Protein 1KHV (pdb70)

CATH classification: 4.10.8.20 (+3 more: 3.30.70.270, 6.10.140.320, 1.20.960.20)

Foldseek 3Di:
DFDDFDADPHFTWGFADPAAWDAADAFALKAWAPPDDPVLDDAWDWLRQFVVDVDPCSGFVVLLRVQQVLLADAALDPADDVQLVQLLVLLLVVLCVLCVNAFFAFAPQVVLLVVDDQPAAQWRHDGDTNCVQCPPVRGHDVVCVQQVVLVVCLQVLAADAQEGAKYFPGDIDHPDNHGDIAGRGHNNLSSLCSRFQVRSVVSCLVVLLLDQENPNPDQLACSVQSVLCNQPVQAFKKFWKFWPCLQSRAALNLLLSLLCSSRVRHDPGSSSSRSSVHQSDFYWYRHTSMIGTGNHGHRPNNHPQFSSLQSSVSSQLSSLQQVLCVVVPHHDHPQCNNKNKYGTRRTIMIRADPVRQVSVVSSCVSSVSSVIGIAGPPNPDGTHMDGQQADDTPQWGWDQDPLGIHTARPSSVLSVLLTMDSHPDGDSHHHHDLQQQDPVNQVVLQVSLLNQLSVPDVSSVVSLVSVVVCCVRYVYDRDHSVVSVVVSSVNYD/DDADWDDDPQFIWHFQPDDQFPAAQAFFLKAWAPPDDPVLDDQKDKAHNACLEPQAPDHQLNLLRVLQNLQADAFLDPADDPLLVQLLVLLLVVLCVLVVVAQAAFAPLVVLVVVDDQAAAQFDQDHHTNVVADPPPDGHPSSCVVLVVLQVCLQVLAADALEGAKYWDTDMDGSVCRHVSNTDIAGRTNVNLSSLVSRFQVGSVVSCLVCLLLDQQVPNPDQLALSVVSNLCLQVVQAQKKFWWFWPCQQSRAALNLLLSLLCSSLVRHDPGSSSSRSSVNQSDFYWYRHRSIIGTGNHGQHPNRHVSFSSLQSSVSSLLSSLVQVLQVVVPHGDHDLCVNKNKYGGRRTIMIRAHPVRQVSPVSSVVSSVSSVIDIDAPLPDHDGGIDGLQQDDTPQWHWDQDPLGIHTAHDLSVLSVLLTMDRHPDGHSYHHHDLQQADVVNAVVLVVSLLNQLSVPDVSSVVSVVSSVVCCVRYPYDDDHSVVSVVVSSVSHD

InterPro domains:
  IPR000317 Peptidase C24, Calicivirus polyprotein Orf1 [PF03510] (1120-1218)
  IPR000317 Peptidase C24, Calicivirus polyprotein Orf1 [PR00916] (1120-1137)
  IPR000317 Peptidase C24, Calicivirus polyprotein Orf1 [PR00916] (1165-1181)
  IPR000317 Peptidase C24, Calicivirus polyprotein Orf1 [PR00916] (1207-1218)
  IPR000317 Peptidase C24, Calicivirus polyprotein Orf1 [PR00916] (1219-1229)
  IPR000317 Peptidase C24, Calicivirus polyprotein Orf1 [PS51894] (1109-1244)
  IPR000605 Helicase, superfamily 3, single-stranded DNA/RNA virus [PF00910] (518-614)
  IPR001205 RNA-directed RNA polymerase, C-terminal domain [PF00680] (1289-1730)
  IPR004004 Helicase/polymerase/peptidase polyprotein, Calicivirus-type [PR00918] (512-532)
  IPR004004 Helicase/polymerase/peptidase polyprotein, Calicivirus-type [PR00918] (585-604)
  IPR004004 Helicase/polymerase/peptidase polyprotein, Calicivirus-type [PR00918] (1207-1221)
  IPR004004 Helicase/polymerase/peptidase polyprotein, Calicivirus-type [PR00918] (1498-1513)
  IPR004004 Helicase/polymerase/peptidase polyprotein, Calicivirus-type [PR00918] (1602-1613)
  IPR004004 Helicase/polymerase/peptidase polyprotein, Calicivirus-type [PR00918] (1667-1681)
  IPR004005 Calicivirus coat protein [PF00915] (1769-2064)
  IPR007094 RNA-directed RNA polymerase, catalytic domain [PS50507] (1495-1619)
  IPR009003 Peptidase S1, PA clan [SSF50494] (1111-1231)
  IPR014759 Helicase, superfamily 3, single-stranded RNA virus [PS51218] (492-653)
  IPR027417 P-loop containing nucleoside triphosphate hydrolase [G3DSA:3.40.50.300] (479-655)
  IPR027417 P-loop containing nucleoside triphosphate hydrolase [SSF52540] (507-641)

Structure (mmCIF, N/CA/C/O backbone):
data_1KHV
#
_entry.id   1KHV
#
_cell.length_a   70.300
_cell.length_b   119.100
_cell.length_c   158.700
_cell.angle_alpha   90.00
_cell.angle_beta   90.00
_cell.angle_gamma   90.00
#
_symmetry.space_group_name_H-M   'P 21 21 21'
#
loop_
_entity.id
_entity.type
_entity.pdbx_description
1 polymer 'RNA-DIRECTED RNA POLYMERASE'
2 non-polymer 'LUTETIUM (III) ION'
3 water water
#
loop_
_atom_site.group_PDB
_atom_site.id
_atom_site.type_symbol
_atom_site.label_atom_id
_atom_site.label_alt_id
_atom_site.label_comp_id
_atom_site.label_asym_id
_atom_site.label_entity_id
_atom_site.label_seq_id
_atom_site.pdbx_PDB_ins_code
_atom_site.Cartn_x
_atom_site.Cartn_y
_atom_site.Cartn_z
_atom_site.occupancy
_atom_site.B_iso_or_equiv
_atom_site.auth_seq_id
_atom_site.auth_comp_id
_atom_site.auth_asym_id
_atom_site.auth_atom_id
_atom_site.pdbx_PDB_model_num
ATOM 1 N N . PHE A 1 5 ? -4.824 79.126 21.725 1.00 40.37 5 PHE A N 1
ATOM 2 C CA . PHE A 1 5 ? -4.806 80.367 20.998 1.00 38.90 5 PHE A CA 1
ATOM 3 C C . PHE A 1 5 ? -5.183 80.181 19.566 1.00 39.19 5 PHE A C 1
ATOM 4 O O . PHE A 1 5 ? -4.586 80.620 18.562 1.00 39.08 5 PHE A O 1
ATOM 12 N N . CYS A 1 6 ? -6.207 79.320 19.345 1.00 40.08 6 CYS A N 1
ATOM 13 C CA . CYS A 1 6 ? -6.735 79.304 17.956 1.00 40.55 6 CYS A CA 1
ATOM 14 C C . CYS A 1 6 ? -8.119 79.896 17.964 1.00 41.52 6 CYS A C 1
ATOM 15 O O . CYS A 1 6 ? -9.095 79.329 18.506 1.00 42.79 6 CYS A O 1
ATOM 18 N N . GLY A 1 7 ? -8.304 81.032 17.288 1.00 39.74 7 GLY A N 1
ATOM 19 C CA . GLY A 1 7 ? -9.661 81.559 17.148 1.00 39.31 7 GLY A CA 1
ATOM 20 C C . GLY A 1 7 ? -10.491 80.853 16.075 1.00 38.46 7 GLY A C 1
ATOM 21 O O . GLY A 1 7 ? -10.819 79.679 16.207 1.00 38.25 7 GLY A O 1
ATOM 22 N N . GLU A 1 8 ? -10.892 81.658 15.088 1.00 37.74 8 GLU A N 1
ATOM 23 C CA . GLU A 1 8 ? -11.822 81.252 14.006 1.00 37.91 8 GLU A CA 1
ATOM 24 C C . GLU A 1 8 ? -11.020 80.511 12.963 1.00 36.49 8 GLU A C 1
ATOM 25 O O . GLU A 1 8 ? -9.837 80.833 12.751 1.00 36.80 8 GLU A O 1
ATOM 31 N N . PRO A 1 9 ? -11.575 79.489 12.347 1.00 34.97 9 PRO A N 1
ATOM 32 C CA . PRO A 1 9 ? -10.830 78.673 11.389 1.00 35.07 9 PRO A CA 1
ATOM 33 C C . PRO A 1 9 ? -10.566 79.411 10.101 1.00 35.59 9 PRO A C 1
ATOM 34 O O . PRO A 1 9 ? -11.478 79.997 9.530 1.00 38.94 9 PRO A O 1
ATOM 38 N N . ILE A 1 10 ? -9.328 79.408 9.647 1.00 35.26 10 ILE A N 1
ATOM 39 C CA . ILE A 1 10 ? -9.057 79.981 8.350 1.00 36.29 10 ILE A CA 1
ATOM 40 C C . ILE A 1 10 ? -9.299 78.852 7.359 1.00 35.95 10 ILE A C 1
ATOM 41 O O . ILE A 1 10 ? -9.128 77.686 7.698 1.00 38.02 10 ILE A O 1
ATOM 46 N N . ASP A 1 11 ? -9.732 79.179 6.153 1.00 35.13 11 ASP A N 1
ATOM 47 C CA . ASP A 1 11 ? -9.828 78.156 5.127 1.00 35.89 11 ASP A CA 1
ATOM 48 C C . ASP A 1 11 ? -9.106 78.677 3.896 1.00 35.45 11 ASP A C 1
ATOM 49 O O . ASP A 1 11 ? -9.680 79.410 3.088 1.00 36.14 11 ASP A O 1
ATOM 54 N N . TYR A 1 12 ? -7.834 78.308 3.775 1.00 33.01 12 TYR A N 1
ATOM 55 C CA . TYR A 1 12 ? -7.012 78.760 2.665 1.00 29.88 12 TYR A CA 1
ATOM 56 C C . TYR A 1 12 ? -6.252 77.607 2.018 1.00 28.20 12 TYR A C 1
ATOM 57 O O . TYR A 1 12 ? -5.412 76.985 2.652 1.00 26.36 12 TYR A O 1
ATOM 66 N N . ARG A 1 13 ? -6.554 77.336 0.750 1.00 25.83 13 ARG A N 1
ATOM 67 C CA . ARG A 1 13 ? -5.877 76.299 -0.050 1.00 24.47 13 ARG A CA 1
ATOM 68 C C . ARG A 1 13 ? -5.881 74.889 0.561 1.00 23.74 13 ARG A C 1
ATOM 69 O O . ARG A 1 13 ? -5.083 74.024 0.187 1.00 22.44 13 ARG A O 1
ATOM 77 N N . GLY A 1 14 ? -6.801 74.660 1.488 1.00 23.17 14 GLY A N 1
ATOM 78 C CA . GLY A 1 14 ? -6.924 73.364 2.112 1.00 25.80 14 GLY A CA 1
ATOM 79 C C . GLY A 1 14 ? -6.029 73.169 3.322 1.00 26.83 14 GLY A C 1
ATOM 80 O O . GLY A 1 14 ? -5.582 72.061 3.592 1.00 27.87 14 GLY A O 1
ATOM 81 N N . ILE A 1 15 ? -5.739 74.234 4.050 1.00 26.46 15 ILE A N 1
ATOM 82 C CA . ILE A 1 15 ? -4.994 74.042 5.273 1.00 27.73 15 ILE A CA 1
ATOM 83 C C . ILE A 1 15 ? -5.885 74.169 6.480 1.00 27.13 15 ILE A C 1
ATOM 84 O O . ILE A 1 15 ? -6.876 74.907 6.474 1.00 27.08 15 ILE A O 1
ATOM 89 N N . THR A 1 16 ? -5.529 73.417 7.511 1.00 26.66 16 THR A N 1
ATOM 90 C CA . THR A 1 16 ? -6.199 73.521 8.782 1.00 26.91 16 THR A CA 1
ATOM 91 C C . THR A 1 16 ? -5.399 74.542 9.564 1.00 25.93 16 THR A C 1
ATOM 92 O O . THR A 1 16 ? -4.265 74.281 9.971 1.00 27.13 16 THR A O 1
ATOM 96 N N . ALA A 1 17 ? -5.978 75.723 9.724 1.00 26.02 17 ALA A N 1
ATOM 97 C CA . ALA A 1 17 ? -5.351 76.797 10.479 1.00 26.26 17 ALA A CA 1
ATOM 98 C C . ALA A 1 17 ? -6.423 77.653 11.075 1.00 26.63 17 ALA A C 1
ATOM 99 O O . ALA A 1 17 ? -7.603 77.514 10.748 1.00 27.05 17 ALA A O 1
ATOM 101 N N . HIS A 1 18 ? -6.008 78.541 11.965 1.00 26.76 18 HIS A N 1
ATOM 102 C CA . HIS A 1 18 ? -6.948 79.398 12.670 1.00 25.28 18 HIS A CA 1
ATOM 103 C C . HIS A 1 18 ? -6.283 80.751 12.845 1.00 23.80 18 HIS A C 1
ATOM 104 O O . HIS A 1 18 ? -5.067 80.845 12.761 1.00 24.28 18 HIS A O 1
ATOM 111 N N . ARG A 1 19 ? -7.078 81.797 13.056 1.00 22.58 19 ARG A N 1
ATOM 112 C CA . ARG A 1 19 ? -6.535 83.123 13.296 1.00 18.48 19 ARG A CA 1
ATOM 113 C C . ARG A 1 19 ? -5.884 83.119 14.668 1.00 18.60 19 ARG A C 1
ATOM 114 O O . ARG A 1 19 ? -6.487 82.660 15.634 1.00 17.24 19 ARG A O 1
ATOM 122 N N . LEU A 1 20 ? -4.656 83.609 14.763 1.00 16.19 20 LEU A N 1
ATOM 123 C CA . LEU A 1 20 ? -3.995 83.660 16.054 1.00 18.35 20 LEU A CA 1
ATOM 124 C C . LEU A 1 20 ? -4.757 84.547 17.035 1.00 19.28 20 LEU A C 1
ATOM 125 O O . LEU A 1 20 ? -5.136 85.673 16.701 1.00 20.42 20 LEU A O 1
ATOM 130 N N . VAL A 1 21 ? -5.010 84.021 18.233 1.00 19.70 21 VAL A N 1
ATOM 131 C CA . VAL A 1 21 ? -5.693 84.773 19.287 1.00 20.69 21 VAL A CA 1
ATOM 132 C C . VAL A 1 21 ? -4.848 84.661 20.558 1.00 19.54 21 VAL A C 1
ATOM 133 O O . VAL A 1 21 ? -4.143 83.686 20.727 1.00 18.23 21 VAL A O 1
ATOM 137 N N . GLY A 1 22 ? -4.860 85.676 21.419 1.00 18.71 22 GLY A N 1
ATOM 138 C CA . GLY A 1 22 ? -4.116 85.608 22.668 1.00 17.54 22 GLY A CA 1
ATOM 139 C C . GLY A 1 22 ? -2.605 85.738 22.540 1.00 18.38 22 GLY A C 1
ATOM 140 O O . GLY A 1 22 ? -1.878 85.643 23.531 1.00 18.17 22 GLY A O 1
ATOM 141 N N . ALA A 1 23 ? -2.123 85.947 21.320 1.00 17.40 23 ALA A N 1
ATOM 142 C CA . ALA A 1 23 ? -0.693 86.105 21.086 1.00 16.74 23 ALA A CA 1
ATOM 143 C C . ALA A 1 23 ? -0.428 87.112 19.974 1.00 17.41 23 ALA A C 1
ATOM 144 O O . ALA A 1 23 ? -1.252 87.306 19.087 1.00 16.96 23 ALA A O 1
ATOM 146 N N . GLU A 1 24 ? 0.723 87.766 20.039 1.00 19.87 24 GLU A N 1
ATOM 147 C CA . GLU A 1 24 ? 1.139 88.682 18.985 1.00 23.03 24 GLU A CA 1
ATOM 148 C C . GLU A 1 24 ? 1.573 87.864 17.766 1.00 22.32 24 GLU A C 1
ATOM 149 O O . GLU A 1 24 ? 2.101 86.769 17.923 1.00 22.35 24 GLU A O 1
ATOM 155 N N . PRO A 1 25 ? 1.365 88.388 16.561 1.00 23.76 25 PRO A N 1
ATOM 156 C CA . PRO A 1 25 ? 1.635 87.620 15.343 1.00 24.18 25 PRO A CA 1
ATOM 157 C C . PRO A 1 25 ? 3.121 87.507 15.094 1.00 24.31 25 PRO A C 1
ATOM 158 O O . PRO A 1 25 ? 3.906 88.366 15.510 1.00 24.20 25 PRO A O 1
ATOM 162 N N . ARG A 1 26 ? 3.516 86.446 14.409 1.00 22.99 26 ARG A N 1
ATOM 163 C CA . ARG A 1 26 ? 4.925 86.263 14.133 1.00 22.23 26 ARG A CA 1
ATOM 164 C C . ARG A 1 26 ? 5.231 86.165 12.634 1.00 20.47 26 ARG A C 1
ATOM 165 O O . ARG A 1 26 ? 5.459 85.080 12.116 1.00 19.47 26 ARG A O 1
ATOM 173 N N . PRO A 1 27 ? 5.240 87.303 11.944 1.00 19.74 27 PRO A N 1
ATOM 174 C CA . PRO A 1 27 ? 5.531 87.324 10.506 1.00 19.00 27 PRO A CA 1
ATOM 175 C C . PRO A 1 27 ? 6.899 86.685 10.225 1.00 19.07 27 PRO A C 1
ATOM 176 O O . PRO A 1 27 ? 7.875 87.020 10.907 1.00 17.93 27 PRO A O 1
ATOM 180 N N . PRO A 1 28 ? 6.963 85.743 9.286 1.00 18.13 28 PRO A N 1
ATOM 181 C CA . PRO A 1 28 ? 8.231 85.093 8.953 1.00 17.98 28 PRO A CA 1
ATOM 182 C C . PRO A 1 28 ? 9.129 86.060 8.188 1.00 19.58 28 PRO A C 1
ATOM 183 O O . PRO A 1 28 ? 8.656 86.996 7.524 1.00 15.97 28 PRO A O 1
ATOM 187 N N . VAL A 1 29 ? 10.427 85.813 8.289 1.00 20.91 29 VAL A N 1
ATOM 188 C CA . VAL A 1 29 ? 11.438 86.640 7.665 1.00 23.75 29 VAL A CA 1
ATOM 189 C C . VAL A 1 29 ? 11.533 86.356 6.171 1.00 23.32 29 VAL A C 1
ATOM 190 O O . VAL A 1 29 ? 11.846 85.241 5.763 1.00 24.74 29 VAL A O 1
ATOM 194 N N . SER A 1 30 ? 11.254 87.376 5.367 1.00 21.85 30 SER A N 1
ATOM 195 C CA . SER A 1 30 ? 11.320 87.268 3.920 1.00 21.91 30 SER A CA 1
ATOM 196 C C . SER A 1 30 ? 12.763 87.269 3.403 1.00 22.75 30 SER A C 1
ATOM 197 O O . SER A 1 30 ? 13.689 87.703 4.090 1.00 21.74 30 SER A O 1
ATOM 200 N N . GLY A 1 31 ? 12.937 86.787 2.178 1.00 23.47 31 GLY A N 1
ATOM 201 C CA . GLY A 1 31 ? 14.223 86.827 1.508 1.00 25.28 31 GLY A CA 1
ATOM 202 C C . GLY A 1 31 ? 15.286 85.839 1.938 1.00 25.85 31 GLY A C 1
ATOM 203 O O . GLY A 1 31 ? 15.016 84.897 2.679 1.00 26.46 31 GLY A O 1
ATOM 204 N N . THR A 1 32 ? 16.510 86.067 1.473 1.00 24.62 32 THR A N 1
ATOM 205 C CA . THR A 1 32 ? 17.615 85.180 1.803 1.00 25.16 32 THR A CA 1
ATOM 206 C C . THR A 1 32 ? 18.905 85.907 2.188 1.00 25.58 32 THR A C 1
ATOM 207 O O . THR A 1 32 ? 19.186 87.000 1.704 1.00 25.70 32 THR A O 1
ATOM 211 N N . ARG A 1 33 ? 19.693 85.292 3.063 1.00 26.48 33 ARG A N 1
ATOM 212 C CA . ARG A 1 33 ? 20.957 85.895 3.465 1.00 27.94 33 ARG A CA 1
ATOM 213 C C . ARG A 1 33 ? 22.015 85.647 2.405 1.00 27.06 33 ARG A C 1
ATOM 214 O O . ARG A 1 33 ? 23.025 86.323 2.360 1.00 25.86 33 ARG A O 1
ATOM 222 N N . TYR A 1 34 ? 21.774 84.677 1.539 1.00 26.06 34 TYR A N 1
ATOM 223 C CA . TYR A 1 34 ? 22.763 84.344 0.542 1.00 25.92 34 TYR A CA 1
ATOM 224 C C . TYR A 1 34 ? 22.762 85.376 -0.556 1.00 25.71 34 TYR A C 1
ATOM 225 O O . TYR A 1 34 ? 21.718 85.828 -0.994 1.00 27.59 34 TYR A O 1
ATOM 234 N N . ALA A 1 35 ? 23.957 85.756 -0.973 1.00 23.34 35 ALA A N 1
ATOM 235 C CA . ALA A 1 35 ? 24.137 86.676 -2.062 1.00 22.25 35 ALA A CA 1
ATOM 236 C C . ALA A 1 35 ? 25.361 86.187 -2.787 1.00 24.50 35 ALA A C 1
ATOM 237 O O . ALA A 1 35 ? 26.239 85.558 -2.182 1.00 25.49 35 ALA A O 1
ATOM 239 N N . LYS A 1 36 ? 25.433 86.475 -4.078 1.00 24.07 36 LYS A N 1
ATOM 240 C CA . LYS A 1 36 ? 26.513 85.954 -4.900 1.00 23.22 36 LYS A CA 1
ATOM 241 C C . LYS A 1 36 ? 27.828 86.715 -4.788 1.00 23.14 36 LYS A C 1
ATOM 242 O O . LYS A 1 36 ? 27.857 87.944 -4.817 1.00 24.01 36 LYS A O 1
ATOM 248 N N . VAL A 1 37 ? 28.921 85.972 -4.665 1.00 21.84 37 VAL A N 1
ATOM 249 C CA . VAL A 1 37 ? 30.234 86.585 -4.633 1.00 21.88 37 VAL A CA 1
ATOM 250 C C . VAL A 1 37 ? 30.542 87.023 -6.060 1.00 22.45 37 VAL A C 1
ATOM 251 O O . VAL A 1 37 ? 30.429 86.226 -6.985 1.00 23.69 37 VAL A O 1
ATOM 255 N N . PRO A 1 38 ? 30.892 88.291 -6.250 1.00 23.19 38 PRO A N 1
ATOM 256 C CA . PRO A 1 38 ? 31.141 88.831 -7.594 1.00 23.12 38 PRO A CA 1
ATOM 257 C C . PRO A 1 38 ? 32.430 88.327 -8.202 1.00 23.47 38 PRO A C 1
ATOM 258 O O . PRO A 1 38 ? 33.410 88.050 -7.490 1.00 25.27 38 PRO A O 1
ATOM 262 N N . GLY A 1 39 ? 32.408 88.184 -9.520 1.00 22.86 39 GLY A N 1
ATOM 263 C CA . GLY A 1 39 ? 33.581 87.777 -10.269 1.00 23.81 39 GLY A CA 1
ATOM 264 C C . GLY A 1 39 ? 33.961 86.313 -10.196 1.00 23.24 39 GLY A C 1
ATOM 265 O O . GLY A 1 39 ? 35.068 85.955 -10.602 1.00 24.32 39 GLY A O 1
ATOM 266 N N . VAL A 1 40 ? 33.083 85.471 -9.660 1.00 22.25 40 VAL A N 1
ATOM 267 C CA . VAL A 1 40 ? 33.363 84.042 -9.622 1.00 21.79 40 VAL A CA 1
ATOM 268 C C . VAL A 1 40 ? 33.243 83.487 -11.028 1.00 22.46 40 VAL A C 1
ATOM 269 O O . VAL A 1 40 ? 32.201 83.643 -11.654 1.00 25.13 40 VAL A O 1
ATOM 273 N N . PRO A 1 41 ? 34.306 82.856 -11.527 1.00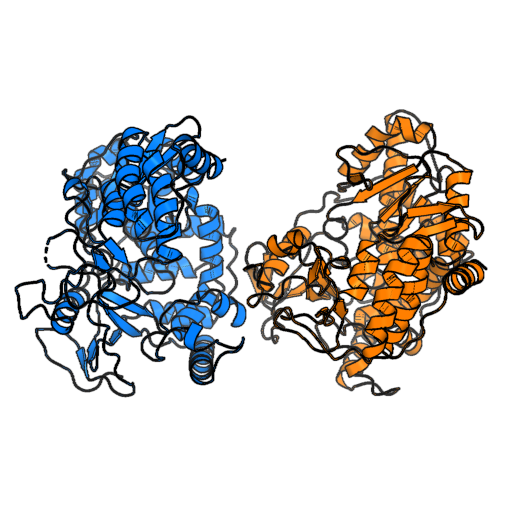 21.74 41 PRO A N 1
ATOM 274 C CA . PRO A 1 41 ? 34.292 82.235 -12.852 1.00 21.66 41 PRO A CA 1
ATOM 275 C C . PRO A 1 41 ? 33.256 81.117 -12.916 1.00 22.77 41 PRO A C 1
ATOM 276 O O . PRO A 1 41 ? 33.003 80.448 -11.920 1.00 22.43 41 PRO A O 1
ATOM 280 N N . ASP A 1 42 ? 32.672 80.916 -14.089 1.00 24.51 42 ASP A N 1
ATOM 281 C CA . ASP A 1 42 ? 31.606 79.936 -14.248 1.00 26.95 42 ASP A CA 1
ATOM 282 C C . ASP A 1 42 ? 31.966 78.481 -13.920 1.00 27.25 42 ASP A C 1
ATOM 283 O O . ASP A 1 42 ? 31.096 77.690 -13.544 1.00 27.09 42 ASP A O 1
ATOM 288 N N . GLU A 1 43 ? 33.247 78.146 -14.019 1.00 27.52 43 GLU A N 1
ATOM 289 C CA . GLU A 1 43 ? 33.703 76.780 -13.786 1.00 28.75 43 GLU A CA 1
ATOM 290 C C . GLU A 1 43 ? 33.557 76.323 -12.329 1.00 28.27 43 GLU A C 1
ATOM 291 O O . GLU A 1 43 ? 33.642 75.132 -12.024 1.00 29.07 43 GLU A O 1
ATOM 297 N N . TYR A 1 44 ? 33.306 77.274 -11.437 1.00 26.58 44 TYR A N 1
ATOM 298 C CA . TYR A 1 44 ? 33.173 76.975 -10.025 1.00 23.02 44 TYR A CA 1
ATOM 299 C C . TYR A 1 44 ? 31.723 76.905 -9.596 1.00 24.30 44 TYR A C 1
ATOM 300 O O . TYR A 1 44 ? 31.439 76.621 -8.433 1.00 26.74 44 TYR A O 1
ATOM 309 N N . LYS A 1 45 ? 30.803 77.156 -10.522 1.00 24.12 45 LYS A N 1
ATOM 310 C CA . LYS A 1 45 ? 29.372 77.131 -10.203 1.00 23.99 45 LYS A CA 1
ATOM 311 C C . LYS A 1 45 ? 28.789 75.710 -10.233 1.00 25.47 45 LYS A C 1
ATOM 312 O O . LYS A 1 45 ? 29.249 74.859 -10.991 1.00 24.00 45 LYS A O 1
ATOM 318 N N . THR A 1 46 ? 27.780 75.455 -9.402 1.00 26.66 46 THR A N 1
ATOM 319 C CA . THR A 1 46 ? 27.281 74.092 -9.227 1.00 29.23 46 THR A CA 1
ATOM 320 C C . THR A 1 46 ? 25.779 73.897 -9.355 1.00 30.15 46 THR A C 1
ATOM 321 O O . THR A 1 46 ? 25.298 72.758 -9.357 1.00 28.57 46 THR A O 1
ATOM 325 N N . GLY A 1 47 ? 25.031 74.988 -9.417 1.00 30.74 47 GLY A N 1
ATOM 326 C CA . GLY A 1 47 ? 23.603 74.860 -9.607 1.00 32.80 47 GLY A CA 1
ATOM 327 C C . GLY A 1 47 ? 22.725 75.346 -8.480 1.00 33.13 47 GLY A C 1
ATOM 328 O O . GLY A 1 47 ? 21.758 76.056 -8.742 1.00 34.54 47 GLY A O 1
ATOM 329 N N . TYR A 1 48 ? 23.055 74.972 -7.243 1.00 33.11 48 TYR A N 1
ATOM 330 C CA . TYR A 1 48 ? 22.267 75.356 -6.071 1.00 31.93 48 TYR A CA 1
ATOM 331 C C . TYR A 1 48 ? 21.717 76.775 -6.121 1.00 31.20 48 TYR A C 1
ATOM 332 O O . TYR A 1 48 ? 22.304 77.681 -6.702 1.00 31.81 48 TYR A O 1
ATOM 341 N N . ARG A 1 49 ? 20.570 76.954 -5.493 1.00 32.59 49 ARG A N 1
ATOM 342 C CA . ARG A 1 49 ? 19.914 78.242 -5.426 1.00 32.88 49 ARG A CA 1
ATOM 343 C C . ARG A 1 49 ? 19.383 78.349 -4.010 1.00 31.48 49 ARG A C 1
ATOM 344 O O . ARG A 1 49 ? 19.115 77.326 -3.381 1.00 30.34 49 ARG A O 1
ATOM 352 N N . PRO A 1 50 ? 19.235 79.563 -3.486 1.00 30.69 50 PRO A N 1
ATOM 353 C CA . PRO A 1 50 ? 18.671 79.716 -2.148 1.00 31.68 50 PRO A CA 1
ATOM 354 C C . PRO A 1 50 ? 17.238 79.187 -2.189 1.00 32.18 50 PRO A C 1
ATOM 355 O O . PRO A 1 50 ? 16.616 79.224 -3.250 1.00 33.83 50 PRO A O 1
ATOM 359 N N . ALA A 1 51 ? 16.732 78.687 -1.071 1.00 32.88 51 ALA A N 1
ATOM 360 C CA . ALA A 1 51 ? 15.391 78.115 -1.038 1.00 33.03 51 ALA A CA 1
ATOM 361 C C . ALA A 1 51 ? 14.351 79.156 -1.398 1.00 34.00 51 ALA A C 1
ATOM 362 O O . ALA A 1 51 ? 13.431 78.876 -2.146 1.00 33.81 51 ALA A O 1
ATOM 364 N N . ASN A 1 52 ? 14.506 80.363 -0.876 1.00 37.18 52 ASN A N 1
ATOM 365 C CA . ASN A 1 52 ? 13.582 81.431 -1.205 1.00 42.41 52 ASN A CA 1
ATOM 366 C C . ASN A 1 52 ? 14.103 82.298 -2.365 1.00 46.95 52 ASN A C 1
ATOM 367 O O . ASN A 1 52 ? 14.515 83.446 -2.166 1.00 49.83 52 ASN A O 1
ATOM 372 N N . LEU A 1 53 ? 14.048 81.744 -3.574 1.00 50.03 53 LEU A N 1
ATOM 373 C CA . LEU A 1 53 ? 14.461 82.439 -4.792 1.00 51.68 53 LEU A CA 1
ATOM 374 C C . LEU A 1 53 ? 13.962 83.870 -4.855 1.00 52.01 53 LEU A C 1
ATOM 375 O O . LEU A 1 53 ? 14.638 84.747 -5.397 1.00 52.69 53 LEU A O 1
ATOM 380 N N . GLY A 1 54 ? 12.780 84.095 -4.289 1.00 52.66 54 GLY A N 1
ATOM 381 C CA . GLY A 1 54 ? 12.174 85.415 -4.242 1.00 52.14 54 GLY A CA 1
ATOM 382 C C . GLY A 1 54 ? 11.754 85.847 -5.620 1.00 51.14 54 GLY A C 1
ATOM 383 O O . GLY A 1 54 ? 11.249 85.031 -6.390 1.00 50.43 54 GLY A O 1
ATOM 384 N N . ARG A 1 55 ? 11.992 87.113 -5.953 1.00 51.90 55 ARG A N 1
ATOM 385 C CA . ARG A 1 55 ? 11.623 87.608 -7.281 1.00 53.78 55 ARG A CA 1
ATOM 386 C C . ARG A 1 55 ? 12.593 87.141 -8.378 1.00 52.84 55 ARG A C 1
ATOM 387 O O . ARG A 1 55 ? 12.705 87.772 -9.429 1.00 51.85 55 ARG A O 1
ATOM 395 N N . SER A 1 56 ? 13.293 86.039 -8.117 1.00 52.29 56 SER A N 1
ATOM 396 C CA . SER A 1 56 ? 14.161 85.424 -9.112 1.00 51.46 56 SER A CA 1
ATOM 397 C C . SER A 1 56 ? 13.408 84.230 -9.693 1.00 51.35 56 SER A C 1
ATOM 398 O O . SER A 1 56 ? 13.809 83.654 -10.705 1.00 51.84 56 SER A O 1
ATOM 401 N N . ASP A 1 57 ? 12.306 83.879 -9.036 1.00 50.22 57 ASP A N 1
ATOM 402 C CA . ASP A 1 57 ? 11.426 82.807 -9.478 1.00 50.02 57 ASP A CA 1
ATOM 403 C C . ASP A 1 57 ? 10.285 83.463 -10.261 1.00 48.79 57 ASP A C 1
ATOM 404 O O . ASP A 1 57 ? 9.543 84.281 -9.717 1.00 48.08 57 ASP A O 1
ATOM 409 N N . PRO A 1 58 ? 10.165 83.120 -11.543 1.00 47.36 58 PRO A N 1
ATOM 410 C CA . PRO A 1 58 ? 9.159 83.710 -12.441 1.00 46.33 58 PRO A CA 1
ATOM 411 C C . PRO A 1 58 ? 7.690 83.539 -12.026 1.00 44.62 58 PRO A C 1
ATOM 412 O O . PRO A 1 58 ? 6.829 84.221 -12.581 1.00 42.51 58 PRO A O 1
ATOM 416 N N . ASP A 1 59 ? 7.407 82.649 -11.080 1.00 43.72 59 ASP A N 1
ATOM 417 C CA . ASP A 1 59 ? 6.037 82.458 -10.612 1.00 42.82 59 ASP A CA 1
ATOM 418 C C . ASP A 1 59 ? 5.705 83.484 -9.536 1.00 40.93 59 ASP A C 1
ATOM 419 O O . ASP A 1 59 ? 6.200 83.399 -8.416 1.00 41.29 59 ASP A O 1
ATOM 424 N N . SER A 1 60 ? 4.859 84.445 -9.891 1.00 39.23 60 SER A N 1
ATOM 425 C CA . SER A 1 60 ? 4.448 85.525 -8.994 1.00 37.61 60 SER A CA 1
ATOM 426 C C . SER A 1 60 ? 3.711 85.042 -7.747 1.00 35.00 60 SER A C 1
ATOM 427 O O . SER A 1 60 ? 3.687 85.733 -6.729 1.00 33.00 60 SER A O 1
ATOM 430 N N . ASP A 1 61 ? 3.105 83.862 -7.840 1.00 33.28 61 ASP A N 1
ATOM 431 C CA . ASP A 1 61 ? 2.349 83.288 -6.732 1.00 32.62 61 ASP A CA 1
ATOM 432 C C . ASP A 1 61 ? 3.267 82.649 -5.690 1.00 31.29 61 ASP A C 1
ATOM 433 O O . ASP A 1 61 ? 2.917 82.540 -4.516 1.00 30.23 61 ASP A O 1
ATOM 438 N N . LYS A 1 62 ? 4.460 82.263 -6.120 1.00 30.97 62 LYS A N 1
ATOM 439 C CA . LYS A 1 62 ? 5.429 81.632 -5.242 1.00 30.70 62 LYS A CA 1
ATOM 440 C C . LYS A 1 62 ? 5.891 82.554 -4.099 1.00 30.41 62 LYS A C 1
ATOM 441 O O . LYS A 1 62 ? 7.086 82.664 -3.814 1.00 29.45 62 LYS A O 1
ATOM 447 N N . SER A 1 63 ? 4.936 83.206 -3.436 1.00 28.52 63 SER A N 1
ATOM 448 C CA . SER A 1 63 ? 5.239 84.072 -2.298 1.00 27.91 63 SER A CA 1
ATOM 449 C C . SER A 1 63 ? 5.592 83.212 -1.078 1.00 26.88 63 SER A C 1
ATOM 450 O O . SER A 1 63 ? 5.342 82.011 -1.080 1.00 27.43 63 SER A O 1
ATOM 453 N N . LEU A 1 64 ? 6.149 83.828 -0.038 1.00 25.28 64 LEU A N 1
ATOM 454 C CA . LEU A 1 64 ? 6.555 83.098 1.161 1.00 22.88 64 LEU A CA 1
ATOM 455 C C . LEU A 1 64 ? 5.346 82.485 1.884 1.00 21.24 64 LEU A C 1
ATOM 456 O O . LEU A 1 64 ? 5.381 81.314 2.272 1.00 19.25 64 LEU A O 1
ATOM 461 N N . MET A 1 65 ? 4.282 83.261 2.061 1.00 18.60 65 MET A N 1
ATOM 462 C CA . MET A 1 65 ? 3.114 82.734 2.758 1.00 19.25 65 MET A CA 1
ATOM 463 C C . MET A 1 65 ? 2.517 81.538 2.034 1.00 19.23 65 MET A C 1
ATOM 464 O O . MET A 1 65 ? 2.189 80.542 2.667 1.00 19.80 65 MET A O 1
ATOM 469 N N . ASN A 1 66 ? 2.408 81.621 0.714 1.00 17.96 66 ASN A N 1
ATOM 470 C CA . ASN A 1 66 ? 1.892 80.501 -0.055 1.00 19.40 66 ASN A CA 1
ATOM 471 C C . ASN A 1 66 ? 2.819 79.280 -0.016 1.00 20.45 66 ASN A C 1
ATOM 472 O O . ASN A 1 66 ? 2.341 78.145 0.043 1.00 21.50 66 ASN A O 1
ATOM 477 N N . ILE A 1 67 ? 4.133 79.511 -0.049 1.00 20.05 67 ILE A N 1
ATOM 478 C CA . ILE A 1 67 ? 5.109 78.419 -0.030 1.00 20.13 67 ILE A CA 1
ATOM 479 C C . ILE A 1 67 ? 5.034 77.684 1.296 1.00 20.62 67 ILE A C 1
ATOM 480 O O . ILE A 1 67 ? 5.029 76.444 1.339 1.00 21.77 67 ILE A O 1
ATOM 485 N N . ALA A 1 68 ? 4.970 78.453 2.380 1.00 19.01 68 ALA A N 1
ATOM 486 C CA . ALA A 1 68 ? 4.876 77.871 3.712 1.00 17.28 68 ALA A CA 1
ATOM 487 C C . ALA A 1 68 ? 3.559 77.118 3.827 1.00 17.66 68 ALA A C 1
ATOM 488 O O . ALA A 1 68 ? 3.525 76.023 4.346 1.00 19.05 68 ALA A O 1
ATOM 490 N N . VAL A 1 69 ? 2.481 77.704 3.322 1.00 18.00 69 VAL A N 1
ATOM 491 C CA . VAL A 1 69 ? 1.193 77.052 3.390 1.00 19.88 69 VAL A CA 1
ATOM 492 C C . VAL A 1 69 ? 1.240 75.704 2.674 1.00 22.37 69 VAL A C 1
ATOM 493 O O . VAL A 1 69 ? 0.892 74.681 3.275 1.00 21.47 69 VAL A O 1
ATOM 497 N N . LYS A 1 70 ? 1.728 75.695 1.433 1.00 22.17 70 LYS A N 1
ATOM 498 C CA . LYS A 1 70 ? 1.846 74.454 0.668 1.00 25.35 70 LYS A CA 1
ATOM 499 C C . LYS A 1 70 ? 2.663 73.385 1.401 1.00 26.55 70 LYS A C 1
ATOM 500 O O . LYS A 1 70 ? 2.267 72.208 1.445 1.00 29.19 70 LYS A O 1
ATOM 506 N N . ASN A 1 71 ? 3.782 73.790 1.993 1.00 23.77 71 ASN A N 1
ATOM 507 C CA . ASN A 1 71 ? 4.622 72.836 2.714 1.00 23.90 71 ASN A CA 1
ATOM 508 C C . ASN A 1 71 ? 4.041 72.343 4.033 1.00 24.23 71 ASN A C 1
ATOM 509 O O . ASN A 1 71 ? 4.270 71.200 4.426 1.00 23.68 71 ASN A O 1
ATOM 514 N N . LEU A 1 72 ? 3.254 73.191 4.690 1.00 25.48 72 LEU A N 1
ATOM 515 C CA . LEU A 1 72 ? 2.605 72.817 5.941 1.00 26.18 72 LEU A CA 1
ATOM 516 C C . LEU A 1 72 ? 1.515 71.775 5.740 1.00 26.61 72 LEU A C 1
ATOM 517 O O . LEU A 1 72 ? 1.234 71.004 6.661 1.00 28.18 72 LEU A O 1
ATOM 522 N N . GLN A 1 73 ? 0.918 71.738 4.546 1.00 26.32 73 GLN A N 1
ATOM 523 C CA . GLN A 1 73 ? -0.154 70.776 4.255 1.00 27.25 73 GLN A CA 1
ATOM 524 C C . GLN A 1 73 ? 0.309 69.333 4.400 1.00 26.28 73 GLN A C 1
ATOM 525 O O . GLN A 1 73 ? -0.464 68.480 4.807 1.00 25.75 73 GLN A O 1
ATOM 531 N N . VAL A 1 74 ? 1.572 69.079 4.068 1.00 25.90 74 VAL A N 1
ATOM 532 C CA . VAL A 1 74 ? 2.159 67.760 4.183 1.00 26.19 74 VAL A CA 1
ATOM 533 C C . VAL A 1 74 ? 2.025 67.220 5.599 1.00 26.90 74 VAL A C 1
ATOM 534 O O . VAL A 1 74 ? 1.752 66.044 5.782 1.00 28.85 74 VAL A O 1
ATOM 538 N N . TYR A 1 75 ? 2.193 68.085 6.596 1.00 25.26 75 TYR A N 1
ATOM 539 C CA . TYR A 1 75 ? 2.071 67.688 8.001 1.00 24.60 75 TYR A CA 1
ATOM 540 C C . TYR A 1 75 ? 0.595 67.500 8.398 1.00 26.32 75 TYR A C 1
ATOM 541 O O . TYR A 1 75 ? 0.272 66.985 9.485 1.00 25.18 75 TYR A O 1
ATOM 550 N N . GLN A 1 76 ? -0.305 67.934 7.526 1.00 23.47 76 GLN A N 1
ATOM 551 C CA . GLN A 1 76 ? -1.715 67.840 7.836 1.00 24.68 76 GLN A CA 1
ATOM 552 C C . GLN A 1 76 ? -2.321 66.610 7.195 1.00 23.26 76 GLN A C 1
ATOM 553 O O . GLN A 1 76 ? -3.530 66.425 7.225 1.00 22.51 76 GLN A O 1
ATOM 559 N N . GLN A 1 77 ? -1.489 65.783 6.582 1.00 21.81 77 GLN A N 1
ATOM 560 C CA . GLN A 1 77 ? -2.009 64.559 6.009 1.00 22.57 77 GLN A CA 1
ATOM 561 C C . GLN A 1 77 ? -1.997 63.477 7.072 1.00 24.48 77 GLN A C 1
ATOM 562 O O . GLN A 1 77 ? -1.238 63.555 8.047 1.00 24.69 77 GLN A O 1
ATOM 568 N N . GLU A 1 78 ? -2.865 62.486 6.916 1.00 24.51 78 GLU A N 1
ATOM 569 C CA . GLU A 1 78 ? -2.913 61.405 7.886 1.00 27.31 78 GLU A CA 1
ATOM 570 C C . GLU A 1 78 ? -1.592 60.632 7.881 1.00 25.10 78 GLU A C 1
ATOM 571 O O . GLU A 1 78 ? -0.977 60.451 6.835 1.00 26.16 78 GLU A O 1
ATOM 577 N N . PRO A 1 79 ? -1.124 60.217 9.048 1.00 23.61 79 PRO A N 1
ATOM 578 C CA . PRO A 1 79 ? 0.105 59.432 9.094 1.00 22.73 79 PRO A CA 1
ATOM 579 C C . PRO A 1 79 ? -0.136 58.074 8.461 1.00 21.52 79 PRO A C 1
ATOM 580 O O . PRO A 1 79 ? -1.225 57.524 8.549 1.00 22.59 79 PRO A O 1
ATOM 584 N N . LYS A 1 80 ? 0.885 57.552 7.809 1.00 21.75 80 LYS A N 1
ATOM 585 C CA . LYS A 1 80 ? 0.854 56.225 7.233 1.00 20.85 80 LYS A CA 1
ATOM 586 C C . LYS A 1 80 ? 0.540 55.175 8.307 1.00 20.02 80 LYS A C 1
ATOM 587 O O . LYS A 1 80 ? -0.207 54.233 8.063 1.00 17.63 80 LYS A O 1
ATOM 593 N N . LEU A 1 81 ? 1.101 55.334 9.498 1.00 20.45 81 LEU A N 1
ATOM 594 C CA . LEU A 1 81 ? 0.808 54.388 10.573 1.00 23.35 81 LEU A CA 1
ATOM 595 C C . LEU A 1 81 ? -0.012 55.049 11.655 1.00 23.70 81 LEU A C 1
ATOM 596 O O . LEU A 1 81 ? 0.291 56.164 12.081 1.00 25.57 81 LEU A O 1
ATOM 601 N N . ASP A 1 82 ? -1.040 54.361 12.118 1.00 25.38 82 ASP A N 1
ATOM 602 C CA . ASP A 1 82 ? -1.796 54.855 13.259 1.00 30.52 82 ASP A CA 1
ATOM 603 C C . ASP A 1 82 ? -1.252 54.214 14.538 1.00 29.07 82 ASP A C 1
ATOM 604 O O . ASP A 1 82 ? -1.357 54.771 15.628 1.00 28.19 82 ASP A O 1
ATOM 609 N N . LYS A 1 83 ? -0.687 53.025 14.388 1.00 27.93 83 LYS A N 1
ATOM 610 C CA . LYS A 1 83 ? -0.065 52.336 15.496 1.00 29.92 83 LYS A CA 1
ATOM 611 C C . LYS A 1 83 ? 1.131 51.558 14.995 1.00 28.53 83 LYS A C 1
ATOM 612 O O . LYS A 1 83 ? 1.271 51.252 13.823 1.00 28.82 83 LYS A O 1
ATOM 618 N N . VAL A 1 84 ? 2.002 51.266 15.928 1.00 28.40 84 VAL A N 1
ATOM 619 C CA . VAL A 1 84 ? 3.235 50.557 15.699 1.00 28.42 84 VAL A CA 1
ATOM 620 C C . VAL A 1 84 ? 2.916 49.063 15.580 1.00 25.29 84 VAL A C 1
ATOM 621 O O . VAL A 1 84 ? 1.888 48.634 16.059 1.00 26.50 84 VAL A O 1
ATOM 625 N N . ASP A 1 85 ? 3.762 48.275 14.920 1.00 22.56 85 ASP A N 1
ATOM 626 C CA . ASP A 1 85 ? 3.498 46.841 14.781 1.00 18.08 85 ASP A CA 1
ATOM 627 C C . ASP A 1 85 ? 4.480 45.995 15.612 1.00 19.49 85 ASP A C 1
ATOM 628 O O . ASP A 1 85 ? 5.276 46.531 16.395 1.00 19.00 85 ASP A O 1
ATOM 633 N N . GLU A 1 86 ? 4.463 44.680 15.431 1.00 18.34 86 GLU A N 1
ATOM 634 C CA . GLU A 1 86 ? 5.330 43.844 16.258 1.00 20.29 86 GLU A CA 1
ATOM 635 C C . GLU A 1 86 ? 6.818 44.029 15.951 1.00 20.34 86 GLU A C 1
ATOM 636 O O . GLU A 1 86 ? 7.655 43.983 16.846 1.00 24.93 86 GLU A O 1
ATOM 642 N N . PHE A 1 87 ? 7.147 44.280 14.696 1.00 20.08 87 PHE A N 1
ATOM 643 C CA . PHE A 1 87 ? 8.543 44.417 14.323 1.00 17.61 87 PHE A CA 1
ATOM 644 C C . PHE A 1 87 ? 9.137 45.707 14.878 1.00 17.09 87 PHE A C 1
ATOM 645 O O . PHE A 1 87 ? 10.282 45.723 15.346 1.00 13.64 87 PHE A O 1
ATOM 653 N N . ILE A 1 88 ? 8.351 46.782 14.853 1.00 19.02 88 ILE A N 1
ATOM 654 C CA . ILE A 1 88 ? 8.790 48.028 15.472 1.00 18.85 88 ILE A CA 1
ATOM 655 C C . ILE A 1 88 ? 8.909 47.784 16.970 1.00 20.86 88 ILE A C 1
ATOM 656 O O . ILE A 1 88 ? 9.866 48.230 17.603 1.00 20.92 88 ILE A O 1
ATOM 661 N N . GLU A 1 89 ? 7.949 47.049 17.528 1.00 19.27 89 GLU A N 1
ATOM 662 C CA . GLU A 1 89 ? 8.017 46.708 18.935 1.00 23.24 89 GLU A CA 1
ATOM 663 C C . GLU A 1 89 ? 9.280 45.900 19.294 1.00 21.64 89 GLU A C 1
ATOM 664 O O . GLU A 1 89 ? 9.859 46.095 20.373 1.00 19.84 89 GLU A O 1
ATOM 670 N N . ARG A 1 90 ? 9.699 45.011 18.391 1.00 18.86 90 ARG A N 1
ATOM 671 C CA . ARG A 1 90 ? 10.913 44.238 18.594 1.00 18.81 90 ARG A CA 1
ATOM 672 C C . ARG A 1 90 ? 12.124 45.166 18.551 1.00 20.31 90 ARG A C 1
ATOM 673 O O . ARG A 1 90 ? 13.070 45.006 19.330 1.00 21.24 90 ARG A O 1
ATOM 681 N N . ALA A 1 91 ? 12.071 46.166 17.674 1.00 17.78 91 ALA A N 1
ATOM 682 C CA . ALA A 1 91 ? 13.147 47.150 17.580 1.00 17.15 91 ALA A CA 1
ATOM 683 C C . ALA A 1 91 ? 13.249 48.012 18.836 1.00 17.59 91 ALA A C 1
ATOM 684 O O . ALA A 1 91 ? 14.354 48.365 19.251 1.00 19.41 91 ALA A O 1
ATOM 686 N N . ALA A 1 92 ? 12.105 48.333 19.448 1.00 19.32 92 ALA A N 1
ATOM 687 C CA . ALA A 1 92 ? 12.054 49.147 20.686 1.00 19.54 92 ALA A CA 1
ATOM 688 C C . ALA A 1 92 ? 12.761 48.432 21.813 1.00 19.99 92 ALA A C 1
ATOM 689 O O . ALA A 1 92 ? 13.529 49.032 22.569 1.00 22.62 92 ALA A O 1
ATOM 691 N N . ALA A 1 93 ? 12.522 47.132 21.908 1.00 16.97 93 ALA A N 1
ATOM 692 C CA . ALA A 1 93 ? 13.223 46.348 22.891 1.00 15.68 93 ALA A CA 1
ATOM 693 C C . ALA A 1 93 ? 14.733 46.433 22.625 1.00 16.02 93 ALA A C 1
ATOM 694 O O . ALA A 1 93 ? 15.503 46.559 23.579 1.00 16.92 93 ALA A O 1
ATOM 696 N N . ASP A 1 94 ? 15.178 46.416 21.361 1.00 15.40 94 ASP A N 1
ATOM 697 C CA . ASP A 1 94 ? 16.624 46.584 21.134 1.00 18.55 94 ASP A CA 1
ATOM 698 C C . ASP A 1 94 ? 17.159 47.908 21.675 1.00 19.50 94 ASP A C 1
ATOM 699 O O . ASP A 1 94 ? 18.156 47.917 22.388 1.00 20.16 94 ASP A O 1
ATOM 704 N N . VAL A 1 95 ? 16.502 49.018 21.336 1.00 21.30 95 VAL A N 1
ATOM 705 C CA . VAL A 1 95 ? 16.967 50.345 21.782 1.00 20.22 95 VAL A CA 1
ATOM 706 C C . VAL A 1 95 ? 16.969 50.428 23.297 1.00 21.88 95 VAL A C 1
ATOM 707 O O . VAL A 1 95 ? 17.962 50.858 23.918 1.00 20.01 95 VAL A O 1
ATOM 711 N N . LEU A 1 96 ? 15.864 49.984 23.899 1.00 23.03 96 LEU A N 1
ATOM 712 C CA . LEU A 1 96 ? 15.771 49.944 25.355 1.00 22.25 96 LEU A CA 1
ATOM 713 C C . LEU A 1 96 ? 16.928 49.169 25.968 1.00 21.25 96 LEU A C 1
ATOM 714 O O . LEU A 1 96 ? 17.476 49.580 26.984 1.00 24.25 96 LEU A O 1
ATOM 719 N N . GLY A 1 97 ? 17.327 48.072 25.338 1.00 19.19 97 GLY A N 1
ATOM 720 C CA . GLY A 1 97 ? 18.401 47.272 25.886 1.00 20.02 97 GLY A CA 1
ATOM 721 C C . GLY A 1 97 ? 19.704 48.036 25.766 1.00 20.07 97 GLY A C 1
ATOM 722 O O . GLY A 1 97 ? 20.533 48.052 26.678 1.00 19.49 97 GLY A O 1
ATOM 723 N N . TYR A 1 98 ? 19.875 48.686 24.628 1.00 19.31 98 TYR A N 1
ATOM 724 C CA . TYR A 1 98 ? 21.058 49.473 24.396 1.00 20.40 98 TYR A CA 1
ATOM 725 C C . TYR A 1 98 ? 21.158 50.599 25.452 1.00 20.77 98 TYR A C 1
ATOM 726 O O . TYR A 1 98 ? 22.199 50.797 26.047 1.00 22.74 98 TYR A O 1
ATOM 735 N N . LEU A 1 99 ? 20.069 51.313 25.687 1.00 21.58 99 LEU A N 1
ATOM 736 C CA . LEU A 1 99 ? 20.072 52.408 26.646 1.00 22.01 99 LEU A CA 1
ATOM 737 C C . LEU A 1 99 ? 20.284 51.916 28.076 1.00 22.80 99 LEU A C 1
ATOM 738 O O . LEU A 1 99 ? 21.056 52.521 28.851 1.00 19.95 99 LEU A O 1
ATOM 743 N N . ARG A 1 100 ? 19.617 50.816 28.423 1.00 21.48 100 ARG A N 1
ATOM 744 C CA . ARG A 1 100 ? 19.744 50.299 29.776 1.00 23.36 100 ARG A CA 1
ATOM 745 C C . ARG A 1 100 ? 21.162 49.845 30.027 1.00 25.07 100 ARG A C 1
ATOM 746 O O . ARG A 1 100 ? 21.706 50.087 31.118 1.00 27.21 100 ARG A O 1
ATOM 754 N N . PHE A 1 101 ? 21.783 49.246 29.013 1.00 21.79 101 PHE A N 1
ATOM 755 C CA . PHE A 1 101 ? 23.157 48.833 29.191 1.00 21.42 101 PHE A CA 1
ATOM 756 C C . PHE A 1 101 ? 24.110 50.031 29.274 1.00 20.21 101 PHE A C 1
ATOM 757 O O . PHE A 1 101 ? 25.033 50.027 30.084 1.00 17.76 101 PHE A O 1
ATOM 765 N N . LEU A 1 102 ? 23.869 51.044 28.438 1.00 20.20 102 LEU A N 1
ATOM 766 C CA . LEU A 1 102 ? 24.683 52.252 28.397 1.00 18.58 102 LEU A CA 1
ATOM 767 C C . LEU A 1 102 ? 24.601 52.949 29.738 1.00 21.35 102 LEU A C 1
ATOM 768 O O . LEU A 1 102 ? 25.617 53.355 30.290 1.00 21.44 102 LEU A O 1
ATOM 773 N N . THR A 1 103 ? 23.388 53.076 30.274 1.00 20.68 103 THR A N 1
ATOM 774 C CA . THR A 1 103 ? 23.205 53.781 31.534 1.00 22.17 103 THR A CA 1
ATOM 775 C C . THR A 1 103 ? 23.446 52.904 32.747 1.00 24.83 103 THR A C 1
ATOM 776 O O . THR A 1 103 ? 23.213 53.351 33.886 1.00 25.79 103 THR A O 1
ATOM 780 N N . LYS A 1 104 ? 23.872 51.661 32.516 1.00 24.42 104 LYS A N 1
ATOM 781 C CA . LYS A 1 104 ? 24.118 50.703 33.601 1.00 25.77 104 LYS A CA 1
ATOM 782 C C . LYS A 1 104 ? 22.901 50.600 34.499 1.00 24.04 104 LYS A C 1
ATOM 783 O O . LYS A 1 104 ? 23.027 50.413 35.704 1.00 23.84 104 LYS A O 1
ATOM 789 N N . GLY A 1 105 ? 21.728 50.755 33.901 1.00 23.90 105 GLY A N 1
ATOM 790 C CA . GLY A 1 105 ? 20.472 50.704 34.621 1.00 24.72 105 GLY A CA 1
ATOM 791 C C . GLY A 1 105 ? 20.160 51.910 35.481 1.00 26.94 105 GLY A C 1
ATOM 792 O O . GLY A 1 105 ? 19.238 51.856 36.279 1.00 28.69 105 GLY A O 1
ATOM 793 N N . GLU A 1 106 ? 20.897 53.006 35.321 1.00 28.04 106 GLU A N 1
ATOM 794 C CA . GLU A 1 106 ? 20.661 54.191 36.152 1.00 29.40 106 GLU A CA 1
ATOM 795 C C . GLU A 1 106 ? 19.902 55.283 35.406 1.00 28.32 106 GLU A C 1
ATOM 796 O O . GLU A 1 106 ? 20.244 55.604 34.272 1.00 26.16 106 GLU A O 1
ATOM 802 N N . ARG A 1 107 ? 18.866 55.849 36.021 1.00 28.03 107 ARG A N 1
ATOM 803 C CA . ARG A 1 107 ? 18.200 57.005 35.406 1.00 28.76 107 ARG A CA 1
ATOM 804 C C . ARG A 1 107 ? 19.112 58.219 35.423 1.00 26.11 107 ARG A C 1
ATOM 805 O O . ARG A 1 107 ? 19.889 58.411 36.360 1.00 25.14 107 ARG A O 1
ATOM 813 N N . GLN A 1 108 ? 19.007 59.034 34.387 1.00 23.43 108 GLN A N 1
ATOM 814 C CA . GLN A 1 108 ? 19.824 60.221 34.261 1.00 23.58 108 GLN A CA 1
ATOM 815 C C . GLN A 1 108 ? 19.088 61.370 34.903 1.00 22.15 108 GLN A C 1
ATOM 816 O O . GLN A 1 108 ? 17.887 61.519 34.722 1.00 20.70 108 GLN A O 1
ATOM 822 N N . ALA A 1 109 ? 19.830 62.184 35.641 1.00 19.61 109 ALA A N 1
ATOM 823 C CA . ALA A 1 109 ? 19.260 63.260 36.409 1.00 18.78 109 ALA A CA 1
ATOM 824 C C . ALA A 1 109 ? 18.715 64.398 35.578 1.00 17.90 109 ALA A C 1
ATOM 825 O O . ALA A 1 109 ? 19.256 64.739 34.540 1.00 17.13 109 ALA A O 1
ATOM 827 N N . ASN A 1 110 ? 17.630 64.987 36.060 1.00 19.07 110 ASN A N 1
ATOM 828 C CA . ASN A 1 110 ? 17.138 66.208 35.485 1.00 20.34 110 ASN A CA 1
ATOM 829 C C . ASN A 1 110 ? 18.185 67.264 35.785 1.00 23.36 110 ASN A C 1
ATOM 830 O O . ASN A 1 110 ? 18.974 67.134 36.728 1.00 24.13 110 ASN A O 1
ATOM 835 N N . LEU A 1 111 ? 18.206 68.303 34.969 1.00 23.04 111 LEU A N 1
ATOM 836 C CA . LEU A 1 111 ? 19.050 69.430 35.223 1.00 20.79 111 LEU A CA 1
ATOM 837 C C . LEU A 1 111 ? 18.165 70.388 35.989 1.00 22.32 111 LEU A C 1
ATOM 838 O O . LEU A 1 111 ? 16.946 70.373 35.843 1.00 22.28 111 LEU A O 1
ATOM 843 N N . ASN A 1 112 ? 18.756 71.217 36.828 1.00 22.17 112 ASN A N 1
ATOM 844 C CA . ASN A 1 112 ? 17.966 72.253 37.429 1.00 22.99 112 ASN A CA 1
ATOM 845 C C . ASN A 1 112 ? 17.954 73.405 36.397 1.00 24.70 112 ASN A C 1
ATOM 846 O O . ASN A 1 112 ? 18.553 73.266 35.303 1.00 20.74 112 ASN A O 1
ATOM 851 N N . PHE A 1 113 ? 17.249 74.499 36.701 1.00 22.58 113 PHE A N 1
ATOM 852 C CA . PHE A 1 113 ? 17.062 75.578 35.727 1.00 23.35 113 PHE A CA 1
ATOM 853 C C . PHE A 1 113 ? 18.319 76.165 35.088 1.00 23.82 113 PHE A C 1
ATOM 854 O O . PHE A 1 113 ? 18.378 76.336 33.867 1.00 24.46 113 PHE A O 1
ATOM 862 N N . LYS A 1 114 ? 19.297 76.517 35.914 1.00 24.36 114 LYS A N 1
ATOM 863 C CA . LYS A 1 114 ? 20.491 77.191 35.422 1.00 24.59 114 LYS A CA 1
ATOM 864 C C . LYS A 1 114 ? 21.241 76.314 34.437 1.00 23.19 114 LYS A C 1
ATOM 865 O O . LYS A 1 114 ? 21.628 76.753 33.363 1.00 21.26 114 LYS A O 1
ATOM 871 N N . ALA A 1 115 ? 21.417 75.054 34.800 1.00 25.69 115 ALA A N 1
ATOM 872 C CA . ALA A 1 115 ? 22.086 74.108 33.922 1.00 26.06 115 ALA A CA 1
ATOM 873 C C . ALA A 1 115 ? 21.346 73.950 32.600 1.00 27.95 115 ALA A C 1
ATOM 874 O O . ALA A 1 115 ? 21.969 73.895 31.542 1.00 29.82 115 ALA A O 1
ATOM 876 N N . ALA A 1 116 ? 20.019 73.895 32.657 1.00 27.52 116 ALA A N 1
ATOM 877 C CA . ALA A 1 116 ? 19.235 73.699 31.442 1.00 27.06 116 ALA A CA 1
ATOM 878 C C . ALA A 1 116 ? 19.333 74.897 30.515 1.00 26.14 116 ALA A C 1
ATOM 879 O O . ALA A 1 116 ? 19.607 74.737 29.328 1.00 26.20 116 ALA A O 1
ATOM 881 N N . PHE A 1 117 ? 19.143 76.095 31.063 1.00 23.68 117 PHE A N 1
ATOM 882 C CA . PHE A 1 117 ? 19.241 77.309 30.265 1.00 21.80 117 PHE A CA 1
ATOM 883 C C . PHE A 1 117 ? 20.634 77.471 29.645 1.00 21.30 117 PHE A C 1
ATOM 884 O O . PHE A 1 117 ? 20.767 77.933 28.511 1.00 21.21 117 PHE A O 1
ATOM 892 N N . ASN A 1 118 ? 21.670 77.105 30.390 1.00 20.78 118 ASN A N 1
ATOM 893 C CA . ASN A 1 118 ? 23.025 77.221 29.886 1.00 23.03 118 ASN A CA 1
ATOM 894 C C . ASN A 1 118 ? 23.282 76.355 28.636 1.00 23.89 118 ASN A C 1
ATOM 895 O O . ASN A 1 118 ? 24.212 76.646 27.875 1.00 24.66 118 ASN A O 1
ATOM 900 N N . THR A 1 119 ? 22.467 75.316 28.415 1.00 22.09 119 THR A N 1
ATOM 901 C CA . THR A 1 119 ? 22.667 74.448 27.257 1.00 23.36 119 THR A CA 1
ATOM 902 C C . THR A 1 119 ? 22.197 75.142 26.017 1.00 26.40 119 THR A C 1
ATOM 903 O O . THR A 1 119 ? 22.643 74.810 24.924 1.00 30.43 119 THR A O 1
ATOM 907 N N . LEU A 1 120 ? 21.265 76.075 26.176 1.00 28.05 120 LEU A N 1
ATOM 908 C CA . LEU A 1 120 ? 20.733 76.798 25.031 1.00 31.22 120 LEU A CA 1
ATOM 909 C C . LEU A 1 120 ? 21.810 77.727 24.495 1.00 35.59 120 LEU A C 1
ATOM 910 O O . LEU A 1 120 ? 22.395 78.502 25.255 1.00 36.25 120 LEU A O 1
ATOM 915 N N . ASP A 1 121 ? 22.115 77.623 23.204 1.00 40.91 121 ASP A N 1
ATOM 916 C CA . ASP A 1 121 ? 23.168 78.471 22.656 1.00 47.08 121 ASP A CA 1
ATOM 917 C C . ASP A 1 121 ? 22.625 79.875 22.455 1.00 48.92 121 ASP A C 1
ATOM 918 O O . ASP A 1 121 ? 21.434 80.050 22.245 1.00 51.03 121 ASP A O 1
ATOM 923 N N . LEU A 1 122 ? 23.498 80.868 22.583 1.00 51.61 122 LEU A N 1
ATOM 924 C CA . LEU A 1 122 ? 23.111 82.270 22.455 1.00 53.52 122 LEU A CA 1
ATOM 925 C C . LEU A 1 122 ? 22.268 82.556 21.217 1.00 53.95 122 LEU A C 1
ATOM 926 O O . LEU A 1 122 ? 21.266 83.261 21.293 1.00 53.83 122 LEU A O 1
ATOM 931 N N . SER A 1 123 ? 22.680 81.992 20.087 1.00 55.55 123 SER A N 1
ATOM 932 C CA . SER A 1 123 ? 22.014 82.238 18.815 1.00 56.56 123 SER A CA 1
ATOM 933 C C . SER A 1 123 ? 20.895 81.245 18.524 1.00 57.24 123 SER A C 1
ATOM 934 O O . SER A 1 123 ? 21.091 80.223 17.849 1.00 57.30 123 SER A O 1
ATOM 937 N N . THR A 1 124 ? 19.730 81.537 19.084 1.00 56.46 124 THR A N 1
ATOM 938 C CA . THR A 1 124 ? 18.514 80.790 18.811 1.00 55.40 124 THR A CA 1
ATOM 939 C C . THR A 1 124 ? 17.369 81.765 18.991 1.00 53.73 124 THR A C 1
ATOM 940 O O . THR A 1 124 ? 17.358 82.548 19.947 1.00 51.49 124 THR A O 1
ATOM 944 N N . SER A 1 125 ? 16.402 81.715 18.081 1.00 51.29 125 SER A N 1
ATOM 945 C CA . SER A 1 125 ? 15.199 82.511 18.230 1.00 48.31 125 SER A CA 1
ATOM 946 C C . SER A 1 125 ? 14.569 82.010 19.524 1.00 44.83 125 SER A C 1
ATOM 947 O O . SER A 1 125 ? 14.873 80.910 19.989 1.00 44.92 125 SER A O 1
ATOM 950 N N . CYS A 1 126 ? 13.726 82.815 20.144 1.00 41.09 126 CYS A N 1
ATOM 951 C CA . CYS A 1 126 ? 13.122 82.388 21.397 1.00 35.97 126 CYS A CA 1
ATOM 952 C C . CYS A 1 126 ? 11.815 81.685 21.181 1.00 31.89 126 CYS A C 1
ATOM 953 O O . CYS A 1 126 ? 11.167 81.278 22.137 1.00 31.06 126 CYS A O 1
ATOM 956 N N . GLY A 1 127 ? 11.432 81.533 19.922 1.00 28.48 127 GLY A N 1
ATOM 957 C CA . GLY A 1 127 ? 10.168 80.909 19.600 1.00 28.23 127 GLY A CA 1
ATOM 958 C C . GLY A 1 127 ? 9.043 81.901 19.389 1.00 27.51 127 GLY A C 1
ATOM 959 O O . GLY A 1 127 ? 9.248 83.099 19.351 1.00 26.95 127 GLY A O 1
ATOM 960 N N . PRO A 1 128 ? 7.837 81.377 19.259 1.00 28.70 128 PRO A N 1
ATOM 961 C CA . PRO A 1 128 ? 6.656 82.175 18.906 1.00 27.70 128 PRO A CA 1
ATOM 962 C C . PRO A 1 128 ? 6.118 83.169 19.942 1.00 28.10 128 PRO A C 1
ATOM 963 O O . PRO A 1 128 ? 5.345 84.039 19.550 1.00 29.31 128 PRO A O 1
ATOM 967 N N . PHE A 1 129 ? 6.488 83.062 21.213 1.00 27.19 129 PHE A N 1
ATOM 968 C CA . PHE A 1 129 ? 5.901 83.950 22.219 1.00 26.29 129 PHE A CA 1
ATOM 969 C C . PHE A 1 129 ? 6.822 85.034 22.754 1.00 25.34 129 PHE A C 1
ATOM 970 O O . PHE A 1 129 ? 6.359 85.964 23.402 1.00 25.31 129 PHE A O 1
ATOM 978 N N . VAL A 1 130 ? 8.119 84.896 22.518 1.00 24.26 130 VAL A N 1
ATOM 979 C CA . VAL A 1 130 ? 9.075 85.912 22.905 1.00 24.78 130 VAL A CA 1
ATOM 980 C C . VAL A 1 130 ? 9.864 86.242 21.647 1.00 28.31 130 VAL A C 1
ATOM 981 O O . VAL A 1 130 ? 10.394 85.347 20.990 1.00 28.02 130 VAL A O 1
ATOM 985 N N . PRO A 1 131 ? 9.899 87.519 21.279 1.00 30.33 131 PRO A N 1
ATOM 986 C CA . PRO A 1 131 ? 10.606 87.968 20.077 1.00 32.35 131 PRO A CA 1
ATOM 987 C C . PRO A 1 131 ? 12.117 87.873 20.193 1.00 33.89 131 PRO A C 1
ATOM 988 O O . PRO A 1 131 ? 12.655 87.796 21.292 1.00 33.69 131 PRO A O 1
ATOM 992 N N . GLY A 1 132 ? 12.786 87.878 19.047 1.00 36.23 132 GLY A N 1
ATOM 993 C CA . GLY A 1 132 ? 14.232 87.875 18.995 1.00 39.00 132 GLY A CA 1
ATOM 994 C C . GLY A 1 132 ? 14.924 86.612 19.459 1.00 40.85 132 GLY A C 1
ATOM 995 O O . GLY A 1 132 ? 14.336 85.540 19.517 1.00 40.71 132 GLY A O 1
ATOM 996 N N . LYS A 1 133 ? 16.199 86.765 19.793 1.00 44.21 133 LYS A N 1
ATOM 997 C CA . LYS A 1 133 ? 17.033 85.661 20.216 1.00 47.81 133 LYS A CA 1
ATOM 998 C C . LYS A 1 133 ? 17.313 85.727 21.712 1.00 47.61 133 LYS A C 1
ATOM 999 O O . LYS A 1 133 ? 17.042 86.738 22.357 1.00 47.21 133 LYS A O 1
ATOM 1005 N N . LYS A 1 134 ? 17.843 84.633 22.251 1.00 48.55 134 LYS A N 1
ATOM 1006 C CA . LYS A 1 134 ? 18.218 84.546 23.660 1.00 49.03 134 LYS A CA 1
ATOM 1007 C C . LYS A 1 134 ? 19.188 85.670 24.000 1.00 48.50 1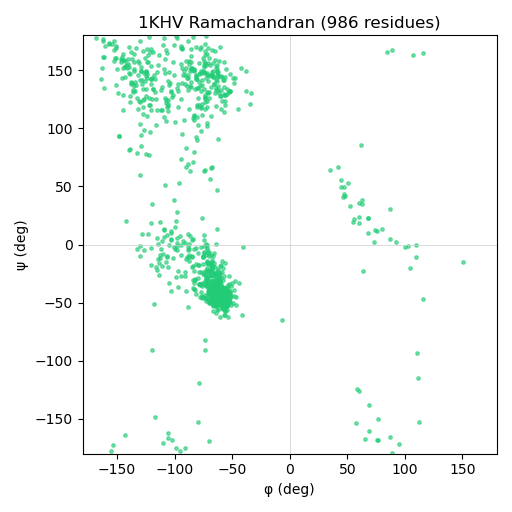34 LYS A C 1
ATOM 1008 O O . LYS A 1 134 ? 19.047 86.345 25.021 1.00 48.13 134 LYS A O 1
ATOM 1014 N N . ILE A 1 135 ? 20.155 85.876 23.111 1.00 48.25 135 ILE A N 1
ATOM 1015 C CA . ILE A 1 135 ? 21.165 86.918 23.270 1.00 48.73 135 ILE A CA 1
ATOM 1016 C C . ILE A 1 135 ? 20.552 88.314 23.419 1.00 47.94 135 ILE A C 1
ATOM 1017 O O . ILE A 1 135 ? 21.138 89.184 24.057 1.00 48.05 135 ILE A O 1
ATOM 1022 N N . ASP A 1 136 ? 19.356 88.512 22.867 1.00 47.26 136 ASP A N 1
ATOM 1023 C CA . ASP A 1 136 ? 18.681 89.801 22.960 1.00 47.12 136 ASP A CA 1
ATOM 1024 C C . ASP A 1 136 ? 17.963 89.963 24.294 1.00 46.90 136 ASP A C 1
ATOM 1025 O O . ASP A 1 136 ? 17.383 91.009 24.562 1.00 46.04 136 ASP A O 1
ATOM 1030 N N . HIS A 1 137 ? 17.996 88.931 25.130 1.00 47.05 137 HIS A N 1
ATOM 1031 C CA . HIS A 1 137 ? 17.303 88.989 26.410 1.00 46.76 137 HIS A CA 1
ATOM 1032 C C . HIS A 1 137 ? 18.185 88.660 27.615 1.00 47.59 137 HIS A C 1
ATOM 1033 O O . HIS A 1 137 ? 17.737 88.731 28.758 1.00 46.88 137 HIS A O 1
ATOM 1040 N N . VAL A 1 138 ? 19.431 88.279 27.356 1.00 48.64 138 VAL A N 1
ATOM 1041 C CA . VAL A 1 138 ? 20.385 87.988 28.423 1.00 50.54 138 VAL A CA 1
ATOM 1042 C C . VAL A 1 138 ? 21.645 88.774 28.100 1.00 51.43 138 VAL A C 1
ATOM 1043 O O . VAL A 1 138 ? 22.722 88.220 27.895 1.00 51.78 138 VAL A O 1
ATOM 1047 N N . LYS A 1 139 ? 21.481 90.085 28.034 1.00 53.99 139 LYS A N 1
ATOM 1048 C CA . LYS A 1 139 ? 22.558 90.986 27.673 1.00 56.23 139 LYS A CA 1
ATOM 1049 C C . LYS A 1 139 ? 23.582 91.136 28.802 1.00 57.49 139 LYS A C 1
ATOM 1050 O O . LYS A 1 139 ? 24.542 90.363 28.889 1.00 57.62 139 LYS A O 1
ATOM 1056 N N . ASP A 1 140 ? 23.368 92.120 29.669 1.00 58.22 140 ASP A N 1
ATOM 1057 C CA . ASP A 1 140 ? 24.277 92.371 30.783 1.00 59.60 140 ASP A CA 1
ATOM 1058 C C . ASP A 1 140 ? 24.276 91.254 31.837 1.00 59.61 140 ASP A C 1
ATOM 1059 O O . ASP A 1 140 ? 23.830 91.444 32.972 1.00 60.59 140 ASP A O 1
ATOM 1064 N N . GLY A 1 141 ? 24.767 90.081 31.448 1.00 58.55 141 GLY A N 1
ATOM 1065 C CA . GLY A 1 141 ? 24.889 88.948 32.351 1.00 58.51 141 GLY A CA 1
ATOM 1066 C C . GLY A 1 141 ? 23.611 88.360 32.930 1.00 57.87 141 GLY A C 1
ATOM 1067 O O . GLY A 1 141 ? 23.593 87.196 33.341 1.00 57.97 141 GLY A O 1
ATOM 1068 N N . VAL A 1 142 ? 22.546 89.155 32.962 1.00 56.08 142 VAL A N 1
ATOM 1069 C CA . VAL A 1 142 ? 21.282 88.719 33.542 1.00 54.05 142 VAL A CA 1
ATOM 1070 C C . VAL A 1 142 ? 20.127 88.747 32.529 1.00 51.55 142 VAL A C 1
ATOM 1071 O O . VAL A 1 142 ? 20.155 89.489 31.543 1.00 50.12 142 VAL A O 1
ATOM 1075 N N . MET A 1 143 ? 19.132 87.900 32.769 1.00 49.44 143 MET A N 1
ATOM 1076 C CA . MET A 1 143 ? 17.950 87.822 31.927 1.00 47.76 143 MET A CA 1
ATOM 1077 C C . MET A 1 143 ? 17.100 89.058 32.111 1.00 46.04 143 MET A C 1
ATOM 1078 O O . MET A 1 143 ? 16.942 89.531 33.230 1.00 45.33 143 MET A O 1
ATOM 1083 N N . ASP A 1 144 ? 16.531 89.557 31.016 1.00 44.90 144 ASP A N 1
ATOM 1084 C CA . ASP A 1 144 ? 15.637 90.708 31.070 1.00 43.16 144 ASP A CA 1
ATOM 1085 C C . ASP A 1 144 ? 14.332 90.302 31.751 1.00 41.87 144 ASP A C 1
ATOM 1086 O O . ASP A 1 144 ? 14.229 89.213 32.314 1.00 40.44 144 ASP A O 1
ATOM 1091 N N . GLN A 1 145 ? 13.324 91.156 31.686 1.00 41.07 145 GLN A N 1
ATOM 1092 C CA . GLN A 1 145 ? 12.077 90.829 32.351 1.00 40.74 145 GLN A CA 1
ATOM 1093 C C . GLN A 1 145 ? 11.182 89.913 31.531 1.00 39.26 145 GLN A C 1
ATOM 1094 O O . GLN A 1 145 ? 10.558 89.011 32.079 1.00 38.66 145 GLN A O 1
ATOM 1100 N N . VAL A 1 146 ? 11.137 90.131 30.221 1.00 37.49 146 VAL A N 1
ATOM 1101 C CA . VAL A 1 146 ? 10.258 89.353 29.351 1.00 36.70 146 VAL A CA 1
ATOM 1102 C C . VAL A 1 146 ? 10.615 87.868 29.279 1.00 35.55 146 VAL A C 1
ATOM 1103 O O . VAL A 1 146 ? 9.730 87.018 29.368 1.00 36.35 146 VAL A O 1
ATOM 1107 N N . LEU A 1 147 ? 11.902 87.565 29.125 1.00 33.68 147 LEU A N 1
ATOM 1108 C CA . LEU A 1 147 ? 12.366 86.182 29.046 1.00 31.77 147 LEU A CA 1
ATOM 1109 C C . LEU A 1 147 ? 12.132 85.456 30.368 1.00 31.49 147 LEU A C 1
ATOM 1110 O O . LEU A 1 147 ? 11.537 84.378 30.386 1.00 30.73 147 LEU A O 1
ATOM 1115 N N . ALA A 1 148 ? 12.602 86.059 31.461 1.00 29.96 148 ALA A N 1
ATOM 1116 C CA . ALA A 1 148 ? 12.474 85.479 32.799 1.00 28.96 148 ALA A CA 1
ATOM 1117 C C . ALA A 1 148 ? 11.023 85.217 33.179 1.00 28.95 148 ALA A C 1
ATOM 1118 O O . ALA A 1 148 ? 10.705 84.155 33.701 1.00 27.11 148 ALA A O 1
ATOM 1120 N N . LYS A 1 149 ? 10.151 86.187 32.910 1.00 29.33 149 LYS A N 1
ATOM 1121 C CA . LYS A 1 149 ? 8.732 86.033 33.192 1.00 29.11 149 LYS A CA 1
ATOM 1122 C C . LYS A 1 149 ? 8.195 84.829 32.449 1.00 29.02 149 LYS A C 1
ATOM 1123 O O . LYS A 1 149 ? 7.503 83.991 33.022 1.00 29.74 149 LYS A O 1
ATOM 1129 N N . HIS A 1 150 ? 8.544 84.734 31.171 1.00 28.20 150 HIS A N 1
ATOM 1130 C CA . HIS A 1 150 ? 8.083 83.646 30.332 1.00 26.96 150 HIS A CA 1
ATOM 1131 C C . HIS A 1 150 ? 8.638 82.304 30.787 1.00 27.51 150 HIS A C 1
ATOM 1132 O O . HIS A 1 150 ? 7.926 81.300 30.817 1.00 27.46 150 HIS A O 1
ATOM 1139 N N . LEU A 1 151 ? 9.917 82.303 31.140 1.00 27.18 151 LEU A N 1
ATOM 1140 C CA . LEU A 1 151 ? 10.598 81.099 31.578 1.00 26.59 151 LEU A CA 1
ATOM 1141 C C . LEU A 1 151 ? 10.171 80.637 32.967 1.00 27.57 151 LEU A C 1
ATOM 1142 O O . LEU A 1 151 ? 10.165 79.438 33.240 1.00 26.71 151 LEU A O 1
ATOM 1147 N N . TYR A 1 152 ? 9.821 81.584 33.837 1.00 28.00 152 TYR A N 1
ATOM 1148 C CA . TYR A 1 152 ? 9.373 81.247 35.184 1.00 30.01 152 TYR A CA 1
ATOM 1149 C C . TYR A 1 152 ? 8.074 80.473 35.090 1.00 29.14 152 TYR A C 1
ATOM 1150 O O . TYR A 1 152 ? 7.918 79.430 35.724 1.00 28.07 152 TYR A O 1
ATOM 1159 N N . LYS A 1 153 ? 7.150 80.995 34.290 1.00 28.82 153 LYS A N 1
ATOM 1160 C CA . LYS A 1 153 ? 5.859 80.358 34.100 1.00 30.35 153 LYS A CA 1
ATOM 1161 C C . LYS A 1 153 ? 5.995 78.940 33.548 1.00 30.50 153 LYS A C 1
ATOM 1162 O O . LYS A 1 153 ? 5.487 77.996 34.166 1.00 31.17 153 LYS A O 1
ATOM 1168 N N . CYS A 1 154 ? 6.696 78.795 32.416 1.00 27.93 154 CYS A N 1
ATOM 1169 C CA . CYS A 1 154 ? 6.917 77.486 31.797 1.00 26.33 154 CYS A CA 1
ATOM 1170 C C . CYS A 1 154 ? 7.521 76.479 32.779 1.00 24.94 154 CYS A C 1
ATOM 1171 O O . CYS A 1 154 ? 6.993 75.383 32.960 1.00 23.36 154 CYS A O 1
ATOM 1174 N N . TRP A 1 155 ? 8.611 76.871 33.428 1.00 25.03 155 TRP A N 1
ATOM 1175 C CA . TRP A 1 155 ? 9.287 76.023 34.411 1.00 25.23 155 TRP A CA 1
ATOM 1176 C C . TRP A 1 155 ? 8.321 75.623 35.534 1.00 25.24 155 TRP A C 1
ATOM 1177 O O . TRP A 1 155 ? 8.281 74.462 35.946 1.00 24.85 155 TRP A O 1
ATOM 1188 N N . SER A 1 156 ? 7.521 76.577 36.006 1.00 24.74 156 SER A N 1
ATOM 1189 C CA . SER A 1 156 ? 6.555 76.284 37.057 1.00 25.82 156 SER A CA 1
ATOM 1190 C C . SER A 1 156 ? 5.527 75.266 36.590 1.00 25.33 156 SER A C 1
ATOM 1191 O O . SER A 1 156 ? 5.359 74.224 37.219 1.00 25.63 156 SER A O 1
ATOM 1194 N N . VAL A 1 157 ? 4.850 75.568 35.484 1.00 24.88 157 VAL A N 1
ATOM 1195 C CA . VAL A 1 157 ? 3.839 74.674 34.943 1.00 25.60 157 VAL A CA 1
ATOM 1196 C C . VAL A 1 157 ? 4.409 73.280 34.731 1.00 27.79 157 VAL A C 1
ATOM 1197 O O . VAL A 1 157 ? 3.840 72.288 35.202 1.00 30.27 157 VAL A O 1
ATOM 1201 N N . ALA A 1 158 ? 5.553 73.212 34.055 1.00 28.88 158 ALA A N 1
ATOM 1202 C CA . ALA A 1 158 ? 6.199 71.933 33.758 1.00 29.50 158 ALA A CA 1
ATOM 1203 C C . ALA A 1 158 ? 6.529 71.128 35.000 1.00 29.31 158 ALA A C 1
ATOM 1204 O O . ALA A 1 158 ? 6.418 69.906 34.993 1.00 31.90 158 ALA A O 1
ATOM 1206 N N . ASN A 1 159 ? 6.933 71.802 36.070 1.00 28.56 159 ASN A N 1
ATOM 1207 C CA . ASN A 1 159 ? 7.263 71.088 37.296 1.00 28.68 159 ASN A CA 1
ATOM 1208 C C . ASN A 1 159 ? 6.036 70.609 38.058 1.00 27.66 159 ASN A C 1
ATOM 1209 O O . ASN A 1 159 ? 6.156 69.819 38.988 1.00 28.11 159 ASN A O 1
ATOM 1214 N N . SER A 1 160 ? 4.856 71.073 37.657 1.00 26.50 160 SER A N 1
ATOM 1215 C CA . SER A 1 160 ? 3.627 70.610 38.287 1.00 26.47 160 SER A CA 1
ATOM 1216 C C . SER A 1 160 ? 3.157 69.366 37.552 1.00 25.93 160 SER A C 1
ATOM 1217 O O . SER A 1 160 ? 2.142 68.762 37.897 1.00 24.00 160 SER A O 1
ATOM 1220 N N . GLY A 1 161 ? 3.904 68.998 36.518 1.00 25.98 161 GLY A N 1
ATOM 1221 C CA . GLY A 1 161 ? 3.591 67.824 35.732 1.00 25.75 161 GLY A CA 1
ATOM 1222 C C . GLY A 1 161 ? 2.616 68.100 34.609 1.00 25.30 161 GLY A C 1
ATOM 1223 O O . GLY A 1 161 ? 2.199 67.173 33.925 1.00 25.75 161 GLY A O 1
ATOM 1224 N N . LYS A 1 162 ? 2.254 69.365 34.418 1.00 24.91 162 LYS A N 1
ATOM 1225 C CA . LYS A 1 162 ? 1.334 69.732 33.340 1.00 27.75 162 LYS A CA 1
ATOM 1226 C C . LYS A 1 162 ? 2.056 70.040 32.023 1.00 26.53 162 LYS A C 1
ATOM 1227 O O . LYS A 1 162 ? 3.070 70.743 31.999 1.00 26.25 162 LYS A O 1
ATOM 1233 N N . ALA A 1 163 ? 1.507 69.526 30.931 1.00 26.90 163 ALA A N 1
ATOM 1234 C CA . ALA A 1 163 ? 2.066 69.743 29.600 1.00 26.55 163 ALA A CA 1
ATOM 1235 C C . ALA A 1 163 ? 2.163 71.216 29.220 1.00 27.03 163 ALA A C 1
ATOM 1236 O O . ALA A 1 163 ? 1.283 72.007 29.540 1.00 26.65 163 ALA A O 1
ATOM 1238 N N . LEU A 1 164 ? 3.245 71.583 28.538 1.00 27.65 164 LEU A N 1
ATOM 1239 C CA . LEU A 1 164 ? 3.408 72.950 28.071 1.00 27.08 164 LEU A CA 1
ATOM 1240 C C . LEU A 1 164 ? 2.757 73.025 26.690 1.00 26.25 164 LEU A C 1
ATOM 1241 O O . LEU A 1 164 ? 2.307 72.010 26.161 1.00 25.32 164 LEU A O 1
ATOM 1246 N N . HIS A 1 165 ? 2.692 74.219 26.109 1.00 25.52 165 HIS A N 1
ATOM 1247 C CA . HIS A 1 165 ? 2.119 74.376 24.773 1.00 25.28 165 HIS A CA 1
ATOM 1248 C C . HIS A 1 165 ? 3.150 73.997 23.742 1.00 23.49 165 HIS A C 1
ATOM 1249 O O . HIS A 1 165 ? 4.217 74.596 23.679 1.00 24.48 165 HIS A O 1
ATOM 1256 N N . HIS A 1 166 ? 2.831 72.999 22.930 1.00 21.99 166 HIS A N 1
ATOM 1257 C CA . HIS A 1 166 ? 3.775 72.509 21.937 1.00 19.95 166 HIS A CA 1
ATOM 1258 C C . HIS A 1 166 ? 3.607 73.312 20.645 1.00 20.72 166 HIS A C 1
ATOM 1259 O O . HIS A 1 166 ? 3.118 72.806 19.621 1.00 18.71 166 HIS A O 1
ATOM 1266 N N . ILE A 1 167 ? 4.006 74.581 20.723 1.00 20.01 167 ILE A N 1
ATOM 1267 C CA . ILE A 1 167 ? 3.819 75.541 19.647 1.00 22.28 167 ILE A CA 1
ATOM 1268 C C . ILE A 1 167 ? 5.150 76.102 19.150 1.00 22.99 167 ILE A C 1
ATOM 1269 O O . ILE A 1 167 ? 6.071 76.311 19.935 1.00 22.44 167 ILE A O 1
ATOM 1274 N N . TYR A 1 168 ? 5.248 76.331 17.842 1.00 23.26 168 TYR A N 1
ATOM 1275 C CA . TYR A 1 168 ? 6.478 76.850 17.235 1.00 23.41 168 TYR A CA 1
ATOM 1276 C C . TYR A 1 168 ? 6.211 78.089 16.393 1.00 24.97 168 TYR A C 1
ATOM 1277 O O . TYR A 1 168 ? 5.059 78.407 16.073 1.00 26.20 168 TYR A O 1
ATOM 1286 N N . ALA A 1 169 ? 7.283 78.785 16.030 1.00 25.94 169 ALA A N 1
ATOM 1287 C CA . ALA A 1 169 ? 7.186 79.908 15.094 1.00 25.48 169 ALA A CA 1
ATOM 1288 C C . ALA A 1 169 ? 7.553 79.350 13.723 1.00 24.79 169 ALA A C 1
ATOM 1289 O O . ALA A 1 169 ? 8.555 78.643 13.569 1.00 25.73 169 ALA A O 1
ATOM 1291 N N . CYS A 1 170 ? 6.735 79.659 12.729 1.00 24.64 170 CYS A N 1
ATOM 1292 C CA . CYS A 1 170 ? 6.931 79.111 11.395 1.00 24.26 170 CYS A CA 1
ATOM 1293 C C . CYS A 1 170 ? 7.781 80.014 10.514 1.00 25.33 170 CYS A C 1
ATOM 1294 O O . CYS A 1 170 ? 7.780 81.234 10.664 1.00 24.45 170 CYS A O 1
ATOM 1297 N N . GLY A 1 171 ? 8.519 79.392 9.604 1.00 25.70 171 GLY A N 1
ATOM 1298 C CA . GLY A 1 171 ? 9.364 80.107 8.678 1.00 26.44 171 GLY A CA 1
ATOM 1299 C C . GLY A 1 171 ? 9.868 79.184 7.585 1.00 28.26 171 GLY A C 1
ATOM 1300 O O . GLY A 1 171 ? 9.562 77.986 7.583 1.00 26.23 171 GLY A O 1
ATOM 1301 N N . LEU A 1 172 ? 10.627 79.755 6.645 1.00 29.16 172 LEU A N 1
ATOM 1302 C CA . LEU A 1 172 ? 11.233 79.002 5.551 1.00 28.24 172 LEU A CA 1
ATOM 1303 C C . LEU A 1 172 ? 12.709 78.871 5.820 1.00 26.05 172 LEU A C 1
ATOM 1304 O O . LEU A 1 172 ? 13.394 79.869 6.010 1.00 28.17 172 LEU A O 1
ATOM 1309 N N . LYS A 1 173 ? 13.195 77.642 5.845 1.00 26.25 173 LYS A N 1
ATOM 1310 C CA . LYS A 1 173 ? 14.610 77.379 6.064 1.00 27.23 173 LYS A CA 1
ATOM 1311 C C . LYS A 1 173 ? 15.416 78.064 4.952 1.00 25.03 173 LYS A C 1
ATOM 1312 O O . LYS A 1 173 ? 15.234 77.766 3.778 1.00 25.13 173 LYS A O 1
ATOM 1318 N N . ASP A 1 174 ? 16.254 79.024 5.332 1.00 21.25 174 ASP A N 1
ATOM 1319 C CA . ASP A 1 174 ? 17.095 79.738 4.389 1.00 21.51 174 ASP A CA 1
ATOM 1320 C C . ASP A 1 174 ? 18.334 78.918 4.056 1.00 24.21 174 ASP A C 1
ATOM 1321 O O . ASP A 1 174 ? 19.366 79.046 4.707 1.00 24.14 174 ASP A O 1
ATOM 1326 N N . GLU A 1 175 ? 18.231 78.086 3.031 1.00 26.56 175 GLU A N 1
ATOM 1327 C CA . GLU A 1 175 ? 19.324 77.210 2.667 1.00 29.79 175 GLU A CA 1
ATOM 1328 C C . GLU A 1 175 ? 19.496 77.162 1.154 1.00 31.60 175 GLU A C 1
ATOM 1329 O O . GLU A 1 175 ? 18.627 77.614 0.408 1.00 30.76 175 GLU A O 1
ATOM 1335 N N . LEU A 1 176 ? 20.637 76.643 0.707 1.00 32.89 176 LEU A N 1
ATOM 1336 C CA . LEU A 1 176 ? 20.892 76.481 -0.717 1.00 33.66 176 LEU A CA 1
ATOM 1337 C C . LEU A 1 176 ? 20.321 75.138 -1.141 1.00 35.31 176 LEU A C 1
ATOM 1338 O O . LEU A 1 176 ? 20.480 74.132 -0.442 1.00 32.77 176 LEU A O 1
ATOM 1343 N N . ARG A 1 177 ? 19.651 75.117 -2.285 1.00 36.73 177 ARG A N 1
ATOM 1344 C CA . ARG A 1 177 ? 18.987 73.907 -2.738 1.00 39.98 177 ARG A CA 1
ATOM 1345 C C . ARG A 1 177 ? 19.254 73.660 -4.214 1.00 42.17 177 ARG A C 1
ATOM 1346 O O . ARG A 1 177 ? 19.449 74.608 -4.975 1.00 41.53 177 ARG A O 1
ATOM 1354 N N . PRO A 1 178 ? 19.250 72.393 -4.627 1.00 44.58 178 PRO A N 1
ATOM 1355 C CA . PRO A 1 178 ? 19.401 72.054 -6.045 1.00 47.37 178 PRO A CA 1
ATOM 1356 C C . PRO A 1 178 ? 18.316 72.782 -6.830 1.00 50.07 178 PRO A C 1
ATOM 1357 O O . PRO A 1 178 ? 17.203 72.927 -6.321 1.00 49.54 178 PRO A O 1
ATOM 1361 N N . LEU A 1 179 ? 18.622 73.242 -8.039 1.00 53.35 179 LEU A N 1
ATOM 1362 C CA . LEU A 1 179 ? 17.658 74.037 -8.806 1.00 56.42 179 LEU A CA 1
ATOM 1363 C C . LEU A 1 179 ? 16.418 73.267 -9.310 1.00 57.60 179 LEU A C 1
ATOM 1364 O O . LEU A 1 179 ? 16.110 73.249 -10.499 1.00 57.33 179 LEU A O 1
ATOM 1369 N N . ASP A 1 180 ? 15.703 72.645 -8.382 1.00 59.74 180 ASP A N 1
ATOM 1370 C CA . ASP A 1 180 ? 14.467 71.953 -8.698 1.00 62.11 180 ASP A CA 1
ATOM 1371 C C . ASP A 1 180 ? 13.342 72.652 -7.954 1.00 62.88 180 ASP A C 1
ATOM 1372 O O . ASP A 1 180 ? 13.316 72.643 -6.723 1.00 63.21 180 ASP A O 1
ATOM 1377 N N . GLY A 1 185 ? 8.111 70.953 -5.496 1.00 52.76 185 GLY A N 1
ATOM 1378 C CA . GLY A 1 185 ? 8.431 72.262 -4.848 1.00 53.40 185 GLY A CA 1
ATOM 1379 C C . GLY A 1 185 ? 8.591 72.168 -3.339 1.00 52.00 185 GLY A C 1
ATOM 1380 O O . GLY A 1 185 ? 8.240 73.094 -2.601 1.00 50.41 185 GLY A O 1
ATOM 1381 N N . LYS A 1 186 ? 9.129 71.048 -2.874 1.00 51.77 186 LYS A N 1
ATOM 1382 C CA . LYS A 1 186 ? 9.309 70.864 -1.442 1.00 52.51 186 LYS A CA 1
ATOM 1383 C C . LYS A 1 186 ? 10.462 71.704 -0.901 1.00 49.75 186 LYS A C 1
ATOM 1384 O O . LYS A 1 186 ? 11.569 71.691 -1.431 1.00 49.48 186 LYS A O 1
ATOM 1390 N N . LYS A 1 187 ? 10.164 72.451 0.152 1.00 46.22 187 LYS A N 1
ATOM 1391 C CA . LYS A 1 187 ? 11.137 73.282 0.833 1.00 41.46 187 LYS A CA 1
ATOM 1392 C C . LYS A 1 187 ? 10.943 73.025 2.303 1.00 38.75 187 LYS A C 1
ATOM 1393 O O . LYS A 1 187 ? 9.807 72.928 2.770 1.00 40.80 187 LYS A O 1
ATOM 1399 N N . ARG A 1 188 ? 12.042 72.887 3.030 1.00 33.50 188 ARG A N 1
ATOM 1400 C CA . ARG A 1 188 ? 11.962 72.653 4.452 1.00 30.86 188 ARG A CA 1
ATOM 1401 C C . ARG A 1 188 ? 11.422 73.887 5.168 1.00 28.63 188 ARG A C 1
ATOM 1402 O O . ARG A 1 188 ? 11.639 75.012 4.748 1.00 28.50 188 ARG A O 1
ATOM 1410 N N . LEU A 1 189 ? 10.672 73.669 6.234 1.00 27.89 189 LEU A N 1
ATOM 1411 C CA . LEU A 1 189 ? 10.148 74.775 7.002 1.00 27.53 189 LEU A CA 1
ATOM 1412 C C . LEU A 1 189 ? 10.979 74.960 8.256 1.00 28.10 189 LEU A C 1
ATOM 1413 O O . LEU A 1 189 ? 11.656 74.032 8.717 1.00 29.48 189 LEU A O 1
ATOM 1418 N N . LEU A 1 190 ? 10.940 76.161 8.815 1.00 26.31 190 LEU A N 1
ATOM 1419 C CA . LEU A 1 190 ? 11.600 76.372 10.090 1.00 25.04 190 LEU A CA 1
ATOM 1420 C C . LEU A 1 190 ? 10.575 76.139 11.186 1.00 24.60 190 LEU A C 1
ATOM 1421 O O . LEU A 1 190 ? 9.396 76.422 11.004 1.00 26.84 190 LEU A O 1
ATOM 1426 N N . TRP A 1 191 ? 11.026 75.604 12.312 1.00 23.98 191 TRP A N 1
ATOM 1427 C CA . TRP A 1 191 ? 10.165 75.355 13.458 1.00 23.79 191 TRP A CA 1
ATOM 1428 C C . TRP A 1 191 ? 10.845 75.973 14.656 1.00 22.99 191 TRP A C 1
ATOM 1429 O O . TRP A 1 191 ? 11.568 75.289 15.369 1.00 22.75 191 TRP A O 1
ATOM 1440 N N . GLY A 1 192 ? 10.633 77.272 14.857 1.00 24.03 192 GLY A N 1
ATOM 1441 C CA . GLY A 1 192 ? 11.251 77.994 15.957 1.00 20.13 192 GLY A CA 1
ATOM 1442 C C . GLY A 1 192 ? 10.620 77.593 17.256 1.00 21.83 192 GLY A C 1
ATOM 1443 O O . GLY A 1 192 ? 9.508 78.019 17.562 1.00 24.82 192 GLY A O 1
ATOM 1444 N N . CYS A 1 193 ? 11.338 76.775 18.020 1.00 23.47 193 CYS A N 1
ATOM 1445 C CA . CYS A 1 193 ? 10.862 76.239 19.293 1.00 23.55 193 CYS A CA 1
ATOM 1446 C C . CYS A 1 193 ? 10.659 77.267 20.371 1.00 21.81 193 CYS A C 1
ATOM 1447 O O . CYS A 1 193 ? 11.490 78.133 20.535 1.00 23.74 193 CYS A O 1
ATOM 1450 N N . ASP A 1 194 ? 9.568 77.149 21.120 1.00 22.67 194 ASP A N 1
ATOM 1451 C CA . ASP A 1 194 ? 9.335 78.023 22.264 1.00 23.32 194 ASP A CA 1
ATOM 1452 C C . ASP A 1 194 ? 10.478 77.836 23.243 1.00 21.52 194 ASP A C 1
ATOM 1453 O O . ASP A 1 194 ? 10.854 76.706 23.543 1.00 20.25 194 ASP A O 1
ATOM 1458 N N . VAL A 1 195 ? 11.037 78.938 23.734 1.00 21.05 195 VAL A N 1
ATOM 1459 C CA . VAL A 1 195 ? 12.182 78.850 24.630 1.00 20.52 195 VAL A CA 1
ATOM 1460 C C . VAL A 1 195 ? 11.830 78.155 25.954 1.00 22.17 195 VAL A C 1
ATOM 1461 O O . VAL A 1 195 ? 12.689 77.564 26.595 1.00 23.86 195 VAL A O 1
ATOM 1465 N N . GLY A 1 196 ? 10.560 78.171 26.336 1.00 21.88 196 GLY A N 1
ATOM 1466 C CA . GLY A 1 196 ? 10.149 77.489 27.547 1.00 22.54 196 GLY A CA 1
ATOM 1467 C C . GLY A 1 196 ? 10.136 75.981 27.398 1.00 23.57 196 GLY A C 1
ATOM 1468 O O . GLY A 1 196 ? 10.597 75.266 28.302 1.00 23.38 196 GLY A O 1
ATOM 1469 N N . VAL A 1 197 ? 9.612 75.491 26.273 1.00 23.31 197 VAL A N 1
ATOM 1470 C CA . VAL A 1 197 ? 9.593 74.051 26.002 1.00 25.16 197 VAL A CA 1
ATOM 1471 C C . VAL A 1 197 ? 11.021 73.554 25.906 1.00 26.60 197 VAL A C 1
ATOM 1472 O O . VAL A 1 197 ? 11.364 72.493 26.433 1.00 28.43 197 VAL A O 1
ATOM 1476 N N . ALA A 1 198 ? 11.854 74.366 25.266 1.00 26.78 198 ALA A N 1
ATOM 1477 C CA . ALA A 1 198 ? 13.260 74.050 25.040 1.00 26.61 198 ALA A CA 1
ATOM 1478 C C . ALA A 1 198 ? 14.077 73.919 26.315 1.00 24.55 198 ALA A C 1
ATOM 1479 O O . ALA A 1 198 ? 15.000 73.107 26.364 1.00 23.90 198 ALA A O 1
ATOM 1481 N N . VAL A 1 199 ? 13.768 74.726 27.324 1.00 22.90 199 VAL A N 1
ATOM 1482 C CA . VAL A 1 199 ? 14.533 74.664 28.572 1.00 23.61 199 VAL A CA 1
ATOM 1483 C C . VAL A 1 199 ? 14.112 73.450 29.381 1.00 21.58 199 VAL A C 1
ATOM 1484 O O . VAL A 1 199 ? 14.941 72.718 29.876 1.00 22.23 199 VAL A O 1
ATOM 1488 N N . CYS A 1 200 ? 12.814 73.231 29.509 1.00 22.49 200 CYS A N 1
ATOM 1489 C CA . CYS A 1 200 ? 12.334 72.082 30.269 1.00 22.32 200 CYS A CA 1
ATOM 1490 C C . CYS A 1 200 ? 12.826 70.790 29.627 1.00 22.13 200 CYS A C 1
ATOM 1491 O O . CYS A 1 200 ? 13.221 69.865 30.337 1.00 22.82 200 CYS A O 1
ATOM 1494 N N . ALA A 1 201 ? 12.825 70.736 28.291 1.00 21.27 201 ALA A N 1
ATOM 1495 C CA . ALA A 1 201 ? 13.297 69.551 27.567 1.00 21.44 201 ALA A CA 1
ATOM 1496 C C . ALA A 1 201 ? 14.788 69.359 27.792 1.00 22.86 201 ALA A C 1
ATOM 1497 O O . ALA A 1 201 ? 15.252 68.235 27.979 1.00 24.82 201 ALA A O 1
ATOM 1499 N N . ALA A 1 202 ? 15.528 70.469 27.810 1.00 20.55 202 ALA A N 1
ATOM 1500 C CA . ALA A 1 202 ? 16.943 70.433 28.094 1.00 18.41 202 ALA A CA 1
ATOM 1501 C C . ALA A 1 202 ? 17.188 69.777 29.458 1.00 19.70 202 ALA A C 1
ATOM 1502 O O . ALA A 1 202 ? 18.074 68.929 29.602 1.00 19.61 202 ALA A O 1
ATOM 1504 N N . ALA A 1 203 ? 16.371 70.134 30.441 1.00 18.70 203 ALA A N 1
ATOM 1505 C CA . ALA A 1 203 ? 16.519 69.613 31.796 1.00 18.72 203 ALA A CA 1
ATOM 1506 C C . ALA A 1 203 ? 16.274 68.122 31.879 1.00 20.13 203 ALA A C 1
ATOM 1507 O O . ALA A 1 203 ? 16.943 67.418 32.623 1.00 17.36 203 ALA A O 1
ATOM 1509 N N . VAL A 1 204 ? 15.319 67.644 31.089 1.00 22.54 204 VAL A N 1
ATOM 1510 C CA . VAL A 1 204 ? 14.940 66.238 31.101 1.00 23.02 204 VAL A CA 1
ATOM 1511 C C . VAL A 1 204 ? 15.854 65.377 30.247 1.00 23.16 204 VAL A C 1
ATOM 1512 O O . VAL A 1 204 ? 16.212 64.264 30.618 1.00 23.87 204 VAL A O 1
ATOM 1516 N N . PHE A 1 205 ? 16.270 65.910 29.112 1.00 22.60 205 PHE A N 1
ATOM 1517 C CA . PHE A 1 205 ? 16.974 65.078 28.154 1.00 21.34 205 PHE A CA 1
ATOM 1518 C C . PHE A 1 205 ? 18.481 65.286 28.046 1.00 19.23 205 PHE A C 1
ATOM 1519 O O . PHE A 1 205 ? 19.181 64.404 27.566 1.00 21.12 205 PHE A O 1
ATOM 1527 N N . HIS A 1 206 ? 18.995 66.415 28.503 1.00 17.14 206 HIS A N 1
ATOM 1528 C CA . HIS A 1 206 ? 20.407 66.703 28.255 1.00 18.21 206 HIS A CA 1
ATOM 1529 C C . HIS A 1 206 ? 21.405 65.654 28.725 1.00 19.30 206 HIS A C 1
ATOM 1530 O O . HIS A 1 206 ? 22.361 65.337 27.997 1.00 16.91 206 HIS A O 1
ATOM 1537 N N . ASN A 1 207 ? 21.207 65.126 29.935 1.00 20.06 207 ASN A N 1
ATOM 1538 C CA . ASN A 1 207 ? 22.137 64.127 30.460 1.00 20.26 207 ASN A CA 1
ATOM 1539 C C . ASN A 1 207 ? 22.180 62.819 29.659 1.00 20.07 207 ASN A C 1
ATOM 1540 O O . ASN A 1 207 ? 23.264 62.335 29.335 1.00 19.63 207 ASN A O 1
ATOM 1545 N N . ILE A 1 208 ? 21.023 62.266 29.306 1.00 18.65 208 ILE A N 1
ATOM 1546 C CA . ILE A 1 208 ? 21.030 61.054 28.497 1.00 20.43 208 ILE A CA 1
ATOM 1547 C C . ILE A 1 208 ? 21.683 61.299 27.119 1.00 21.37 208 ILE A C 1
ATOM 1548 O O . ILE A 1 208 ? 22.555 60.523 26.678 1.00 19.86 208 ILE A O 1
ATOM 1553 N N . CYS A 1 209 ? 21.320 62.402 26.471 1.00 19.76 209 CYS A N 1
ATOM 1554 C CA . CYS A 1 209 ? 21.910 62.727 25.180 1.00 22.05 209 CYS A CA 1
ATOM 1555 C C . CYS A 1 209 ? 23.410 62.982 25.304 1.00 22.72 209 CYS A C 1
ATOM 1556 O O . CYS A 1 209 ? 24.177 62.626 24.422 1.00 23.53 209 CYS A O 1
ATOM 1559 N N . TYR A 1 210 ? 23.833 63.549 26.426 1.00 22.54 210 TYR A N 1
ATOM 1560 C CA . TYR A 1 210 ? 25.253 63.739 26.649 1.00 23.31 210 TYR A CA 1
ATOM 1561 C C . TYR A 1 210 ? 25.934 62.385 26.669 1.00 22.90 210 TYR A C 1
ATOM 1562 O O . TYR A 1 210 ? 26.960 62.189 26.038 1.00 22.49 210 TYR A O 1
ATOM 1571 N N . LYS A 1 211 ? 25.339 61.447 27.392 1.00 23.62 211 LYS A N 1
ATOM 1572 C CA . LYS A 1 211 ? 25.891 60.113 27.487 1.00 26.66 211 LYS A CA 1
ATOM 1573 C C . LYS A 1 211 ? 25.919 59.474 26.089 1.00 27.60 211 LYS A C 1
ATOM 1574 O O . LYS A 1 211 ? 26.909 58.831 25.713 1.00 29.32 211 LYS A O 1
ATOM 1580 N N . LEU A 1 212 ? 24.855 59.713 25.311 1.00 25.57 212 LEU A N 1
ATOM 1581 C CA . LEU A 1 212 ? 24.762 59.260 23.921 1.00 22.93 212 LEU A CA 1
ATOM 1582 C C . LEU A 1 212 ? 25.820 59.883 23.001 1.00 19.66 212 LEU A C 1
ATOM 1583 O O . LEU A 1 212 ? 26.444 59.195 22.192 1.00 21.27 212 LEU A O 1
ATOM 1588 N N . LYS A 1 213 ? 26.033 61.180 23.116 1.00 17.64 213 LYS A N 1
ATOM 1589 C CA . LYS A 1 213 ? 27.034 61.845 22.273 1.00 20.56 213 LYS A CA 1
ATOM 1590 C C . LYS A 1 213 ? 28.459 61.304 22.566 1.00 21.16 213 LYS A C 1
ATOM 1591 O O . LYS A 1 213 ? 29.250 61.075 21.662 1.00 19.14 213 LYS A O 1
ATOM 1597 N N . MET A 1 214 ? 28.758 61.037 23.832 1.00 23.00 214 MET A N 1
ATOM 1598 C CA . MET A 1 214 ? 30.052 60.490 24.210 1.00 25.32 214 MET A CA 1
ATOM 1599 C C . MET A 1 214 ? 30.344 59.180 23.522 1.00 25.59 214 MET A C 1
ATOM 1600 O O . MET A 1 214 ? 31.485 58.846 23.245 1.00 28.47 214 MET A O 1
ATOM 1605 N N . VAL A 1 215 ? 29.296 58.438 23.229 1.00 26.87 215 VAL A N 1
ATOM 1606 C CA . VAL A 1 215 ? 29.458 57.107 22.700 1.00 24.60 215 VAL A CA 1
ATOM 1607 C C . VAL A 1 215 ? 28.964 57.028 21.240 1.00 21.94 215 VAL A C 1
ATOM 1608 O O . VAL A 1 215 ? 28.748 55.962 20.695 1.00 23.27 215 VAL A O 1
ATOM 1612 N N . ALA A 1 216 ? 28.857 58.175 20.587 1.00 22.39 216 ALA A N 1
ATOM 1613 C CA . ALA A 1 216 ? 28.317 58.229 19.224 1.00 25.52 216 ALA A CA 1
ATOM 1614 C C . ALA A 1 216 ? 29.065 57.468 18.118 1.00 24.04 216 ALA A C 1
ATOM 1615 O O . ALA A 1 216 ? 28.455 56.980 17.169 1.00 25.27 216 ALA A O 1
ATOM 1617 N N . ARG A 1 217 ? 30.374 57.368 18.231 1.00 24.69 217 ARG A N 1
ATOM 1618 C CA . ARG A 1 217 ? 31.159 56.694 17.203 1.00 25.76 217 ARG A CA 1
ATOM 1619 C C . ARG A 1 217 ? 30.862 55.182 17.117 1.00 25.16 217 ARG A C 1
ATOM 1620 O O . ARG A 1 217 ? 31.168 54.553 16.110 1.00 23.60 217 ARG A O 1
ATOM 1628 N N . PHE A 1 218 ? 30.265 54.611 18.167 1.00 21.62 218 PHE A N 1
ATOM 1629 C CA . PHE A 1 218 ? 29.917 53.197 18.173 1.00 19.82 218 PHE A CA 1
ATOM 1630 C C . PHE A 1 218 ? 28.509 53.015 17.632 1.00 21.64 218 PHE A C 1
ATOM 1631 O O . PHE A 1 218 ? 28.156 51.938 17.156 1.00 21.71 218 PHE A O 1
ATOM 1639 N N . GLY A 1 219 ? 27.706 54.075 17.719 1.00 21.05 219 GLY A N 1
ATOM 1640 C CA . GLY A 1 219 ? 26.344 54.073 17.219 1.00 20.49 219 GLY A CA 1
ATOM 1641 C C . GLY A 1 219 ? 25.396 53.136 17.930 1.00 20.01 219 GLY A C 1
ATOM 1642 O O . GLY A 1 219 ? 25.735 52.571 18.981 1.00 19.72 219 GLY A O 1
ATOM 1643 N N . PRO A 1 220 ? 24.220 52.905 17.349 1.00 20.24 220 PRO A N 1
ATOM 1644 C CA . PRO A 1 220 ? 23.779 53.476 16.056 1.00 19.97 220 PRO A CA 1
ATOM 1645 C C . PRO A 1 220 ? 23.537 54.999 15.926 1.00 20.99 220 PRO A C 1
ATOM 1646 O O . PRO A 1 220 ? 23.591 55.570 14.813 1.00 22.07 220 PRO A O 1
ATOM 1650 N N . ILE A 1 221 ? 23.237 55.666 17.025 1.00 20.61 221 ILE A N 1
ATOM 1651 C CA . ILE A 1 221 ? 22.972 57.096 16.943 1.00 17.14 221 ILE A CA 1
ATOM 1652 C C . ILE A 1 221 ? 24.274 57.867 16.781 1.00 20.03 221 ILE A C 1
ATOM 1653 O O . ILE A 1 221 ? 25.121 57.901 17.665 1.00 19.78 221 ILE A O 1
ATOM 1658 N N . ALA A 1 222 ? 24.440 58.447 15.597 1.00 25.35 222 ALA A N 1
ATOM 1659 C CA . ALA A 1 222 ? 25.664 59.156 15.235 1.00 23.91 222 ALA A CA 1
ATOM 1660 C C . ALA A 1 222 ? 25.694 60.592 15.732 1.00 22.26 222 ALA A C 1
ATOM 1661 O O . ALA A 1 222 ? 26.690 61.272 15.564 1.00 19.54 222 ALA A O 1
ATOM 1663 N N . VAL A 1 223 ? 24.618 61.060 16.347 1.00 22.09 223 VAL A N 1
ATOM 1664 C CA . VAL A 1 223 ? 24.604 62.456 16.818 1.00 22.08 223 VAL A CA 1
ATOM 1665 C C . VAL A 1 223 ? 25.773 62.738 17.761 1.00 22.54 223 VAL A C 1
ATOM 1666 O O . VAL A 1 223 ? 25.927 62.081 18.778 1.00 23.43 223 VAL A O 1
ATOM 1670 N N . GLY A 1 224 ? 26.615 63.687 17.381 1.00 24.42 224 GLY A N 1
ATOM 1671 C CA . GLY A 1 224 ? 27.756 64.091 18.180 1.00 25.32 224 GLY A CA 1
ATOM 1672 C C . GLY A 1 224 ? 29.079 63.665 17.571 1.00 27.02 224 GLY A C 1
ATOM 1673 O O . GLY A 1 224 ? 30.158 64.087 18.010 1.00 27.00 224 GLY A O 1
ATOM 1674 N N . VAL A 1 225 ? 28.993 62.827 16.550 1.00 22.67 225 VAL A N 1
ATOM 1675 C CA . VAL A 1 225 ? 30.178 62.289 15.916 1.00 26.20 225 VAL A CA 1
ATOM 1676 C C . VAL A 1 225 ? 31.029 63.401 15.291 1.00 24.78 225 VAL A C 1
ATOM 1677 O O . VAL A 1 225 ? 30.513 64.411 14.826 1.00 24.96 225 VAL A O 1
ATOM 1681 N N . ASP A 1 226 ? 32.341 63.243 15.347 1.00 24.19 226 ASP A N 1
ATOM 1682 C CA . ASP A 1 226 ? 33.243 64.228 14.763 1.00 23.91 226 ASP A CA 1
ATOM 1683 C C . ASP A 1 226 ? 33.821 63.587 13.519 1.00 23.51 226 ASP A C 1
ATOM 1684 O O . ASP A 1 226 ? 34.685 62.709 13.599 1.00 24.22 226 ASP A O 1
ATOM 1689 N N . MET A 1 227 ? 33.352 64.041 12.365 1.00 23.17 227 MET A N 1
ATOM 1690 C CA . MET A 1 227 ? 33.746 63.455 11.095 1.00 24.53 227 MET A CA 1
ATOM 1691 C C . MET A 1 227 ? 35.143 63.821 10.656 1.00 24.90 227 MET A C 1
ATOM 1692 O O . MET A 1 227 ? 35.567 63.495 9.556 1.00 27.71 227 MET A O 1
ATOM 1697 N N . THR A 1 228 ? 35.871 64.464 11.546 1.00 25.46 228 THR A N 1
ATOM 1698 C CA . THR A 1 228 ? 37.192 64.945 11.240 1.00 25.39 228 THR A CA 1
ATOM 1699 C C . THR A 1 228 ? 38.201 64.151 12.074 1.00 26.45 228 THR A C 1
ATOM 1700 O O . THR A 1 228 ? 39.411 64.181 11.822 1.00 26.66 228 THR A O 1
ATOM 1704 N N . SER A 1 229 ? 37.681 63.395 13.037 1.00 24.35 229 SER A N 1
ATOM 1705 C CA . SER A 1 229 ? 38.515 62.666 13.986 1.00 25.72 229 SER A CA 1
ATOM 1706 C C . SER A 1 229 ? 38.590 61.151 13.742 1.00 27.68 229 SER A C 1
ATOM 1707 O O . SER A 1 229 ? 38.163 60.640 12.704 1.00 26.36 229 SER A O 1
ATOM 1710 N N . ARG A 1 230 ? 39.108 60.439 14.740 1.00 29.71 230 ARG A N 1
ATOM 1711 C CA . ARG A 1 230 ? 39.192 58.978 14.710 1.00 31.02 230 ARG A CA 1
ATOM 1712 C C . ARG A 1 230 ? 37.815 58.312 14.784 1.00 29.82 230 ARG A C 1
ATOM 1713 O O . ARG A 1 230 ? 37.713 57.094 14.620 1.00 30.13 230 ARG A O 1
ATOM 1721 N N . ASP A 1 231 ? 36.771 59.101 15.043 1.00 26.85 231 ASP A N 1
ATOM 1722 C CA . ASP A 1 231 ? 35.401 58.582 15.071 1.00 26.50 231 ASP A CA 1
ATOM 1723 C C . ASP A 1 231 ? 35.126 57.841 13.774 1.00 26.27 231 ASP A C 1
ATOM 1724 O O . ASP A 1 231 ? 34.512 56.764 13.774 1.00 27.09 231 ASP A O 1
ATOM 1729 N N . VAL A 1 232 ? 35.604 58.430 12.678 1.00 23.97 232 VAL A N 1
ATOM 1730 C CA . VAL A 1 232 ? 35.428 57.873 11.347 1.00 24.49 232 VAL A CA 1
ATOM 1731 C C . VAL A 1 232 ? 36.013 56.463 11.246 1.00 23.66 232 VAL A C 1
ATOM 1732 O O . VAL A 1 232 ? 35.376 55.569 10.705 1.00 22.69 232 VAL A O 1
ATOM 1736 N N . ASP A 1 233 ? 37.211 56.271 11.785 1.00 23.70 233 ASP A N 1
ATOM 1737 C CA . ASP A 1 233 ? 37.817 54.947 11.796 1.00 25.88 233 ASP A CA 1
ATOM 1738 C C . ASP A 1 233 ? 36.958 53.932 12.556 1.00 26.51 233 ASP A C 1
ATOM 1739 O O . ASP A 1 233 ? 36.722 52.826 12.052 1.00 25.82 233 ASP A O 1
ATOM 1744 N N . VAL A 1 234 ? 36.456 54.295 13.739 1.00 24.19 234 VAL A N 1
ATOM 1745 C CA . VAL A 1 234 ? 35.661 53.308 14.453 1.00 23.76 234 VAL A CA 1
ATOM 1746 C C . VAL A 1 234 ? 34.315 53.016 13.782 1.00 25.27 234 VAL A C 1
ATOM 1747 O O . VAL A 1 234 ? 33.881 51.866 13.771 1.00 26.48 234 VAL A O 1
ATOM 1751 N N . ILE A 1 235 ? 33.699 54.031 13.172 1.00 27.33 235 ILE A N 1
ATOM 1752 C CA . ILE A 1 235 ? 32.454 53.854 12.415 1.00 25.34 235 ILE A CA 1
ATOM 1753 C C . ILE A 1 235 ? 32.674 52.820 11.305 1.00 26.62 235 ILE A C 1
ATOM 1754 O O . ILE A 1 235 ? 31.919 51.860 11.164 1.00 24.85 235 ILE A O 1
ATOM 1759 N N . ILE A 1 236 ? 33.738 53.006 10.538 1.00 25.96 236 ILE A N 1
ATOM 1760 C CA . ILE A 1 236 ? 34.033 52.120 9.426 1.00 26.65 236 ILE A CA 1
ATOM 1761 C C . ILE A 1 236 ? 34.463 50.706 9.869 1.00 27.70 236 ILE A C 1
ATOM 1762 O O . ILE A 1 236 ? 33.981 49.693 9.328 1.00 24.00 236 ILE A O 1
ATOM 1767 N N . ASN A 1 237 ? 35.348 50.635 10.861 1.00 28.08 237 ASN A N 1
ATOM 1768 C CA . ASN A 1 237 ? 35.715 49.342 11.418 1.00 27.74 237 ASN A CA 1
ATOM 1769 C C . ASN A 1 237 ? 34.460 48.636 11.932 1.00 26.35 237 ASN A C 1
ATOM 1770 O O . ASN A 1 237 ? 34.269 47.453 11.676 1.00 25.56 237 ASN A O 1
ATOM 1775 N N . ASN A 1 238 ? 33.588 49.376 12.618 1.00 25.37 238 ASN A N 1
ATOM 1776 C CA . ASN A 1 238 ? 32.327 48.802 13.096 1.00 26.19 238 ASN A CA 1
ATOM 1777 C C . ASN A 1 238 ? 31.417 48.276 11.979 1.00 25.37 238 ASN A C 1
ATOM 1778 O O . ASN A 1 238 ? 30.810 47.235 12.128 1.00 26.72 238 ASN A O 1
ATOM 1783 N N . LEU A 1 239 ? 31.340 48.997 10.865 1.00 25.30 239 LEU A N 1
ATOM 1784 C CA . LEU A 1 239 ? 30.529 48.587 9.731 1.00 25.51 239 LEU A CA 1
ATOM 1785 C C . LEU A 1 239 ? 31.099 47.352 9.037 1.00 27.75 239 LEU A C 1
ATOM 1786 O O . LEU A 1 239 ? 30.344 46.465 8.635 1.00 30.52 239 LEU A O 1
ATOM 1791 N N . THR A 1 240 ? 32.423 47.268 8.929 1.00 26.30 240 THR A N 1
ATOM 1792 C CA . THR A 1 240 ? 33.047 46.144 8.239 1.00 26.56 240 THR A CA 1
ATOM 1793 C C . THR A 1 240 ? 33.335 44.944 9.136 1.00 27.30 240 THR A C 1
ATOM 1794 O O . THR A 1 240 ? 33.814 43.919 8.656 1.00 24.17 240 THR A O 1
ATOM 1798 N N . SER A 1 241 ? 33.086 45.076 10.434 1.00 28.25 241 SER A N 1
ATOM 1799 C CA . SER A 1 241 ? 33.388 43.987 11.363 1.00 29.27 241 SER A CA 1
ATOM 1800 C C . SER A 1 241 ? 32.471 42.794 11.127 1.00 30.60 241 SER A C 1
ATOM 1801 O O . SER A 1 241 ? 32.909 41.641 11.187 1.00 30.65 241 SER A O 1
ATOM 1804 N N . LYS A 1 242 ? 31.209 43.081 10.824 1.00 31.03 242 LYS A N 1
ATOM 1805 C CA . LYS A 1 242 ? 30.207 42.035 10.641 1.00 32.14 242 LYS A CA 1
ATOM 1806 C C . LYS A 1 242 ? 29.783 41.800 9.196 1.00 30.42 242 LYS A C 1
ATOM 1807 O O . LYS A 1 242 ? 29.104 40.824 8.916 1.00 30.54 242 LYS A O 1
ATOM 1813 N N . ALA A 1 243 ? 30.170 42.686 8.283 1.00 29.77 243 ALA A N 1
ATOM 1814 C CA . ALA A 1 243 ? 29.743 42.551 6.894 1.00 29.11 243 ALA A CA 1
ATOM 1815 C C . ALA A 1 243 ? 30.715 43.167 5.903 1.00 29.61 243 ALA A C 1
ATOM 1816 O O . ALA A 1 243 ? 31.615 43.913 6.279 1.00 29.60 243 ALA A O 1
ATOM 1818 N N . SER A 1 244 ? 30.512 42.851 4.628 1.00 29.78 244 SER A N 1
ATOM 1819 C CA . SER A 1 244 ? 31.327 43.400 3.551 1.00 29.69 244 SER A CA 1
ATOM 1820 C C . SER A 1 244 ? 30.443 44.008 2.456 1.00 29.25 244 SER A C 1
ATOM 1821 O O . SER A 1 244 ? 30.926 44.360 1.382 1.00 30.49 244 SER A O 1
ATOM 1824 N N . ASP A 1 245 ? 29.148 44.115 2.743 1.00 27.12 245 ASP A N 1
ATOM 1825 C CA . ASP A 1 245 ? 28.190 44.774 1.864 1.00 26.32 245 ASP A CA 1
ATOM 1826 C C . ASP A 1 245 ? 27.469 45.864 2.666 1.00 25.63 245 ASP A C 1
ATOM 1827 O O . ASP A 1 245 ? 27.254 45.711 3.861 1.00 26.67 245 ASP A O 1
ATOM 1832 N N . PHE A 1 246 ? 27.126 46.981 2.033 1.00 24.02 246 PHE A N 1
ATOM 1833 C CA . PHE A 1 246 ? 26.549 48.106 2.771 1.00 23.38 246 PHE A CA 1
ATOM 1834 C C . PHE A 1 246 ? 25.451 48.823 2.022 1.00 24.38 246 PHE A C 1
ATOM 1835 O O . PHE A 1 246 ? 25.420 48.833 0.795 1.00 24.60 246 PHE A O 1
ATOM 1843 N N . LEU A 1 247 ? 24.569 49.452 2.785 1.00 25.37 247 LEU A N 1
ATOM 1844 C CA . LEU A 1 247 ? 23.452 50.175 2.229 1.00 26.75 247 LEU A CA 1
ATOM 1845 C C . LEU A 1 247 ? 23.530 51.611 2.702 1.00 27.07 247 LEU A C 1
ATOM 1846 O O . LEU A 1 247 ? 23.614 51.882 3.899 1.00 31.33 247 LEU A O 1
ATOM 1851 N N . CYS A 1 248 ? 23.505 52.530 1.758 1.00 25.80 248 CYS A N 1
ATOM 1852 C CA . CYS A 1 248 ? 23.475 53.936 2.070 1.00 27.54 248 CYS A CA 1
ATOM 1853 C C . CYS A 1 248 ? 22.192 54.493 1.462 1.00 30.70 248 CYS A C 1
ATOM 1854 O O . CYS A 1 248 ? 21.918 54.326 0.259 1.00 29.13 248 CYS A O 1
ATOM 1857 N N . LEU A 1 249 ? 21.388 55.132 2.301 1.00 32.67 249 LEU A N 1
ATOM 1858 C CA . LEU A 1 249 ? 20.136 55.694 1.839 1.00 35.84 249 LEU A CA 1
ATOM 1859 C C . LEU A 1 249 ? 19.970 57.117 2.296 1.00 38.45 249 LEU A C 1
ATOM 1860 O O . LEU A 1 249 ? 20.542 57.546 3.311 1.00 37.74 249 LEU A O 1
ATOM 1865 N N . ASP A 1 250 ? 19.158 57.840 1.540 1.00 39.27 250 ASP A N 1
ATOM 1866 C CA . ASP A 1 250 ? 18.664 59.114 2.003 1.00 41.04 250 ASP A CA 1
ATOM 1867 C C . ASP A 1 250 ? 17.150 58.977 1.955 1.00 39.22 250 ASP A C 1
ATOM 1868 O O . ASP A 1 250 ? 16.615 58.077 1.299 1.00 40.01 250 ASP A O 1
ATOM 1873 N N . TYR A 1 251 ? 16.449 59.856 2.646 1.00 35.77 251 TYR A N 1
ATOM 1874 C CA . TYR A 1 251 ? 15.004 59.796 2.628 1.00 32.41 251 TYR A CA 1
ATOM 1875 C C . TYR A 1 251 ? 14.398 61.138 2.254 1.00 33.35 251 TYR A C 1
ATOM 1876 O O . TYR A 1 251 ? 14.812 62.189 2.749 1.00 32.62 251 TYR A O 1
ATOM 1885 N N . SER A 1 252 ? 13.430 61.103 1.349 1.00 34.39 252 SER A N 1
ATOM 1886 C CA . SER A 1 252 ? 12.717 62.312 0.978 1.00 36.06 252 SER A CA 1
ATOM 1887 C C . SER A 1 252 ? 11.588 62.530 1.960 1.00 37.27 252 SER A C 1
ATOM 1888 O O . SER A 1 252 ? 10.928 61.572 2.360 1.00 37.79 252 SER A O 1
ATOM 1891 N N . LYS A 1 253 ? 11.383 63.795 2.331 1.00 39.01 253 LYS A N 1
ATOM 1892 C CA . LYS A 1 253 ? 10.317 64.250 3.237 1.00 39.38 253 LYS A CA 1
ATOM 1893 C C . LYS A 1 253 ? 10.139 63.451 4.516 1.00 38.27 253 LYS A C 1
ATOM 1894 O O . LYS A 1 253 ? 9.022 63.172 4.931 1.00 37.94 253 LYS A O 1
ATOM 1900 N N . TRP A 1 254 ? 11.260 63.112 5.145 1.00 36.00 254 TRP A N 1
ATOM 1901 C CA . TRP A 1 254 ? 11.275 62.336 6.374 1.00 33.14 254 TRP A CA 1
ATOM 1902 C C . TRP A 1 254 ? 10.666 63.058 7.567 1.00 33.46 254 TRP A C 1
ATOM 1903 O O . TRP A 1 254 ? 9.868 62.479 8.300 1.00 34.78 254 TRP A O 1
ATOM 1914 N N . ASP A 1 255 ? 11.059 64.306 7.779 1.00 33.84 255 ASP A N 1
ATOM 1915 C CA . ASP A 1 255 ? 10.568 65.039 8.933 1.00 35.90 255 ASP A CA 1
ATOM 1916 C C . ASP A 1 255 ? 9.083 65.260 8.806 1.00 34.62 255 ASP A C 1
ATOM 1917 O O . ASP A 1 255 ? 8.342 65.044 9.752 1.00 35.31 255 ASP A O 1
ATOM 1922 N N . SER A 1 256 ? 8.648 65.671 7.621 1.00 32.42 256 SER A N 1
ATOM 1923 C CA . SER A 1 256 ? 7.254 66.034 7.411 1.00 29.98 256 SER A CA 1
ATOM 1924 C C . SER A 1 256 ? 6.255 64.891 7.316 1.00 28.21 256 SER A C 1
ATOM 1925 O O . SER A 1 256 ? 5.067 65.146 7.315 1.00 27.92 256 SER A O 1
ATOM 1928 N N . THR A 1 257 ? 6.710 63.643 7.232 1.00 28.00 257 THR A N 1
ATOM 1929 C CA . THR A 1 257 ? 5.764 62.530 7.090 1.00 28.23 257 THR A CA 1
ATOM 1930 C C . THR A 1 257 ? 5.767 61.576 8.273 1.00 28.78 257 THR A C 1
ATOM 1931 O O . THR A 1 257 ? 4.783 60.891 8.513 1.00 30.74 257 THR A O 1
ATOM 1935 N N . MET A 1 258 ? 6.857 61.562 9.029 1.00 28.44 258 MET A N 1
ATOM 1936 C CA . MET A 1 258 ? 6.980 60.696 10.195 1.00 26.43 258 MET A CA 1
ATOM 1937 C C . MET A 1 258 ? 5.664 60.469 10.951 1.00 27.23 258 MET A C 1
ATOM 1938 O O . MET A 1 258 ? 4.926 61.411 11.248 1.00 28.67 258 MET A O 1
ATOM 1943 N N . SER A 1 259 ? 5.349 59.213 11.238 1.00 25.25 259 SER A N 1
ATOM 1944 C CA . SER A 1 259 ? 4.123 58.921 11.960 1.00 25.09 259 SER A CA 1
ATOM 1945 C C . SER A 1 259 ? 4.283 59.216 13.444 1.00 25.74 259 SER A C 1
ATOM 1946 O O . SER A 1 259 ? 5.267 58.815 14.063 1.00 28.90 259 SER A O 1
ATOM 1949 N N . PRO A 1 260 ? 3.315 59.924 14.012 1.00 25.07 260 PRO A N 1
ATOM 1950 C CA . PRO A 1 260 ? 3.279 60.180 15.455 1.00 23.65 260 PRO A CA 1
ATOM 1951 C C . PRO A 1 260 ? 3.536 58.947 16.332 1.00 21.93 260 PRO A C 1
ATOM 1952 O O . PRO A 1 260 ? 4.301 59.064 17.267 1.00 23.80 260 PRO A O 1
ATOM 1956 N N . CYS A 1 261 ? 2.927 57.801 16.045 1.00 21.66 261 CYS A N 1
ATOM 1957 C CA . CYS A 1 261 ? 3.080 56.633 16.921 1.00 21.46 261 CYS A CA 1
ATOM 1958 C C . CYS A 1 261 ? 4.544 56.259 17.053 1.00 22.82 261 CYS A C 1
ATOM 1959 O O . CYS A 1 261 ? 4.994 55.891 18.130 1.00 21.75 261 CYS A O 1
ATOM 1962 N N . VAL A 1 262 ? 5.283 56.378 15.957 1.00 23.44 262 VAL A N 1
ATOM 1963 C CA . VAL A 1 262 ? 6.727 56.180 15.998 1.00 26.19 262 VAL A CA 1
ATOM 1964 C C . VAL A 1 262 ? 7.436 57.257 16.837 1.00 26.79 262 VAL A C 1
ATOM 1965 O O . VAL A 1 262 ? 8.308 56.925 17.652 1.00 23.37 262 VAL A O 1
ATOM 1969 N N . VAL A 1 263 ? 7.063 58.530 16.648 1.00 26.36 263 VAL A N 1
ATOM 1970 C CA . VAL A 1 263 ? 7.699 59.614 17.403 1.00 29.43 263 VAL A CA 1
ATOM 1971 C C . VAL A 1 263 ? 7.424 59.484 18.893 1.00 30.67 263 VAL A C 1
ATOM 1972 O O . VAL A 1 263 ? 8.333 59.641 19.720 1.00 28.76 263 VAL A O 1
ATOM 1976 N N . ARG A 1 264 ? 6.173 59.181 19.229 1.00 29.69 264 ARG A N 1
ATOM 1977 C CA . ARG A 1 264 ? 5.791 58.993 20.616 1.00 29.65 264 ARG A CA 1
ATOM 1978 C C . ARG A 1 264 ? 6.607 57.856 21.246 1.00 29.40 264 ARG A C 1
ATOM 1979 O O . ARG A 1 264 ? 7.142 58.004 22.362 1.00 25.74 264 ARG A O 1
ATOM 1987 N N . LEU A 1 265 ? 6.730 56.744 20.510 1.00 26.40 265 LEU A N 1
ATOM 1988 C CA . LEU A 1 265 ? 7.497 55.591 20.972 1.00 24.26 265 LEU A CA 1
ATOM 1989 C C . LEU A 1 265 ? 8.968 55.959 21.182 1.00 23.54 265 LEU A C 1
ATOM 1990 O O . LEU A 1 265 ? 9.552 55.627 22.213 1.00 22.44 265 LEU A O 1
ATOM 1995 N N . ALA A 1 266 ? 9.546 56.690 20.238 1.00 21.10 266 ALA A N 1
ATOM 1996 C CA . ALA A 1 266 ? 10.927 57.126 20.393 1.00 22.04 266 ALA A CA 1
ATOM 1997 C C . ALA A 1 266 ? 11.101 57.942 21.675 1.00 22.12 266 ALA A C 1
ATOM 1998 O O . ALA A 1 266 ? 12.032 57.719 22.433 1.00 22.23 266 ALA A O 1
ATOM 2000 N N . ILE A 1 267 ? 10.185 58.877 21.913 1.00 22.54 267 ILE A N 1
ATOM 2001 C CA . ILE A 1 267 ? 10.260 59.746 23.076 1.00 22.24 267 ILE A CA 1
ATOM 2002 C C . ILE A 1 267 ? 10.132 58.943 24.347 1.00 24.21 267 ILE A C 1
ATOM 2003 O O . ILE A 1 267 ? 10.890 59.174 25.280 1.00 23.82 267 ILE A O 1
ATOM 2008 N N . ASP A 1 268 ? 9.205 57.977 24.363 1.00 24.80 268 ASP A N 1
ATOM 2009 C CA . ASP A 1 268 ? 9.004 57.127 25.531 1.00 25.11 268 ASP A CA 1
ATOM 2010 C C . ASP A 1 268 ? 10.257 56.314 25.851 1.00 25.96 268 ASP A C 1
ATOM 2011 O O . ASP A 1 268 ? 10.570 56.095 27.014 1.00 25.38 268 ASP A O 1
ATOM 2016 N N . ILE A 1 269 ? 10.954 55.861 24.810 1.00 25.60 269 ILE A N 1
ATOM 2017 C CA . ILE A 1 269 ? 12.191 55.108 24.965 1.00 25.23 269 ILE A CA 1
ATOM 2018 C C . ILE A 1 269 ? 13.293 56.015 25.516 1.00 26.36 269 ILE A C 1
ATOM 2019 O O . ILE A 1 269 ? 13.993 55.644 26.461 1.00 29.69 269 ILE A O 1
ATOM 2024 N N . LEU A 1 270 ? 13.436 57.216 24.958 1.00 25.42 270 LEU A N 1
ATOM 2025 C CA . LEU A 1 270 ? 14.443 58.141 25.471 1.00 26.61 270 LEU A CA 1
ATOM 2026 C C . LEU A 1 270 ? 14.146 58.556 26.923 1.00 28.92 270 LEU A C 1
ATOM 2027 O O . LEU A 1 270 ? 15.060 58.806 27.701 1.00 29.84 270 LEU A O 1
ATOM 2032 N N . ALA A 1 271 ? 12.871 58.600 27.292 1.00 30.16 271 ALA A N 1
ATOM 2033 C CA . ALA A 1 271 ? 12.493 59.058 28.625 1.00 32.51 271 ALA A CA 1
ATOM 2034 C C . ALA A 1 271 ? 12.575 57.983 29.710 1.00 33.59 271 ALA A C 1
ATOM 2035 O O . ALA A 1 271 ? 12.709 58.305 30.886 1.00 32.13 271 ALA A O 1
ATOM 2037 N N . ASP A 1 272 ? 12.500 56.715 29.303 1.00 35.35 272 ASP A N 1
ATOM 2038 C CA . ASP A 1 272 ? 12.516 55.569 30.219 1.00 38.24 272 ASP A CA 1
ATOM 2039 C C . ASP A 1 272 ? 13.761 55.465 31.118 1.00 39.99 272 ASP A C 1
ATOM 2040 O O . ASP A 1 272 ? 13.725 54.853 32.182 1.00 40.68 272 ASP A O 1
ATOM 2045 N N . CYS A 1 273 ? 14.858 56.064 30.694 1.00 41.58 273 CYS A N 1
ATOM 2046 C CA . CYS A 1 273 ? 16.060 56.040 31.501 1.00 46.17 273 CYS A CA 1
ATOM 2047 C C . CYS A 1 273 ? 16.352 57.433 32.095 1.00 43.94 273 CYS A C 1
ATOM 2048 O O . CYS A 1 273 ? 17.442 57.675 32.607 1.00 46.17 273 CYS A O 1
ATOM 2051 N N . CYS A 1 274 ? 15.381 58.345 32.007 1.00 39.00 274 CYS A N 1
ATOM 2052 C CA . CYS A 1 274 ? 15.494 59.672 32.627 1.00 33.91 274 CYS A CA 1
ATOM 2053 C C . CYS A 1 274 ? 14.837 59.648 33.992 1.00 32.34 274 CYS A C 1
ATOM 2054 O O . CYS A 1 274 ? 13.926 58.856 34.225 1.00 32.16 274 CYS A O 1
ATOM 2057 N N . GLU A 1 275 ? 15.273 60.548 34.868 1.00 27.48 275 GLU A N 1
ATOM 2058 C CA . GLU A 1 275 ? 14.701 60.668 36.190 1.00 25.05 275 GLU A CA 1
ATOM 2059 C C . GLU A 1 275 ? 13.190 60.825 36.089 1.00 25.61 275 GLU A C 1
ATOM 2060 O O . GLU A 1 275 ? 12.691 61.615 35.292 1.00 27.79 275 GLU A O 1
ATOM 2066 N N . GLN A 1 276 ? 12.469 60.052 36.889 1.00 25.32 276 GLN A N 1
ATOM 2067 C CA . GLN A 1 276 ? 11.014 60.043 36.871 1.00 27.55 276 GLN A CA 1
ATOM 2068 C C . GLN A 1 276 ? 10.384 61.149 37.718 1.00 26.00 276 GLN A C 1
ATOM 2069 O O . GLN A 1 276 ? 9.792 60.886 38.750 1.00 27.20 276 GLN A O 1
ATOM 2075 N N . THR A 1 277 ? 10.495 62.388 37.264 1.00 26.10 277 THR A N 1
ATOM 2076 C CA . THR A 1 277 ? 9.933 63.530 37.981 1.00 24.03 277 THR A CA 1
ATOM 2077 C C . THR A 1 277 ? 8.731 64.091 37.225 1.00 25.26 277 THR A C 1
ATOM 2078 O O . THR A 1 277 ? 8.402 63.630 36.125 1.00 25.52 277 THR A O 1
ATOM 2082 N N . GLU A 1 278 ? 8.098 65.109 37.794 1.00 24.00 278 GLU A N 1
ATOM 2083 C CA . GLU A 1 278 ? 6.962 65.735 37.140 1.00 27.84 278 GLU A CA 1
ATOM 2084 C C . GLU A 1 278 ? 7.418 66.465 35.870 1.00 26.42 278 GLU A C 1
ATOM 2085 O O . GLU A 1 278 ? 6.735 66.462 34.861 1.00 26.40 278 GLU A O 1
ATOM 2091 N N . LEU A 1 279 ? 8.591 67.077 35.938 1.00 26.89 279 LEU A N 1
ATOM 2092 C CA . LEU A 1 279 ? 9.172 67.812 34.831 1.00 25.47 279 LEU A CA 1
ATOM 2093 C C . LEU A 1 279 ? 9.342 66.882 33.641 1.00 25.90 279 LEU A C 1
ATOM 2094 O O . LEU A 1 279 ? 9.025 67.242 32.508 1.00 24.12 279 LEU A O 1
ATOM 2099 N N . THR A 1 280 ? 9.836 65.679 33.905 1.00 25.20 280 THR A N 1
ATOM 2100 C CA . THR A 1 280 ? 9.968 64.690 32.854 1.00 25.45 280 THR A CA 1
ATOM 2101 C C . THR A 1 280 ? 8.607 64.390 32.238 1.00 28.22 280 THR A C 1
ATOM 2102 O O . THR A 1 280 ? 8.433 64.502 31.010 1.00 29.63 280 THR A O 1
ATOM 2106 N N . LYS A 1 281 ? 7.649 64.062 33.106 1.00 28.09 281 LYS A N 1
ATOM 2107 C CA . LYS A 1 281 ? 6.270 63.789 32.727 1.00 28.15 281 LYS A CA 1
ATOM 2108 C C . LYS A 1 281 ? 5.741 64.928 31.885 1.00 27.38 281 LYS A C 1
ATOM 2109 O O . LYS A 1 281 ? 5.107 64.694 30.859 1.00 29.52 281 LYS A O 1
ATOM 2115 N N . SER A 1 282 ? 6.042 66.159 32.288 1.00 25.77 282 SER A N 1
ATOM 2116 C CA . SER A 1 282 ? 5.573 67.319 31.546 1.00 25.69 282 SER A CA 1
ATOM 2117 C C . SER A 1 282 ? 6.193 67.401 30.169 1.00 26.42 282 SER A C 1
ATOM 2118 O O . SER A 1 282 ? 5.515 67.708 29.194 1.00 27.23 282 SER A O 1
ATOM 2121 N N . VAL A 1 283 ? 7.486 67.127 30.092 1.00 26.94 283 VAL A N 1
ATOM 2122 C CA . VAL A 1 283 ? 8.177 67.200 28.822 1.00 25.85 283 VAL A CA 1
ATOM 2123 C C . VAL A 1 283 ? 7.684 66.108 27.881 1.00 26.08 283 VAL A C 1
ATOM 2124 O O . VAL A 1 283 ? 7.354 66.389 26.739 1.00 28.56 283 VAL A O 1
ATOM 2128 N N . VAL A 1 284 ? 7.599 64.876 28.372 1.00 27.15 284 VAL A N 1
ATOM 2129 C CA . VAL A 1 284 ? 7.109 63.755 27.563 1.00 27.39 284 VAL A CA 1
ATOM 2130 C C . VAL A 1 284 ? 5.720 64.046 26.978 1.00 28.03 284 VAL A C 1
ATOM 2131 O O . VAL A 1 284 ? 5.495 63.856 25.796 1.00 30.40 284 VAL A O 1
ATOM 2135 N N . LEU A 1 285 ? 4.823 64.558 27.812 1.00 27.83 285 LEU A N 1
ATOM 2136 C CA . LEU A 1 285 ? 3.484 64.938 27.409 1.00 27.27 285 LEU A CA 1
ATOM 2137 C C . LEU A 1 285 ? 3.501 66.023 26.314 1.00 28.94 285 LEU A C 1
ATOM 2138 O O . LEU A 1 285 ? 2.765 65.938 25.319 1.00 29.90 285 LEU A O 1
ATOM 2143 N N . THR A 1 286 ? 4.349 67.030 26.498 1.00 26.40 286 THR A N 1
ATOM 2144 C CA . THR A 1 286 ? 4.430 68.158 25.589 1.00 24.41 286 THR A CA 1
ATOM 2145 C C . THR A 1 286 ? 4.882 67.739 24.202 1.00 26.85 286 THR A C 1
ATOM 2146 O O . THR A 1 286 ? 4.211 68.006 23.199 1.00 28.31 286 THR A O 1
ATOM 2150 N N . LEU A 1 287 ? 6.005 67.042 24.150 1.00 26.96 287 LEU A N 1
ATOM 2151 C CA . LEU A 1 287 ? 6.596 66.653 22.875 1.00 27.35 287 LEU A CA 1
ATOM 2152 C C . LEU A 1 287 ? 5.833 65.572 22.107 1.00 26.82 287 LEU A C 1
ATOM 2153 O O . LEU A 1 287 ? 6.079 65.382 20.934 1.00 28.99 287 LEU A O 1
ATOM 2158 N N . LYS A 1 288 ? 4.935 64.852 22.775 1.00 26.44 288 LYS A N 1
ATOM 2159 C CA . LYS A 1 288 ? 4.202 63.759 22.150 1.00 25.56 288 LYS A CA 1
ATOM 2160 C C . LYS A 1 288 ? 2.923 64.277 21.545 1.00 26.76 288 LYS A C 1
ATOM 2161 O O . LYS A 1 288 ? 2.245 63.575 20.786 1.00 26.60 288 LYS A O 1
ATOM 2167 N N . SER A 1 289 ? 2.584 65.507 21.906 1.00 25.60 289 SER A N 1
ATOM 2168 C CA . SER A 1 289 ? 1.364 66.109 21.432 1.00 26.83 289 SER A CA 1
ATOM 2169 C C . SER A 1 289 ? 1.613 66.752 20.083 1.00 26.07 289 SER A C 1
ATOM 2170 O O . SER A 1 289 ? 2.729 67.164 19.791 1.00 29.06 289 SER A O 1
ATOM 2173 N N . HIS A 1 290 ? 0.564 66.818 19.272 1.00 25.02 290 HIS A N 1
ATOM 2174 C CA . HIS A 1 290 ? 0.603 67.379 17.926 1.00 22.98 290 HIS A CA 1
ATOM 2175 C C . HIS A 1 290 ? 1.091 68.801 17.948 1.00 22.54 290 HIS A C 1
ATOM 2176 O O . HIS A 1 290 ? 0.439 69.657 18.507 1.00 23.53 290 HIS A O 1
ATOM 2183 N N . PRO A 1 291 ? 2.255 69.045 17.365 1.00 22.47 291 PRO A N 1
ATOM 2184 C CA . PRO A 1 291 ? 2.821 70.390 17.377 1.00 22.39 291 PRO A CA 1
ATOM 2185 C C . PRO A 1 291 ? 1.961 71.319 16.567 1.00 20.36 291 PRO A C 1
ATOM 2186 O O . PRO A 1 291 ? 1.410 70.905 15.557 1.00 16.29 291 PRO A O 1
ATOM 2190 N N . MET A 1 292 ? 1.854 72.559 17.015 1.00 21.47 292 MET A N 1
ATOM 2191 C CA . MET A 1 292 ? 1.193 73.593 16.243 1.00 23.18 292 MET A CA 1
ATOM 2192 C C . MET A 1 292 ? 2.247 74.622 15.838 1.00 24.92 292 MET A C 1
ATOM 2193 O O . MET A 1 292 ? 3.333 74.668 16.425 1.00 24.22 292 MET A O 1
ATOM 2198 N N . THR A 1 293 ? 1.938 75.455 14.847 1.00 25.19 293 THR A N 1
ATOM 2199 C CA . THR A 1 293 ? 2.884 76.489 14.456 1.00 24.78 293 THR A CA 1
ATOM 2200 C C . THR A 1 293 ? 2.231 77.794 13.987 1.00 26.74 293 THR A C 1
ATOM 2201 O O . THR A 1 293 ? 1.186 77.809 13.327 1.00 24.51 293 THR A O 1
ATOM 2205 N N . ILE A 1 294 ? 2.878 78.895 14.339 1.00 27.00 294 ILE A N 1
ATOM 2206 C CA . ILE A 1 294 ? 2.367 80.217 14.037 1.00 26.42 294 ILE A CA 1
ATOM 2207 C C . ILE A 1 294 ? 3.055 80.799 12.802 1.00 27.59 294 ILE A C 1
ATOM 2208 O O . ILE A 1 294 ? 4.225 81.182 12.851 1.00 25.82 294 ILE A O 1
ATOM 2213 N N . LEU A 1 295 ? 2.337 80.830 11.682 1.00 27.96 295 LEU A N 1
ATOM 2214 C CA . LEU A 1 295 ? 2.900 81.397 10.462 1.00 28.47 295 LEU A CA 1
ATOM 2215 C C . LEU A 1 295 ? 2.937 82.918 10.609 1.00 30.32 295 LEU A C 1
ATOM 2216 O O . LEU A 1 295 ? 3.978 83.460 10.962 1.00 35.36 295 LEU A O 1
ATOM 2221 N N . ASP A 1 296 ? 1.850 83.630 10.362 1.00 24.08 296 ASP A N 1
ATOM 2222 C CA . ASP A 1 296 ? 1.918 85.059 10.672 1.00 26.73 296 ASP A CA 1
ATOM 2223 C C . ASP A 1 296 ? 0.831 85.358 11.710 1.00 26.88 296 ASP A C 1
ATOM 2224 O O . ASP A 1 296 ? 1.070 85.283 12.913 1.00 26.97 296 ASP A O 1
ATOM 2229 N N . ALA A 1 297 ? -0.359 85.708 11.244 1.00 25.84 297 ALA A N 1
ATOM 2230 C CA . ALA A 1 297 ? -1.477 85.886 12.146 1.00 25.49 297 ALA A CA 1
ATOM 2231 C C . ALA A 1 297 ? -2.309 84.609 12.095 1.00 24.66 297 ALA A C 1
ATOM 2232 O O . ALA A 1 297 ? -3.480 84.613 12.436 1.00 25.06 297 ALA A O 1
ATOM 2234 N N . MET A 1 298 ? -1.706 83.513 11.653 1.00 24.79 298 MET A N 1
ATOM 2235 C CA . MET A 1 298 ? -2.438 82.255 11.594 1.00 26.06 298 MET A CA 1
ATOM 2236 C C . MET A 1 298 ? -1.737 81.152 12.381 1.00 25.65 298 MET A C 1
ATOM 2237 O O . MET A 1 298 ? -0.504 81.103 12.433 1.00 28.44 298 MET A O 1
ATOM 2242 N N . ILE A 1 299 ? -2.519 80.293 13.025 1.00 23.90 299 ILE A N 1
ATOM 2243 C CA . ILE A 1 299 ? -1.950 79.180 13.783 1.00 25.02 299 ILE A CA 1
ATOM 2244 C C . ILE A 1 299 ? -2.398 77.878 13.135 1.00 27.02 299 ILE A C 1
ATOM 2245 O O . ILE A 1 299 ? -3.595 77.642 12.940 1.00 28.43 299 ILE A O 1
ATOM 2250 N N . VAL A 1 300 ? -1.410 77.056 12.795 1.00 25.68 300 VAL A N 1
ATOM 2251 C CA . VAL A 1 300 ? -1.581 75.880 11.966 1.00 26.49 300 VAL A CA 1
ATOM 2252 C C . VAL A 1 300 ? -1.366 74.597 12.736 1.00 27.53 300 VAL A C 1
ATOM 2253 O O . VAL A 1 300 ? -0.374 74.448 13.446 1.00 31.61 300 VAL A O 1
ATOM 2257 N N . GLN A 1 301 ? -2.274 73.648 12.573 1.00 26.51 301 GLN A N 1
ATOM 2258 C CA . GLN A 1 301 ? -2.146 72.369 13.252 1.00 25.77 301 GLN A CA 1
ATOM 2259 C C . GLN A 1 301 ? -1.451 71.318 12.379 1.00 27.28 301 GLN A C 1
ATOM 2260 O O . GLN A 1 301 ? -1.184 71.551 11.197 1.00 29.76 301 GLN A O 1
ATOM 2266 N N . THR A 1 302 ? -1.115 70.179 12.981 1.00 27.84 302 THR A N 1
ATOM 2267 C CA . THR A 1 302 ? -0.460 69.085 12.268 1.00 26.41 302 THR A CA 1
ATOM 2268 C C . THR A 1 302 ? -1.034 67.758 12.731 1.00 25.97 302 THR A C 1
ATOM 2269 O O . THR A 1 302 ? -1.603 67.670 13.815 1.00 23.69 302 THR A O 1
ATOM 2273 N N . LYS A 1 303 ? -0.866 66.726 11.910 1.00 26.95 303 LYS A N 1
ATOM 2274 C CA . LYS A 1 303 ? -1.352 65.390 12.232 1.00 27.76 303 LYS A CA 1
ATOM 2275 C C . LYS A 1 303 ? -0.241 64.388 12.032 1.00 27.18 303 LYS A C 1
ATOM 2276 O O . LYS A 1 303 ? -0.427 63.206 12.270 1.00 31.37 303 LYS A O 1
ATOM 2282 N N . ARG A 1 304 ? 0.915 64.856 11.588 1.00 27.83 304 ARG A N 1
ATOM 2283 C CA . ARG A 1 304 ? 2.044 63.966 11.325 1.00 27.95 304 ARG A CA 1
ATOM 2284 C C . ARG A 1 304 ? 3.352 64.772 11.263 1.00 27.56 304 ARG A C 1
ATOM 2285 O O . ARG A 1 304 ? 3.343 66.000 11.353 1.00 25.44 304 ARG A O 1
ATOM 2293 N N . GLY A 1 305 ? 4.476 64.078 11.130 1.00 29.69 305 GLY A N 1
ATOM 2294 C CA . GLY A 1 305 ? 5.769 64.732 11.045 1.00 29.45 305 GLY A CA 1
ATOM 2295 C C . GLY A 1 305 ? 6.419 65.092 12.372 1.00 30.14 305 GLY A C 1
ATOM 2296 O O . GLY A 1 305 ? 5.787 65.102 13.418 1.00 32.25 305 GLY A O 1
ATOM 2297 N N . LEU A 1 306 ? 7.698 65.415 12.306 1.00 31.91 306 LEU A N 1
ATOM 2298 C CA . LEU A 1 306 ? 8.507 65.742 13.467 1.00 32.30 306 LEU A CA 1
ATOM 2299 C C . LEU A 1 306 ? 9.185 67.082 13.193 1.00 30.69 306 LEU A C 1
ATOM 2300 O O . LEU A 1 306 ? 10.033 67.160 12.308 1.00 32.15 306 LEU A O 1
ATOM 2305 N N . PRO A 1 307 ? 8.813 68.120 13.931 1.00 28.78 307 PRO A N 1
ATOM 2306 C CA . PRO A 1 307 ? 9.434 69.445 13.786 1.00 27.97 307 PRO A CA 1
ATOM 2307 C C . PRO A 1 307 ? 10.951 69.368 13.870 1.00 27.36 307 PRO A C 1
ATOM 2308 O O . PRO A 1 307 ? 11.483 68.744 14.783 1.00 25.38 307 PRO A O 1
ATOM 2312 N N . SER A 1 308 ? 11.648 70.004 12.932 1.00 28.22 308 SER A N 1
ATOM 2313 C CA . SER A 1 308 ? 13.108 69.958 12.925 1.00 26.60 308 SER A CA 1
ATOM 2314 C C . SER A 1 308 ? 13.663 70.832 14.021 1.00 26.20 308 SER A C 1
ATOM 2315 O O . SER A 1 308 ? 14.847 70.857 14.247 1.00 28.39 308 SER A O 1
ATOM 2318 N N . GLY A 1 309 ? 12.797 71.587 14.674 1.00 27.50 309 GLY A N 1
ATOM 2319 C CA . GLY A 1 309 ? 13.197 72.430 15.777 1.00 27.57 309 GLY A CA 1
ATOM 2320 C C . GLY A 1 309 ? 12.737 71.876 17.116 1.00 27.79 309 GLY A C 1
ATOM 2321 O O . GLY A 1 309 ? 12.838 72.568 18.135 1.00 27.12 309 GLY A O 1
ATOM 2322 N N . MET A 1 310 ? 12.198 70.656 17.114 1.00 24.16 310 MET A N 1
ATOM 2323 C CA . MET A 1 310 ? 11.852 69.987 18.363 1.00 25.46 310 MET A CA 1
ATOM 2324 C C . MET A 1 310 ? 13.141 69.791 19.153 1.00 24.38 310 MET A C 1
ATOM 2325 O O . MET A 1 310 ? 14.144 69.362 18.598 1.00 21.60 310 MET A O 1
ATOM 2330 N N . PRO A 1 311 ? 13.139 70.130 20.436 1.00 24.43 311 PRO A N 1
ATOM 2331 C CA . PRO A 1 311 ? 14.329 69.888 21.248 1.00 22.76 311 PRO A CA 1
ATOM 2332 C C . PRO A 1 311 ? 14.736 68.420 21.107 1.00 23.87 311 PRO A C 1
ATOM 2333 O O . PRO A 1 311 ? 13.873 67.529 21.201 1.00 22.77 311 PRO A O 1
ATOM 2337 N N . PHE A 1 312 ? 16.025 68.198 20.837 1.00 20.35 312 PHE A N 1
ATOM 2338 C CA . PHE A 1 312 ? 16.609 66.874 20.653 1.00 21.12 312 PHE A CA 1
ATOM 2339 C C . PHE A 1 312 ? 16.059 66.092 19.464 1.00 23.24 312 PHE A C 1
ATOM 2340 O O . PHE A 1 312 ? 15.952 64.858 19.525 1.00 27.91 312 PHE A O 1
ATOM 2348 N N . THR A 1 313 ? 15.736 66.800 18.389 1.00 23.60 313 THR A N 1
ATOM 2349 C CA . THR A 1 313 ? 15.155 66.188 17.204 1.00 28.52 313 THR A CA 1
ATOM 2350 C C . THR A 1 313 ? 16.053 65.112 16.641 1.00 25.68 313 THR A C 1
ATOM 2351 O O . THR A 1 313 ? 15.583 64.080 16.189 1.00 28.78 313 THR A O 1
ATOM 2355 N N . SER A 1 314 ? 17.344 65.378 16.667 1.00 19.51 314 SER A N 1
ATOM 2356 C CA . SER A 1 314 ? 18.326 64.533 16.033 1.00 21.82 314 SER A CA 1
ATOM 2357 C C . SER A 1 314 ? 18.374 63.180 16.692 1.00 22.16 314 SER A C 1
ATOM 2358 O O . SER A 1 314 ? 18.410 62.154 16.009 1.00 23.65 314 SER A O 1
ATOM 2361 N N . VAL A 1 315 ? 18.354 63.178 18.019 1.00 19.06 315 VAL A N 1
ATOM 2362 C CA . VAL A 1 315 ? 18.424 61.938 18.760 1.00 20.13 315 VAL A CA 1
ATOM 2363 C C . VAL A 1 315 ? 17.114 61.175 18.605 1.00 21.08 315 VAL A C 1
ATOM 2364 O O . VAL A 1 315 ? 17.127 59.998 18.272 1.00 21.95 315 VAL A O 1
ATOM 2368 N N . ILE A 1 316 ? 15.995 61.873 18.781 1.00 20.16 316 ILE A N 1
ATOM 2369 C CA . ILE A 1 316 ? 14.679 61.256 18.670 1.00 21.94 316 ILE A CA 1
ATOM 2370 C C . ILE A 1 316 ? 14.401 60.769 17.240 1.00 23.37 316 ILE A C 1
ATOM 2371 O O . ILE A 1 316 ? 13.817 59.712 17.038 1.00 24.52 316 ILE A O 1
ATOM 2376 N N . ASN A 1 317 ? 14.833 61.544 16.250 1.00 24.70 317 ASN A N 1
ATOM 2377 C CA . ASN A 1 317 ? 14.645 61.175 14.856 1.00 23.85 317 ASN A CA 1
ATOM 2378 C C . ASN A 1 317 ? 15.532 59.980 14.562 1.00 22.43 317 ASN A C 1
ATOM 2379 O O . ASN A 1 317 ? 15.148 59.076 13.824 1.00 21.47 317 ASN A O 1
ATOM 2384 N N . SER A 1 318 ? 16.713 59.974 15.175 1.00 19.94 318 SER A N 1
ATOM 2385 C CA . SER A 1 318 ? 17.647 58.878 15.011 1.00 20.86 318 SER A CA 1
ATOM 2386 C C . SER A 1 318 ? 17.106 57.618 15.641 1.00 22.84 318 SER A C 1
ATOM 2387 O O . SER A 1 318 ? 17.389 56.510 15.176 1.00 21.00 318 SER A O 1
ATOM 2390 N N . ILE A 1 319 ? 16.359 57.770 16.732 1.00 23.04 319 ILE A N 1
ATOM 2391 C CA . ILE A 1 319 ? 15.760 56.599 17.339 1.00 23.29 319 ILE A CA 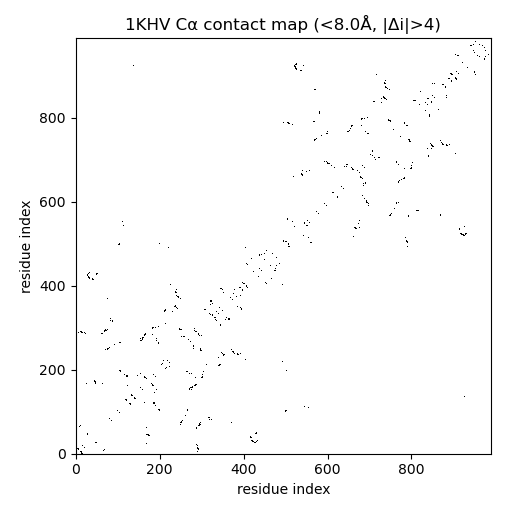1
ATOM 2392 C C . ILE A 1 319 ? 14.653 56.102 16.395 1.00 23.94 319 ILE A C 1
ATOM 2393 O O . ILE A 1 319 ? 14.566 54.903 16.138 1.00 24.50 319 ILE A O 1
ATOM 2398 N N . CYS A 1 320 ? 13.853 57.022 15.841 1.00 22.18 320 CYS A N 1
ATOM 2399 C CA . CYS A 1 320 ? 12.797 56.645 14.891 1.00 26.03 320 CYS A CA 1
ATOM 2400 C C . CYS A 1 320 ? 13.403 55.818 13.756 1.00 25.62 320 CYS A C 1
ATOM 2401 O O . CYS A 1 320 ? 12.900 54.742 13.418 1.00 27.59 320 CYS A O 1
ATOM 2404 N N . HIS A 1 321 ? 14.492 56.323 13.192 1.00 23.16 321 HIS A N 1
ATOM 2405 C CA . HIS A 1 321 ? 15.214 55.623 12.142 1.00 24.17 321 HIS A CA 1
ATOM 2406 C C . HIS A 1 321 ? 15.659 54.216 12.598 1.00 25.78 321 HIS A C 1
ATOM 2407 O O . HIS A 1 321 ? 15.455 53.245 11.877 1.00 27.17 321 HIS A O 1
ATOM 2414 N N . TRP A 1 322 ? 16.270 54.121 13.781 1.00 23.59 322 TRP A N 1
ATOM 2415 C CA . TRP A 1 322 ? 16.701 52.849 14.339 1.00 24.86 322 TRP A CA 1
ATOM 2416 C C . TRP A 1 322 ? 15.507 51.908 14.337 1.00 25.46 322 TRP A C 1
ATOM 2417 O O . TRP A 1 322 ? 15.609 50.777 13.879 1.00 24.93 322 TRP A O 1
ATOM 2428 N N . LEU A 1 323 ? 14.381 52.390 14.848 1.00 25.39 323 LEU A N 1
ATOM 2429 C CA . LEU A 1 323 ? 13.152 51.615 14.893 1.00 24.23 323 LEU A CA 1
ATOM 2430 C C . LEU A 1 323 ? 12.681 51.160 13.505 1.00 25.02 323 LEU A C 1
ATOM 2431 O O . LEU A 1 323 ? 12.392 49.977 13.300 1.00 25.78 323 LEU A O 1
ATOM 2436 N N . LEU A 1 324 ? 12.615 52.071 12.538 1.00 22.16 324 LEU A N 1
ATOM 2437 C CA . LEU A 1 324 ? 12.021 51.677 11.268 1.00 22.73 324 LEU A CA 1
ATOM 2438 C C . LEU A 1 324 ? 12.947 50.817 10.424 1.00 24.17 324 LEU A C 1
ATOM 2439 O O . LEU A 1 324 ? 12.481 49.903 9.731 1.00 23.03 324 LEU A O 1
ATOM 2444 N N . TRP A 1 325 ? 14.247 51.102 10.477 1.00 22.57 325 TRP A N 1
ATOM 2445 C CA . TRP A 1 325 ? 15.186 50.314 9.697 1.00 22.35 325 TRP A CA 1
ATOM 2446 C C . TRP A 1 325 ? 15.149 48.872 10.189 1.00 22.69 325 TRP A C 1
ATOM 2447 O O . TRP A 1 325 ? 14.961 47.936 9.387 1.00 23.15 325 TRP A O 1
ATOM 2458 N N . SER A 1 326 ? 15.279 48.718 11.505 1.00 22.24 326 SER A N 1
ATOM 2459 C CA . SER A 1 326 ? 15.266 47.412 12.165 1.00 23.95 326 SER A CA 1
ATOM 2460 C C . SER A 1 326 ? 13.965 46.675 11.913 1.00 25.38 326 SER A C 1
ATOM 2461 O O . SER A 1 326 ? 13.981 45.481 11.585 1.00 26.88 326 SER A O 1
ATOM 2464 N N . ALA A 1 327 ? 12.842 47.381 12.058 1.00 24.77 327 ALA A N 1
ATOM 2465 C CA . ALA A 1 327 ? 11.534 46.772 11.809 1.00 24.36 327 ALA A CA 1
ATOM 2466 C C . ALA A 1 327 ? 11.419 46.305 10.357 1.00 23.94 327 ALA A C 1
ATOM 2467 O O . ALA A 1 327 ? 10.995 45.172 10.088 1.00 23.89 327 ALA A O 1
ATOM 2469 N N . ALA A 1 328 ? 11.809 47.167 9.424 1.00 23.39 328 ALA A N 1
ATOM 2470 C CA . ALA A 1 328 ? 11.783 46.796 8.012 1.00 25.96 328 ALA A CA 1
ATOM 2471 C C . ALA A 1 328 ? 12.519 45.484 7.771 1.00 26.19 328 ALA A C 1
ATOM 2472 O O . ALA A 1 328 ? 12.026 44.602 7.056 1.00 28.30 328 ALA A O 1
ATOM 2474 N N . VAL A 1 329 ? 13.703 45.360 8.359 1.00 25.00 329 VAL A N 1
ATOM 2475 C CA . VAL A 1 329 ? 14.457 44.128 8.224 1.00 24.26 329 VAL A CA 1
ATOM 2476 C C . VAL A 1 329 ? 13.726 42.994 8.925 1.00 24.25 329 VAL A C 1
ATOM 2477 O O . VAL A 1 329 ? 13.561 41.923 8.331 1.00 28.01 329 VAL A O 1
ATOM 2481 N N . TYR A 1 330 ? 13.244 43.231 10.150 1.00 21.90 330 TYR A N 1
ATOM 2482 C CA . TYR A 1 330 ? 12.547 42.177 10.906 1.00 22.50 330 TYR A CA 1
ATOM 2483 C C . TYR A 1 330 ? 11.345 41.637 10.146 1.00 22.85 330 TYR A C 1
ATOM 2484 O O . TYR A 1 330 ? 11.172 40.429 10.034 1.00 23.36 330 TYR A O 1
ATOM 2493 N N . LYS A 1 331 ? 10.537 42.543 9.605 1.00 23.75 331 LYS A N 1
ATOM 2494 C CA . LYS A 1 331 ? 9.356 42.170 8.846 1.00 26.07 331 LYS A CA 1
ATOM 2495 C C . LYS A 1 331 ? 9.713 41.357 7.594 1.00 27.55 331 LYS A C 1
ATOM 2496 O O . LYS A 1 331 ? 9.033 40.380 7.256 1.00 29.84 331 LYS A O 1
ATOM 2502 N N . SER A 1 332 ? 10.780 41.753 6.911 1.00 26.07 332 SER A N 1
ATOM 2503 C CA . SER A 1 332 ? 11.215 41.040 5.710 1.00 26.11 332 SER A CA 1
ATOM 2504 C C . SER A 1 332 ? 11.693 39.624 6.018 1.00 24.36 332 SER A C 1
ATOM 2505 O O . SER A 1 332 ? 11.489 38.707 5.227 1.00 22.95 332 SER A O 1
ATOM 2508 N N . CYS A 1 333 ? 12.346 39.448 7.157 1.00 23.79 333 CYS A N 1
ATOM 2509 C CA . CYS A 1 333 ? 12.809 38.122 7.537 1.00 24.03 333 CYS A CA 1
ATOM 2510 C C . CYS A 1 333 ? 11.611 37.241 7.855 1.00 22.09 333 CYS A C 1
ATOM 2511 O O . CYS A 1 333 ? 11.549 36.087 7.448 1.00 24.21 333 CYS A O 1
ATOM 2514 N N . ALA A 1 334 ? 10.645 37.807 8.563 1.00 19.88 334 ALA A N 1
ATOM 2515 C CA . ALA A 1 334 ? 9.450 37.085 8.954 1.00 19.80 334 ALA A CA 1
ATOM 2516 C C . ALA A 1 334 ? 8.644 36.625 7.744 1.00 21.47 334 ALA A C 1
ATOM 2517 O O . ALA A 1 334 ? 8.080 35.539 7.753 1.00 23.81 334 ALA A O 1
ATOM 2519 N N . GLU A 1 335 ? 8.613 37.438 6.693 1.00 24.29 335 GLU A N 1
ATOM 2520 C CA . GLU A 1 335 ? 7.859 37.091 5.489 1.00 26.69 335 GLU A CA 1
ATOM 2521 C C . GLU A 1 335 ? 8.466 35.923 4.701 1.00 26.78 335 GLU A C 1
ATOM 2522 O O . GLU A 1 335 ? 7.801 35.318 3.867 1.00 29.20 335 GLU A O 1
ATOM 2528 N N . ILE A 1 336 ? 9.716 35.595 4.994 1.00 27.33 336 ILE A N 1
ATOM 2529 C CA . ILE A 1 336 ? 10.400 34.489 4.336 1.00 29.06 336 ILE A CA 1
ATOM 2530 C C . ILE A 1 336 ? 10.539 33.378 5.397 1.00 28.36 336 ILE A C 1
ATOM 2531 O O . ILE A 1 336 ? 11.272 32.397 5.237 1.00 24.97 336 ILE A O 1
ATOM 2536 N N . GLY A 1 337 ? 9.803 33.557 6.494 1.00 27.12 337 GLY A N 1
ATOM 2537 C CA . GLY A 1 337 ? 9.761 32.584 7.568 1.00 26.83 337 GLY A CA 1
ATOM 2538 C C . GLY A 1 337 ? 10.928 32.606 8.535 1.00 28.20 337 GLY A C 1
ATOM 2539 O O . GLY A 1 337 ? 11.096 31.670 9.319 1.00 27.66 337 GLY A O 1
ATOM 2540 N N . LEU A 1 338 ? 11.731 33.666 8.496 1.00 27.64 338 LEU A N 1
ATOM 2541 C CA . LEU A 1 338 ? 12.893 33.760 9.370 1.00 30.62 338 LEU A CA 1
ATOM 2542 C C . LEU A 1 338 ? 12.706 34.746 10.520 1.00 30.92 338 LEU A C 1
ATOM 2543 O O . LEU A 1 338 ? 12.483 35.930 10.305 1.00 29.55 338 LEU A O 1
ATOM 2548 N N . HIS A 1 339 ? 12.813 34.265 11.749 1.00 32.00 339 HIS A N 1
ATOM 2549 C CA . HIS A 1 339 ? 12.763 35.174 12.888 1.00 32.74 339 HIS A CA 1
ATOM 2550 C C . HIS A 1 339 ? 14.133 35.822 13.063 1.00 31.25 339 HIS A C 1
ATOM 2551 O O . HIS A 1 339 ? 15.123 35.142 13.308 1.00 33.12 339 HIS A O 1
ATOM 2558 N N . CYS A 1 340 ? 14.183 37.137 12.941 1.00 30.96 340 CYS A N 1
ATOM 2559 C CA . CYS A 1 340 ? 15.440 37.869 13.032 1.00 33.30 340 CYS A CA 1
ATOM 2560 C C . CYS A 1 340 ? 15.448 38.786 14.255 1.00 31.29 340 CYS A C 1
ATOM 2561 O O . CYS A 1 340 ? 14.410 39.315 14.668 1.00 30.87 340 CYS A O 1
ATOM 2564 N N . SER A 1 341 ? 16.629 38.987 14.822 1.00 29.10 341 SER A N 1
ATOM 2565 C CA . SER A 1 341 ? 16.742 39.775 16.037 1.00 26.21 341 SER A CA 1
ATOM 2566 C C . SER A 1 341 ? 18.113 40.425 16.212 1.00 25.38 341 SER A C 1
ATOM 2567 O O . SER A 1 341 ? 19.035 40.171 15.436 1.00 23.91 341 SER A O 1
ATOM 2570 N N . ASN A 1 342 ? 18.223 41.280 17.230 1.00 25.65 342 ASN A N 1
ATOM 2571 C CA . ASN A 1 342 ? 19.468 41.970 17.566 1.00 25.00 342 ASN A CA 1
ATOM 2572 C C . ASN A 1 342 ? 20.180 42.570 16.380 1.00 26.69 342 ASN A C 1
ATOM 2573 O O . ASN A 1 342 ? 21.417 42.488 16.297 1.00 26.70 342 ASN A O 1
ATOM 2578 N N . LEU A 1 343 ? 19.407 43.169 15.473 1.00 25.49 343 LEU A N 1
ATOM 2579 C CA . LEU A 1 343 ? 19.947 43.693 14.231 1.00 25.76 343 LEU A CA 1
ATOM 2580 C C . LEU A 1 343 ? 21.102 44.657 14.447 1.00 26.73 343 LEU A C 1
ATOM 2581 O O . LEU A 1 343 ? 22.155 44.503 13.822 1.00 26.02 343 LEU A O 1
ATOM 2586 N N . TYR A 1 344 ? 20.936 45.632 15.343 1.00 26.75 344 TYR A N 1
ATOM 2587 C CA . TYR A 1 344 ? 22.025 46.608 15.556 1.00 26.92 344 TYR A CA 1
ATOM 2588 C C . TYR A 1 344 ? 23.323 45.975 16.015 1.00 27.17 344 TYR A C 1
ATOM 2589 O O . TYR A 1 344 ? 24.365 46.593 15.909 1.00 29.20 344 TYR A O 1
ATOM 2598 N N . GLU A 1 345 ? 23.256 44.740 16.508 1.00 29.03 345 GLU A N 1
ATOM 2599 C CA . GLU A 1 345 ? 24.462 44.008 16.894 1.00 28.97 345 GLU A CA 1
ATOM 2600 C C . GLU A 1 345 ? 24.947 43.055 15.796 1.00 29.37 345 GLU A C 1
ATOM 2601 O O . GLU A 1 345 ? 26.154 42.883 15.628 1.00 30.50 345 GLU A O 1
ATOM 2607 N N . ASP A 1 346 ? 24.017 42.429 15.070 1.00 27.51 346 ASP A N 1
ATOM 2608 C CA . ASP A 1 346 ? 24.371 41.488 14.006 1.00 26.05 346 ASP A CA 1
ATOM 2609 C C . ASP A 1 346 ? 24.837 42.237 12.756 1.00 25.98 346 ASP A C 1
ATOM 2610 O O . ASP A 1 346 ? 25.712 41.788 12.028 1.00 25.75 346 ASP A O 1
ATOM 2615 N N . ALA A 1 347 ? 24.244 43.397 12.526 1.00 23.94 347 ALA A N 1
ATOM 2616 C CA . ALA A 1 347 ? 24.547 44.192 11.361 1.00 22.61 347 ALA A CA 1
ATOM 2617 C C . ALA A 1 347 ? 24.598 45.652 11.787 1.00 21.36 347 ALA A C 1
ATOM 2618 O O . ALA A 1 347 ? 23.625 46.386 11.598 1.00 19.03 347 ALA A O 1
ATOM 2620 N N . PRO A 1 348 ? 25.724 46.081 12.351 1.00 20.85 348 PRO A N 1
ATOM 2621 C CA . PRO A 1 348 ? 25.857 47.466 12.816 1.00 21.82 348 PRO A CA 1
ATOM 2622 C C . PRO A 1 348 ? 25.389 48.471 11.760 1.00 22.78 348 PRO A C 1
ATOM 2623 O O . PRO A 1 348 ? 25.558 48.231 10.557 1.00 21.91 348 PRO A O 1
ATOM 2627 N N . PHE A 1 349 ? 24.757 49.543 12.220 1.00 19.71 349 PHE A N 1
ATOM 2628 C CA . PHE A 1 349 ? 24.322 50.616 11.347 1.00 21.71 349 PHE A CA 1
ATOM 2629 C C . PHE A 1 349 ? 24.432 51.937 12.083 1.00 21.11 349 PHE A C 1
ATOM 2630 O O . PHE A 1 349 ? 24.526 51.960 13.303 1.00 22.62 349 PHE A O 1
ATOM 2638 N N . TYR A 1 350 ? 24.448 53.033 11.344 1.00 19.50 350 TYR A N 1
ATOM 2639 C CA . TYR A 1 350 ? 24.463 54.342 11.984 1.00 23.77 350 TYR A CA 1
ATOM 2640 C C . TYR A 1 350 ? 23.322 55.190 11.486 1.00 25.59 350 TYR A C 1
ATOM 2641 O O . TYR A 1 350 ? 22.916 55.150 10.325 1.00 28.23 350 TYR A O 1
ATOM 2650 N N . THR A 1 351 ? 22.854 56.027 12.372 1.00 27.42 351 THR A N 1
ATOM 2651 C CA . THR A 1 351 ? 21.707 56.822 12.080 1.00 27.44 351 THR A CA 1
ATOM 2652 C C . THR A 1 351 ? 21.963 58.244 12.589 1.00 26.97 351 THR A C 1
ATOM 2653 O O . THR A 1 351 ? 22.535 58.453 13.684 1.00 25.78 351 THR A O 1
ATOM 2657 N N . TYR A 1 352 ? 21.549 59.217 11.797 1.00 23.06 352 TYR A N 1
ATOM 2658 C CA . TYR A 1 352 ? 21.647 60.603 12.201 1.00 26.84 352 TYR A CA 1
ATOM 2659 C C . TYR A 1 352 ? 20.474 61.308 11.551 1.00 27.58 352 TYR A C 1
ATOM 2660 O O . TYR A 1 352 ? 20.567 61.766 10.404 1.00 27.91 352 TYR A O 1
ATOM 2669 N N . GLY A 1 353 ? 19.375 61.415 12.294 1.00 27.61 353 GLY A N 1
ATOM 2670 C CA . GLY A 1 353 ? 18.158 61.944 11.715 1.00 28.29 353 GLY A CA 1
ATOM 2671 C C . GLY A 1 353 ? 17.767 61.036 10.551 1.00 30.83 353 GLY A C 1
ATOM 2672 O O . GLY A 1 353 ? 17.682 59.810 10.735 1.00 30.62 353 GLY A O 1
ATOM 2673 N N . ASP A 1 354 ? 17.569 61.609 9.361 1.00 26.49 354 ASP A N 1
ATOM 2674 C CA . ASP A 1 354 ? 17.139 60.826 8.207 1.00 30.67 354 ASP A CA 1
ATOM 2675 C C . ASP A 1 354 ? 18.292 60.185 7.431 1.00 32.07 354 ASP A C 1
ATOM 2676 O O . ASP A 1 354 ? 18.098 59.617 6.362 1.00 33.99 354 ASP A O 1
ATOM 2681 N N . ASP A 1 355 ? 19.493 60.285 7.963 1.00 31.79 355 ASP A N 1
ATOM 2682 C CA . ASP A 1 355 ? 20.652 59.803 7.252 1.00 31.28 355 ASP A CA 1
ATOM 2683 C C . ASP A 1 355 ? 21.059 58.484 7.846 1.00 31.05 355 ASP A C 1
ATOM 2684 O O . ASP A 1 355 ? 21.228 58.386 9.045 1.00 33.03 355 ASP A O 1
ATOM 2689 N N . GLY A 1 356 ? 21.205 57.460 7.017 1.00 30.26 356 GLY A N 1
ATOM 2690 C CA . GLY A 1 356 ? 21.550 56.154 7.534 1.00 26.16 356 GLY A CA 1
ATOM 2691 C C . GLY A 1 356 ? 22.552 55.416 6.682 1.00 23.94 356 GLY A C 1
ATOM 2692 O O . GLY A 1 356 ? 22.587 55.591 5.481 1.00 24.58 356 GLY A O 1
ATOM 2693 N N . VAL A 1 357 ? 23.394 54.611 7.312 1.00 24.65 357 VAL A N 1
ATOM 2694 C CA . VAL A 1 357 ? 24.294 53.732 6.579 1.00 23.00 357 VAL A CA 1
ATOM 2695 C C . VAL A 1 357 ? 24.260 52.432 7.349 1.00 25.01 357 VAL A C 1
ATOM 2696 O O . VAL A 1 357 ? 24.452 52.411 8.572 1.00 25.87 357 VAL A O 1
ATOM 2700 N N . TYR A 1 358 ? 23.990 51.343 6.641 1.00 26.01 358 TYR A N 1
ATOM 2701 C CA . TYR A 1 358 ? 23.788 50.054 7.293 1.00 24.24 358 TYR A CA 1
ATOM 2702 C C . TYR A 1 358 ? 24.637 48.899 6.739 1.00 25.85 358 TYR A C 1
ATOM 2703 O O . TYR A 1 358 ? 24.785 48.751 5.518 1.00 26.28 358 TYR A O 1
ATOM 2712 N N . ALA A 1 359 ? 25.171 48.067 7.634 1.00 23.43 359 ALA A N 1
ATOM 2713 C CA . ALA A 1 359 ? 25.891 46.876 7.205 1.00 21.78 359 ALA A CA 1
ATOM 2714 C C . ALA A 1 359 ? 24.860 45.907 6.672 1.00 21.07 359 ALA A C 1
ATOM 2715 O O . ALA A 1 359 ? 23.732 45.845 7.159 1.00 21.09 359 ALA A O 1
ATOM 2717 N N . MET A 1 360 ? 25.242 45.153 5.659 1.00 23.03 360 MET A N 1
ATOM 2718 C CA . MET A 1 360 ? 24.310 44.229 5.037 1.00 25.88 360 MET A CA 1
ATOM 2719 C C . MET A 1 360 ? 24.836 42.807 5.027 1.00 25.79 360 MET A C 1
ATOM 2720 O O . MET A 1 360 ? 25.795 42.492 4.339 1.00 29.11 360 MET A O 1
ATOM 2725 N N . THR A 1 361 ? 24.199 41.970 5.831 1.00 26.16 361 THR A N 1
ATOM 2726 C CA . THR A 1 361 ? 24.433 40.526 5.899 1.00 26.29 361 THR A CA 1
ATOM 2727 C C . THR A 1 361 ? 24.047 39.916 4.532 1.00 25.58 361 THR A C 1
ATOM 2728 O O . THR A 1 361 ? 23.246 40.503 3.816 1.00 24.34 361 THR A O 1
ATOM 2732 N N . PRO A 1 362 ? 24.637 38.796 4.114 1.00 26.74 362 PRO A N 1
ATOM 2733 C CA . PRO A 1 362 ? 24.222 38.171 2.844 1.00 28.21 362 PRO A CA 1
ATOM 2734 C C . PRO A 1 362 ? 22.707 37.913 2.761 1.00 27.32 362 PRO A C 1
ATOM 2735 O O . PRO A 1 362 ? 22.118 38.096 1.692 1.00 27.16 362 PRO A O 1
ATOM 2739 N N . MET A 1 363 ? 22.086 37.522 3.869 1.00 25.88 363 MET A N 1
ATOM 2740 C CA . MET A 1 363 ? 20.637 37.335 3.883 1.00 25.97 363 MET A CA 1
ATOM 2741 C C . MET A 1 363 ? 19.935 38.680 3.672 1.00 23.64 363 MET A C 1
ATOM 2742 O O . MET A 1 363 ? 18.945 38.781 2.948 1.00 22.41 363 MET A O 1
ATOM 2747 N N . MET A 1 364 ? 20.460 39.715 4.311 1.00 23.24 364 MET A N 1
ATOM 2748 C CA . MET A 1 364 ? 19.911 41.061 4.159 1.00 24.75 364 MET A CA 1
ATOM 2749 C C . MET A 1 364 ? 20.012 41.577 2.723 1.00 24.33 364 MET A C 1
ATOM 2750 O O . MET A 1 364 ? 19.066 42.169 2.218 1.00 23.96 364 MET A O 1
ATOM 2755 N N . VAL A 1 365 ? 21.152 41.345 2.077 1.00 24.41 365 VAL A N 1
ATOM 2756 C CA . VAL A 1 365 ? 21.347 41.737 0.686 1.00 24.99 365 VAL A CA 1
ATOM 2757 C C . VAL A 1 365 ? 20.246 41.124 -0.167 1.00 26.32 365 VAL A C 1
ATOM 2758 O O . VAL A 1 365 ? 19.588 41.819 -0.927 1.00 26.41 365 VAL A O 1
ATOM 2762 N N . SER A 1 366 ? 20.024 39.827 0.012 1.00 28.42 366 SER A N 1
ATOM 2763 C CA . SER A 1 366 ? 18.990 39.091 -0.712 1.00 31.29 366 SER A CA 1
ATOM 2764 C C . SER A 1 366 ? 17.585 39.605 -0.444 1.00 30.96 366 SER A C 1
ATOM 2765 O O . SER A 1 366 ? 16.691 39.447 -1.279 1.00 31.18 366 SER A O 1
ATOM 2768 N N . LEU A 1 367 ? 17.391 40.205 0.727 1.00 30.09 367 LEU A N 1
ATOM 2769 C CA . LEU A 1 367 ? 16.075 40.677 1.122 1.00 29.22 367 LEU A CA 1
ATOM 2770 C C . LEU A 1 367 ? 15.872 42.138 0.795 1.00 28.38 367 LEU A C 1
ATOM 2771 O O . LEU A 1 367 ? 14.859 42.716 1.168 1.00 28.69 367 LEU A O 1
ATOM 2776 N N . LEU A 1 368 ? 16.821 42.721 0.074 1.00 27.74 368 LEU A N 1
ATOM 2777 C CA . LEU A 1 368 ? 16.797 44.163 -0.196 1.00 29.52 368 LEU A CA 1
ATOM 2778 C C . LEU A 1 368 ? 15.487 44.752 -0.771 1.00 27.82 368 LEU A C 1
ATOM 2779 O O . LEU A 1 368 ? 14.964 45.708 -0.193 1.00 26.55 368 LEU A O 1
ATOM 2784 N N . PRO A 1 369 ? 14.944 44.193 -1.861 1.00 26.07 369 PRO A N 1
ATOM 2785 C CA . PRO A 1 369 ? 13.699 44.715 -2.431 1.00 24.99 369 PRO A CA 1
ATOM 2786 C C . PRO A 1 369 ? 12.558 44.702 -1.418 1.00 24.14 369 PRO A C 1
ATOM 2787 O O . PRO A 1 369 ? 11.763 45.638 -1.387 1.00 23.55 369 PRO A O 1
ATOM 2791 N N . ALA A 1 370 ? 12.485 43.658 -0.602 1.00 23.43 370 ALA A N 1
ATOM 2792 C CA . ALA A 1 370 ? 11.448 43.558 0.415 1.00 24.70 370 ALA A CA 1
ATOM 2793 C C . ALA A 1 370 ? 11.698 44.520 1.573 1.00 24.70 370 ALA A C 1
ATOM 2794 O O . ALA A 1 370 ? 10.757 45.039 2.170 1.00 24.51 370 ALA A O 1
ATOM 2796 N N . ILE A 1 371 ? 12.965 44.734 1.904 1.00 24.32 371 ILE A N 1
ATOM 2797 C CA . ILE A 1 371 ? 13.314 45.676 2.949 1.00 25.86 371 ILE A CA 1
ATOM 2798 C C . ILE A 1 371 ? 12.894 47.074 2.481 1.00 26.86 371 ILE A C 1
ATOM 2799 O O . ILE A 1 371 ? 12.219 47.808 3.215 1.00 27.24 371 ILE A O 1
ATOM 2804 N N . ILE A 1 372 ? 13.262 47.419 1.245 1.00 25.06 372 ILE A N 1
ATOM 2805 C CA . ILE A 1 372 ? 12.887 48.708 0.687 1.00 22.69 372 ILE A CA 1
ATOM 2806 C C . ILE A 1 372 ? 11.372 48.864 0.705 1.00 23.68 372 ILE A C 1
ATOM 2807 O O . ILE A 1 372 ? 10.863 49.891 1.163 1.00 23.59 372 ILE A O 1
ATOM 2812 N N . GLU A 1 373 ? 10.650 47.841 0.243 1.00 22.94 373 GLU A N 1
ATOM 2813 C CA . GLU A 1 373 ? 9.183 47.896 0.240 1.00 24.39 373 GLU A CA 1
ATOM 2814 C C . GLU A 1 373 ? 8.589 48.045 1.645 1.00 24.79 373 GLU A C 1
ATOM 2815 O O . GLU A 1 373 ? 7.640 48.812 1.836 1.00 26.50 373 GLU A O 1
ATOM 2821 N N . ASN A 1 374 ? 9.140 47.319 2.618 1.00 21.70 374 ASN A N 1
ATOM 2822 C CA . ASN A 1 374 ? 8.661 47.430 3.989 1.00 21.95 374 ASN A CA 1
ATOM 2823 C C . ASN A 1 374 ? 8.974 48.801 4.581 1.00 21.79 374 ASN A C 1
ATOM 2824 O O . ASN A 1 374 ? 8.217 49.308 5.398 1.00 20.90 374 ASN A O 1
ATOM 2829 N N . LEU A 1 375 ? 10.081 49.400 4.152 1.00 21.27 375 LEU A N 1
ATOM 2830 C CA . LEU A 1 375 ? 10.380 50.773 4.538 1.00 23.33 375 LEU A CA 1
ATOM 2831 C C . LEU A 1 375 ? 9.295 51.689 3.947 1.00 22.59 375 LEU A C 1
ATOM 2832 O O . LEU A 1 375 ? 8.775 52.556 4.647 1.00 21.21 375 LEU A O 1
ATOM 2837 N N . ARG A 1 376 ? 8.940 51.477 2.675 1.00 22.45 376 ARG A N 1
ATOM 2838 C CA . ARG A 1 376 ? 7.851 52.243 2.053 1.00 24.84 376 ARG A CA 1
ATOM 2839 C C . ARG A 1 376 ? 6.530 52.064 2.812 1.00 26.34 376 ARG A C 1
ATOM 2840 O O . ARG A 1 376 ? 5.829 53.044 3.062 1.00 25.51 376 ARG A O 1
ATOM 2848 N N . ASP A 1 377 ? 6.206 50.824 3.196 1.00 25.38 377 ASP A N 1
ATOM 2849 C CA . ASP A 1 377 ? 4.960 50.555 3.906 1.00 28.08 377 ASP A CA 1
ATOM 2850 C C . ASP A 1 377 ? 4.918 51.163 5.318 1.00 28.90 377 ASP A C 1
ATOM 2851 O O . ASP A 1 377 ? 3.841 51.260 5.922 1.00 28.01 377 ASP A O 1
ATOM 2856 N N . TYR A 1 378 ? 6.084 51.561 5.832 1.00 25.01 378 TYR A N 1
ATOM 2857 C CA . TYR A 1 378 ? 6.158 52.278 7.099 1.00 23.67 378 TYR A CA 1
ATOM 2858 C C . TYR A 1 378 ? 6.003 53.791 6.870 1.00 24.67 378 TYR A C 1
ATOM 2859 O O . TYR A 1 378 ? 6.039 54.590 7.818 1.00 24.73 378 TYR A O 1
ATOM 2868 N N . GLY A 1 379 ? 5.820 54.182 5.613 1.00 21.75 379 GLY A N 1
ATOM 2869 C CA . GLY A 1 379 ? 5.607 55.578 5.303 1.00 23.10 379 GLY A CA 1
ATOM 2870 C C . GLY A 1 379 ? 6.793 56.353 4.785 1.00 23.14 379 GLY A C 1
ATOM 2871 O O . GLY A 1 379 ? 6.653 57.526 4.433 1.00 23.65 379 GLY A O 1
ATOM 2872 N N . LEU A 1 380 ? 7.942 55.692 4.710 1.00 22.65 380 LEU A N 1
ATOM 2873 C CA . LEU A 1 380 ? 9.181 56.324 4.296 1.00 23.97 380 LEU A CA 1
ATOM 2874 C C . LEU A 1 380 ? 9.387 56.366 2.778 1.00 25.49 380 LEU A C 1
ATOM 2875 O O . LEU A 1 380 ? 8.819 55.567 2.048 1.00 24.47 380 LEU A O 1
ATOM 2880 N N . SER A 1 381 ? 10.215 57.294 2.308 1.00 26.76 381 SER A N 1
ATOM 2881 C CA . SER A 1 381 ? 10.550 57.349 0.889 1.00 30.85 381 SER A CA 1
ATOM 2882 C C . SER A 1 381 ? 12.061 57.295 0.675 1.00 32.46 381 SER A C 1
ATOM 2883 O O . SER A 1 381 ? 12.675 58.318 0.365 1.00 33.04 381 SER A O 1
ATOM 2886 N N . PRO A 1 382 ? 12.649 56.102 0.784 1.00 33.55 382 PRO A N 1
ATOM 2887 C CA . PRO A 1 382 ? 14.100 55.945 0.636 1.00 34.10 382 PRO A CA 1
ATOM 2888 C C . PRO A 1 382 ? 14.561 56.250 -0.786 1.00 36.90 382 PRO A C 1
ATOM 2889 O O . PRO A 1 382 ? 13.853 55.975 -1.764 1.00 31.51 382 PRO A O 1
ATOM 2893 N N . THR A 1 383 ? 15.752 56.826 -0.877 1.00 40.10 383 THR A N 1
ATOM 2894 C CA . THR A 1 383 ? 16.388 57.103 -2.149 1.00 45.52 383 THR A CA 1
ATOM 2895 C C . THR A 1 383 ? 17.855 56.747 -1.992 1.00 47.44 383 THR A C 1
ATOM 2896 O O . THR A 1 383 ? 18.425 56.893 -0.900 1.00 48.84 383 THR A O 1
ATOM 2900 N N . ALA A 1 384 ? 18.451 56.263 -3.079 1.00 49.79 384 ALA A N 1
ATOM 2901 C CA . ALA A 1 384 ? 19.865 55.914 -3.122 1.00 51.39 384 ALA A CA 1
ATOM 2902 C C . ALA A 1 384 ? 20.714 57.038 -2.559 1.00 52.39 384 ALA A C 1
ATOM 2903 O O . ALA A 1 384 ? 20.440 58.212 -2.803 1.00 52.54 384 ALA A O 1
ATOM 2905 N N . ALA A 1 385 ? 21.728 56.682 -1.779 1.00 55.44 385 ALA A N 1
ATOM 2906 C CA . ALA A 1 385 ? 22.616 57.693 -1.233 1.00 58.10 385 ALA A CA 1
ATOM 2907 C C . ALA A 1 385 ? 23.307 58.321 -2.415 1.00 60.39 385 ALA A C 1
ATOM 2908 O O . ALA A 1 385 ? 23.194 59.512 -2.623 1.00 60.54 385 ALA A O 1
ATOM 2910 N N . ASP A 1 386 ? 24.010 57.512 -3.200 1.00 62.28 386 ASP A N 1
ATOM 2911 C CA . ASP A 1 386 ? 24.627 58.028 -4.402 1.00 64.10 386 ASP A CA 1
ATOM 2912 C C . ASP A 1 386 ? 23.487 58.530 -5.294 1.00 65.01 386 ASP A C 1
ATOM 2913 O O . ASP A 1 386 ? 22.917 57.792 -6.103 1.00 65.58 386 ASP A O 1
ATOM 2918 N N . LYS A 1 387 ? 23.174 59.813 -5.102 1.00 65.33 387 LYS A N 1
ATOM 2919 C CA . LYS A 1 387 ? 22.052 60.532 -5.714 1.00 64.85 387 LYS A CA 1
ATOM 2920 C C . LYS A 1 387 ? 21.743 60.265 -7.195 1.00 65.31 387 LYS A C 1
ATOM 2921 O O . LYS A 1 387 ? 20.776 60.807 -7.732 1.00 66.30 387 LYS A O 1
ATOM 2927 N N . THR A 1 388 ? 22.538 59.422 -7.845 1.00 65.55 388 THR A N 1
ATOM 2928 C CA . THR A 1 388 ? 22.358 59.153 -9.270 1.00 65.96 388 THR A CA 1
ATOM 2929 C C . THR A 1 388 ? 21.721 57.799 -9.611 1.00 65.14 388 THR A C 1
ATOM 2930 O O . THR A 1 388 ? 20.962 57.694 -10.580 1.00 65.53 388 THR A O 1
ATOM 2934 N N . GLU A 1 389 ? 21.995 56.770 -8.814 1.00 63.30 389 GLU A N 1
ATOM 2935 C CA . GLU A 1 389 ? 21.513 55.437 -9.170 1.00 61.01 389 GLU A CA 1
ATOM 2936 C C . GLU A 1 389 ? 20.249 54.993 -8.461 1.00 58.09 389 GLU A C 1
ATOM 2937 O O . GLU A 1 389 ? 19.616 55.757 -7.738 1.00 58.94 389 GLU A O 1
ATOM 2943 N N . PHE A 1 390 ? 19.876 53.746 -8.716 1.00 53.74 390 PHE A N 1
ATOM 2944 C CA . PHE A 1 390 ? 18.756 53.119 -8.053 1.00 48.83 390 PHE A CA 1
ATOM 2945 C C . PHE A 1 390 ? 19.333 52.545 -6.762 1.00 47.51 390 PHE A C 1
ATOM 2946 O O . PHE A 1 390 ? 20.553 52.406 -6.635 1.00 47.20 390 PHE A O 1
ATOM 2954 N N . ILE A 1 391 ? 18.476 52.231 -5.798 1.00 42.55 391 ILE A N 1
ATOM 2955 C CA . ILE A 1 391 ? 18.947 51.706 -4.530 1.00 39.14 391 ILE A CA 1
ATOM 2956 C C . ILE A 1 391 ? 19.603 50.342 -4.701 1.00 36.07 391 ILE A C 1
ATOM 2957 O O . ILE A 1 391 ? 19.053 49.465 -5.349 1.00 35.40 391 ILE A O 1
ATOM 2962 N N . ASP A 1 392 ? 20.799 50.181 -4.143 1.00 32.91 392 ASP A N 1
ATOM 2963 C CA . ASP A 1 392 ? 21.494 48.895 -4.168 1.00 30.02 392 ASP A CA 1
ATOM 2964 C C . ASP A 1 392 ? 22.582 48.894 -3.112 1.00 26.99 392 ASP A C 1
ATOM 2965 O O . ASP A 1 392 ? 22.987 49.939 -2.630 1.00 26.12 392 ASP A O 1
ATOM 2970 N N . VAL A 1 393 ? 23.049 47.710 -2.746 1.00 26.58 393 VAL A N 1
ATOM 2971 C CA . VAL A 1 393 ? 24.145 47.615 -1.804 1.00 24.80 393 VAL A CA 1
ATOM 2972 C C . VAL A 1 393 ? 25.447 48.008 -2.500 1.00 24.13 393 VAL A C 1
ATOM 2973 O O . VAL A 1 393 ? 25.543 47.986 -3.721 1.00 24.83 393 VAL A O 1
ATOM 2977 N N . CYS A 1 394 ? 26.435 48.405 -1.717 1.00 22.78 394 CYS A N 1
ATOM 2978 C CA . CYS A 1 394 ? 27.701 48.838 -2.269 1.00 22.64 394 CYS A CA 1
ATOM 2979 C C . CYS A 1 394 ? 28.822 48.303 -1.391 1.00 23.42 394 CYS A C 1
ATOM 2980 O O . CYS A 1 394 ? 28.599 47.985 -0.206 1.00 21.34 394 CYS A O 1
ATOM 2983 N N . PRO A 1 395 ? 30.009 48.155 -1.976 1.00 22.56 395 PRO A N 1
ATOM 2984 C CA . PRO A 1 395 ? 31.207 47.780 -1.223 1.00 23.83 395 PRO A CA 1
ATOM 2985 C C . PRO A 1 395 ? 31.630 48.900 -0.278 1.00 25.28 395 PRO A C 1
ATOM 2986 O O . PRO A 1 395 ? 31.108 50.007 -0.382 1.00 24.19 395 PRO A O 1
ATOM 2990 N N . LEU A 1 396 ? 32.545 48.601 0.642 1.00 28.79 396 LEU A N 1
ATOM 2991 C CA . LEU A 1 396 ? 33.049 49.579 1.606 1.00 30.18 396 LEU A CA 1
ATOM 2992 C C . LEU A 1 396 ? 33.591 50.835 0.923 1.00 31.91 396 LEU A C 1
ATOM 2993 O O . LEU A 1 396 ? 33.207 51.953 1.273 1.00 31.70 396 LEU A O 1
ATOM 2998 N N . ASN A 1 397 ? 34.454 50.650 -0.070 1.00 32.58 397 ASN A N 1
ATOM 2999 C CA . ASN A 1 397 ? 35.065 51.774 -0.770 1.00 36.63 397 ASN A CA 1
ATOM 3000 C C . ASN A 1 397 ? 34.064 52.640 -1.514 1.00 36.37 397 ASN A C 1
ATOM 3001 O O . ASN A 1 397 ? 34.443 53.480 -2.327 1.00 37.45 397 ASN A O 1
ATOM 3006 N N . LYS A 1 398 ? 32.788 52.453 -1.216 1.00 35.89 398 LYS A N 1
ATOM 3007 C CA . LYS A 1 398 ? 31.742 53.150 -1.937 1.00 36.61 398 LYS A CA 1
ATOM 3008 C C . LYS A 1 398 ? 30.715 53.777 -0.998 1.00 35.77 398 LYS A C 1
ATOM 3009 O O . LYS A 1 398 ? 29.820 54.475 -1.470 1.00 34.42 398 LYS A O 1
ATOM 3015 N N . ILE A 1 399 ? 30.841 53.550 0.316 1.00 33.74 399 ILE A N 1
ATOM 3016 C CA . ILE A 1 399 ? 29.845 54.082 1.255 1.00 34.19 399 ILE A CA 1
ATOM 3017 C C . ILE A 1 399 ? 29.755 55.601 1.374 1.00 32.17 399 ILE A C 1
ATOM 3018 O O . ILE A 1 399 ? 30.683 56.334 1.059 1.00 31.32 399 ILE A O 1
ATOM 3023 N N . SER A 1 400 ? 28.602 56.043 1.854 1.00 31.48 400 SER A N 1
ATOM 3024 C CA . SER A 1 400 ? 28.275 57.445 1.980 1.00 28.60 400 SER A CA 1
ATOM 3025 C C . SER A 1 400 ? 27.579 57.645 3.316 1.00 27.84 400 SER A C 1
ATOM 3026 O O . SER A 1 400 ? 26.738 56.829 3.701 1.00 27.57 400 SER A O 1
ATOM 3029 N N . PHE A 1 401 ? 27.929 58.725 4.014 1.00 23.97 401 PHE A N 1
ATOM 3030 C CA . PHE A 1 401 ? 27.306 59.077 5.286 1.00 19.70 401 PHE A CA 1
ATOM 3031 C C . PHE A 1 401 ? 27.565 60.536 5.611 1.00 19.61 401 PHE A C 1
ATOM 3032 O O . PHE A 1 401 ? 28.698 61.020 5.483 1.00 18.90 401 PHE A O 1
ATOM 3040 N N . LEU A 1 402 ? 26.515 61.226 6.040 1.00 19.51 402 LEU A N 1
ATOM 3041 C CA . LEU A 1 402 ? 26.609 62.632 6.413 1.00 21.13 402 LEU A CA 1
ATOM 3042 C C . LEU A 1 402 ? 27.294 63.463 5.337 1.00 21.58 402 LEU A C 1
ATOM 3043 O O . LEU A 1 402 ? 28.267 64.160 5.613 1.00 20.55 402 LEU A O 1
ATOM 3048 N N . LYS A 1 403 ? 26.785 63.355 4.108 1.00 22.97 403 LYS A N 1
ATOM 3049 C CA . LYS A 1 403 ? 27.288 64.099 2.950 1.00 24.31 403 LYS A CA 1
ATOM 3050 C C . LYS A 1 403 ? 28.759 63.866 2.720 1.00 25.65 403 LYS A C 1
ATOM 3051 O O . LYS A 1 403 ? 29.429 64.688 2.102 1.00 27.79 403 LYS A O 1
ATOM 3057 N N . ARG A 1 404 ? 29.280 62.761 3.236 1.00 25.24 404 ARG A N 1
ATOM 3058 C CA . ARG A 1 404 ? 30.685 62.481 3.047 1.00 23.99 404 ARG A CA 1
ATOM 3059 C C . ARG A 1 404 ? 30.891 61.079 2.508 1.00 21.58 404 ARG A C 1
ATOM 3060 O O . ARG A 1 404 ? 30.060 60.203 2.722 1.00 21.46 404 ARG A O 1
ATOM 3068 N N . THR A 1 405 ? 31.999 60.903 1.791 1.00 18.75 405 THR A N 1
ATOM 3069 C CA . THR A 1 405 ? 32.473 59.611 1.328 1.00 18.39 405 THR A CA 1
ATOM 3070 C C . THR A 1 405 ? 33.842 59.501 1.961 1.00 20.82 405 THR A C 1
ATOM 3071 O O . THR A 1 405 ? 34.365 60.494 2.482 1.00 22.19 405 THR A O 1
ATOM 3075 N N . PHE A 1 406 ? 34.444 58.320 1.912 1.00 21.40 406 PHE A N 1
ATOM 3076 C CA . PHE A 1 406 ? 35.643 58.078 2.707 1.00 23.04 406 PHE A CA 1
ATOM 3077 C C . PHE A 1 406 ? 36.786 57.443 1.940 1.00 24.12 406 PHE A C 1
ATOM 3078 O O . PHE A 1 406 ? 36.581 56.812 0.903 1.00 25.38 406 PHE A O 1
ATOM 3086 N N . GLU A 1 407 ? 37.998 57.615 2.456 1.00 25.49 407 GLU A N 1
ATOM 3087 C CA . GLU A 1 407 ? 39.188 57.083 1.801 1.00 27.03 407 GLU A CA 1
ATOM 3088 C C . GLU A 1 407 ? 40.217 56.624 2.835 1.00 28.15 407 GLU A C 1
ATOM 3089 O O . GLU A 1 407 ? 40.546 57.371 3.756 1.00 28.28 407 GLU A O 1
ATOM 3095 N N . LEU A 1 408 ? 40.699 55.388 2.702 1.00 29.12 408 LEU A N 1
ATOM 3096 C CA . LEU A 1 408 ? 41.704 54.866 3.627 1.00 29.62 408 LEU A CA 1
ATOM 3097 C C . LEU A 1 408 ? 43.047 55.517 3.324 1.00 29.87 408 LEU A C 1
ATOM 3098 O O . LEU A 1 408 ? 43.558 55.432 2.214 1.00 29.87 408 LEU A O 1
ATOM 3103 N N . THR A 1 409 ? 43.596 56.165 4.343 1.00 30.10 409 THR A N 1
ATOM 3104 C CA . THR A 1 409 ? 44.800 56.969 4.249 1.00 28.99 409 THR A CA 1
ATOM 3105 C C . THR A 1 409 ? 45.855 56.433 5.228 1.00 31.20 409 THR A C 1
ATOM 3106 O O . THR A 1 409 ? 45.612 55.438 5.932 1.00 30.45 409 THR A O 1
ATOM 3110 N N . ASP A 1 410 ? 47.035 57.054 5.246 1.00 31.27 410 ASP A N 1
ATOM 3111 C CA . ASP A 1 410 ? 48.094 56.684 6.177 1.00 32.18 410 ASP A CA 1
ATOM 3112 C C . ASP A 1 410 ? 47.813 57.279 7.553 1.00 31.91 410 ASP A C 1
ATOM 3113 O O . ASP A 1 410 ? 48.374 56.842 8.557 1.00 30.20 410 ASP A O 1
ATOM 3118 N N . ILE A 1 411 ? 46.924 58.273 7.583 1.00 32.40 411 ILE A N 1
ATOM 3119 C CA . ILE A 1 411 ? 46.439 58.866 8.827 1.00 32.53 411 ILE A CA 1
ATOM 3120 C C . ILE A 1 411 ? 45.044 58.282 9.170 1.00 31.92 411 ILE A C 1
ATOM 3121 O O . ILE A 1 411 ? 44.160 58.981 9.663 1.00 31.96 411 ILE A O 1
ATOM 3126 N N . GLY A 1 412 ? 44.874 56.982 8.917 1.00 29.37 412 GLY A N 1
ATOM 3127 C CA . GLY A 1 412 ? 43.614 56.299 9.149 1.00 29.67 412 GLY A CA 1
ATOM 3128 C C . GLY A 1 412 ? 42.579 56.601 8.072 1.00 29.47 412 GLY A C 1
ATOM 3129 O O . GLY A 1 412 ? 42.934 56.841 6.934 1.00 30.82 412 GLY A O 1
ATOM 3130 N N . TRP A 1 413 ? 41.296 56.581 8.414 1.00 27.95 413 TRP A N 1
ATOM 3131 C CA . TRP A 1 413 ? 40.268 56.917 7.438 1.00 26.76 413 TRP A CA 1
ATOM 3132 C C . TRP A 1 413 ? 40.023 58.422 7.451 1.00 27.36 413 TRP A C 1
ATOM 3133 O O . TRP A 1 413 ? 40.112 59.068 8.488 1.00 28.49 413 TRP A O 1
ATOM 3144 N N . VAL A 1 414 ? 39.709 58.979 6.291 1.00 27.05 414 VAL A N 1
ATOM 3145 C CA . VAL A 1 414 ? 39.537 60.417 6.140 1.00 26.05 414 VAL A CA 1
ATOM 3146 C C . VAL A 1 414 ? 38.281 60.671 5.343 1.00 26.56 414 VAL A C 1
ATOM 3147 O O . VAL A 1 414 ? 38.079 60.049 4.301 1.00 27.95 414 VAL A O 1
ATOM 3151 N N . SER A 1 415 ? 37.434 61.575 5.827 1.00 26.89 415 SER A N 1
ATOM 3152 C CA . SER A 1 415 ? 36.156 61.817 5.177 1.00 28.55 415 SER A CA 1
ATOM 3153 C C . SER A 1 415 ? 36.192 63.009 4.251 1.00 30.31 415 SER A C 1
ATOM 3154 O O . SER A 1 415 ? 36.760 64.046 4.575 1.00 32.91 415 SER A O 1
ATOM 3157 N N . LYS A 1 416 ? 35.564 62.852 3.094 1.00 31.53 416 LYS A N 1
ATOM 3158 C CA . LYS A 1 416 ? 35.549 63.885 2.080 1.00 32.23 416 LYS A CA 1
ATOM 3159 C C . LYS A 1 416 ? 34.162 64.453 1.814 1.00 32.22 416 LYS A C 1
ATOM 3160 O O . LYS A 1 416 ? 33.273 63.744 1.352 1.00 34.88 416 LYS A O 1
ATOM 3166 N N . LEU A 1 417 ? 33.982 65.734 2.117 1.00 32.54 417 LEU A N 1
ATOM 3167 C CA . LEU A 1 417 ? 32.754 66.452 1.789 1.00 32.96 417 LEU A CA 1
ATOM 3168 C C . LEU A 1 417 ? 32.607 66.468 0.289 1.00 33.22 417 LEU A C 1
ATOM 3169 O O . LEU A 1 417 ? 33.582 66.711 -0.415 1.00 31.53 417 LEU A O 1
ATOM 3174 N N . ASP A 1 418 ? 31.404 66.224 -0.219 1.00 35.03 418 ASP A N 1
ATOM 3175 C CA . ASP A 1 418 ? 31.267 66.201 -1.666 1.00 36.93 418 ASP A CA 1
ATOM 3176 C C . ASP A 1 418 ? 31.726 67.528 -2.257 1.00 35.82 418 ASP A C 1
ATOM 3177 O O . ASP A 1 418 ? 31.436 68.610 -1.735 1.00 33.89 418 ASP A O 1
ATOM 3182 N N . LYS A 1 419 ? 32.490 67.425 -3.333 1.00 36.13 419 LYS A N 1
ATOM 3183 C CA . LYS A 1 419 ? 33.076 68.581 -3.983 1.00 35.16 419 LYS A CA 1
ATOM 3184 C C . LYS A 1 419 ? 32.084 69.717 -4.235 1.00 34.98 419 LYS A C 1
ATOM 3185 O O . LYS A 1 419 ? 32.430 70.882 -4.077 1.00 34.47 419 LYS A O 1
ATOM 3191 N N . SER A 1 420 ? 30.857 69.380 -4.625 1.00 34.27 420 SER A N 1
ATOM 3192 C CA . SER A 1 420 ? 29.831 70.390 -4.880 1.00 34.99 420 SER A CA 1
ATOM 3193 C C . SER A 1 420 ? 29.609 71.310 -3.674 1.00 32.20 420 SER A C 1
ATOM 3194 O O . SER A 1 420 ? 29.467 72.529 -3.827 1.00 30.20 420 SER A O 1
ATOM 3197 N N . SER A 1 421 ? 29.598 70.717 -2.487 1.00 30.35 421 SER A N 1
ATOM 3198 C CA . SER A 1 421 ? 29.428 71.461 -1.242 1.00 31.76 421 SER A CA 1
ATOM 3199 C C . SER A 1 421 ? 30.636 72.356 -0.983 1.00 29.58 421 SER A C 1
ATOM 3200 O O . SER A 1 421 ? 30.511 73.430 -0.390 1.00 29.46 421 SER A O 1
ATOM 3203 N N . ILE A 1 422 ? 31.807 71.885 -1.385 1.00 26.45 422 ILE A N 1
ATOM 3204 C CA . ILE A 1 422 ? 33.002 72.684 -1.258 1.00 25.99 422 ILE A CA 1
ATOM 3205 C C . ILE A 1 422 ? 32.832 73.857 -2.210 1.00 24.43 422 ILE A C 1
ATOM 3206 O O . ILE A 1 422 ? 32.848 75.011 -1.794 1.00 24.49 422 ILE A O 1
ATOM 3211 N N . LEU A 1 423 ? 32.614 73.556 -3.484 1.00 23.43 423 LEU A N 1
ATOM 3212 C CA . LEU A 1 423 ? 32.512 74.598 -4.500 1.00 24.25 423 LEU A CA 1
ATOM 3213 C C . LEU A 1 423 ? 31.454 75.650 -4.228 1.00 24.68 423 LEU A C 1
ATOM 3214 O O . LEU A 1 423 ? 31.693 76.831 -4.486 1.00 23.19 423 LEU A O 1
ATOM 3219 N N . ARG A 1 424 ? 30.301 75.243 -3.689 1.00 25.78 424 ARG A N 1
ATOM 3220 C CA . ARG A 1 424 ? 29.232 76.216 -3.492 1.00 26.50 424 ARG A CA 1
ATOM 3221 C C . ARG A 1 424 ? 29.599 77.300 -2.488 1.00 24.64 424 ARG A C 1
ATOM 3222 O O . ARG A 1 424 ? 29.102 78.430 -2.566 1.00 24.13 424 ARG A O 1
ATOM 3230 N N . GLN A 1 425 ? 30.522 76.977 -1.592 1.00 23.09 425 GLN A N 1
ATOM 3231 C CA . GLN A 1 425 ? 31.010 77.976 -0.657 1.00 23.73 425 GLN A CA 1
ATOM 3232 C C . GLN A 1 425 ? 31.859 79.049 -1.349 1.00 24.54 425 GLN A C 1
ATOM 3233 O O . GLN A 1 425 ? 32.100 80.098 -0.770 1.00 24.83 425 GLN A O 1
ATOM 3239 N N . LEU A 1 426 ? 32.305 78.788 -2.580 1.00 24.22 426 LEU A N 1
ATOM 3240 C CA . LEU A 1 426 ? 33.032 79.790 -3.349 1.00 24.68 426 LEU A CA 1
ATOM 3241 C C . LEU A 1 426 ? 32.047 80.716 -4.067 1.00 26.16 426 LEU A C 1
ATOM 3242 O O . LEU A 1 426 ? 32.278 81.929 -4.195 1.00 25.18 426 LEU A O 1
ATOM 3247 N N . GLU A 1 427 ? 30.950 80.133 -4.537 1.00 24.26 427 GLU A N 1
ATOM 3248 C CA . GLU A 1 427 ? 29.952 80.888 -5.273 1.00 24.21 427 GLU A CA 1
ATOM 3249 C C . GLU A 1 427 ? 29.093 81.753 -4.354 1.00 25.19 427 GLU A C 1
ATOM 3250 O O . GLU A 1 427 ? 28.850 82.921 -4.624 1.00 26.17 427 GLU A O 1
ATOM 3256 N N . TRP A 1 428 ? 28.646 81.173 -3.254 1.00 26.85 428 TRP A N 1
ATOM 3257 C CA . TRP A 1 428 ? 27.732 81.861 -2.364 1.00 27.31 428 TRP A CA 1
ATOM 3258 C C . TRP A 1 428 ? 28.402 82.318 -1.079 1.00 27.64 428 TRP A C 1
ATOM 3259 O O . TRP A 1 428 ? 29.496 81.881 -0.741 1.00 28.14 428 TRP A O 1
ATOM 3270 N N . SER A 1 429 ? 27.735 83.216 -0.371 1.00 27.22 429 SER A N 1
ATOM 3271 C CA . SER A 1 429 ? 28.208 83.663 0.930 1.00 26.84 429 SER A CA 1
ATOM 3272 C C . SER A 1 429 ? 27.003 84.013 1.772 1.00 27.31 429 SER A C 1
ATOM 3273 O O . SER A 1 429 ? 26.115 84.728 1.325 1.00 28.69 429 SER A O 1
ATOM 3276 N N . LYS A 1 430 ? 26.962 83.489 2.986 1.00 30.75 430 LYS A N 1
ATOM 3277 C CA . LYS A 1 430 ? 25.879 83.803 3.882 1.00 32.89 430 LYS A CA 1
ATOM 3278 C C . LYS A 1 430 ? 26.134 85.183 4.439 1.00 33.51 430 LYS A C 1
ATOM 3279 O O . LYS A 1 430 ? 26.895 85.379 5.378 1.00 34.26 430 LYS A O 1
ATOM 3285 N N . THR A 1 431 ? 25.473 86.138 3.813 1.00 34.07 431 THR A N 1
ATOM 3286 C CA . THR A 1 431 ? 25.548 87.536 4.156 1.00 32.85 431 THR A CA 1
ATOM 3287 C C . THR A 1 431 ? 24.783 87.832 5.452 1.00 33.94 431 THR A C 1
ATOM 3288 O O . THR A 1 431 ? 24.096 86.966 6.005 1.00 33.30 431 THR A O 1
ATOM 3292 N N . THR A 1 432 ? 24.919 89.053 5.947 1.00 34.44 432 THR A N 1
ATOM 3293 C CA . THR A 1 432 ? 24.301 89.441 7.201 1.00 35.75 432 THR A CA 1
ATOM 3294 C C . THR A 1 432 ? 23.041 90.294 6.954 1.00 35.49 432 THR A C 1
ATOM 3295 O O . THR A 1 432 ? 22.379 90.762 7.882 1.00 35.47 432 THR A O 1
ATOM 3299 N N . SER A 1 433 ? 22.689 90.433 5.681 1.00 34.16 433 SER A N 1
ATOM 3300 C CA . SER A 1 433 ? 21.521 91.192 5.258 1.00 33.85 433 SER A CA 1
ATOM 3301 C C . SER A 1 433 ? 20.595 90.340 4.388 1.00 33.54 433 SER A C 1
ATOM 3302 O O . SER A 1 433 ? 21.045 89.456 3.673 1.00 36.14 433 SER A O 1
ATOM 3305 N N . ARG A 1 434 ? 19.298 90.603 4.428 1.00 31.96 434 ARG A N 1
ATOM 3306 C CA . ARG A 1 434 ? 18.390 89.817 3.602 1.00 29.94 434 ARG A CA 1
ATOM 3307 C C . ARG A 1 434 ? 18.353 90.331 2.168 1.00 27.32 434 ARG A C 1
ATOM 3308 O O . ARG A 1 434 ? 18.451 91.528 1.923 1.00 25.22 434 ARG A O 1
ATOM 3316 N N . HIS A 1 435 ? 18.254 89.407 1.222 1.00 25.41 435 HIS A N 1
ATOM 3317 C CA . HIS A 1 435 ? 18.162 89.760 -0.182 1.00 24.52 435 HIS A CA 1
ATOM 3318 C C . HIS A 1 435 ? 16.833 89.275 -0.718 1.00 23.36 435 HIS A C 1
ATOM 3319 O O . HIS A 1 435 ? 16.324 88.240 -0.302 1.00 23.76 435 HIS A O 1
ATOM 3326 N N . MET A 1 436 ? 16.268 90.030 -1.646 1.00 22.98 436 MET A N 1
ATOM 3327 C CA . MET A 1 436 ? 14.943 89.715 -2.154 1.00 21.63 436 MET A CA 1
ATOM 3328 C C . MET A 1 436 ? 15.013 89.061 -3.526 1.00 22.49 436 MET A C 1
ATOM 3329 O O . MET A 1 436 ? 13.987 88.782 -4.142 1.00 21.22 436 MET A O 1
ATOM 3334 N N . VAL A 1 437 ? 16.243 88.814 -3.982 1.00 22.59 437 VAL A N 1
ATOM 3335 C CA . VAL A 1 437 ? 16.508 88.116 -5.239 1.00 23.63 437 VAL A CA 1
ATOM 3336 C C . VAL A 1 437 ? 17.889 87.519 -5.189 1.00 22.10 437 VAL A C 1
ATOM 3337 O O . VAL A 1 437 ? 18.650 87.799 -4.282 1.00 21.27 437 VAL A O 1
ATOM 3341 N N . ILE A 1 438 ? 18.211 86.720 -6.200 1.00 21.85 438 ILE A N 1
ATOM 3342 C CA . ILE A 1 438 ? 19.556 86.230 -6.372 1.00 22.10 438 ILE A CA 1
ATOM 3343 C C . ILE A 1 438 ? 20.364 87.407 -6.869 1.00 23.56 438 ILE A C 1
ATOM 3344 O O . ILE A 1 438 ? 20.096 87.927 -7.948 1.00 24.39 438 ILE A O 1
ATOM 3349 N N . GLU A 1 439 ? 21.343 87.833 -6.077 1.00 24.71 439 GLU A N 1
ATOM 3350 C CA . GLU A 1 439 ? 22.188 88.962 -6.445 1.00 25.54 439 GLU A CA 1
ATOM 3351 C C . GLU A 1 439 ? 23.579 88.834 -5.833 1.00 27.02 439 GLU A C 1
ATOM 3352 O O . GLU A 1 439 ? 23.836 87.970 -4.988 1.00 25.34 439 GLU A O 1
ATOM 3358 N N . GLU A 1 440 ? 24.466 89.719 -6.262 1.00 26.56 440 GLU A N 1
ATOM 3359 C CA . GLU A 1 440 ? 25.837 89.727 -5.797 1.00 28.60 440 GLU A CA 1
ATOM 3360 C C . GLU A 1 440 ? 26.018 90.604 -4.556 1.00 28.45 440 GLU A C 1
ATOM 3361 O O . GLU A 1 440 ? 25.249 91.527 -4.338 1.00 29.21 440 GLU A O 1
ATOM 3367 N N . THR A 1 441 ? 27.000 90.284 -3.718 1.00 29.66 441 THR A N 1
ATOM 3368 C CA . THR A 1 441 ? 27.301 91.119 -2.552 1.00 30.14 441 THR A CA 1
ATOM 3369 C C . THR A 1 441 ? 28.775 91.472 -2.464 1.00 32.24 441 THR A C 1
ATOM 3370 O O . THR A 1 441 ? 29.631 90.696 -2.871 1.00 30.76 441 THR A O 1
ATOM 3374 N N . TYR A 1 442 ? 29.056 92.641 -1.897 1.00 34.39 442 TYR A N 1
ATOM 3375 C CA . TYR A 1 442 ? 30.427 93.099 -1.709 1.00 34.70 442 TYR A CA 1
ATOM 3376 C C . TYR A 1 442 ? 30.827 93.125 -0.235 1.00 34.11 442 TYR A C 1
ATOM 3377 O O . TYR A 1 442 ? 32.004 93.154 0.091 1.00 34.93 442 TYR A O 1
ATOM 3386 N N . ASP A 1 443 ? 29.841 93.109 0.648 1.00 35.20 443 ASP A N 1
ATOM 3387 C CA . ASP A 1 443 ? 30.077 93.097 2.090 1.00 37.79 443 ASP A CA 1
ATOM 3388 C C . ASP A 1 443 ? 30.704 91.758 2.494 1.00 36.62 443 ASP A C 1
ATOM 3389 O O . ASP A 1 443 ? 30.091 90.973 3.214 1.00 36.90 443 ASP A O 1
ATOM 3394 N N . LEU A 1 444 ? 31.922 91.509 2.021 1.00 34.81 444 LEU A N 1
ATOM 3395 C CA . LEU A 1 444 ? 32.596 90.233 2.227 1.00 32.27 444 LEU A CA 1
ATOM 3396 C C . LEU A 1 444 ? 33.809 90.343 3.126 1.00 31.53 444 LEU A C 1
ATOM 3397 O O . LEU A 1 444 ? 34.376 89.337 3.511 1.00 34.14 444 LEU A O 1
ATOM 3402 N N . ALA A 1 445 ? 34.221 91.553 3.468 1.00 30.95 445 ALA A N 1
ATOM 3403 C CA . ALA A 1 445 ? 35.351 91.695 4.373 1.00 30.79 445 ALA A CA 1
ATOM 3404 C C . ALA A 1 445 ? 34.907 91.334 5.785 1.00 30.38 445 ALA A C 1
ATOM 3405 O O . ALA A 1 445 ? 34.906 92.172 6.685 1.00 29.56 445 ALA A O 1
ATOM 3407 N N . LYS A 1 446 ? 34.534 90.071 5.964 1.00 29.63 446 LYS A N 1
ATOM 3408 C CA . LYS A 1 446 ? 34.035 89.594 7.244 1.00 29.75 446 LYS A CA 1
ATOM 3409 C C . LYS A 1 446 ? 34.928 88.517 7.849 1.00 29.31 446 LYS A C 1
ATOM 3410 O O . LYS A 1 446 ? 35.460 87.659 7.146 1.00 26.97 446 LYS A O 1
ATOM 3416 N N . GLU A 1 447 ? 35.068 88.574 9.169 1.00 30.04 447 GLU A N 1
ATOM 3417 C CA . GLU A 1 447 ? 35.849 87.608 9.924 1.00 30.92 447 GLU A CA 1
ATOM 3418 C C . GLU A 1 447 ? 35.357 86.204 9.627 1.00 29.63 447 GLU A C 1
ATOM 3419 O O . GLU A 1 447 ? 36.147 85.304 9.378 1.00 29.06 447 GLU A O 1
ATOM 3425 N N . GLU A 1 448 ? 34.037 86.044 9.624 1.00 28.87 448 GLU A N 1
ATOM 3426 C CA . GLU A 1 448 ? 33.392 84.756 9.407 1.00 27.95 448 GLU A CA 1
ATOM 3427 C C . GLU A 1 448 ? 33.694 84.182 8.021 1.00 26.40 448 GLU A C 1
ATOM 3428 O O . GLU A 1 448 ? 33.975 82.989 7.888 1.00 25.54 448 GLU A O 1
ATOM 3434 N N . ARG A 1 449 ? 33.650 85.035 6.997 1.00 24.10 449 ARG A N 1
ATOM 3435 C CA . ARG A 1 449 ? 33.971 84.618 5.634 1.00 22.93 449 ARG A CA 1
ATOM 3436 C C . ARG A 1 449 ? 35.422 84.132 5.614 1.00 22.08 449 ARG A C 1
ATOM 3437 O O . ARG A 1 449 ? 35.748 83.113 5.005 1.00 22.20 449 ARG A O 1
ATOM 3445 N N . GLY A 1 450 ? 36.278 84.855 6.320 1.00 19.80 450 GLY A N 1
ATOM 3446 C CA . GLY A 1 450 ? 37.665 84.483 6.435 1.00 20.56 450 GLY A CA 1
ATOM 3447 C C . GLY A 1 450 ? 37.862 83.092 6.996 1.00 22.36 450 GLY A C 1
ATOM 3448 O O . GLY A 1 450 ? 38.501 82.252 6.343 1.00 20.45 450 GLY A O 1
ATOM 3449 N N . VAL A 1 451 ? 37.306 82.816 8.179 1.00 23.08 451 VAL A N 1
ATOM 3450 C CA . VAL A 1 451 ? 37.526 81.494 8.753 1.00 23.72 451 VAL A CA 1
ATOM 3451 C C . VAL A 1 451 ? 36.866 80.432 7.899 1.00 24.48 451 VAL A C 1
ATOM 3452 O O . VAL A 1 451 ? 37.402 79.339 7.758 1.00 26.30 451 VAL A O 1
ATOM 3456 N N . GLN A 1 452 ? 35.741 80.764 7.276 1.00 25.09 452 GLN A N 1
ATOM 3457 C CA . GLN A 1 452 ? 35.081 79.789 6.412 1.00 26.36 452 GLN A CA 1
ATOM 3458 C C . GLN A 1 452 ? 35.984 79.376 5.240 1.00 27.16 452 GLN A C 1
ATOM 3459 O O . GLN A 1 452 ? 36.103 78.193 4.935 1.00 28.08 452 GLN A O 1
ATOM 3465 N N . LEU A 1 453 ? 36.653 80.350 4.621 1.00 27.60 453 LEU A N 1
ATOM 3466 C CA . LEU A 1 453 ? 37.496 80.091 3.451 1.00 27.20 453 LEU A CA 1
ATOM 3467 C C . LEU A 1 453 ? 38.823 79.386 3.792 1.00 28.22 453 LEU A C 1
ATOM 3468 O O . LEU A 1 453 ? 39.425 78.694 2.963 1.00 27.42 453 LEU A O 1
ATOM 3473 N N . GLU A 1 454 ? 39.288 79.570 5.016 1.00 28.50 454 GLU A N 1
ATOM 3474 C CA . GLU A 1 454 ? 40.466 78.855 5.446 1.00 28.23 454 GLU A CA 1
ATOM 3475 C C . GLU A 1 454 ? 40.061 77.407 5.647 1.00 27.41 454 GLU A C 1
ATOM 3476 O O . GLU A 1 454 ? 40.699 76.501 5.134 1.00 26.94 454 GLU A O 1
ATOM 3482 N N . GLU A 1 455 ? 38.948 77.199 6.339 1.00 28.31 455 GLU A N 1
ATOM 3483 C CA . GLU A 1 455 ? 38.458 75.851 6.626 1.00 28.62 455 GLU A CA 1
ATOM 3484 C C . GLU A 1 455 ? 38.127 75.094 5.342 1.00 28.31 455 GLU A C 1
ATOM 3485 O O . GLU A 1 455 ? 38.303 73.871 5.264 1.00 28.43 455 GLU A O 1
ATOM 3491 N N . LEU A 1 456 ? 37.669 75.833 4.331 1.00 26.56 456 LEU A N 1
ATOM 3492 C CA . LEU A 1 456 ? 37.374 75.261 3.023 1.00 25.35 456 LEU A CA 1
ATOM 3493 C C . LEU A 1 456 ? 38.614 74.593 2.420 1.00 26.93 456 LEU A C 1
ATOM 3494 O O . LEU A 1 456 ? 38.499 73.561 1.760 1.00 26.70 456 LEU A O 1
ATOM 3499 N N . GLN A 1 457 ? 39.791 75.184 2.658 1.00 26.69 457 GLN A N 1
ATOM 3500 C CA . GLN A 1 457 ? 41.057 74.649 2.159 1.00 26.03 457 GLN A CA 1
ATOM 3501 C C . GLN A 1 457 ? 41.352 73.275 2.753 1.00 24.91 457 GLN A C 1
ATOM 3502 O O . GLN A 1 457 ? 41.815 72.366 2.058 1.00 23.34 457 GLN A O 1
ATOM 3508 N N . VAL A 1 458 ? 41.085 73.136 4.044 1.00 24.34 458 VAL A N 1
ATOM 3509 C CA . VAL A 1 458 ? 41.352 71.889 4.740 1.00 23.96 458 VAL A CA 1
ATOM 3510 C C . VAL A 1 458 ? 40.417 70.819 4.197 1.00 26.93 458 VAL A C 1
ATOM 3511 O O . VAL A 1 458 ? 40.815 69.669 4.031 1.00 30.28 458 VAL A O 1
ATOM 3515 N N . ALA A 1 459 ? 39.183 71.216 3.889 1.00 25.09 459 ALA A N 1
ATOM 3516 C CA . ALA A 1 459 ? 38.214 70.308 3.313 1.00 23.70 459 ALA A CA 1
ATOM 3517 C C . ALA A 1 459 ? 38.610 69.936 1.887 1.00 24.40 459 ALA A C 1
ATOM 3518 O O . ALA A 1 459 ? 38.487 68.781 1.479 1.00 25.44 459 ALA A O 1
ATOM 3520 N N . ALA A 1 460 ? 39.091 70.916 1.132 1.00 23.42 460 ALA A N 1
ATOM 3521 C CA . ALA A 1 460 ? 39.500 70.686 -0.247 1.00 24.12 460 ALA A CA 1
ATOM 3522 C C . ALA A 1 460 ? 40.682 69.719 -0.335 1.00 25.47 460 ALA A C 1
ATOM 3523 O O . ALA A 1 460 ? 40.744 68.872 -1.228 1.00 24.69 460 ALA A O 1
ATOM 3525 N N . ALA A 1 461 ? 41.603 69.840 0.620 1.00 28.29 461 ALA A N 1
ATOM 3526 C CA . ALA A 1 461 ? 42.825 69.043 0.650 1.00 27.12 461 ALA A CA 1
ATOM 3527 C C . ALA A 1 461 ? 42.539 67.557 0.770 1.00 28.22 461 ALA A C 1
ATOM 3528 O O . ALA A 1 461 ? 43.327 66.726 0.308 1.00 30.15 461 ALA A O 1
ATOM 3530 N N . ALA A 1 462 ? 41.401 67.215 1.361 1.00 28.20 462 ALA A N 1
ATOM 3531 C CA . ALA A 1 462 ? 41.027 65.808 1.505 1.00 28.14 462 ALA A CA 1
ATOM 3532 C C . ALA A 1 462 ? 40.759 65.140 0.157 1.00 29.01 462 ALA A C 1
ATOM 3533 O O . ALA A 1 462 ? 40.738 63.911 0.065 1.00 29.76 462 ALA A O 1
ATOM 3535 N N . HIS A 1 463 ? 40.573 65.952 -0.884 1.00 27.82 463 HIS A N 1
ATOM 3536 C CA . HIS A 1 463 ? 40.276 65.442 -2.213 1.00 28.05 463 HIS A CA 1
ATOM 3537 C C . HIS A 1 463 ? 41.506 65.284 -3.087 1.00 29.49 463 HIS A C 1
ATOM 3538 O O . HIS A 1 463 ? 41.416 64.726 -4.184 1.00 31.05 463 HIS A O 1
ATOM 3545 N N . GLY A 1 464 ? 42.644 65.792 -2.621 1.00 30.16 464 GLY A N 1
ATOM 3546 C CA . GLY A 1 464 ? 43.876 65.715 -3.389 1.00 30.02 464 GLY A CA 1
ATOM 3547 C C . GLY A 1 464 ? 44.394 67.080 -3.799 1.00 30.31 464 GLY A C 1
ATOM 3548 O O . GLY A 1 464 ? 43.667 68.068 -3.743 1.00 31.72 464 GLY A O 1
ATOM 3549 N N . GLN A 1 465 ? 45.651 67.125 -4.229 1.00 29.80 465 GLN A N 1
ATOM 3550 C CA . GLN A 1 465 ? 46.322 68.374 -4.588 1.00 27.80 465 GLN A CA 1
ATOM 3551 C C . GLN A 1 465 ? 45.671 69.147 -5.743 1.00 27.06 465 GLN A C 1
ATOM 3552 O O . GLN A 1 465 ? 45.565 70.371 -5.693 1.00 24.97 465 GLN A O 1
ATOM 3558 N N . GLU A 1 466 ? 45.227 68.427 -6.768 1.00 27.09 466 GLU A N 1
ATOM 3559 C CA . GLU A 1 466 ? 44.615 69.044 -7.941 1.00 26.93 466 GLU A CA 1
ATOM 3560 C C . GLU A 1 466 ? 43.342 69.803 -7.613 1.00 26.45 466 GLU A C 1
ATOM 3561 O O . GLU A 1 466 ? 43.131 70.919 -8.098 1.00 26.84 466 GLU A O 1
ATOM 3567 N N . PHE A 1 467 ? 42.494 69.194 -6.793 1.00 24.70 467 PHE A N 1
ATOM 3568 C CA . PHE A 1 467 ? 41.241 69.826 -6.421 1.00 23.75 467 PHE A CA 1
ATOM 3569 C C . PHE A 1 467 ? 41.522 71.019 -5.535 1.00 24.01 467 PHE A C 1
ATOM 3570 O O . PHE A 1 467 ? 40.893 72.072 -5.675 1.00 23.41 467 PHE A O 1
ATOM 3578 N N . PHE A 1 468 ? 42.474 70.824 -4.623 1.00 23.58 468 PHE A N 1
ATOM 3579 C CA . PHE A 1 468 ? 42.935 71.853 -3.704 1.00 22.00 468 PHE A CA 1
ATOM 3580 C C . PHE A 1 468 ? 43.392 73.089 -4.485 1.00 22.07 468 PHE A C 1
ATOM 3581 O O . PHE A 1 468 ? 42.925 74.193 -4.218 1.00 22.90 468 PHE A O 1
ATOM 3589 N N . ASN A 1 469 ? 44.285 72.885 -5.455 1.00 20.07 469 ASN A N 1
ATOM 3590 C CA . ASN A 1 469 ? 44.789 73.959 -6.306 1.00 21.18 469 ASN A CA 1
ATOM 3591 C C . ASN A 1 469 ? 43.652 74.700 -7.020 1.00 22.17 469 ASN A C 1
ATOM 3592 O O . ASN A 1 469 ? 43.659 75.926 -7.124 1.00 20.20 469 ASN A O 1
ATOM 3597 N N . PHE A 1 470 ? 42.682 73.928 -7.502 1.00 22.62 470 PHE A N 1
ATOM 3598 C CA . PHE A 1 470 ? 41.532 74.440 -8.219 1.00 23.92 470 PHE A CA 1
ATOM 3599 C C . PHE A 1 470 ? 40.791 75.410 -7.324 1.00 25.85 470 PHE A C 1
ATOM 3600 O O . PHE A 1 470 ? 40.509 76.546 -7.718 1.00 28.21 470 PHE A O 1
ATOM 3608 N N . VAL A 1 471 ? 40.505 74.964 -6.105 1.00 23.94 471 VAL A N 1
ATOM 3609 C CA . VAL A 1 471 ? 39.817 75.796 -5.135 1.00 23.22 471 VAL A CA 1
ATOM 3610 C C . VAL A 1 471 ? 40.672 77.004 -4.750 1.00 24.83 471 VAL A C 1
ATOM 3611 O O . VAL A 1 471 ? 40.176 78.144 -4.714 1.00 23.51 471 VAL A O 1
ATOM 3615 N N . CYS A 1 472 ? 41.957 76.753 -4.494 1.00 23.16 472 CYS A N 1
ATOM 3616 C CA . CYS A 1 472 ? 42.861 77.804 -4.042 1.00 24.85 472 CYS A CA 1
ATOM 3617 C C . CYS A 1 472 ? 43.059 78.915 -5.062 1.00 25.48 472 CYS A C 1
ATOM 3618 O O . CYS A 1 472 ? 43.266 80.065 -4.684 1.00 25.90 472 CYS A O 1
ATOM 3621 N N . ARG A 1 473 ? 42.962 78.575 -6.344 1.00 25.29 473 ARG A N 1
ATOM 3622 C CA . ARG A 1 473 ? 43.056 79.560 -7.415 1.00 26.84 473 ARG A CA 1
ATOM 3623 C C . ARG A 1 473 ? 41.983 80.626 -7.199 1.00 26.16 473 ARG A C 1
ATOM 3624 O O . ARG A 1 473 ? 42.275 81.819 -7.182 1.00 24.88 473 ARG A O 1
ATOM 3632 N N . GLU A 1 474 ? 40.744 80.186 -6.980 1.00 26.10 474 GLU A N 1
ATOM 3633 C CA . GLU A 1 474 ? 39.644 81.113 -6.749 1.00 24.04 474 GLU A CA 1
ATOM 3634 C C . GLU A 1 474 ? 39.765 81.805 -5.392 1.00 25.51 474 GLU A C 1
ATOM 3635 O O . GLU A 1 474 ? 39.463 82.994 -5.271 1.00 26.21 474 GLU A O 1
ATOM 3641 N N . LEU A 1 475 ? 40.234 81.079 -4.379 1.00 25.85 475 LEU A N 1
ATOM 3642 C CA . LEU A 1 475 ? 40.412 81.677 -3.056 1.00 25.92 475 LEU A CA 1
ATOM 3643 C C . LEU A 1 475 ? 41.418 82.824 -3.122 1.00 26.40 475 LEU A C 1
ATOM 3644 O O . LEU A 1 475 ? 41.218 83.880 -2.516 1.00 26.63 475 LEU A O 1
ATOM 3649 N N . GLU A 1 476 ? 42.489 82.624 -3.882 1.00 25.86 476 GLU A N 1
ATOM 3650 C CA . GLU A 1 476 ? 43.493 83.670 -4.044 1.00 26.80 476 GLU A CA 1
ATOM 3651 C C . GLU A 1 476 ? 42.869 84.953 -4.602 1.00 25.05 476 GLU A C 1
ATOM 3652 O O . GLU A 1 476 ? 43.207 86.043 -4.160 1.00 24.49 476 GLU A O 1
ATOM 3658 N N . ARG A 1 477 ? 41.936 84.815 -5.541 1.00 23.58 477 ARG A N 1
ATOM 3659 C CA . ARG A 1 477 ? 41.224 85.974 -6.060 1.00 22.21 477 ARG A CA 1
ATOM 3660 C C . ARG A 1 477 ? 40.284 86.573 -5.009 1.00 22.61 477 ARG A C 1
ATOM 3661 O O . ARG A 1 477 ? 40.145 87.801 -4.915 1.00 19.22 477 ARG A O 1
ATOM 3669 N N . GLN A 1 478 ? 39.651 85.715 -4.209 1.00 21.60 478 GLN A N 1
ATOM 3670 C CA . GLN A 1 478 ? 38.711 86.204 -3.197 1.00 23.74 478 GLN A CA 1
ATOM 3671 C C . GLN A 1 478 ? 39.432 86.896 -2.032 1.00 25.63 478 GLN A C 1
ATOM 3672 O O . GLN A 1 478 ? 38.782 87.467 -1.152 1.00 27.26 478 GLN A O 1
ATOM 3678 N N . GLN A 1 479 ? 40.767 86.866 -2.042 1.00 24.23 479 GLN A N 1
ATOM 3679 C CA . GLN A 1 479 ? 41.548 87.549 -1.009 1.00 25.24 479 GLN A CA 1
ATOM 3680 C C . GLN A 1 479 ? 41.503 89.075 -1.146 1.00 24.76 479 GLN A C 1
ATOM 3681 O O . GLN A 1 479 ? 41.883 89.798 -0.229 1.00 25.54 479 GLN A O 1
ATOM 3687 N N . ALA A 1 480 ? 41.044 89.572 -2.287 1.00 22.55 480 ALA A N 1
ATOM 3688 C CA . ALA A 1 480 ? 40.866 91.001 -2.430 1.00 22.41 480 ALA A CA 1
ATOM 3689 C C . ALA A 1 480 ? 39.628 91.427 -1.643 1.00 24.22 480 ALA A C 1
ATOM 3690 O O . ALA A 1 480 ? 39.508 92.585 -1.228 1.00 24.20 480 ALA A O 1
ATOM 3692 N N . TYR A 1 481 ? 38.721 90.474 -1.433 1.00 23.41 481 TYR A N 1
ATOM 3693 C CA . TYR A 1 481 ? 37.456 90.733 -0.769 1.00 24.23 481 TYR A CA 1
ATOM 3694 C C . TYR A 1 481 ? 37.481 90.353 0.683 1.00 24.53 481 TYR A C 1
ATOM 3695 O O . TYR A 1 481 ? 36.744 90.906 1.479 1.00 27.17 481 TYR A O 1
ATOM 3704 N N . THR A 1 482 ? 38.299 89.378 1.039 1.00 24.59 482 THR A N 1
ATOM 3705 C CA . THR A 1 482 ? 38.272 88.908 2.406 1.00 22.86 482 THR A CA 1
ATOM 3706 C C . THR A 1 482 ? 39.673 88.727 2.930 1.00 24.42 482 THR A C 1
ATOM 3707 O O . THR A 1 482 ? 40.508 88.136 2.259 1.00 28.01 482 THR A O 1
ATOM 3711 N N . GLN A 1 483 ? 39.925 89.266 4.117 1.00 25.04 483 GLN A N 1
ATOM 3712 C CA . GLN A 1 483 ? 41.202 89.123 4.804 1.00 25.88 483 GLN A CA 1
ATOM 3713 C C . GLN A 1 483 ? 41.298 87.669 5.299 1.00 27.76 483 GLN A C 1
ATOM 3714 O O . GLN A 1 483 ? 40.649 87.318 6.290 1.00 30.49 483 GLN A O 1
ATOM 3720 N N . PHE A 1 484 ? 42.064 86.823 4.605 1.00 26.13 484 PHE A N 1
ATOM 3721 C CA . PHE A 1 484 ? 42.254 85.422 5.022 1.00 25.93 484 PHE A CA 1
ATOM 3722 C C . PHE A 1 484 ? 43.469 84.794 4.334 1.00 25.68 484 PHE A C 1
ATOM 3723 O O . PHE A 1 484 ? 43.815 85.154 3.215 1.00 26.60 484 PHE A O 1
ATOM 3731 N N . SER A 1 485 ? 44.092 83.825 4.986 1.00 25.43 485 SER A N 1
ATOM 3732 C CA . SER A 1 485 ? 45.282 83.206 4.423 1.00 25.79 485 SER A CA 1
ATOM 3733 C C . SER A 1 485 ? 44.966 81.989 3.567 1.00 26.63 485 SER A C 1
ATOM 3734 O O . SER A 1 485 ? 44.001 81.255 3.829 1.00 27.65 485 SER A O 1
ATOM 3737 N N . VAL A 1 486 ? 45.769 81.801 2.526 1.00 25.17 486 VAL A N 1
ATOM 3738 C CA . VAL A 1 486 ? 45.679 80.616 1.693 1.00 25.63 486 VAL A CA 1
ATOM 3739 C C . VAL A 1 486 ? 46.919 79.808 2.016 1.00 25.42 486 VAL A C 1
ATOM 3740 O O . VAL A 1 486 ? 48.032 80.216 1.679 1.00 21.34 486 VAL A O 1
ATOM 3744 N N . TYR A 1 487 ? 46.733 78.681 2.704 1.00 26.60 487 TYR A N 1
ATOM 3745 C CA . TYR A 1 487 ? 47.868 77.834 3.087 1.00 26.03 487 TYR A CA 1
ATOM 3746 C C . TYR A 1 487 ? 48.376 77.020 1.911 1.00 23.03 487 TYR A C 1
ATOM 3747 O O . TYR A 1 487 ? 47.740 76.936 0.868 1.00 23.32 487 TYR A O 1
ATOM 3756 N N . SER A 1 488 ? 49.522 76.385 2.096 1.00 23.31 488 SER A N 1
ATOM 3757 C CA . SER A 1 488 ? 50.012 75.453 1.098 1.00 21.00 488 SER A CA 1
ATOM 3758 C C . SER A 1 488 ? 49.226 74.162 1.261 1.00 19.75 488 SER A C 1
ATOM 3759 O O . SER A 1 488 ? 48.512 73.982 2.245 1.00 18.35 488 SER A O 1
ATOM 3762 N N . TYR A 1 489 ? 49.356 73.273 0.288 1.00 20.04 489 TYR A N 1
ATOM 3763 C CA . TYR A 1 489 ? 48.713 71.966 0.318 1.00 18.90 489 TYR A CA 1
ATOM 3764 C C . TYR A 1 489 ? 49.203 71.101 1.489 1.00 19.19 489 TYR A C 1
ATOM 3765 O O . TYR A 1 489 ? 48.400 70.490 2.202 1.00 18.12 489 TYR A O 1
ATOM 3774 N N . ASP A 1 490 ? 50.514 71.064 1.689 1.00 19.56 490 ASP A N 1
ATOM 3775 C CA . ASP A 1 490 ? 51.095 70.321 2.802 1.00 21.06 490 ASP A CA 1
ATOM 3776 C C . ASP A 1 490 ? 50.558 70.865 4.127 1.00 20.37 490 ASP A C 1
ATOM 3777 O O . ASP A 1 490 ? 50.194 70.091 5.011 1.00 19.50 490 ASP A O 1
ATOM 3782 N N . ALA A 1 491 ? 50.514 72.192 4.253 1.00 19.97 491 ALA A N 1
ATOM 3783 C CA . ALA A 1 491 ? 50.001 72.842 5.458 1.00 21.29 491 ALA A CA 1
ATOM 3784 C C . ALA A 1 491 ? 48.569 72.397 5.787 1.00 23.00 491 ALA A C 1
ATOM 3785 O O . ALA A 1 491 ? 48.284 72.008 6.920 1.00 24.93 491 ALA A O 1
ATOM 3787 N N . ALA A 1 492 ? 47.680 72.435 4.794 1.00 22.07 492 ALA A N 1
ATOM 3788 C CA . ALA A 1 492 ? 46.299 72.011 4.993 1.00 23.03 492 ALA A CA 1
ATOM 3789 C C . ALA A 1 492 ? 46.250 70.517 5.295 1.00 24.98 492 ALA A C 1
ATOM 3790 O O . ALA A 1 492 ? 45.489 70.072 6.153 1.00 23.81 492 ALA A O 1
ATOM 3792 N N . ARG A 1 493 ? 47.084 69.753 4.593 1.00 27.78 493 ARG A N 1
ATOM 3793 C CA . ARG A 1 493 ? 47.158 68.312 4.785 1.00 30.02 493 ARG A CA 1
ATOM 3794 C C . ARG A 1 493 ? 47.750 67.974 6.142 1.00 30.63 493 ARG A C 1
ATOM 3795 O O . ARG A 1 493 ? 47.607 66.858 6.624 1.00 32.55 493 ARG A O 1
ATOM 3803 N N . LYS A 1 494 ? 48.419 68.936 6.765 1.00 31.29 494 LYS A N 1
ATOM 3804 C CA . LYS A 1 494 ? 48.931 68.708 8.106 1.00 32.76 494 LYS A CA 1
ATOM 3805 C C . LYS A 1 494 ? 47.802 68.946 9.110 1.00 33.11 494 LYS A C 1
ATOM 3806 O O . LYS A 1 494 ? 47.752 68.314 10.165 1.00 31.76 494 LYS A O 1
ATOM 3812 N N . ILE A 1 495 ? 46.888 69.854 8.764 1.00 34.26 495 ILE A N 1
ATOM 3813 C CA . ILE A 1 495 ? 45.736 70.152 9.613 1.00 34.02 495 ILE A CA 1
ATOM 3814 C C . ILE A 1 495 ? 44.775 68.966 9.696 1.00 34.38 495 ILE A C 1
ATOM 3815 O O . ILE A 1 495 ? 44.284 68.629 10.776 1.00 33.28 495 ILE A O 1
ATOM 3820 N N . LEU A 1 496 ? 44.531 68.314 8.565 1.00 34.34 496 LEU A N 1
ATOM 3821 C CA . LEU A 1 496 ? 43.722 67.106 8.582 1.00 34.72 496 LEU A CA 1
ATOM 3822 C C . LEU A 1 496 ? 44.418 66.120 9.500 1.00 35.11 496 LEU A C 1
ATOM 3823 O O . LEU A 1 496 ? 43.820 65.603 10.435 1.00 37.86 496 LEU A O 1
ATOM 3828 N N . ALA A 1 497 ? 45.701 65.896 9.238 1.00 35.55 497 ALA A N 1
ATOM 3829 C CA . ALA A 1 497 ? 46.508 64.957 10.003 1.00 35.27 497 ALA A CA 1
ATOM 3830 C C . ALA A 1 497 ? 46.419 65.169 11.509 1.00 35.01 497 ALA A C 1
ATOM 3831 O O . ALA A 1 497 ? 46.270 64.212 12.270 1.00 35.47 497 ALA A O 1
ATOM 3833 N N . ASP A 1 498 ? 46.488 66.426 11.930 1.00 34.14 498 ASP A N 1
ATOM 3834 C CA . ASP A 1 498 ? 46.434 66.756 13.348 1.00 34.83 498 ASP A CA 1
ATOM 3835 C C . ASP A 1 498 ? 45.048 66.568 13.960 1.00 35.18 498 ASP A C 1
ATOM 3836 O O . ASP A 1 498 ? 44.927 66.262 15.142 1.00 34.03 498 ASP A O 1
ATOM 3841 N N . ARG A 1 499 ? 44.012 66.731 13.142 1.00 35.88 499 ARG A N 1
ATOM 3842 C CA . ARG A 1 499 ? 42.632 66.590 13.592 1.00 34.77 499 ARG A CA 1
ATOM 3843 C C . ARG A 1 499 ? 42.314 65.153 13.995 1.00 38.01 499 ARG A C 1
ATOM 3844 O O . ARG A 1 499 ? 41.522 64.907 14.912 1.00 37.60 499 ARG A O 1
ATOM 3852 N N . LYS A 1 500 ? 42.927 64.200 13.302 1.00 39.57 500 LYS A N 1
ATOM 3853 C CA . LYS A 1 500 ? 42.805 62.807 13.693 1.00 42.43 500 LYS A CA 1
ATOM 3854 C C . LYS A 1 500 ? 43.797 62.671 14.839 1.00 46.57 500 LYS A C 1
ATOM 3855 O O . LYS A 1 500 ? 44.072 63.653 15.515 1.00 48.39 500 LYS A O 1
ATOM 3861 N N . ARG A 1 501 ? 44.343 61.485 15.063 1.00 50.12 501 ARG A N 1
ATOM 3862 C CA . ARG A 1 501 ? 45.343 61.269 16.124 1.00 54.85 501 ARG A CA 1
ATOM 3863 C C . ARG A 1 501 ? 45.154 61.961 17.498 1.00 56.57 501 ARG A C 1
ATOM 3864 O O . ARG A 1 501 ? 44.534 63.013 17.708 1.00 57.27 501 ARG A O 1
ATOM 3872 N N . PHE B 1 5 ? 22.328 59.520 50.305 1.00 57.61 5 PHE B N 1
ATOM 3873 C CA . PHE B 1 5 ? 21.196 58.810 49.638 1.00 59.28 5 PHE B CA 1
ATOM 3874 C C . PHE B 1 5 ? 19.819 59.195 50.182 1.00 58.32 5 PHE B C 1
ATOM 3875 O O . PHE B 1 5 ? 19.417 58.761 51.261 1.00 60.13 5 PHE B O 1
ATOM 3883 N N . CYS B 1 6 ? 19.095 59.999 49.415 1.00 56.71 6 CYS B N 1
ATOM 3884 C CA . CYS B 1 6 ? 17.781 60.470 49.826 1.0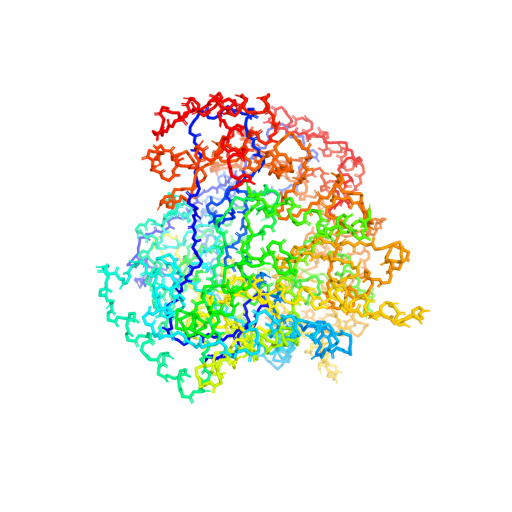0 55.77 6 CYS B CA 1
ATOM 3885 C C . CYS B 1 6 ? 16.684 59.999 48.878 1.00 53.92 6 CYS B C 1
ATOM 3886 O O . CYS B 1 6 ? 15.675 59.445 49.311 1.00 52.75 6 CYS B O 1
ATOM 3889 N N . GLY B 1 7 ? 16.883 60.235 47.585 1.00 51.86 7 GLY B N 1
ATOM 3890 C CA . GLY B 1 7 ? 15.923 59.816 46.580 1.00 49.32 7 GLY B CA 1
ATOM 3891 C C . GLY B 1 7 ? 16.440 58.620 45.807 1.00 47.27 7 GLY B C 1
ATOM 3892 O O . GLY B 1 7 ? 17.349 57.930 46.271 1.00 47.23 7 GLY B O 1
ATOM 3893 N N . GLU B 1 8 ? 15.854 58.363 44.641 1.00 44.33 8 GLU B N 1
ATOM 3894 C CA . GLU B 1 8 ? 16.318 57.291 43.764 1.00 42.83 8 GLU B CA 1
ATOM 3895 C C . GLU B 1 8 ? 17.749 57.610 43.306 1.00 37.95 8 GLU B C 1
ATOM 3896 O O . GLU B 1 8 ? 18.145 58.786 43.276 1.00 33.56 8 GLU B O 1
ATOM 3902 N N . PRO B 1 9 ? 18.524 56.580 42.965 1.00 34.48 9 PRO B N 1
ATOM 3903 C CA . PRO B 1 9 ? 19.906 56.788 42.515 1.00 32.72 9 PRO B CA 1
ATOM 3904 C C . PRO B 1 9 ? 19.895 57.301 41.090 1.00 28.34 9 PRO B C 1
ATOM 3905 O O . PRO B 1 9 ? 19.342 56.655 40.214 1.00 30.43 9 PRO B O 1
ATOM 3909 N N . ILE B 1 10 ? 20.467 58.470 40.867 1.00 24.15 10 ILE B N 1
ATOM 3910 C CA . ILE B 1 10 ? 20.492 59.040 39.542 1.00 23.01 10 ILE B CA 1
ATOM 3911 C C . ILE B 1 10 ? 21.925 59.266 39.120 1.00 20.80 10 ILE B C 1
ATOM 3912 O O . ILE B 1 10 ? 22.838 59.224 39.932 1.00 23.20 10 ILE B O 1
ATOM 3917 N N . ASP B 1 11 ? 22.109 59.506 37.838 1.00 18.03 11 ASP B N 1
ATOM 3918 C CA . ASP B 1 11 ? 23.411 59.771 37.288 1.00 16.67 11 ASP B CA 1
ATOM 3919 C C . ASP B 1 11 ? 23.414 61.170 36.666 1.00 14.14 11 ASP B C 1
ATOM 3920 O O . ASP B 1 11 ? 22.490 61.567 35.960 1.00 9.31 11 ASP B O 1
ATOM 3925 N N . TYR B 1 12 ? 24.450 61.924 36.975 1.00 12.92 12 TYR B N 1
ATOM 3926 C CA . TYR B 1 12 ? 24.606 63.261 36.453 1.00 16.25 12 TYR B CA 1
ATOM 3927 C C . TYR B 1 12 ? 25.997 63.305 35.801 1.00 16.01 12 TYR B C 1
ATOM 3928 O O . TYR B 1 12 ? 27.019 63.446 36.500 1.00 17.47 12 TYR B O 1
ATOM 3937 N N . ARG B 1 13 ? 26.036 63.147 34.485 1.00 13.56 13 ARG B N 1
ATOM 3938 C CA . ARG B 1 13 ? 27.291 63.171 33.727 1.00 17.76 13 ARG B CA 1
ATOM 3939 C C . ARG B 1 13 ? 28.463 62.387 34.313 1.00 18.30 13 ARG B C 1
ATOM 3940 O O . ARG B 1 13 ? 29.553 62.931 34.422 1.00 17.76 13 ARG B O 1
ATOM 3948 N N . GLY B 1 14 ? 28.279 61.133 34.691 1.00 18.28 14 GLY B N 1
ATOM 3949 C CA . GLY B 1 14 ? 29.424 60.402 35.209 1.00 20.99 14 GLY B CA 1
ATOM 3950 C C . GLY B 1 14 ? 29.406 60.233 36.716 1.00 21.71 14 GLY B C 1
ATOM 3951 O O . GLY B 1 14 ? 30.068 59.354 37.277 1.00 21.71 14 GLY B O 1
ATOM 3952 N N . ILE B 1 15 ? 28.635 61.073 37.385 1.00 19.94 15 ILE B N 1
ATOM 3953 C CA . ILE B 1 15 ? 28.510 60.939 38.820 1.00 17.79 15 ILE B CA 1
ATOM 3954 C C . ILE B 1 15 ? 27.216 60.228 39.148 1.00 19.25 15 ILE B C 1
ATOM 3955 O O . ILE B 1 15 ? 26.219 60.367 38.428 1.00 17.59 15 ILE B O 1
ATOM 3960 N N . THR B 1 16 ? 27.242 59.432 40.205 1.00 16.85 16 THR B N 1
ATOM 3961 C CA . THR B 1 16 ? 26.037 58.787 40.661 1.00 20.27 16 THR B CA 1
ATOM 3962 C C . THR B 1 16 ? 25.627 59.524 41.925 1.00 20.77 16 THR B C 1
ATOM 3963 O O . THR B 1 16 ? 26.477 59.897 42.732 1.00 21.81 16 THR B O 1
ATOM 3967 N N . ALA B 1 17 ? 24.328 59.743 42.106 1.00 21.58 17 ALA B N 1
ATOM 3968 C CA . ALA B 1 17 ? 23.860 60.528 43.252 1.00 19.00 17 ALA B CA 1
ATOM 3969 C C . ALA B 1 17 ? 22.451 60.162 43.674 1.00 18.55 17 ALA B C 1
ATOM 3970 O O . ALA B 1 17 ? 21.862 59.208 43.204 1.00 19.98 17 ALA B O 1
ATOM 3972 N N . HIS B 1 18 ? 21.914 60.935 44.591 1.00 16.12 18 HIS B N 1
ATOM 3973 C CA . HIS B 1 18 ? 20.539 60.767 44.964 1.00 16.64 18 HIS B CA 1
ATOM 3974 C C . HIS B 1 18 ? 19.971 62.162 45.025 1.00 14.70 18 HIS B C 1
ATOM 3975 O O . HIS B 1 18 ? 20.615 63.077 45.518 1.00 14.64 18 HIS B O 1
ATOM 3982 N N . ARG B 1 19 ? 18.782 62.336 44.479 1.00 15.69 19 ARG B N 1
ATOM 3983 C CA . ARG B 1 19 ? 18.175 63.647 44.472 1.00 16.99 19 ARG B CA 1
ATOM 3984 C C . ARG B 1 19 ? 17.682 63.943 45.888 1.00 17.79 19 ARG B C 1
ATOM 3985 O O . ARG B 1 19 ? 17.092 63.093 46.545 1.00 17.45 19 ARG B O 1
ATOM 3993 N N . LEU B 1 20 ? 17.984 65.143 46.360 1.00 20.12 20 LEU B N 1
ATOM 3994 C CA . LEU B 1 20 ? 17.554 65.593 47.667 1.00 23.52 20 LEU B CA 1
ATOM 3995 C C . LEU B 1 20 ? 16.116 66.080 47.537 1.00 24.57 20 LEU B C 1
ATOM 3996 O O . LEU B 1 20 ? 15.860 67.232 47.191 1.00 21.46 20 LEU B O 1
ATOM 4001 N N . VAL B 1 21 ? 15.203 65.149 47.796 1.00 29.59 21 VAL B N 1
ATOM 4002 C CA . VAL B 1 21 ? 13.743 65.299 47.709 1.00 34.12 21 VAL B CA 1
ATOM 4003 C C . VAL B 1 21 ? 13.138 66.680 47.426 1.00 35.26 21 VAL B C 1
ATOM 4004 O O . VAL B 1 21 ? 12.513 66.883 46.384 1.00 36.40 21 VAL B O 1
ATOM 4008 N N . GLY B 1 22 ? 13.316 67.626 48.341 1.00 36.60 22 GLY B N 1
ATOM 4009 C CA . GLY B 1 22 ? 12.736 68.942 48.152 1.00 37.80 22 GLY B CA 1
ATOM 4010 C C . GLY B 1 22 ? 13.627 70.064 48.625 1.00 38.63 22 GLY B C 1
ATOM 4011 O O . GLY B 1 22 ? 13.158 71.174 48.876 1.00 39.11 22 GLY B O 1
ATOM 4012 N N . ALA B 1 23 ? 14.917 69.774 48.744 1.00 39.86 23 ALA B N 1
ATOM 4013 C CA . ALA B 1 23 ? 15.886 70.769 49.183 1.00 40.67 23 ALA B CA 1
ATOM 4014 C C . ALA B 1 23 ? 16.021 71.857 48.143 1.00 41.00 23 ALA B C 1
ATOM 4015 O O . ALA B 1 23 ? 15.835 71.608 46.956 1.00 41.33 23 ALA B O 1
ATOM 4017 N N . GLU B 1 24 ? 16.323 73.064 48.606 1.00 42.03 24 GLU B N 1
ATOM 4018 C CA . GLU B 1 24 ? 16.542 74.196 47.725 1.00 42.79 24 GLU B CA 1
ATOM 4019 C C . GLU B 1 24 ? 17.958 74.081 47.198 1.00 41.83 24 GLU B C 1
ATOM 4020 O O . GLU B 1 24 ? 18.918 74.224 47.950 1.00 41.64 24 GLU B O 1
ATOM 4026 N N . PRO B 1 25 ? 18.085 73.762 45.914 1.00 41.77 25 PRO B N 1
ATOM 4027 C CA . PRO B 1 25 ? 19.395 73.580 45.294 1.00 42.05 25 PRO B CA 1
ATOM 4028 C C . PRO B 1 25 ? 20.230 74.836 45.420 1.00 42.70 25 PRO B C 1
ATOM 4029 O O . PRO B 1 25 ? 19.764 75.902 45.028 1.00 43.88 25 PRO B O 1
ATOM 4033 N N . ARG B 1 26 ? 21.416 74.719 46.006 1.00 42.27 26 ARG B N 1
ATOM 4034 C CA . ARG B 1 26 ? 22.336 75.835 46.095 1.00 42.27 26 ARG B CA 1
ATOM 4035 C C . ARG B 1 26 ? 23.222 75.667 44.874 1.00 43.03 26 ARG B C 1
ATOM 4036 O O . ARG B 1 26 ? 24.196 74.910 44.897 1.00 42.80 26 ARG B O 1
ATOM 4044 N N . PRO B 1 27 ? 22.877 76.358 43.795 1.00 44.54 27 PRO B N 1
ATOM 4045 C CA . PRO B 1 27 ? 23.567 76.172 42.517 1.00 46.04 27 PRO B CA 1
ATOM 4046 C C . PRO B 1 27 ? 24.925 76.850 42.544 1.00 46.07 27 PRO B C 1
ATOM 4047 O O . PRO B 1 27 ? 25.081 77.856 43.246 1.00 45.60 27 PRO B O 1
ATOM 4051 N N . PRO B 1 28 ? 25.880 76.287 41.804 1.00 46.05 28 PRO B N 1
ATOM 4052 C CA . PRO B 1 28 ? 27.257 76.803 41.726 1.00 44.73 28 PRO B CA 1
ATOM 4053 C C . PRO B 1 28 ? 27.363 78.335 41.717 1.00 42.02 28 PRO B C 1
ATOM 4054 O O . PRO B 1 28 ? 26.641 79.017 40.988 1.00 42.52 28 PRO B O 1
ATOM 4058 N N . VAL B 1 29 ? 28.255 78.858 42.547 1.00 39.21 29 VAL B N 1
ATOM 4059 C CA . VAL B 1 29 ? 28.453 80.294 42.682 1.00 39.11 29 VAL B CA 1
ATOM 4060 C C . VAL B 1 29 ? 29.292 80.860 41.541 1.00 38.40 29 VAL B C 1
ATOM 4061 O O . VAL B 1 29 ? 30.445 80.464 41.354 1.00 39.85 29 VAL B O 1
ATOM 4065 N N . SER B 1 30 ? 28.721 81.789 40.784 1.00 36.47 30 SER B N 1
ATOM 4066 C CA . SER B 1 30 ? 29.452 82.406 39.691 1.00 34.81 30 SER B CA 1
ATOM 4067 C C . SER B 1 30 ? 30.132 83.689 40.144 1.00 34.18 30 SER B C 1
ATOM 4068 O O . SER B 1 30 ? 29.890 84.177 41.248 1.00 34.69 30 SER B O 1
ATOM 4071 N N . GLY B 1 31 ? 31.003 84.225 39.298 1.00 32.32 31 GLY B N 1
ATOM 4072 C CA . GLY B 1 31 ? 31.712 85.444 39.636 1.00 29.69 31 GLY B CA 1
ATOM 4073 C C . GLY B 1 31 ? 33.011 85.184 40.370 1.00 27.43 31 GLY B C 1
ATOM 4074 O O . GLY B 1 31 ? 33.382 84.038 40.610 1.00 26.12 31 GLY B O 1
ATOM 4075 N N . THR B 1 32 ? 33.713 86.250 40.719 1.00 24.21 32 THR B N 1
ATOM 4076 C CA . THR B 1 32 ? 34.975 86.114 41.432 1.00 24.27 32 THR B CA 1
ATOM 4077 C C . THR B 1 32 ? 35.166 87.330 42.310 1.00 23.29 32 THR B C 1
ATOM 4078 O O . THR B 1 32 ? 34.659 88.404 41.998 1.00 24.19 32 THR B O 1
ATOM 4082 N N . ARG B 1 33 ? 35.878 87.166 43.415 1.00 21.22 33 ARG B N 1
ATOM 4083 C CA . ARG B 1 33 ? 36.141 88.298 44.296 1.00 22.76 33 ARG B CA 1
ATOM 4084 C C . ARG B 1 33 ? 37.369 89.073 43.818 1.00 22.64 33 ARG B C 1
ATOM 4085 O O . ARG B 1 33 ? 37.560 90.231 44.175 1.00 20.37 33 ARG B O 1
ATOM 4093 N N . TYR B 1 34 ? 38.196 88.431 43.001 1.00 20.33 34 TYR B N 1
ATOM 4094 C CA . TYR B 1 34 ? 39.407 89.071 42.530 1.00 23.27 34 TYR B CA 1
ATOM 4095 C C . TYR B 1 34 ? 39.124 90.090 41.443 1.00 23.17 34 TYR B C 1
ATOM 4096 O O . TYR B 1 34 ? 38.263 89.875 40.609 1.00 24.38 34 TYR B O 1
ATOM 4105 N N . ALA B 1 35 ? 39.845 91.204 41.484 1.00 22.23 35 ALA B N 1
ATOM 4106 C CA . ALA B 1 35 ? 39.731 92.232 40.470 1.00 22.77 35 ALA B CA 1
ATOM 4107 C C . ALA B 1 35 ? 41.092 92.873 40.299 1.00 22.99 35 ALA B C 1
ATOM 4108 O O . ALA B 1 35 ? 41.927 92.806 41.195 1.00 27.26 35 ALA B O 1
ATOM 4110 N N . LYS B 1 36 ? 41.321 93.484 39.147 1.00 22.89 36 LYS B N 1
ATOM 4111 C CA . LYS B 1 36 ? 42.611 94.092 38.842 1.00 22.46 36 LYS B CA 1
ATOM 4112 C C . LYS B 1 36 ? 42.794 95.484 39.461 1.00 21.55 36 LYS B C 1
ATOM 4113 O O . LYS B 1 36 ? 41.853 96.286 39.502 1.00 16.53 36 LYS B O 1
ATOM 4119 N N . VAL B 1 37 ? 44.011 95.770 39.923 1.00 17.73 37 VAL B N 1
ATOM 4120 C CA . VAL B 1 37 ? 44.337 97.104 40.370 1.00 21.15 37 VAL B CA 1
ATOM 4121 C C . VAL B 1 37 ? 44.695 97.947 39.171 1.00 21.52 37 VAL B C 1
ATOM 4122 O O . VAL B 1 37 ? 45.413 97.513 38.267 1.00 24.23 37 VAL B O 1
ATOM 4126 N N . PRO B 1 38 ? 44.137 99.146 39.125 1.00 20.92 38 PRO B N 1
ATOM 4127 C CA . PRO B 1 38 ? 44.364 100.052 37.992 1.00 19.54 38 PRO B CA 1
ATOM 4128 C C . PRO B 1 38 ? 45.827 100.481 37.805 1.00 18.38 38 PRO B C 1
ATOM 4129 O O . PRO B 1 38 ? 46.583 100.607 38.744 1.00 18.52 38 PRO B O 1
ATOM 4133 N N . GLY B 1 39 ? 46.211 100.658 36.552 1.00 20.71 39 GLY B N 1
ATOM 4134 C CA . GLY B 1 39 ? 47.503 101.187 36.181 1.00 20.00 39 GLY B CA 1
ATOM 4135 C C . GLY B 1 39 ? 48.726 100.359 36.459 1.00 19.86 39 GLY B C 1
ATOM 4136 O O . GLY B 1 39 ? 49.830 100.877 36.335 1.00 21.57 39 GLY B O 1
ATOM 4137 N N . VAL B 1 40 ? 48.553 99.106 36.853 1.00 18.93 40 VAL B N 1
ATOM 4138 C CA . VAL B 1 40 ? 49.703 98.240 37.079 1.00 20.34 40 VAL B CA 1
ATOM 4139 C C . VAL B 1 40 ? 50.422 98.034 35.756 1.00 21.37 40 VAL B C 1
ATOM 4140 O O . VAL B 1 40 ? 49.825 97.534 34.798 1.00 21.01 40 VAL B O 1
ATOM 4144 N N . PRO B 1 41 ? 51.687 98.448 35.701 1.00 20.58 41 PRO B N 1
ATOM 4145 C CA . PRO B 1 41 ? 52.494 98.312 34.492 1.00 20.50 41 PRO B CA 1
ATOM 4146 C C . PRO B 1 41 ? 52.685 96.845 34.135 1.00 23.38 41 PRO B C 1
ATOM 4147 O O . PRO B 1 41 ? 52.876 96.020 35.031 1.00 22.39 41 PRO B O 1
ATOM 4151 N N . ASP B 1 42 ? 52.628 96.542 32.841 1.00 24.68 42 ASP B N 1
ATOM 4152 C CA . ASP B 1 42 ? 52.816 95.189 32.328 1.00 29.03 42 ASP B CA 1
ATOM 4153 C C . ASP B 1 42 ? 54.037 94.436 32.877 1.00 27.75 42 ASP B C 1
ATOM 4154 O O . ASP B 1 42 ? 53.987 93.217 33.027 1.00 28.43 42 ASP B O 1
ATOM 4159 N N . GLU B 1 43 ? 55.109 95.161 33.195 1.00 25.64 43 GLU B N 1
ATOM 4160 C CA . GLU B 1 43 ? 56.322 94.569 33.749 1.00 26.07 43 GLU B CA 1
ATOM 4161 C C . GLU B 1 43 ? 56.019 93.653 34.953 1.00 26.11 43 GLU B C 1
ATOM 4162 O O . GLU B 1 43 ? 56.692 92.647 35.161 1.00 26.20 43 GLU B O 1
ATOM 4168 N N . TYR B 1 44 ? 54.992 94.000 35.723 1.00 23.38 44 TYR B N 1
ATOM 4169 C CA . TYR B 1 44 ? 54.613 93.257 36.918 1.00 23.49 44 TYR B CA 1
ATOM 4170 C C . TYR B 1 44 ? 53.625 92.136 36.672 1.00 23.70 44 TYR B C 1
ATOM 4171 O O . TYR B 1 44 ? 53.401 91.326 37.564 1.00 23.53 44 TYR B O 1
ATOM 4180 N N . LYS B 1 45 ? 53.042 92.076 35.478 1.00 22.35 45 LYS B N 1
ATOM 4181 C CA . LYS B 1 45 ? 51.980 91.101 35.225 1.00 22.79 45 LYS B CA 1
ATOM 4182 C C . LYS B 1 45 ? 52.450 89.683 34.954 1.00 22.51 45 LYS B C 1
ATOM 4183 O O . LYS B 1 45 ? 53.519 89.454 34.397 1.00 25.31 45 LYS B O 1
ATOM 4189 N N . THR B 1 46 ? 51.646 88.724 35.379 1.00 21.16 46 THR B N 1
ATOM 4190 C CA . THR B 1 46 ? 51.981 87.327 35.178 1.00 21.48 46 THR B CA 1
ATOM 4191 C C . THR B 1 46 ? 50.771 86.603 34.565 1.00 22.57 46 THR B C 1
ATOM 4192 O O . THR B 1 46 ? 49.690 87.179 34.415 1.00 22.70 46 THR B O 1
ATOM 4196 N N . GLY B 1 47 ? 50.937 85.339 34.223 1.00 21.76 47 GLY B N 1
ATOM 4197 C CA . GLY B 1 47 ? 49.878 84.633 33.525 1.00 25.09 47 GLY B CA 1
ATOM 4198 C C . GLY B 1 47 ? 48.592 84.266 34.251 1.00 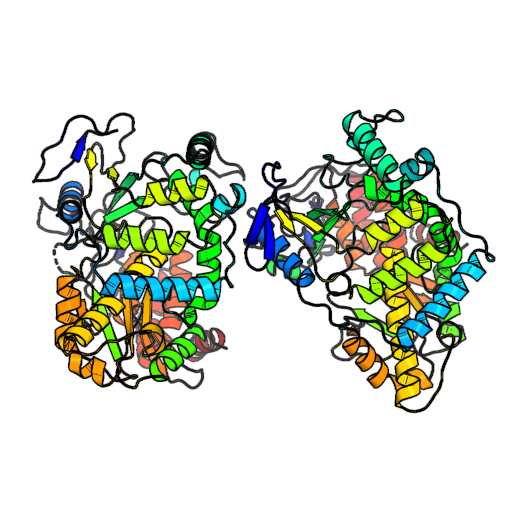26.34 47 GLY B C 1
ATOM 4199 O O . GLY B 1 47 ? 47.654 83.785 33.611 1.00 26.21 47 GLY B O 1
ATOM 4200 N N . TYR B 1 48 ? 48.529 84.496 35.559 1.00 25.47 48 TYR B N 1
ATOM 4201 C CA . TYR B 1 48 ? 47.368 84.070 36.342 1.00 27.88 48 TYR B CA 1
ATOM 4202 C C . TYR B 1 48 ? 46.136 84.957 36.230 1.00 28.99 48 TYR B C 1
ATOM 4203 O O . TYR B 1 48 ? 46.234 86.179 36.105 1.00 29.87 48 TYR B O 1
ATOM 4212 N N . ARG B 1 49 ? 44.975 84.315 36.321 1.00 29.81 49 ARG B N 1
ATOM 4213 C CA . ARG B 1 49 ? 43.680 84.986 36.318 1.00 28.83 49 ARG B CA 1
ATOM 4214 C C . ARG B 1 49 ? 42.753 84.205 37.254 1.00 29.50 49 ARG B C 1
ATOM 4215 O O . ARG B 1 49 ? 43.073 83.068 37.625 1.00 29.38 49 ARG B O 1
ATOM 4223 N N . PRO B 1 50 ? 41.630 84.790 37.679 1.00 30.53 50 PRO B N 1
ATOM 4224 C CA . PRO B 1 50 ? 40.707 84.078 38.576 1.00 29.35 50 PRO B CA 1
ATOM 4225 C C . PRO B 1 50 ? 40.247 82.761 37.957 1.00 26.34 50 PRO B C 1
ATOM 4226 O O . PRO B 1 50 ? 40.305 82.603 36.748 1.00 28.44 50 PRO B O 1
ATOM 4230 N N . ALA B 1 51 ? 39.818 81.814 38.771 1.00 24.78 51 ALA B N 1
ATOM 4231 C CA . ALA B 1 51 ? 39.381 80.522 38.253 1.00 23.46 51 ALA B CA 1
ATOM 4232 C C . ALA B 1 51 ? 38.057 80.686 37.530 1.00 22.08 51 ALA B C 1
ATOM 4233 O O . ALA B 1 51 ? 37.445 81.750 37.606 1.00 22.90 51 ALA B O 1
ATOM 4235 N N . ASN B 1 52 ? 37.633 79.652 36.810 1.00 25.19 52 ASN B N 1
ATOM 4236 C CA . ASN B 1 52 ? 36.393 79.697 36.022 1.00 25.84 52 ASN B CA 1
ATOM 4237 C C . ASN B 1 52 ? 35.257 80.523 36.635 1.00 25.95 52 ASN B C 1
ATOM 4238 O O . ASN B 1 52 ? 34.821 80.260 37.757 1.00 26.38 52 ASN B O 1
ATOM 4243 N N . LEU B 1 53 ? 34.802 81.531 35.897 1.00 25.85 53 LEU B N 1
ATOM 4244 C CA . LEU B 1 53 ? 33.699 82.382 36.321 1.00 26.07 53 LEU B CA 1
ATOM 4245 C C . LEU B 1 53 ? 32.405 81.691 35.938 1.00 26.29 53 LEU B C 1
ATOM 4246 O O . LEU B 1 53 ? 31.332 82.023 36.440 1.00 25.55 53 LEU B O 1
ATOM 4251 N N . GLY B 1 54 ? 32.518 80.739 35.021 1.00 25.54 54 GLY B N 1
ATOM 4252 C CA . GLY B 1 54 ? 31.358 80.052 34.505 1.00 28.46 54 GLY B CA 1
ATOM 4253 C C . GLY B 1 54 ? 31.053 80.374 33.049 1.00 28.73 54 GLY B C 1
ATOM 4254 O O . GLY B 1 54 ? 31.820 80.049 32.129 1.00 23.73 54 GLY B O 1
ATOM 4255 N N . ARG B 1 55 ? 29.912 81.017 32.841 1.00 32.22 55 ARG B N 1
ATOM 4256 C CA . ARG B 1 55 ? 29.455 81.303 31.485 1.00 35.86 55 ARG B CA 1
ATOM 4257 C C . ARG B 1 55 ? 29.940 82.640 30.967 1.00 34.50 55 ARG B C 1
ATOM 4258 O O . ARG B 1 55 ? 30.350 82.747 29.811 1.00 33.20 55 ARG B O 1
ATOM 4266 N N . SER B 1 56 ? 29.934 83.648 31.837 1.00 34.93 56 SER B N 1
ATOM 4267 C CA . SER B 1 56 ? 30.409 84.977 31.464 1.00 34.47 56 SER B CA 1
ATOM 4268 C C . SER B 1 56 ? 31.929 84.981 31.378 1.00 33.61 56 SER B C 1
ATOM 4269 O O . SER B 1 56 ? 32.541 86.021 31.153 1.00 35.29 56 SER B O 1
ATOM 4272 N N . ASP B 1 57 ? 32.525 83.807 31.565 1.00 31.38 57 ASP B N 1
ATOM 4273 C CA . ASP B 1 57 ? 33.965 83.638 31.476 1.00 30.40 57 ASP B CA 1
ATOM 4274 C C . ASP B 1 57 ? 34.483 83.921 30.069 1.00 31.01 57 ASP B C 1
ATOM 4275 O O . ASP B 1 57 ? 33.918 83.452 29.089 1.00 30.85 57 ASP B O 1
ATOM 4280 N N . PRO B 1 58 ? 35.553 84.700 29.970 1.00 32.26 58 PRO B N 1
ATOM 4281 C CA . PRO B 1 58 ? 36.121 85.061 28.668 1.00 33.50 58 PRO B CA 1
ATOM 4282 C C . PRO B 1 58 ? 37.098 84.034 28.102 1.00 34.32 58 PRO B C 1
ATOM 4283 O O . PRO B 1 58 ? 37.486 84.170 26.941 1.00 32.25 58 PRO B O 1
ATOM 4287 N N . ASP B 1 59 ? 37.494 83.035 28.890 1.00 34.46 59 ASP B N 1
ATOM 4288 C CA . ASP B 1 59 ? 38.471 82.064 28.402 1.00 34.50 59 ASP B CA 1
ATOM 4289 C C . ASP B 1 59 ? 37.996 80.624 28.373 1.00 34.66 59 ASP B C 1
ATOM 4290 O O . ASP B 1 59 ? 38.580 79.794 27.687 1.00 36.09 59 ASP B O 1
ATOM 4295 N N . SER B 1 60 ? 36.934 80.323 29.103 1.00 35.68 60 SER B N 1
ATOM 4296 C CA . SER B 1 60 ? 36.435 78.956 29.142 1.00 35.38 60 SER B CA 1
ATOM 4297 C C . SER B 1 60 ? 34.929 78.902 28.982 1.00 35.58 60 SER B C 1
ATOM 4298 O O . SER B 1 60 ? 34.207 79.728 29.535 1.00 35.03 60 SER B O 1
ATOM 4301 N N . ASP B 1 61 ? 34.461 77.921 28.219 1.00 35.94 61 ASP B N 1
ATOM 4302 C CA . ASP B 1 61 ? 33.035 77.720 28.035 1.00 36.68 61 ASP B CA 1
ATOM 4303 C C . ASP B 1 61 ? 32.544 76.637 28.981 1.00 36.46 61 ASP B C 1
ATOM 4304 O O . ASP B 1 61 ? 31.362 76.282 28.966 1.00 37.99 61 ASP B O 1
ATOM 4309 N N . LYS B 1 62 ? 33.467 76.107 29.785 1.00 33.75 62 LYS B N 1
ATOM 4310 C CA . LYS B 1 62 ? 33.176 75.027 30.717 1.00 31.15 62 LYS B CA 1
ATOM 4311 C C . LYS B 1 62 ? 32.190 75.469 31.783 1.00 30.05 62 LYS B C 1
ATOM 4312 O O . LYS B 1 62 ? 32.330 76.534 32.370 1.00 33.20 62 LYS B O 1
ATOM 4318 N N . SER B 1 63 ? 31.194 74.643 32.051 1.00 26.99 63 SER B N 1
ATOM 4319 C CA . SER B 1 63 ? 30.217 74.969 33.080 1.00 25.15 63 SER B CA 1
ATOM 4320 C C . SER B 1 63 ? 30.747 74.687 34.502 1.00 24.92 63 SER B C 1
ATOM 4321 O O . SER B 1 63 ? 31.435 73.697 34.731 1.00 24.85 63 SER B O 1
ATOM 4324 N N . LEU B 1 64 ? 30.440 75.576 35.443 1.00 24.17 64 LEU B N 1
ATOM 4325 C CA . LEU B 1 64 ? 30.817 75.404 36.846 1.00 23.69 64 LEU B CA 1
ATOM 4326 C C . LEU B 1 64 ? 30.316 74.054 37.361 1.00 25.81 64 LEU B C 1
ATOM 4327 O O . LEU B 1 64 ? 31.071 73.239 37.913 1.00 24.54 64 LEU B O 1
ATOM 4332 N N . MET B 1 65 ? 29.019 73.841 37.168 1.00 26.08 65 MET B N 1
ATOM 4333 C CA . MET B 1 65 ? 28.343 72.616 37.560 1.00 25.77 65 MET B CA 1
ATOM 4334 C C . MET B 1 65 ? 29.081 71.432 36.953 1.00 25.73 65 MET B C 1
ATOM 4335 O O . MET B 1 65 ? 29.336 70.421 37.618 1.00 24.48 65 MET B O 1
ATOM 4340 N N . ASN B 1 66 ? 29.472 71.585 35.694 1.00 25.02 66 ASN B N 1
ATOM 4341 C CA . ASN B 1 66 ? 30.201 70.527 35.021 1.00 23.98 66 ASN B CA 1
ATOM 4342 C C . ASN B 1 66 ? 31.655 70.383 35.505 1.00 22.92 66 ASN B C 1
ATOM 4343 O O . ASN B 1 66 ? 32.225 69.293 35.470 1.00 23.32 66 ASN B O 1
ATOM 4348 N N . ILE B 1 67 ? 32.257 71.467 35.978 1.00 19.48 67 ILE B N 1
ATOM 4349 C CA . ILE B 1 67 ? 33.596 71.342 36.531 1.00 19.19 67 ILE B CA 1
ATOM 4350 C C . ILE B 1 67 ? 33.524 70.596 37.868 1.00 18.13 67 ILE B C 1
ATOM 4351 O O . ILE B 1 67 ? 34.340 69.712 38.133 1.00 18.53 67 ILE B O 1
ATOM 4356 N N . ALA B 1 68 ? 32.526 70.917 38.687 1.00 16.52 68 ALA B N 1
ATOM 4357 C CA . ALA B 1 68 ? 32.346 70.211 39.954 1.00 19.20 68 ALA B CA 1
ATOM 4358 C C . ALA B 1 68 ? 32.147 68.722 39.736 1.00 19.66 68 ALA B C 1
ATOM 4359 O O . ALA B 1 68 ? 32.849 67.920 40.340 1.00 23.94 68 ALA B O 1
ATOM 4361 N N . VAL B 1 69 ? 31.199 68.360 38.873 1.00 19.76 69 VAL B N 1
ATOM 4362 C CA . VAL B 1 69 ? 30.895 66.963 38.612 1.00 17.91 69 VAL B CA 1
ATOM 4363 C C . VAL B 1 69 ? 32.153 66.214 38.189 1.00 18.78 69 VAL B C 1
ATOM 4364 O O . VAL B 1 69 ? 32.496 65.184 38.785 1.00 19.54 69 VAL B O 1
ATOM 4368 N N . LYS B 1 70 ? 32.861 66.752 37.202 1.00 17.46 70 LYS B N 1
ATOM 4369 C CA . LYS B 1 70 ? 34.116 66.155 36.778 1.00 20.67 70 LYS B CA 1
ATOM 4370 C C . LYS B 1 70 ? 35.062 65.957 37.952 1.00 20.93 70 LYS B C 1
ATOM 4371 O O . LYS B 1 70 ? 35.686 64.896 38.075 1.00 20.58 70 LYS B O 1
ATOM 4377 N N . ASN B 1 71 ? 35.150 66.948 38.842 1.00 21.81 71 ASN B N 1
ATOM 4378 C CA . ASN B 1 71 ? 36.028 66.799 40.009 1.00 22.63 71 ASN B CA 1
ATOM 4379 C C . ASN B 1 71 ? 35.559 65.667 40.906 1.00 22.12 71 ASN B C 1
ATOM 4380 O O . ASN B 1 71 ? 36.373 64.923 41.450 1.00 23.15 71 ASN B O 1
ATOM 4385 N N . LEU B 1 72 ? 34.242 65.523 41.030 1.00 22.20 72 LEU B N 1
ATOM 4386 C CA . LEU B 1 72 ? 33.658 64.523 41.915 1.00 21.82 72 LEU B CA 1
ATOM 4387 C C . LEU B 1 72 ? 33.805 63.081 41.409 1.00 23.18 72 LEU B C 1
ATOM 4388 O O . LEU B 1 72 ? 33.753 62.145 42.218 1.00 21.95 72 LEU B O 1
ATOM 4393 N N . GLN B 1 73 ? 33.998 62.898 40.096 1.00 22.80 73 GLN B N 1
ATOM 4394 C CA . GLN B 1 73 ? 34.185 61.556 39.535 1.00 25.18 73 GLN B CA 1
ATOM 4395 C C . GLN B 1 73 ? 35.381 60.848 40.180 1.00 24.48 73 GLN B C 1
ATOM 4396 O O . GLN B 1 73 ? 35.327 59.648 40.467 1.00 25.38 73 GLN B O 1
ATOM 4402 N N . VAL B 1 74 ? 36.452 61.595 40.418 1.00 21.22 74 VAL B N 1
ATOM 4403 C CA . VAL B 1 74 ? 37.655 61.012 40.978 1.00 20.16 74 VAL B CA 1
ATOM 4404 C C . VAL B 1 74 ? 37.373 60.363 42.333 1.00 22.80 74 VAL B C 1
ATOM 4405 O O . VAL B 1 74 ? 37.847 59.257 42.610 1.00 24.25 74 VAL B O 1
ATOM 4409 N N . TYR B 1 75 ? 36.559 61.020 43.152 1.00 21.36 75 TYR B N 1
ATOM 4410 C CA . TYR B 1 75 ? 36.207 60.489 44.472 1.00 21.01 75 TYR B CA 1
ATOM 4411 C C . TYR B 1 75 ? 35.274 59.287 44.422 1.00 19.05 75 TYR B C 1
ATOM 4412 O O . TYR B 1 75 ? 34.936 58.730 45.468 1.00 19.09 75 TYR B O 1
ATOM 4421 N N . GLN B 1 76 ? 34.840 58.894 43.228 1.00 15.86 76 GLN B N 1
ATOM 4422 C CA . GLN B 1 76 ? 33.924 57.771 43.124 1.00 16.96 76 GLN B CA 1
ATOM 4423 C C . GLN B 1 76 ? 34.556 56.530 42.488 1.00 16.84 76 GLN B C 1
ATOM 4424 O O . GLN B 1 76 ? 33.880 55.548 42.260 1.00 18.91 76 GLN B O 1
ATOM 4430 N N . GLN B 1 77 ? 35.845 56.592 42.177 1.00 17.52 77 GLN B N 1
ATOM 4431 C CA . GLN B 1 77 ? 36.572 55.429 41.690 1.00 17.23 77 GLN B CA 1
ATOM 4432 C C . GLN B 1 77 ? 37.031 54.637 42.916 1.00 18.74 77 GLN B C 1
ATOM 4433 O O . GLN B 1 77 ? 37.240 55.218 43.991 1.00 18.80 77 GLN B O 1
ATOM 4439 N N . GLU B 1 78 ? 37.154 53.320 42.768 1.00 19.04 78 GLU B N 1
ATOM 4440 C CA . GLU B 1 78 ? 37.602 52.459 43.854 1.00 20.95 78 GLU B CA 1
ATOM 4441 C C . GLU B 1 78 ? 38.977 52.913 44.294 1.00 21.49 78 GLU B C 1
ATOM 4442 O O . GLU B 1 78 ? 39.779 53.368 43.471 1.00 23.58 78 GLU B O 1
ATOM 4448 N N . PRO B 1 79 ? 39.254 52.822 45.587 1.00 19.46 79 PRO B N 1
ATOM 4449 C CA . PRO B 1 79 ? 40.572 53.185 46.095 1.00 18.85 79 PRO B CA 1
ATOM 4450 C C . PRO B 1 79 ? 41.599 52.163 45.622 1.00 18.72 79 PRO B C 1
ATOM 4451 O O . PRO B 1 79 ? 41.231 51.030 45.326 1.00 20.25 79 PRO B O 1
ATOM 4455 N N . LYS B 1 80 ? 42.859 52.558 45.516 1.00 17.80 80 LYS B N 1
ATOM 4456 C CA . LYS B 1 80 ? 43.887 51.602 45.172 1.00 19.19 80 LYS B CA 1
ATOM 4457 C C . LYS B 1 80 ? 44.035 50.610 46.327 1.00 19.02 80 LYS B C 1
ATOM 4458 O O . LYS B 1 80 ? 44.255 49.425 46.114 1.00 15.09 80 LYS B O 1
ATOM 4464 N N . LEU B 1 81 ? 43.896 51.106 47.550 1.00 19.71 81 LEU B N 1
ATOM 4465 C CA . LEU B 1 81 ? 44.037 50.271 48.736 1.00 19.23 81 LEU B CA 1
ATOM 4466 C C . LEU B 1 81 ? 42.707 50.000 49.429 1.00 20.27 81 LEU B C 1
ATOM 4467 O O . LEU B 1 81 ? 41.997 50.918 49.840 1.00 18.82 81 LEU B O 1
ATOM 4472 N N . ASP B 1 82 ? 42.387 48.722 49.555 1.00 24.86 82 ASP B N 1
ATOM 4473 C CA . ASP B 1 82 ? 41.181 48.266 50.233 1.00 29.33 82 ASP B CA 1
ATOM 4474 C C . ASP B 1 82 ? 41.534 48.029 51.699 1.00 29.23 82 ASP B C 1
ATOM 4475 O O . ASP B 1 82 ? 40.696 48.135 52.588 1.00 29.20 82 ASP B O 1
ATOM 4480 N N . LYS B 1 83 ? 42.802 47.721 51.929 1.00 30.63 83 LYS B N 1
ATOM 4481 C CA . LYS B 1 83 ? 43.320 47.415 53.250 1.00 32.18 83 LYS B CA 1
ATOM 4482 C C . LYS B 1 83 ? 44.737 47.976 53.381 1.00 31.90 83 LYS B C 1
ATOM 4483 O O . LYS B 1 83 ? 45.428 48.209 52.386 1.00 31.54 83 LYS B O 1
ATOM 4489 N N . VAL B 1 84 ? 45.165 48.177 54.619 1.00 30.96 84 VAL B N 1
ATOM 4490 C CA . VAL B 1 84 ? 46.503 48.655 54.919 1.00 29.76 84 VAL B CA 1
ATOM 4491 C C . VAL B 1 84 ? 47.411 47.436 55.059 1.00 30.33 84 VAL B C 1
ATOM 4492 O O . VAL B 1 84 ? 46.962 46.395 55.538 1.00 31.85 84 VAL B O 1
ATOM 4496 N N . ASP B 1 85 ? 48.663 47.527 54.609 1.00 29.71 85 ASP B N 1
ATOM 4497 C CA . ASP B 1 85 ? 49.582 46.392 54.766 1.00 29.03 85 ASP B CA 1
ATOM 4498 C C . ASP B 1 85 ? 50.389 46.459 56.067 1.00 29.34 85 ASP B C 1
ATOM 4499 O O . ASP B 1 85 ? 50.180 47.349 56.881 1.00 29.55 85 ASP B O 1
ATOM 4504 N N . GLU B 1 86 ? 51.321 45.529 56.255 1.00 30.20 86 GLU B N 1
ATOM 4505 C CA . GLU B 1 86 ? 52.105 45.472 57.494 1.00 30.76 86 GLU B CA 1
ATOM 4506 C C . GLU B 1 86 ? 53.080 46.635 57.718 1.00 30.20 86 GLU B C 1
ATOM 4507 O O . GLU B 1 86 ? 53.474 46.915 58.849 1.00 29.64 86 GLU B O 1
ATOM 4513 N N . PHE B 1 87 ? 53.449 47.322 56.645 1.00 29.89 87 PHE B N 1
ATOM 4514 C CA . PHE B 1 87 ? 54.393 48.424 56.742 1.00 29.55 87 PHE B CA 1
ATOM 4515 C C . PHE B 1 87 ? 53.717 49.732 57.154 1.00 29.75 87 PHE B C 1
ATOM 4516 O O . PHE B 1 87 ? 54.303 50.556 57.858 1.00 29.78 87 PHE B O 1
ATOM 4524 N N . ILE B 1 88 ? 52.478 49.923 56.723 1.00 29.38 88 ILE B N 1
ATOM 4525 C CA . ILE B 1 88 ? 51.728 51.091 57.160 1.00 29.83 88 ILE B CA 1
ATOM 4526 C C . ILE B 1 88 ? 51.396 50.876 58.634 1.00 30.27 88 ILE B C 1
ATOM 4527 O O . ILE B 1 88 ? 51.485 51.798 59.442 1.00 28.96 88 ILE B O 1
ATOM 4532 N N . GLU B 1 89 ? 51.042 49.636 58.974 1.00 32.24 89 GLU B N 1
ATOM 4533 C CA . GLU B 1 89 ? 50.788 49.241 60.355 1.00 33.49 89 GLU B CA 1
ATOM 4534 C C . GLU B 1 89 ? 51.992 49.628 61.199 1.00 33.51 89 GLU B C 1
ATOM 4535 O O . GLU B 1 89 ? 51.843 50.120 62.319 1.00 33.69 89 GLU B O 1
ATOM 4541 N N . ARG B 1 90 ? 53.183 49.390 60.646 1.00 32.63 90 ARG B N 1
ATOM 4542 C CA . ARG B 1 90 ? 54.435 49.735 61.301 1.00 31.92 90 ARG B CA 1
ATOM 4543 C C . ARG B 1 90 ? 54.557 51.247 61.392 1.00 31.06 90 ARG B C 1
ATOM 4544 O O . ARG B 1 90 ? 54.746 51.787 62.477 1.00 30.76 90 ARG B O 1
ATOM 4552 N N . ALA B 1 91 ? 54.412 51.925 60.255 1.00 30.18 91 ALA B N 1
ATOM 4553 C CA . ALA B 1 91 ? 54.492 53.385 60.213 1.00 29.46 91 ALA B CA 1
ATOM 4554 C C . ALA B 1 91 ? 53.582 54.020 61.255 1.00 28.64 91 ALA B C 1
ATOM 4555 O O . ALA B 1 91 ? 53.930 55.033 61.855 1.00 27.89 91 ALA B O 1
ATOM 4557 N N . ALA B 1 92 ? 52.434 53.392 61.485 1.00 28.37 92 ALA B N 1
ATOM 4558 C CA . ALA B 1 92 ? 51.451 53.875 62.448 1.00 29.58 92 ALA B CA 1
ATOM 4559 C C . ALA B 1 92 ? 51.963 53.889 63.881 1.00 30.21 92 ALA B C 1
ATOM 4560 O O . ALA B 1 92 ? 51.804 54.884 64.593 1.00 30.75 92 ALA B O 1
ATOM 4562 N N . ALA B 1 93 ? 52.585 52.791 64.298 1.00 30.50 93 ALA B N 1
ATOM 4563 C CA . ALA B 1 93 ? 53.113 52.695 65.655 1.00 30.66 93 ALA B CA 1
ATOM 4564 C C . ALA B 1 93 ? 54.068 53.844 65.981 1.00 30.52 93 ALA B C 1
ATOM 4565 O O . ALA B 1 93 ? 54.044 54.371 67.094 1.00 30.46 93 ALA B O 1
ATOM 4567 N N . ASP B 1 94 ? 54.894 54.235 65.011 1.00 30.99 94 ASP B N 1
ATOM 4568 C CA . ASP B 1 94 ? 55.799 55.369 65.193 1.00 31.64 94 ASP B CA 1
ATOM 4569 C C . ASP B 1 94 ? 54.986 56.606 65.556 1.00 31.43 94 ASP B C 1
ATOM 4570 O O . ASP B 1 94 ? 55.254 57.248 66.577 1.00 31.72 94 ASP B O 1
ATOM 4575 N N . VAL B 1 95 ? 53.986 56.914 64.725 1.00 28.51 95 VAL B N 1
ATOM 4576 C CA . VAL B 1 95 ? 53.126 58.077 64.933 1.00 28.32 95 VAL B CA 1
ATOM 4577 C C . VAL B 1 95 ? 52.463 58.034 66.299 1.00 28.79 95 VAL B C 1
ATOM 4578 O O . VAL B 1 95 ? 52.484 59.017 67.045 1.00 28.61 95 VAL B O 1
ATOM 4582 N N . LEU B 1 96 ? 51.868 56.888 66.613 1.00 29.67 96 LEU B N 1
ATOM 4583 C CA . LEU B 1 96 ? 51.200 56.703 67.889 1.00 30.89 96 LEU B CA 1
ATOM 4584 C C . LEU B 1 96 ? 52.199 56.867 69.030 1.00 30.43 96 LEU B C 1
ATOM 4585 O O . LEU B 1 96 ? 51.911 57.533 70.017 1.00 28.81 96 LEU B O 1
ATOM 4590 N N . GLY B 1 97 ? 53.383 56.286 68.872 1.00 30.24 97 GLY B N 1
ATOM 4591 C CA . GLY B 1 97 ? 54.417 56.406 69.879 1.00 32.19 97 GLY B CA 1
ATOM 4592 C C . GLY B 1 97 ? 54.791 57.858 70.095 1.00 32.98 97 GLY B C 1
ATOM 4593 O O . GLY B 1 97 ? 54.874 58.323 71.236 1.00 33.67 97 GLY B O 1
ATOM 4594 N N . TYR B 1 98 ? 55.002 58.566 68.988 1.00 32.85 98 TYR B N 1
ATOM 4595 C CA . TYR B 1 98 ? 55.357 59.980 68.998 1.00 33.77 98 TYR B CA 1
ATOM 4596 C C . TYR B 1 98 ? 54.307 60.798 69.739 1.00 33.60 98 TYR B C 1
ATOM 4597 O O . TYR B 1 98 ? 54.637 61.612 70.600 1.00 32.38 98 TYR B O 1
ATOM 4606 N N . LEU B 1 99 ? 53.043 60.556 69.405 1.00 34.20 99 LEU B N 1
ATOM 4607 C CA . LEU B 1 99 ? 51.916 61.267 70.004 1.00 35.42 99 LEU B CA 1
ATOM 4608 C C . LEU B 1 99 ? 51.826 61.143 71.527 1.00 36.98 99 LEU B C 1
ATOM 4609 O O . LEU B 1 99 ? 51.794 62.149 72.226 1.00 37.52 99 LEU B O 1
ATOM 4614 N N . ARG B 1 100 ? 51.786 59.921 72.049 1.00 37.65 100 ARG B N 1
ATOM 4615 C CA . ARG B 1 100 ? 51.710 59.751 73.496 1.00 37.69 100 ARG B CA 1
ATOM 4616 C C . ARG B 1 100 ? 52.985 60.212 74.208 1.00 37.20 100 ARG B C 1
ATOM 4617 O O . ARG B 1 100 ? 52.953 60.518 75.393 1.00 36.33 100 ARG B O 1
ATOM 4625 N N . PHE B 1 101 ? 54.097 60.282 73.480 1.00 36.65 101 PHE B N 1
ATOM 4626 C CA . PHE B 1 101 ? 55.326 60.843 74.031 1.00 36.74 101 PHE B CA 1
ATOM 4627 C C . PHE B 1 101 ? 55.143 62.350 74.141 1.00 36.38 101 PHE B C 1
ATOM 4628 O O . PHE B 1 101 ? 55.623 62.992 75.069 1.00 36.45 101 PHE B O 1
ATOM 4636 N N . LEU B 1 102 ? 54.432 62.902 73.168 1.00 36.78 102 LEU B N 1
ATOM 4637 C CA . LEU B 1 102 ? 54.179 64.330 73.098 1.00 36.10 102 LEU B CA 1
ATOM 4638 C C . LEU B 1 102 ? 53.172 64.779 74.165 1.00 36.20 102 LEU B C 1
ATOM 4639 O O . LEU B 1 102 ? 53.240 65.907 74.647 1.00 36.41 102 LEU B O 1
ATOM 4644 N N . THR B 1 103 ? 52.252 63.895 74.543 1.00 36.37 103 THR B N 1
ATOM 4645 C CA . THR B 1 103 ? 51.263 64.222 75.568 1.00 37.13 103 THR B CA 1
ATOM 4646 C C . THR B 1 103 ? 51.648 63.664 76.926 1.00 37.86 103 THR B C 1
ATOM 4647 O O . THR B 1 103 ? 50.938 63.892 77.911 1.00 36.98 103 THR B O 1
ATOM 4651 N N . LYS B 1 104 ? 52.753 62.919 76.961 1.00 39.15 104 LYS B N 1
ATOM 4652 C CA . LYS B 1 104 ? 53.234 62.240 78.169 1.00 40.65 104 LYS B CA 1
ATOM 4653 C C . LYS B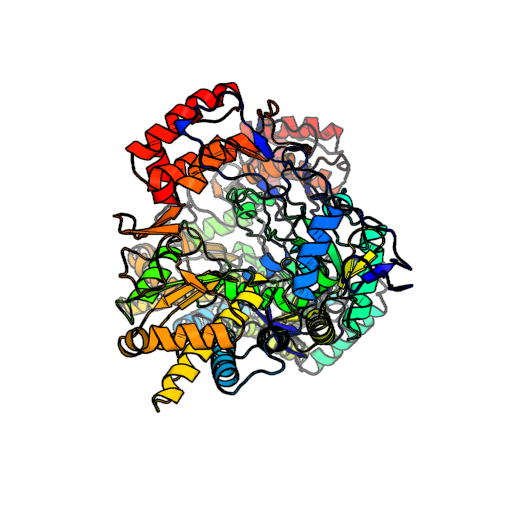 1 104 ? 52.236 61.192 78.656 1.00 40.18 104 LYS B C 1
ATOM 4654 O O . LYS B 1 104 ? 52.018 61.029 79.850 1.00 39.36 104 LYS B O 1
ATOM 4660 N N . GLY B 1 105 ? 51.620 60.497 77.705 1.00 41.21 105 GLY B N 1
ATOM 4661 C CA . GLY B 1 105 ? 50.655 59.457 78.002 1.00 40.91 105 GLY B CA 1
ATOM 4662 C C . GLY B 1 105 ? 49.362 59.955 78.615 1.00 40.72 105 GLY B C 1
ATOM 4663 O O . GLY B 1 105 ? 48.666 59.201 79.296 1.00 41.42 105 GLY B O 1
ATOM 4664 N N . GLU B 1 106 ? 49.034 61.224 78.395 1.00 39.20 106 GLU B N 1
ATOM 4665 C CA . GLU B 1 106 ? 47.787 61.747 78.930 1.00 38.58 106 GLU B CA 1
ATOM 4666 C C . GLU B 1 106 ? 46.743 61.941 77.848 1.00 37.26 106 GLU B C 1
ATOM 4667 O O . GLU B 1 106 ? 46.942 62.713 76.913 1.00 37.37 106 GLU B O 1
ATOM 4673 N N . ARG B 1 107 ? 45.636 61.218 77.977 1.00 36.21 107 ARG B N 1
ATOM 4674 C CA . ARG B 1 107 ? 44.534 61.363 77.046 1.00 35.61 107 ARG B CA 1
ATOM 4675 C C . ARG B 1 107 ? 44.054 62.805 77.087 1.00 33.65 107 ARG B C 1
ATOM 4676 O O . ARG B 1 107 ? 43.781 63.354 78.160 1.00 32.39 107 ARG B O 1
ATOM 4684 N N . GLN B 1 108 ? 43.981 63.406 75.903 1.00 29.18 108 GLN B N 1
ATOM 4685 C CA . GLN B 1 108 ? 43.701 64.824 75.742 1.00 26.93 108 GLN B CA 1
ATOM 4686 C C . GLN B 1 108 ? 42.217 65.160 75.790 1.00 25.91 108 GLN B C 1
ATOM 4687 O O . GLN B 1 108 ? 41.466 64.822 74.885 1.00 27.74 108 GLN B O 1
ATOM 4693 N N . ALA B 1 109 ? 41.815 65.835 76.861 1.00 24.92 109 ALA B N 1
ATOM 4694 C CA . ALA B 1 109 ? 40.426 66.218 77.120 1.00 23.80 109 ALA B CA 1
ATOM 4695 C C . ALA B 1 109 ? 39.707 66.898 75.965 1.00 23.61 109 ALA B C 1
ATOM 4696 O O . ALA B 1 109 ? 40.308 67.672 75.232 1.00 22.18 109 ALA B O 1
ATOM 4698 N N . ASN B 1 110 ? 38.414 66.603 75.822 1.00 24.67 110 ASN B N 1
ATOM 4699 C CA . ASN B 1 110 ? 37.555 67.301 74.873 1.00 24.47 110 ASN B CA 1
ATOM 4700 C C . ASN B 1 110 ? 37.320 68.713 75.400 1.00 24.80 110 ASN B C 1
ATOM 4701 O O . ASN B 1 110 ? 37.393 68.946 76.606 1.00 26.13 110 ASN B O 1
ATOM 4706 N N . LEU B 1 111 ? 37.000 69.649 74.518 1.00 23.53 111 LEU B N 1
ATOM 4707 C CA . LEU B 1 111 ? 36.632 70.982 74.973 1.00 23.56 111 LEU B CA 1
ATOM 4708 C C . LEU B 1 111 ? 35.131 71.042 75.274 1.00 23.32 111 LEU B C 1
ATOM 4709 O O . LEU B 1 111 ? 34.360 70.241 74.753 1.00 25.81 111 LEU B O 1
ATOM 4714 N N . ASN B 1 112 ? 34.697 71.988 76.102 1.00 21.41 112 ASN B N 1
ATOM 4715 C CA . ASN B 1 112 ? 33.260 72.206 76.209 1.00 20.52 112 ASN B CA 1
ATOM 4716 C C . ASN B 1 112 ? 32.767 72.927 74.940 1.00 19.80 112 ASN B C 1
ATOM 4717 O O . ASN B 1 112 ? 33.582 73.473 74.187 1.00 19.85 112 ASN B O 1
ATOM 4722 N N . PHE B 1 113 ? 31.456 72.898 74.699 1.00 18.36 113 PHE B N 1
ATOM 4723 C CA . PHE B 1 113 ? 30.848 73.541 73.532 1.00 18.68 113 PHE B CA 1
ATOM 4724 C C . PHE B 1 113 ? 31.424 74.911 73.210 1.00 19.08 113 PHE B C 1
ATOM 4725 O O . PHE B 1 113 ? 31.960 75.126 72.117 1.00 19.60 113 PHE B O 1
ATOM 4733 N N . LYS B 1 114 ? 31.292 75.824 74.165 1.00 18.56 114 LYS B N 1
ATOM 4734 C CA . LYS B 1 114 ? 31.784 77.191 74.059 1.00 22.18 114 LYS B CA 1
ATOM 4735 C C . LYS B 1 114 ? 33.216 77.247 73.540 1.00 23.15 114 LYS B C 1
ATOM 4736 O O . LYS B 1 114 ? 33.509 77.956 72.569 1.00 22.93 114 LYS B O 1
ATOM 4742 N N . ALA B 1 115 ? 34.103 76.487 74.172 1.00 23.58 115 ALA B N 1
ATOM 4743 C CA . ALA B 1 115 ? 35.504 76.473 73.759 1.00 25.31 115 ALA B CA 1
ATOM 4744 C C . ALA B 1 115 ? 35.684 75.988 72.332 1.00 24.95 115 ALA B C 1
ATOM 4745 O O . ALA B 1 115 ? 36.449 76.576 71.567 1.00 26.89 115 ALA B O 1
ATOM 4747 N N . ALA B 1 116 ? 34.983 74.917 71.972 1.00 24.22 116 ALA B N 1
ATOM 4748 C CA . ALA B 1 116 ? 35.084 74.397 70.620 1.00 23.27 116 ALA B CA 1
ATOM 4749 C C . ALA B 1 116 ? 34.497 75.388 69.631 1.00 23.54 116 ALA B C 1
ATOM 4750 O O . ALA B 1 116 ? 35.074 75.618 68.579 1.00 26.41 116 ALA B O 1
ATOM 4752 N N . PHE B 1 117 ? 33.355 75.979 69.954 1.00 23.26 117 PHE B N 1
ATOM 4753 C CA . PHE B 1 117 ? 32.782 76.950 69.038 1.00 24.15 117 PHE B CA 1
ATOM 4754 C C . PHE B 1 117 ? 33.694 78.151 68.824 1.00 25.79 117 PHE B C 1
ATOM 4755 O O . PHE B 1 117 ? 33.839 78.636 67.689 1.00 23.58 117 PHE B O 1
ATOM 4763 N N . ASN B 1 118 ? 34.307 78.627 69.910 1.00 26.88 118 ASN B N 1
ATOM 4764 C CA . ASN B 1 118 ? 35.237 79.751 69.830 1.00 29.46 118 ASN B CA 1
ATOM 4765 C C . ASN B 1 118 ? 36.444 79.438 68.956 1.00 30.50 118 ASN B C 1
ATOM 4766 O O . ASN B 1 118 ? 37.033 80.329 68.355 1.00 33.50 118 ASN B O 1
ATOM 4771 N N . THR B 1 119 ? 36.793 78.161 68.888 1.00 31.54 119 THR B N 1
ATOM 4772 C CA . THR B 1 119 ? 37.866 77.667 68.036 1.00 33.26 119 THR B CA 1
ATOM 4773 C C . THR B 1 119 ? 37.621 77.946 66.537 1.00 35.06 119 THR B C 1
ATOM 4774 O O . THR B 1 119 ? 38.570 78.175 65.777 1.00 35.86 119 THR B O 1
ATOM 4778 N N . LEU B 1 120 ? 36.353 77.963 66.121 1.00 36.12 120 LEU B N 1
ATOM 4779 C CA . LEU B 1 120 ? 36.009 78.203 64.715 1.00 36.91 120 LEU B CA 1
ATOM 4780 C C . LEU B 1 120 ? 36.052 79.689 64.376 1.00 39.14 120 LEU B C 1
ATOM 4781 O O . LEU B 1 120 ? 35.548 80.527 65.124 1.00 38.45 120 LEU B O 1
ATOM 4786 N N . ASP B 1 121 ? 36.668 80.015 63.249 1.00 42.38 121 ASP B N 1
ATOM 4787 C CA . ASP B 1 121 ? 36.766 81.403 62.826 1.00 47.19 121 ASP B CA 1
ATOM 4788 C C . ASP B 1 121 ? 35.443 81.955 62.299 1.00 47.45 121 ASP B C 1
ATOM 4789 O O . ASP B 1 121 ? 34.579 81.205 61.859 1.00 48.44 121 ASP B O 1
ATOM 4794 N N . LEU B 1 122 ? 35.296 83.274 62.346 1.00 48.54 122 LEU B N 1
ATOM 4795 C CA . LEU B 1 122 ? 34.090 83.938 61.857 1.00 50.56 122 LEU B CA 1
ATOM 4796 C C . LEU B 1 122 ? 33.703 83.552 60.426 1.00 50.14 122 LEU B C 1
ATOM 4797 O O . LEU B 1 122 ? 32.528 83.592 60.067 1.00 50.87 122 LEU B O 1
ATOM 4802 N N . SER B 1 123 ? 34.686 83.162 59.621 1.00 50.19 123 SER B N 1
ATOM 4803 C CA . SER B 1 123 ? 34.431 82.832 58.225 1.00 51.13 123 SER B CA 1
ATOM 4804 C C . SER B 1 123 ? 34.188 81.359 57.904 1.00 50.42 123 SER B C 1
ATOM 4805 O O . SER B 1 123 ? 33.964 81.040 56.742 1.00 51.06 123 SER B O 1
ATOM 4808 N N . THR B 1 124 ? 34.229 80.459 58.891 1.00 50.56 124 THR B N 1
ATOM 4809 C CA . THR B 1 124 ? 33.988 79.041 58.581 1.00 50.03 124 THR B CA 1
ATOM 4810 C C . THR B 1 124 ? 32.633 78.889 57.924 1.00 49.53 124 THR B C 1
ATOM 4811 O O . THR B 1 124 ? 31.665 79.568 58.299 1.00 48.94 124 THR B O 1
ATOM 4815 N N . SER B 1 125 ? 32.569 78.004 56.937 1.00 47.93 125 SER B N 1
ATOM 4816 C CA . SER B 1 125 ? 31.315 77.747 56.259 1.00 44.78 125 SER B CA 1
ATOM 4817 C C . SER B 1 125 ? 30.434 77.085 57.289 1.00 40.32 125 SER B C 1
ATOM 4818 O O . SER B 1 125 ? 30.922 76.380 58.183 1.00 39.54 125 SER B O 1
ATOM 4821 N N . CYS B 1 126 ? 29.138 77.326 57.188 1.00 33.94 126 CYS B N 1
ATOM 4822 C CA . CYS B 1 126 ? 28.218 76.670 58.088 1.00 31.35 126 CYS B CA 1
ATOM 4823 C C . CYS B 1 126 ? 27.819 75.330 57.515 1.00 28.59 126 CYS B C 1
ATOM 4824 O O . CYS B 1 126 ? 27.189 74.524 58.184 1.00 30.39 126 CYS B O 1
ATOM 4827 N N . GLY B 1 127 ? 28.210 75.085 56.272 1.00 27.78 127 GLY B N 1
ATOM 4828 C CA . GLY B 1 127 ? 27.940 73.810 55.642 1.00 26.96 127 GLY B CA 1
ATOM 4829 C C . GLY B 1 127 ? 26.586 73.772 54.976 1.00 27.04 127 GLY B C 1
ATOM 4830 O O . GLY B 1 127 ? 25.969 74.798 54.790 1.00 27.68 127 GLY B O 1
ATOM 4831 N N . PRO B 1 128 ? 26.132 72.575 54.629 1.00 28.45 128 PRO B N 1
ATOM 4832 C CA . PRO B 1 128 ? 24.883 72.381 53.890 1.00 27.58 128 PRO B CA 1
ATOM 4833 C C . PRO B 1 128 ? 23.546 72.667 54.579 1.00 28.92 128 PRO B C 1
ATOM 4834 O O . PRO B 1 128 ? 22.594 72.872 53.826 1.00 32.39 128 PRO B O 1
ATOM 4838 N N . PHE B 1 129 ? 23.435 72.680 55.906 1.00 27.34 129 PHE B N 1
ATOM 4839 C CA . PHE B 1 129 ? 22.103 72.805 56.518 1.00 28.79 129 PHE B CA 1
ATOM 4840 C C . PHE B 1 129 ? 21.792 74.160 57.138 1.00 27.91 129 PHE B C 1
ATOM 4841 O O . PHE B 1 129 ? 20.653 74.432 57.534 1.00 24.40 129 PHE B O 1
ATOM 4849 N N . VAL B 1 130 ? 22.817 74.992 57.230 1.00 26.19 130 VAL B N 1
ATOM 4850 C CA . VAL B 1 130 ? 22.696 76.329 57.766 1.00 24.77 130 VAL B CA 1
ATOM 4851 C C . VAL B 1 130 ? 23.374 77.192 56.736 1.00 26.33 130 VAL B C 1
ATOM 4852 O O . VAL B 1 130 ? 24.528 76.951 56.398 1.00 23.11 130 VAL B O 1
ATOM 4856 N N . PRO B 1 131 ? 22.653 78.174 56.210 1.00 27.83 131 PRO B N 1
ATOM 4857 C CA . PRO B 1 131 ? 23.186 79.067 55.174 1.00 30.18 131 PRO B CA 1
ATOM 4858 C C . PRO B 1 131 ? 24.338 79.941 55.636 1.00 31.58 131 PRO B C 1
ATOM 4859 O O . PRO B 1 131 ? 24.618 80.053 56.823 1.00 33.56 131 PRO B O 1
ATOM 4863 N N . GLY B 1 132 ? 25.010 80.544 54.665 1.00 34.17 132 GLY B N 1
ATOM 4864 C CA . GLY B 1 132 ? 26.053 81.510 54.922 1.00 34.81 132 GLY B CA 1
ATOM 4865 C C . GLY B 1 132 ? 27.214 81.060 55.764 1.00 37.25 132 GLY B C 1
ATOM 4866 O O . GLY B 1 132 ? 27.544 79.875 55.821 1.00 36.88 132 GLY B O 1
ATOM 4867 N N . LYS B 1 133 ? 27.836 82.033 56.419 1.00 39.02 133 LYS B N 1
ATOM 4868 C CA . LYS B 1 133 ? 29.025 81.790 57.216 1.00 41.31 133 LYS B CA 1
ATOM 4869 C C . LYS B 1 133 ? 28.735 81.947 58.699 1.00 40.64 133 LYS B C 1
ATOM 4870 O O . LYS B 1 133 ? 27.660 82.394 59.089 1.00 39.54 133 LYS B O 1
ATOM 4876 N N . LYS B 1 134 ? 29.711 81.572 59.517 1.00 41.38 134 LYS B N 1
ATOM 4877 C CA . LYS B 1 134 ? 29.600 81.669 60.964 1.00 41.30 134 LYS B CA 1
ATOM 4878 C C . LYS B 1 134 ? 29.348 83.118 61.406 1.00 41.07 134 LYS B C 1
ATOM 4879 O O . LYS B 1 134 ? 28.531 83.364 62.296 1.00 40.68 134 LYS B O 1
ATOM 4885 N N . ILE B 1 135 ? 30.013 84.078 60.767 1.00 39.44 135 ILE B N 1
ATOM 4886 C CA . ILE B 1 135 ? 29.807 85.490 61.107 1.00 40.15 135 ILE B CA 1
ATOM 4887 C C . ILE B 1 135 ? 28.383 86.007 60.797 1.00 37.56 135 ILE B C 1
ATOM 4888 O O . ILE B 1 135 ? 27.958 87.008 61.348 1.00 38.00 135 ILE B O 1
ATOM 4893 N N . ASP B 1 136 ? 27.634 85.319 59.943 1.00 36.81 136 ASP B N 1
ATOM 4894 C CA . ASP B 1 136 ? 26.273 85.758 59.642 1.00 36.51 136 ASP B CA 1
ATOM 4895 C C . ASP B 1 136 ? 25.288 85.341 60.726 1.00 35.89 136 ASP B C 1
ATOM 4896 O O . ASP B 1 136 ? 24.125 85.742 60.692 1.00 34.06 136 ASP B O 1
ATOM 4901 N N . HIS B 1 137 ? 25.741 84.529 61.678 1.00 36.30 137 HIS B N 1
ATOM 4902 C CA . HIS B 1 137 ? 24.829 83.964 62.671 1.00 36.36 137 HIS B CA 1
ATOM 4903 C C . HIS B 1 137 ? 25.147 84.306 64.118 1.00 38.85 137 HIS B C 1
ATOM 4904 O O . HIS B 1 137 ? 24.416 83.932 65.035 1.00 37.93 137 HIS B O 1
ATOM 4911 N N . VAL B 1 138 ? 26.239 85.022 64.326 1.00 41.77 138 VAL B N 1
ATOM 4912 C CA . VAL B 1 138 ? 26.585 85.462 65.663 1.00 45.87 138 VAL B CA 1
ATOM 4913 C C . VAL B 1 138 ? 26.696 86.979 65.646 1.00 48.50 138 VAL B C 1
ATOM 4914 O O . VAL B 1 138 ? 27.497 87.538 64.898 1.00 49.33 138 VAL B O 1
ATOM 4918 N N . LYS B 1 139 ? 25.874 87.647 66.449 1.00 51.37 139 LYS B N 1
ATOM 4919 C CA . LYS B 1 139 ? 25.909 89.105 66.517 1.00 55.17 139 LYS B CA 1
ATOM 4920 C C . LYS B 1 139 ? 26.776 89.549 67.682 1.00 56.69 139 LYS B C 1
ATOM 4921 O O . LYS B 1 139 ? 26.352 90.349 68.520 1.00 56.06 139 LYS B O 1
ATOM 4927 N N . ASP B 1 140 ? 27.998 89.018 67.701 1.00 58.70 140 ASP B N 1
ATOM 4928 C CA . ASP B 1 140 ? 28.968 89.262 68.759 1.00 60.01 140 ASP B CA 1
ATOM 4929 C C . ASP B 1 140 ? 28.438 88.762 70.100 1.00 59.56 140 ASP B C 1
ATOM 4930 O O . ASP B 1 140 ? 27.835 89.513 70.871 1.00 59.92 140 ASP B O 1
ATOM 4935 N N . GLY B 1 141 ? 28.656 87.476 70.356 1.00 58.34 141 GLY B N 1
ATOM 4936 C CA . GLY B 1 141 ? 28.219 86.856 71.589 1.00 58.06 141 GLY B CA 1
ATOM 4937 C C . GLY B 1 141 ? 27.082 85.887 71.354 1.00 57.28 141 GLY B C 1
ATOM 4938 O O . GLY B 1 141 ? 27.313 84.717 71.044 1.00 57.74 141 GLY B O 1
ATOM 4939 N N . VAL B 1 142 ? 25.855 86.385 71.503 1.00 56.34 142 VAL B N 1
ATOM 4940 C CA . VAL B 1 142 ? 24.643 85.593 71.300 1.00 54.92 142 VAL B CA 1
ATOM 4941 C C . VAL B 1 142 ? 24.630 84.959 69.904 1.00 52.88 142 VAL B C 1
ATOM 4942 O O . VAL B 1 142 ? 25.223 85.484 68.962 1.00 53.54 142 VAL B O 1
ATOM 4946 N N . MET B 1 143 ? 23.973 83.813 69.787 1.00 50.30 143 MET B N 1
ATOM 4947 C CA . MET B 1 143 ? 23.962 83.053 68.549 1.00 46.45 143 MET B CA 1
ATOM 4948 C C . MET B 1 143 ? 22.547 82.871 68.013 1.00 45.63 143 MET B C 1
ATOM 4949 O O . MET B 1 143 ? 21.603 82.712 68.790 1.00 47.09 143 MET B O 1
ATOM 4954 N N . ASP B 1 144 ? 22.420 82.941 66.688 1.00 44.14 144 ASP B N 1
ATOM 4955 C CA . ASP B 1 144 ? 21.170 82.735 65.949 1.00 42.61 144 ASP B CA 1
ATOM 4956 C C . ASP B 1 144 ? 20.338 81.571 66.450 1.00 41.29 144 ASP B C 1
ATOM 4957 O O . ASP B 1 144 ? 20.873 80.594 66.968 1.00 39.21 144 ASP B O 1
ATOM 4962 N N . GLN B 1 145 ? 19.027 81.667 66.257 1.00 40.40 145 GLN B N 1
ATOM 4963 C CA . GLN B 1 145 ? 18.140 80.563 66.586 1.00 40.57 145 GLN B CA 1
ATOM 4964 C C . GLN B 1 145 ? 18.454 79.401 65.653 1.00 39.47 145 GLN B C 1
ATOM 4965 O O . GLN B 1 145 ? 18.553 78.258 66.092 1.00 39.35 145 GLN B O 1
ATOM 4971 N N . VAL B 1 146 ? 18.642 79.706 64.371 1.00 37.56 146 VAL B N 1
ATOM 4972 C CA . VAL B 1 146 ? 18.926 78.677 63.374 1.00 36.40 146 VAL B CA 1
ATOM 4973 C C . VAL B 1 146 ? 20.288 77.997 63.593 1.00 34.06 146 VAL B C 1
ATOM 4974 O O . VAL B 1 146 ? 20.407 76.779 63.436 1.00 33.38 146 VAL B O 1
ATOM 4978 N N . LEU B 1 147 ? 21.296 78.772 63.992 1.00 32.00 147 LEU B N 1
ATOM 4979 C CA . LEU B 1 147 ? 22.623 78.219 64.278 1.00 29.90 147 LEU B CA 1
ATOM 4980 C C . LEU B 1 147 ? 22.605 77.436 65.595 1.00 28.61 147 LEU B C 1
ATOM 4981 O O . LEU B 1 147 ? 23.090 76.312 65.655 1.00 28.57 147 LEU B O 1
ATOM 4986 N N . ALA B 1 148 ? 22.042 78.034 66.642 1.00 25.59 148 ALA B N 1
ATOM 4987 C CA . ALA B 1 148 ? 22.018 77.398 67.951 1.00 24.97 148 ALA B CA 1
ATOM 4988 C C . ALA B 1 148 ? 21.280 76.094 67.895 1.00 24.80 148 ALA B C 1
ATOM 4989 O O . ALA B 1 148 ? 21.807 75.070 68.321 1.00 23.31 148 ALA B O 1
ATOM 4991 N N . LYS B 1 149 ? 20.078 76.121 67.323 1.00 26.16 149 LYS B N 1
ATOM 4992 C CA . LYS B 1 149 ? 19.249 74.921 67.257 1.00 26.51 149 LYS B CA 1
ATOM 4993 C C . LYS B 1 149 ? 19.927 73.809 66.483 1.00 24.70 149 LYS B C 1
ATOM 4994 O O . LYS B 1 149 ? 19.749 72.639 66.793 1.00 24.43 149 LYS B O 1
ATOM 5000 N N . HIS B 1 150 ? 20.725 74.172 65.488 1.00 22.70 150 HIS B N 1
ATOM 5001 C CA . HIS B 1 150 ? 21.418 73.158 64.725 1.00 21.09 150 HIS B CA 1
ATOM 5002 C C . HIS B 1 150 ? 22.607 72.590 65.476 1.00 21.17 150 HIS B C 1
ATOM 5003 O O . HIS B 1 150 ? 22.816 71.379 65.487 1.00 22.07 150 HIS B O 1
ATOM 5010 N N . LEU B 1 151 ? 23.391 73.466 66.094 1.00 21.38 151 LEU B N 1
ATOM 5011 C CA . LEU B 1 151 ? 24.547 73.024 66.860 1.00 22.30 151 LEU B CA 1
ATOM 5012 C C . LEU B 1 151 ? 24.109 72.223 68.087 1.00 24.90 151 LEU B C 1
ATOM 5013 O O . LEU B 1 151 ? 24.741 71.225 68.431 1.00 25.02 151 LEU B O 1
ATOM 5018 N N . TYR B 1 152 ? 23.010 72.645 68.712 1.00 24.47 152 TYR B N 1
ATOM 5019 C CA . TYR B 1 152 ? 22.486 71.960 69.882 1.00 28.01 152 TYR B CA 1
ATOM 5020 C C . TYR B 1 152 ? 22.161 70.533 69.535 1.00 27.74 152 TYR B C 1
ATOM 5021 O O . TYR B 1 152 ? 22.548 69.602 70.249 1.00 28.39 152 TYR B O 1
ATOM 5030 N N . LYS B 1 153 ? 21.437 70.375 68.433 1.00 28.38 153 LYS B N 1
ATOM 5031 C CA . LYS B 1 153 ? 21.056 69.061 67.955 1.00 27.02 153 LYS B CA 1
ATOM 5032 C C . LYS B 1 153 ? 22.299 68.220 67.765 1.00 25.46 153 LYS B C 1
ATOM 5033 O O . LYS B 1 153 ? 22.462 67.210 68.451 1.00 26.29 153 LYS B O 1
ATOM 5039 N N . CYS B 1 154 ? 23.192 68.681 66.892 1.00 23.34 154 CYS B N 1
ATOM 5040 C CA . CYS B 1 154 ? 24.446 67.984 66.585 1.00 24.33 154 CYS B CA 1
ATOM 5041 C C . CYS B 1 154 ? 25.264 67.621 67.837 1.00 24.52 154 CYS B C 1
ATOM 5042 O O . CYS B 1 154 ? 25.769 66.507 67.951 1.00 23.37 154 CYS B O 1
ATOM 5045 N N . TRP B 1 155 ? 25.376 68.558 68.777 1.00 24.17 155 TRP B N 1
ATOM 5046 C CA . TRP B 1 155 ? 26.108 68.326 70.015 1.00 23.14 155 TRP B CA 1
ATOM 5047 C C . TRP B 1 155 ? 25.418 67.231 70.821 1.00 24.41 155 TRP B C 1
ATOM 5048 O O . TRP B 1 155 ? 26.081 66.359 71.396 1.00 22.14 155 TRP B O 1
ATOM 5059 N N . SER B 1 156 ? 24.085 67.282 70.850 1.00 24.76 156 SER B N 1
ATOM 5060 C CA . SER B 1 156 ? 23.293 66.284 71.560 1.00 25.49 156 SER B CA 1
ATOM 5061 C C . SER B 1 156 ? 23.509 64.898 70.967 1.00 25.48 156 SER B C 1
ATOM 5062 O O . SER B 1 156 ? 23.914 63.980 71.680 1.00 22.84 156 SER B O 1
ATOM 5065 N N . VAL B 1 157 ? 23.270 64.745 69.661 1.00 24.65 157 VAL B N 1
ATOM 5066 C CA . VAL B 1 157 ? 23.474 63.429 69.050 1.00 24.46 157 VAL B CA 1
ATOM 5067 C C . VAL B 1 157 ? 24.937 62.954 69.137 1.00 22.73 157 VAL B C 1
ATOM 5068 O O . VAL B 1 157 ? 25.193 61.796 69.442 1.00 21.99 157 VAL B O 1
ATOM 5072 N N . ALA B 1 158 ? 25.886 63.856 68.936 1.00 21.48 158 ALA B N 1
ATOM 5073 C CA . ALA B 1 158 ? 27.286 63.479 69.057 1.00 20.85 158 ALA B CA 1
ATOM 5074 C C . ALA B 1 158 ? 27.629 62.977 70.458 1.00 21.98 158 ALA B C 1
ATOM 5075 O O . ALA B 1 158 ? 28.308 61.963 70.605 1.00 22.09 158 ALA B O 1
ATOM 5077 N N . ASN B 1 159 ? 27.132 63.650 71.493 1.00 22.29 159 ASN B N 1
ATOM 5078 C CA . ASN B 1 159 ? 27.445 63.217 72.858 1.00 22.82 159 ASN B CA 1
ATOM 5079 C C . ASN B 1 159 ? 26.774 61.923 73.321 1.00 23.71 159 ASN B C 1
ATOM 5080 O O . ASN B 1 159 ? 26.982 61.486 74.451 1.00 24.70 159 ASN B O 1
ATOM 5085 N N . SER B 1 160 ? 25.968 61.306 72.461 1.00 24.00 160 SER B N 1
ATOM 5086 C CA . SER B 1 160 ? 25.378 60.017 72.808 1.00 23.70 160 SER B CA 1
ATOM 5087 C C . SER B 1 160 ? 26.206 58.899 72.182 1.00 25.92 160 SER B C 1
ATOM 5088 O O . SER B 1 160 ? 25.932 57.723 72.391 1.00 23.57 160 SER B O 1
ATOM 5091 N N . GLY B 1 161 ? 27.213 59.282 71.393 1.00 27.94 161 GLY B N 1
ATOM 5092 C CA . GLY B 1 161 ? 28.100 58.323 70.756 1.00 28.93 161 GLY B CA 1
ATOM 5093 C C . GLY B 1 161 ? 27.637 57.941 69.371 1.00 29.96 161 GLY B C 1
ATOM 5094 O O . GLY B 1 161 ? 28.249 57.107 68.707 1.00 30.78 161 GLY B O 1
ATOM 5095 N N . LYS B 1 162 ? 26.541 58.551 68.941 1.00 30.07 162 LYS B N 1
ATOM 5096 C CA . LYS B 1 162 ? 25.992 58.289 67.623 1.00 31.29 162 LYS B CA 1
ATOM 5097 C C . LYS B 1 162 ? 26.628 59.224 66.593 1.00 29.80 162 LYS B C 1
ATOM 5098 O O . LYS B 1 162 ? 26.734 60.430 66.817 1.00 28.40 162 LYS B O 1
ATOM 5104 N N . ALA B 1 163 ? 27.051 58.643 65.474 1.00 28.09 163 ALA B N 1
ATOM 5105 C CA . ALA B 1 163 ? 27.637 59.376 64.358 1.00 25.97 163 ALA B CA 1
ATOM 5106 C C . ALA B 1 163 ? 26.714 60.430 63.745 1.00 25.59 163 ALA B C 1
ATOM 5107 O O . ALA B 1 163 ? 25.500 60.267 63.705 1.00 26.82 163 ALA B O 1
ATOM 5109 N N . LEU B 1 164 ? 27.313 61.526 63.302 1.00 24.34 164 LEU B N 1
ATOM 5110 C CA . LEU B 1 164 ? 26.621 62.551 62.562 1.00 25.63 164 LEU B CA 1
ATOM 5111 C C . LEU B 1 164 ? 26.830 62.228 61.082 1.00 25.53 164 LEU B C 1
ATOM 5112 O O . LEU B 1 164 ? 27.639 61.365 60.720 1.00 24.33 164 LEU B O 1
ATOM 5117 N N . HIS B 1 165 ? 26.099 62.914 60.221 1.00 23.33 165 HIS B N 1
ATOM 5118 C CA . HIS B 1 165 ? 26.293 62.700 58.816 1.00 26.28 165 HIS B CA 1
ATOM 5119 C C . HIS B 1 165 ? 27.613 63.368 58.426 1.00 26.90 165 HIS B C 1
ATOM 5120 O O . HIS B 1 165 ? 27.856 64.545 58.722 1.00 24.26 165 HIS B O 1
ATOM 5127 N N . HIS B 1 166 ? 28.492 62.599 57.800 1.00 24.73 166 HIS B N 1
ATOM 5128 C CA . HIS B 1 166 ? 29.736 63.163 57.355 1.00 23.58 166 HIS B CA 1
ATOM 5129 C C . HIS B 1 166 ? 29.392 63.800 56.023 1.00 24.83 166 HIS B C 1
ATOM 5130 O O . HIS B 1 166 ? 29.661 63.221 54.964 1.00 24.91 166 HIS B O 1
ATOM 5137 N N . ILE B 1 167 ? 28.792 64.988 56.087 1.00 22.82 167 ILE B N 1
ATOM 5138 C CA . ILE B 1 167 ? 28.265 65.641 54.906 1.00 24.59 167 ILE B CA 1
ATOM 5139 C C . ILE B 1 167 ? 28.787 67.055 54.687 1.00 24.33 167 ILE B C 1
ATOM 5140 O O . ILE B 1 167 ? 28.984 67.808 55.620 1.00 26.32 167 ILE B O 1
ATOM 5145 N N . TYR B 1 168 ? 29.057 67.406 53.439 1.00 25.58 168 TYR B N 1
ATOM 5146 C CA . TYR B 1 168 ? 29.567 68.740 53.144 1.00 24.02 168 TYR B CA 1
ATOM 5147 C C . TYR B 1 168 ? 28.700 69.475 52.139 1.00 24.97 168 TYR B C 1
ATOM 5148 O O . TYR B 1 168 ? 27.804 68.887 51.522 1.00 26.71 168 TYR B O 1
ATOM 5157 N N . ALA B 1 169 ? 28.953 70.769 52.005 1.00 24.42 169 ALA B N 1
ATOM 5158 C CA . ALA B 1 169 ? 28.331 71.589 50.982 1.00 24.26 169 ALA B CA 1
ATOM 5159 C C . ALA B 1 169 ? 29.365 71.657 49.865 1.00 25.52 169 ALA B C 1
ATOM 5160 O O . ALA B 1 169 ? 30.553 71.835 50.140 1.00 27.02 169 ALA B O 1
ATOM 5162 N N . CYS B 1 170 ? 28.947 71.475 48.616 1.00 26.33 170 CYS B N 1
ATOM 5163 C CA . CYS B 1 170 ? 29.895 71.475 47.497 1.00 24.89 170 CYS B CA 1
ATOM 5164 C C . CYS B 1 170 ? 30.105 72.858 46.959 1.00 25.97 170 CYS B C 1
ATOM 5165 O O . CYS B 1 170 ? 29.183 73.646 46.888 1.00 28.97 170 CYS B O 1
ATOM 5168 N N . GLY B 1 171 ? 31.331 73.156 46.565 1.00 26.26 171 GLY B N 1
ATOM 5169 C CA . GLY B 1 171 ? 31.614 74.456 46.018 1.00 22.46 171 GLY B CA 1
ATOM 5170 C C . GLY B 1 171 ? 32.814 74.380 45.113 1.00 23.37 171 GLY B C 1
ATOM 5171 O O . GLY B 1 171 ? 33.369 73.306 44.895 1.00 23.81 171 GLY B O 1
ATOM 5172 N N . LEU B 1 172 ? 33.208 75.525 44.577 1.00 20.69 172 LEU B N 1
ATOM 5173 C CA . LEU B 1 172 ? 34.381 75.585 43.738 1.00 21.56 172 LEU B CA 1
ATOM 5174 C C . LEU B 1 172 ? 35.238 76.725 44.258 1.00 22.48 172 LEU B C 1
ATOM 5175 O O . LEU B 1 172 ? 34.713 77.762 44.656 1.00 22.55 172 LEU B O 1
ATOM 5180 N N . LYS B 1 173 ? 36.552 76.523 44.256 1.00 22.66 173 LYS B N 1
ATOM 5181 C CA . LYS B 1 173 ? 37.484 77.468 44.859 1.00 23.65 173 LYS B CA 1
ATOM 5182 C C . LYS B 1 173 ? 37.752 78.712 44.013 1.00 22.71 173 LYS B C 1
ATOM 5183 O O . LYS B 1 173 ? 38.271 78.622 42.915 1.00 21.00 173 LYS B O 1
ATOM 5189 N N . ASP B 1 174 ? 37.393 79.877 44.539 1.00 22.40 174 ASP B N 1
ATOM 5190 C CA . ASP B 1 174 ? 37.674 81.138 43.866 1.00 18.92 174 ASP B CA 1
ATOM 5191 C C . ASP B 1 174 ? 39.099 81.533 44.195 1.00 18.33 174 ASP B C 1
ATOM 5192 O O . ASP B 1 174 ? 39.376 81.910 45.308 1.00 19.16 174 ASP B O 1
ATOM 5197 N N . GLU B 1 175 ? 40.003 81.422 43.234 1.00 20.28 175 GLU B N 1
ATOM 5198 C CA . GLU B 1 175 ? 41.399 81.762 43.473 1.00 22.87 175 GLU B CA 1
ATOM 5199 C C . GLU B 1 175 ? 42.071 81.973 42.131 1.00 22.95 175 GLU B C 1
ATOM 5200 O O . GLU B 1 175 ? 41.556 81.538 41.109 1.00 23.28 175 GLU B O 1
ATOM 5206 N N . LEU B 1 176 ? 43.220 82.644 42.153 1.00 20.82 176 LEU B N 1
ATOM 5207 C CA . LEU B 1 176 ? 44.002 82.872 40.963 1.00 21.86 176 LEU B CA 1
ATOM 5208 C C . LEU B 1 176 ? 44.601 81.543 40.465 1.00 22.69 176 LEU B C 1
ATOM 5209 O O . LEU B 1 176 ? 45.088 80.739 41.255 1.00 21.76 176 LEU B O 1
ATOM 5214 N N . ARG B 1 177 ? 44.530 81.308 39.158 1.00 22.02 177 ARG B N 1
ATOM 5215 C CA . ARG B 1 177 ? 45.061 80.086 38.562 1.00 22.05 177 ARG B CA 1
ATOM 5216 C C . ARG B 1 177 ? 45.836 80.480 37.316 1.00 22.56 177 ARG B C 1
ATOM 5217 O O . ARG B 1 177 ? 45.606 81.556 36.766 1.00 21.65 177 ARG B O 1
ATOM 5225 N N . PRO B 1 178 ? 46.771 79.635 36.878 1.00 23.34 178 PRO B N 1
ATOM 5226 C CA . PRO B 1 178 ? 47.473 79.878 35.610 1.00 22.30 178 PRO B CA 1
ATOM 5227 C C . PRO B 1 178 ? 46.453 79.830 34.475 1.00 21.71 178 PRO B C 1
ATOM 5228 O O . PRO B 1 178 ? 45.478 79.093 34.589 1.00 19.13 178 PRO B O 1
ATOM 5232 N N . LEU B 1 179 ? 46.658 80.616 33.420 1.00 23.60 179 LEU B N 1
ATOM 5233 C CA . LEU B 1 179 ? 45.696 80.695 32.319 1.00 25.73 179 LEU B CA 1
ATOM 5234 C C . LEU B 1 179 ? 45.327 79.317 31.775 1.00 27.59 179 LEU B C 1
ATOM 5235 O O . LEU B 1 179 ? 44.156 79.042 31.491 1.00 26.64 179 LEU B O 1
ATOM 5240 N N . ASP B 1 180 ? 46.328 78.450 31.664 1.00 29.59 180 ASP B N 1
ATOM 5241 C CA . ASP B 1 180 ? 46.104 77.108 31.143 1.00 31.59 180 ASP B CA 1
ATOM 5242 C C . ASP B 1 180 ? 45.100 76.313 31.970 1.00 31.45 180 ASP B C 1
ATOM 5243 O O . ASP B 1 180 ? 44.206 75.691 31.397 1.00 33.50 180 ASP B O 1
ATOM 5248 N N . LYS B 1 181 ? 45.229 76.347 33.299 1.00 28.86 181 LYS B N 1
ATOM 5249 C CA . LYS B 1 181 ? 44.310 75.607 34.163 1.00 27.77 181 LYS B CA 1
ATOM 5250 C C . LYS B 1 181 ? 42.858 76.048 33.987 1.00 25.45 181 LYS B C 1
ATOM 5251 O O . LYS B 1 181 ? 41.961 75.221 34.050 1.00 24.40 181 LYS B O 1
ATOM 5257 N N . VAL B 1 182 ? 42.631 77.338 33.749 1.00 24.76 182 VAL B N 1
ATOM 5258 C CA . VAL B 1 182 ? 41.277 77.856 33.536 1.00 25.21 182 VAL B CA 1
ATOM 5259 C C . VAL B 1 182 ? 40.632 77.309 32.254 1.00 28.23 182 VAL B C 1
ATOM 5260 O O . VAL B 1 182 ? 39.469 76.880 32.254 1.00 26.88 182 VAL B O 1
ATOM 5264 N N . LYS B 1 183 ? 41.403 77.330 31.171 1.00 29.93 183 LYS B N 1
ATOM 5265 C CA . LYS B 1 183 ? 40.949 76.860 29.873 1.00 33.65 183 LYS B CA 1
ATOM 5266 C C . LYS B 1 183 ? 40.597 75.378 29.918 1.00 35.43 183 LYS B C 1
ATOM 5267 O O . LYS B 1 183 ? 39.659 74.914 29.234 1.00 35.34 183 LYS B O 1
ATOM 5273 N N . GLU B 1 184 ? 41.334 74.630 30.732 1.00 33.49 184 GLU B N 1
ATOM 5274 C CA . GLU B 1 184 ? 41.058 73.209 30.821 1.00 35.28 184 GLU B CA 1
ATOM 5275 C C . GLU B 1 184 ? 40.185 72.881 32.025 1.00 33.73 184 GLU B C 1
ATOM 5276 O O . GLU B 1 184 ? 40.217 71.773 32.544 1.00 34.12 184 GLU B O 1
ATOM 5282 N N . GLY B 1 185 ? 39.381 73.862 32.423 1.00 33.39 185 GLY B N 1
ATOM 5283 C CA . GLY B 1 185 ? 38.437 73.730 33.518 1.00 34.38 185 GLY B CA 1
ATOM 5284 C C . GLY B 1 185 ? 38.976 73.042 34.756 1.00 34.96 185 GLY B C 1
ATOM 5285 O O . GLY B 1 185 ? 38.415 72.047 35.220 1.00 34.25 185 GLY B O 1
ATOM 5286 N N . LYS B 1 186 ? 40.072 73.563 35.294 1.00 33.56 186 LYS B N 1
ATOM 5287 C CA . LYS B 1 186 ? 40.640 72.943 36.468 1.00 33.70 186 LYS B CA 1
ATOM 5288 C C . LYS B 1 186 ? 40.484 73.722 37.769 1.00 32.67 186 LYS B C 1
ATOM 5289 O O . LYS B 1 186 ? 41.438 73.947 38.485 1.00 35.38 186 LYS B O 1
ATOM 5295 N N . LYS B 1 187 ? 39.255 74.128 38.060 1.00 30.28 187 LYS B N 1
ATOM 5296 C CA . LYS B 1 187 ? 38.926 74.828 39.285 1.00 28.14 187 LYS B CA 1
ATOM 5297 C C . LYS B 1 187 ? 38.666 73.778 40.378 1.00 27.75 187 LYS B C 1
ATOM 5298 O O . LYS B 1 187 ? 37.978 72.790 40.144 1.00 25.77 187 LYS B O 1
ATOM 5304 N N . ARG B 1 188 ? 39.216 74.005 41.565 1.00 26.32 188 ARG B N 1
ATOM 5305 C CA . ARG B 1 188 ? 39.168 73.025 42.641 1.00 29.82 188 ARG B CA 1
ATOM 5306 C C . ARG B 1 188 ? 37.896 73.031 43.466 1.00 29.84 188 ARG B C 1
ATOM 5307 O O . ARG B 1 188 ? 37.262 74.071 43.650 1.00 29.00 188 ARG B O 1
ATOM 5315 N N . LEU B 1 189 ? 37.562 71.858 43.991 1.00 27.99 189 LEU B N 1
ATOM 5316 C CA . LEU B 1 189 ? 36.396 71.702 44.826 1.00 28.24 189 LEU B CA 1
ATOM 5317 C C . LEU B 1 189 ? 36.597 72.284 46.203 1.00 26.25 189 LEU B C 1
ATOM 5318 O O . LEU B 1 189 ? 37.697 72.283 46.747 1.00 27.13 189 LEU B O 1
ATOM 5323 N N . LEU B 1 190 ? 35.515 72.773 46.773 1.00 25.66 190 LEU B N 1
ATOM 5324 C CA . LEU B 1 190 ? 35.503 73.109 48.180 1.00 24.38 190 LEU B CA 1
ATOM 5325 C C . LEU B 1 190 ? 34.622 72.031 48.838 1.00 24.42 190 LEU B C 1
ATOM 5326 O O . LEU B 1 190 ? 33.670 71.527 48.224 1.00 23.39 190 LEU B O 1
ATOM 5331 N N . TRP B 1 191 ? 34.928 71.680 50.079 1.00 22.54 191 TRP B N 1
ATOM 5332 C CA . TRP B 1 191 ? 34.066 70.790 50.834 1.00 21.78 191 TRP B CA 1
ATOM 5333 C C . TRP B 1 191 ? 33.694 71.624 52.053 1.00 24.27 191 TRP B C 1
ATOM 5334 O O . TRP B 1 191 ? 34.462 71.701 53.001 1.00 23.89 191 TRP B O 1
ATOM 5345 N N . GLY B 1 192 ? 32.536 72.271 52.012 1.00 22.89 192 GLY B N 1
ATOM 5346 C CA . GLY B 1 192 ? 32.090 73.067 53.124 1.00 20.96 192 GLY B CA 1
ATOM 5347 C C . GLY B 1 192 ? 31.494 72.170 54.188 1.00 25.59 192 GLY B C 1
ATOM 5348 O O . GLY B 1 192 ? 30.343 71.733 54.076 1.00 25.08 192 GLY B O 1
ATOM 5349 N N . CYS B 1 193 ? 32.260 71.931 55.245 1.00 24.96 193 CYS B N 1
ATOM 5350 C CA . CYS B 1 193 ? 31.817 71.035 56.297 1.00 26.70 193 CYS B CA 1
ATOM 5351 C C . CYS B 1 193 ? 30.622 71.521 57.078 1.00 24.67 193 CYS B C 1
ATOM 5352 O O . CYS B 1 193 ? 30.469 72.715 57.324 1.00 23.91 193 CYS B O 1
ATOM 5355 N N . ASP B 1 194 ? 29.776 70.581 57.470 1.00 22.21 194 ASP B N 1
ATOM 5356 C CA . ASP B 1 194 ? 28.680 70.915 58.350 1.00 21.72 194 ASP B CA 1
ATOM 5357 C C . ASP B 1 194 ? 29.261 71.474 59.654 1.00 20.77 194 ASP B C 1
ATOM 5358 O O . ASP B 1 194 ? 30.124 70.847 60.293 1.00 18.96 194 ASP B O 1
ATOM 5363 N N . VAL B 1 195 ? 28.779 72.645 60.055 1.00 18.14 195 VAL B N 1
ATOM 5364 C CA . VAL B 1 195 ? 29.326 73.311 61.234 1.00 17.43 195 VAL B CA 1
ATOM 5365 C C . VAL B 1 195 ? 29.125 72.483 62.520 1.00 20.73 195 VAL B C 1
ATOM 5366 O O . VAL B 1 195 ? 29.890 72.618 63.485 1.00 18.39 195 VAL B O 1
ATOM 5370 N N . GLY B 1 196 ? 28.133 71.588 62.506 1.00 20.57 196 GLY B N 1
ATOM 5371 C CA . GLY B 1 196 ? 27.888 70.710 63.636 1.00 21.40 196 GLY B CA 1
ATOM 5372 C C . GLY B 1 196 ? 29.037 69.734 63.777 1.00 22.17 196 GLY B C 1
ATOM 5373 O O . GLY B 1 196 ? 29.609 69.558 64.854 1.00 22.41 196 GLY B O 1
ATOM 5374 N N . VAL B 1 197 ? 29.381 69.095 62.670 1.00 23.62 197 VAL B N 1
ATOM 5375 C CA . VAL B 1 197 ? 30.522 68.199 62.650 1.00 24.26 197 VAL B CA 1
ATOM 5376 C C . VAL B 1 197 ? 31.780 68.966 63.059 1.00 25.01 197 VAL B C 1
ATOM 5377 O O . VAL B 1 197 ? 32.574 68.483 63.870 1.00 25.94 197 VAL B O 1
ATOM 5381 N N . ALA B 1 198 ? 31.939 70.176 62.530 1.00 23.87 198 ALA B N 1
ATOM 5382 C CA . ALA B 1 198 ? 33.109 70.984 62.852 1.00 22.39 198 ALA B CA 1
ATOM 5383 C C . ALA B 1 198 ? 33.210 71.339 64.346 1.00 23.25 198 ALA B C 1
ATOM 5384 O O . ALA B 1 198 ? 34.306 71.354 64.898 1.00 23.88 198 ALA B O 1
ATOM 5386 N N . VAL B 1 199 ? 32.089 71.636 64.996 1.00 23.62 199 VAL B N 1
ATOM 5387 C CA . VAL B 1 199 ? 32.150 71.944 66.425 1.00 24.29 199 VAL B CA 1
ATOM 5388 C C . VAL B 1 199 ? 32.527 70.702 67.212 1.00 22.79 199 VAL B C 1
ATOM 5389 O O . VAL B 1 199 ? 33.362 70.764 68.114 1.00 25.03 199 VAL B O 1
ATOM 5393 N N . CYS B 1 200 ? 31.911 69.578 66.870 1.00 21.58 200 CYS B N 1
ATOM 5394 C CA . CYS B 1 200 ? 32.184 68.330 67.577 1.00 21.03 200 CYS B CA 1
ATOM 5395 C C . CYS B 1 200 ? 33.630 67.891 67.400 1.00 20.81 200 CYS B C 1
ATOM 5396 O O . CYS B 1 200 ? 34.294 67.539 68.371 1.00 20.50 200 CYS B O 1
ATOM 5399 N N . ALA B 1 201 ? 34.124 67.945 66.171 1.00 21.47 201 ALA B N 1
ATOM 5400 C CA . ALA B 1 201 ? 35.505 67.563 65.892 1.00 23.46 201 ALA B CA 1
ATOM 5401 C C . ALA B 1 201 ? 36.510 68.535 66.514 1.00 24.63 201 ALA B C 1
ATOM 5402 O O . ALA B 1 201 ? 37.611 68.125 66.916 1.00 24.88 201 ALA B O 1
ATOM 5404 N N . ALA B 1 202 ? 36.120 69.808 66.619 1.00 22.94 202 ALA B N 1
ATOM 5405 C CA . ALA B 1 202 ? 36.961 70.810 67.265 1.00 22.98 202 ALA B CA 1
ATOM 5406 C C . ALA B 1 202 ? 37.159 70.470 68.730 1.00 23.44 202 ALA B C 1
ATOM 5407 O O . ALA B 1 202 ? 38.241 70.640 69.271 1.00 22.43 202 ALA B O 1
ATOM 5409 N N . ALA B 1 203 ? 36.096 69.990 69.363 1.00 25.10 203 ALA B N 1
ATOM 5410 C CA . ALA B 1 203 ? 36.121 69.634 70.772 1.00 25.71 203 ALA B CA 1
ATOM 5411 C C . ALA B 1 203 ? 37.008 68.415 71.035 1.00 27.81 203 ALA B C 1
ATOM 5412 O O . ALA B 1 203 ? 37.739 68.365 72.031 1.00 29.09 203 ALA B O 1
ATOM 5414 N N . VAL B 1 204 ? 36.955 67.442 70.133 1.00 26.93 204 VAL B N 1
ATOM 5415 C CA . VAL B 1 204 ? 37.723 66.214 70.293 1.00 25.41 204 VAL B CA 1
ATOM 5416 C C . VAL B 1 204 ? 39.186 66.358 69.915 1.00 24.25 204 VAL B C 1
ATOM 5417 O O . VAL B 1 204 ? 40.040 65.748 70.526 1.00 24.05 204 VAL B O 1
ATOM 5421 N N . PHE B 1 205 ? 39.479 67.177 68.917 1.00 25.41 205 PHE B N 1
ATOM 5422 C CA . PHE B 1 205 ? 40.827 67.194 68.375 1.00 25.78 205 PHE B CA 1
ATOM 5423 C C . PHE B 1 205 ? 41.650 68.438 68.656 1.00 26.31 205 PHE B C 1
ATOM 5424 O O . PHE B 1 205 ? 42.849 68.444 68.378 1.00 28.44 205 PHE B O 1
ATOM 5432 N N . HIS B 1 206 ? 41.040 69.476 69.222 1.00 25.90 206 HIS B N 1
ATOM 5433 C CA . HIS B 1 206 ? 41.780 70.713 69.469 1.00 25.79 206 HIS B CA 1
ATOM 5434 C C . HIS B 1 206 ? 43.053 70.514 70.278 1.00 25.41 206 HIS B C 1
ATOM 5435 O O . HIS B 1 206 ? 44.131 70.874 69.819 1.00 26.36 206 HIS B O 1
ATOM 5442 N N . ASN B 1 207 ? 42.928 69.933 71.466 1.00 25.05 207 ASN B N 1
ATOM 5443 C CA . ASN B 1 207 ? 44.080 69.785 72.351 1.00 26.30 207 ASN B CA 1
ATOM 5444 C C . ASN B 1 207 ? 45.268 69.038 71.745 1.00 26.86 207 ASN B C 1
ATOM 5445 O O . ASN B 1 207 ? 46.366 69.591 71.685 1.00 28.48 207 ASN B O 1
ATOM 5450 N N . ILE B 1 208 ? 45.060 67.805 71.286 1.00 26.35 208 ILE B N 1
ATOM 5451 C CA . ILE B 1 208 ? 46.157 67.060 70.680 1.00 26.74 208 ILE B CA 1
ATOM 5452 C C . ILE B 1 208 ? 46.768 67.865 69.514 1.00 28.78 208 ILE B C 1
ATOM 5453 O O . ILE B 1 208 ? 47.992 67.962 69.402 1.00 28.97 208 ILE B O 1
ATOM 5458 N N . CYS B 1 209 ? 45.923 68.493 68.694 1.00 27.68 209 CYS B N 1
ATOM 5459 C CA . CYS B 1 209 ? 46.422 69.216 67.531 1.00 28.14 209 CYS B CA 1
ATOM 5460 C C . CYS B 1 209 ? 47.165 70.498 67.851 1.00 28.90 209 CYS B C 1
ATOM 5461 O O . CYS B 1 209 ? 48.055 70.895 67.096 1.00 31.05 209 CYS B O 1
ATOM 5464 N N . TYR B 1 210 ? 46.815 71.144 68.961 1.00 29.17 210 TYR B N 1
ATOM 5465 C CA . TYR B 1 210 ? 47.512 72.365 69.368 1.00 28.53 210 TYR B CA 1
ATOM 5466 C C . TYR B 1 210 ? 48.897 71.980 69.874 1.00 28.26 210 TYR B C 1
ATOM 5467 O O . TYR B 1 210 ? 49.869 72.714 69.697 1.00 27.82 210 TYR B O 1
ATOM 5476 N N . LYS B 1 211 ? 48.968 70.821 70.517 1.00 27.53 211 LYS B N 1
ATOM 5477 C CA . LYS B 1 211 ? 50.230 70.276 70.961 1.00 27.07 211 LYS B CA 1
ATOM 5478 C C . LYS B 1 211 ? 51.098 70.049 69.733 1.00 27.00 211 LYS B C 1
ATOM 5479 O O . LYS B 1 211 ? 52.233 70.522 69.675 1.00 27.29 211 LYS B O 1
ATOM 5485 N N . LEU B 1 212 ? 50.548 69.347 68.740 1.00 24.93 212 LEU B N 1
ATOM 5486 C CA . LEU B 1 212 ? 51.275 69.058 67.504 1.00 23.42 212 LEU B CA 1
ATOM 5487 C C . LEU B 1 212 ? 51.835 70.323 66.842 1.00 22.96 212 LEU B C 1
ATOM 5488 O O . LEU B 1 212 ? 52.980 70.336 66.389 1.00 21.49 212 LEU B O 1
ATOM 5493 N N . LYS B 1 213 ? 51.023 71.379 66.815 1.00 22.80 213 LYS B N 1
ATOM 5494 C CA . LYS B 1 213 ? 51.400 72.679 66.262 1.00 23.66 213 LYS B CA 1
ATOM 5495 C C . LYS B 1 213 ? 52.546 73.378 67.021 1.00 25.12 213 LYS B C 1
ATOM 5496 O O . LYS B 1 213 ? 53.388 74.048 66.414 1.00 24.53 213 LYS B O 1
ATOM 5502 N N . MET B 1 214 ? 52.591 73.222 68.340 1.00 23.61 214 MET B N 1
ATOM 5503 C CA . MET B 1 214 ? 53.654 73.857 69.106 1.00 27.47 214 MET B CA 1
ATOM 5504 C C . MET B 1 214 ? 55.014 73.187 68.889 1.00 27.05 214 MET B C 1
ATOM 5505 O O . MET B 1 214 ? 56.046 73.759 69.231 1.00 25.89 214 MET B O 1
ATOM 5510 N N . VAL B 1 215 ? 55.005 71.984 68.317 1.00 26.05 215 VAL B N 1
ATOM 5511 C CA . VAL B 1 215 ? 56.236 71.253 68.044 1.00 26.45 215 VAL B CA 1
ATOM 5512 C C . VAL B 1 215 ? 56.364 70.976 66.553 1.00 27.11 215 VAL B C 1
ATOM 5513 O O . VAL B 1 215 ? 57.122 70.100 66.124 1.00 27.03 215 VAL B O 1
ATOM 5517 N N . ALA B 1 216 ? 55.611 71.732 65.766 1.00 26.83 216 ALA B N 1
ATOM 5518 C CA . ALA B 1 216 ? 55.644 71.604 64.320 1.00 26.57 216 ALA B CA 1
ATOM 5519 C C . ALA B 1 216 ? 57.057 71.730 63.751 1.00 26.56 216 ALA B C 1
ATOM 5520 O O . ALA B 1 216 ? 57.441 70.957 62.881 1.00 27.24 216 ALA B O 1
ATOM 5522 N N . ARG B 1 217 ? 57.834 72.684 64.262 1.00 26.51 217 ARG B N 1
ATOM 5523 C CA . ARG B 1 217 ? 59.187 72.926 63.757 1.00 27.77 217 ARG B CA 1
ATOM 5524 C C . ARG B 1 217 ? 60.124 71.707 63.779 1.00 28.42 217 ARG B C 1
ATOM 5525 O O . ARG B 1 217 ? 61.157 71.702 63.118 1.00 27.77 217 ARG B O 1
ATOM 5533 N N . PHE B 1 218 ? 59.759 70.674 64.527 1.00 28.57 218 PHE B N 1
ATOM 5534 C CA . PHE B 1 218 ? 60.561 69.467 64.560 1.00 30.07 218 PHE B CA 1
ATOM 5535 C C . PHE B 1 218 ? 59.984 68.431 63.601 1.00 30.93 218 PHE B C 1
ATOM 5536 O O . PHE B 1 218 ? 60.692 67.540 63.140 1.00 31.16 218 PHE B O 1
ATOM 5544 N N . GLY B 1 219 ? 58.698 68.564 63.296 1.00 30.76 219 GLY B N 1
ATOM 5545 C CA . GLY B 1 219 ? 58.028 67.636 62.399 1.00 32.87 219 GLY B CA 1
ATOM 5546 C C . GLY B 1 219 ? 57.694 66.308 63.057 1.00 32.26 219 GLY B C 1
ATOM 5547 O O . GLY B 1 219 ? 57.779 66.196 64.278 1.00 32.33 219 GLY B O 1
ATOM 5548 N N . PRO B 1 220 ? 57.301 65.303 62.277 1.00 32.05 220 PRO B N 1
ATOM 5549 C CA . PRO B 1 220 ? 57.105 65.403 60.820 1.00 31.46 220 PRO B CA 1
ATOM 5550 C C . PRO B 1 220 ? 55.910 66.265 60.396 1.00 30.39 220 PRO B C 1
ATOM 5551 O O . PRO B 1 220 ? 55.935 66.881 59.325 1.00 31.96 220 PRO B O 1
ATOM 5555 N N . ILE B 1 221 ? 54.866 66.302 61.213 1.00 26.77 221 ILE B N 1
ATOM 5556 C CA . ILE B 1 221 ? 53.722 67.140 60.893 1.00 22.23 221 ILE B CA 1
ATOM 5557 C C . ILE B 1 221 ? 54.102 68.624 60.994 1.00 22.80 221 ILE B C 1
ATOM 5558 O O . ILE B 1 221 ? 54.347 69.155 62.083 1.00 22.34 221 ILE B O 1
ATOM 5563 N N . ALA B 1 222 ? 54.153 69.272 59.836 1.00 24.01 222 ALA B N 1
ATOM 5564 C CA . ALA B 1 222 ? 54.536 70.672 59.721 1.00 22.84 222 ALA B CA 1
ATOM 5565 C C . ALA B 1 222 ? 53.394 71.664 59.879 1.00 24.49 222 ALA B C 1
ATOM 5566 O O . ALA B 1 222 ? 53.645 72.873 59.846 1.00 24.66 222 ALA B O 1
ATOM 5568 N N . VAL B 1 223 ? 52.154 71.186 60.028 1.00 24.41 223 VAL B N 1
ATOM 5569 C CA . VAL B 1 223 ? 51.028 72.102 60.254 1.00 24.16 223 VAL B CA 1
ATOM 5570 C C . VAL B 1 223 ? 51.333 72.951 61.475 1.00 27.48 223 VAL B C 1
ATOM 5571 O O . VAL B 1 223 ? 51.614 72.417 62.550 1.00 30.30 223 VAL B O 1
ATOM 5575 N N . GLY B 1 224 ? 51.312 74.268 61.310 1.00 27.74 224 GLY B N 1
ATOM 5576 C CA . GLY B 1 224 ? 51.535 75.169 62.423 1.00 26.62 224 GLY B CA 1
ATOM 5577 C C . GLY B 1 224 ? 52.875 75.867 62.313 1.00 26.93 224 GLY B C 1
ATOM 5578 O O . GLY B 1 224 ? 53.238 76.686 63.150 1.00 24.31 224 GLY B O 1
ATOM 5579 N N . VAL B 1 225 ? 53.604 75.553 61.254 1.00 25.94 225 VAL B N 1
ATOM 5580 C CA . VAL B 1 225 ? 54.937 76.098 61.076 1.00 27.37 225 VAL B CA 1
ATOM 5581 C C . VAL B 1 225 ? 54.879 77.563 60.611 1.00 26.19 225 VAL B C 1
ATOM 5582 O O . VAL B 1 225 ? 53.932 77.984 59.946 1.00 25.27 225 VAL B O 1
ATOM 5586 N N . ASP B 1 226 ? 55.863 78.352 61.019 1.00 25.40 226 ASP B N 1
ATOM 5587 C CA . ASP B 1 226 ? 55.942 79.750 60.602 1.00 26.49 226 ASP B CA 1
ATOM 5588 C C . ASP B 1 226 ? 57.213 79.893 59.778 1.00 26.03 226 ASP B C 1
ATOM 5589 O O . ASP B 1 226 ? 58.310 79.952 60.316 1.00 27.98 226 ASP B O 1
ATOM 5594 N N . MET B 1 227 ? 57.056 79.954 58.464 1.00 28.25 227 MET B N 1
ATOM 5595 C CA . MET B 1 227 ? 58.205 79.946 57.562 1.00 31.04 227 MET B CA 1
ATOM 5596 C C . MET B 1 227 ? 58.981 81.243 57.524 1.00 31.60 227 MET B C 1
ATOM 5597 O O . MET B 1 227 ? 59.997 81.356 56.835 1.00 30.44 227 MET B O 1
ATOM 5602 N N . THR B 1 228 ? 58.507 82.220 58.279 1.00 30.83 228 THR B N 1
ATOM 5603 C CA . THR B 1 228 ? 59.215 83.470 58.364 1.00 30.59 228 THR B CA 1
ATOM 5604 C C . THR B 1 228 ? 59.920 83.521 59.728 1.00 30.35 228 THR B C 1
ATOM 5605 O O . THR B 1 228 ? 60.662 84.462 60.036 1.00 29.49 228 THR B O 1
ATOM 5609 N N . SER B 1 229 ? 59.730 82.462 60.518 1.00 29.78 229 SER B N 1
ATOM 5610 C CA . SER B 1 229 ? 60.336 82.369 61.849 1.00 28.79 229 SER B CA 1
ATOM 5611 C C . SER B 1 229 ? 61.555 81.452 61.894 1.00 28.66 229 SER B C 1
ATOM 5612 O O . SER B 1 229 ? 62.070 81.037 60.863 1.00 30.06 229 SER B O 1
ATOM 5615 N N . ARG B 1 230 ? 62.009 81.132 63.102 1.00 29.28 230 ARG B N 1
ATOM 5616 C CA . ARG B 1 230 ? 63.184 80.281 63.290 1.00 28.82 230 ARG B CA 1
ATOM 5617 C C . ARG B 1 230 ? 62.846 78.817 63.054 1.00 28.24 230 ARG B C 1
ATOM 5618 O O . ARG B 1 230 ? 63.721 77.946 63.117 1.00 28.00 230 ARG B O 1
ATOM 5626 N N . ASP B 1 231 ? 61.572 78.549 62.777 1.00 25.32 231 ASP B N 1
ATOM 5627 C CA . ASP B 1 231 ? 61.149 77.203 62.445 1.00 24.98 231 ASP B CA 1
ATOM 5628 C C . ASP B 1 231 ? 61.978 76.725 61.264 1.00 24.21 231 ASP B C 1
ATOM 5629 O O . ASP B 1 231 ? 62.376 75.569 61.213 1.00 22.15 231 ASP B O 1
ATOM 5634 N N . VAL B 1 232 ? 62.259 77.637 60.336 1.00 25.16 232 VAL B N 1
ATOM 5635 C CA . VAL B 1 232 ? 63.049 77.325 59.148 1.00 27.03 232 VAL B CA 1
ATOM 5636 C C . VAL B 1 232 ? 64.415 76.755 59.509 1.00 27.70 232 VAL B C 1
ATOM 5637 O O . VAL B 1 232 ? 64.755 75.647 59.092 1.00 28.11 232 VAL B O 1
ATOM 5641 N N . ASP B 1 233 ? 65.184 77.512 60.291 1.00 28.26 233 ASP B N 1
ATOM 5642 C CA . ASP B 1 233 ? 66.501 77.070 60.731 1.00 28.60 233 ASP B CA 1
ATOM 5643 C C . ASP B 1 233 ? 66.393 75.696 61.378 1.00 29.02 233 ASP B C 1
ATOM 5644 O O . ASP B 1 233 ? 67.163 74.792 61.054 1.00 27.29 233 ASP B O 1
ATOM 5649 N N . VAL B 1 234 ? 65.412 75.535 62.265 1.00 29.60 234 VAL B N 1
ATOM 5650 C CA . VAL B 1 234 ? 65.206 74.254 62.936 1.00 30.49 234 VAL B CA 1
ATOM 5651 C C . VAL B 1 234 ? 64.858 73.136 61.955 1.00 30.44 234 VAL B C 1
ATOM 5652 O O . VAL B 1 234 ? 65.500 72.091 61.966 1.00 29.59 234 VAL B O 1
ATOM 5656 N N . ILE B 1 235 ? 63.870 73.355 61.090 1.00 31.46 235 ILE B N 1
ATOM 5657 C CA . ILE B 1 235 ? 63.518 72.309 60.134 1.00 32.17 235 ILE B CA 1
ATOM 5658 C C . ILE B 1 235 ? 64.690 71.959 59.207 1.00 31.74 235 ILE B C 1
ATOM 5659 O O . ILE B 1 235 ? 64.931 70.788 58.919 1.00 30.91 235 ILE B O 1
ATOM 5664 N N . ILE B 1 236 ? 65.454 72.963 58.793 1.00 31.00 236 ILE B N 1
ATOM 5665 C CA . ILE B 1 236 ? 66.558 72.706 57.883 1.00 31.36 236 ILE B CA 1
ATOM 5666 C C . ILE B 1 236 ? 67.800 72.112 58.580 1.00 31.19 236 ILE B C 1
ATOM 5667 O O . ILE B 1 236 ? 68.502 71.287 57.995 1.00 30.50 236 ILE B O 1
ATOM 5672 N N . ASN B 1 237 ? 68.064 72.500 59.826 1.00 29.73 237 ASN B N 1
ATOM 5673 C CA . ASN B 1 237 ? 69.183 71.895 60.537 1.00 30.58 237 ASN B CA 1
ATOM 5674 C C . ASN B 1 237 ? 68.824 70.467 60.917 1.00 30.79 237 ASN B C 1
ATOM 5675 O O . ASN B 1 237 ? 69.692 69.606 60.976 1.00 30.36 237 ASN B O 1
ATOM 5680 N N . ASN B 1 238 ? 67.530 70.228 61.136 1.00 30.57 238 ASN B N 1
ATOM 5681 C CA . ASN B 1 238 ? 67.006 68.912 61.493 1.00 29.95 238 ASN B CA 1
ATOM 5682 C C . ASN B 1 238 ? 67.113 67.938 60.325 1.00 29.35 238 ASN B C 1
ATOM 5683 O O . ASN B 1 238 ? 67.158 66.723 60.513 1.00 28.05 238 ASN B O 1
ATOM 5688 N N . LEU B 1 239 ? 67.154 68.490 59.116 1.00 29.90 239 LEU B N 1
ATOM 5689 C CA . LEU B 1 239 ? 67.230 67.690 57.899 1.00 29.75 239 LEU B CA 1
ATOM 5690 C C . LEU B 1 239 ? 68.685 67.402 57.563 1.00 29.19 239 LEU B C 1
ATOM 5691 O O . LEU B 1 239 ? 69.079 66.248 57.411 1.00 30.40 239 LEU B O 1
ATOM 5696 N N . THR B 1 240 ? 69.491 68.454 57.477 1.00 28.34 240 THR B N 1
ATOM 5697 C CA . THR B 1 240 ? 70.899 68.304 57.128 1.00 29.03 240 THR B CA 1
ATOM 5698 C C . THR B 1 240 ? 71.746 67.694 58.245 1.00 30.18 240 THR B C 1
ATOM 5699 O O . THR B 1 240 ? 72.956 67.512 58.089 1.00 31.33 240 THR B O 1
ATOM 5703 N N . SER B 1 241 ? 71.107 67.369 59.364 1.00 30.76 241 SER B N 1
ATOM 5704 C CA . SER B 1 241 ? 71.810 66.800 60.508 1.00 30.84 241 SER B CA 1
ATOM 5705 C C . SER B 1 241 ? 72.159 65.340 60.288 1.00 30.62 241 SER B C 1
ATOM 5706 O O . SER B 1 241 ? 73.180 64.861 60.782 1.00 31.38 241 SER B O 1
ATOM 5709 N N . LYS B 1 242 ? 71.305 64.629 59.560 1.00 29.35 242 LYS B N 1
ATOM 5710 C CA . LYS B 1 242 ? 71.504 63.198 59.367 1.00 28.43 242 LYS B CA 1
ATOM 5711 C C . LYS B 1 242 ? 71.794 62.806 57.919 1.00 27.41 242 LYS B C 1
ATOM 5712 O O . LYS B 1 242 ? 72.207 61.676 57.651 1.00 28.62 242 LYS B O 1
ATOM 5718 N N . ALA B 1 243 ? 71.583 63.737 56.992 1.00 25.31 243 ALA B N 1
ATOM 5719 C CA . ALA B 1 243 ? 71.774 63.458 55.572 1.00 23.52 243 ALA B CA 1
ATOM 5720 C C . ALA B 1 243 ? 72.160 64.705 54.782 1.00 23.12 243 ALA B C 1
ATOM 5721 O O . ALA B 1 243 ? 71.936 65.824 55.230 1.00 24.04 243 ALA B O 1
ATOM 5723 N N . SER B 1 244 ? 72.738 64.507 53.602 1.00 22.56 244 SER B N 1
ATOM 5724 C CA . SER B 1 244 ? 73.080 65.620 52.723 1.00 22.96 244 SER B CA 1
ATOM 5725 C C . SER B 1 244 ? 72.397 65.423 51.371 1.00 23.12 244 SER B C 1
ATOM 5726 O O . SER B 1 244 ? 72.677 66.142 50.407 1.00 21.56 244 SER B O 1
ATOM 5729 N N . ASP B 1 245 ? 71.503 64.432 51.326 1.00 23.87 245 ASP B N 1
ATOM 5730 C CA . ASP B 1 245 ? 70.684 64.119 50.157 1.00 24.05 245 ASP B CA 1
ATOM 5731 C C . ASP B 1 245 ? 69.228 64.247 50.558 1.00 23.52 245 ASP B C 1
ATOM 5732 O O . ASP B 1 245 ? 68.841 63.810 51.641 1.00 24.33 245 ASP B O 1
ATOM 5737 N N . PHE B 1 246 ? 68.412 64.839 49.693 1.00 23.08 246 PHE B N 1
ATOM 5738 C CA . PHE B 1 246 ? 67.011 65.071 50.035 1.00 22.83 246 PHE B CA 1
ATOM 5739 C C . PHE B 1 246 ? 66.076 64.848 48.862 1.00 23.44 246 PHE B C 1
ATOM 5740 O O . PHE B 1 246 ? 66.455 65.034 47.708 1.00 23.74 246 PHE B O 1
ATOM 5748 N N . LEU B 1 247 ? 64.843 64.463 49.174 1.00 23.71 247 LEU B N 1
ATOM 5749 C CA . LEU B 1 247 ? 63.855 64.135 48.155 1.00 22.98 247 LEU B CA 1
ATOM 5750 C C . LEU B 1 247 ? 62.624 65.013 48.294 1.00 23.70 247 LEU B C 1
ATOM 5751 O O . LEU B 1 247 ? 61.944 65.003 49.319 1.00 23.64 247 LEU B O 1
ATOM 5756 N N . CYS B 1 248 ? 62.337 65.759 47.239 1.00 23.42 248 CYS B N 1
ATOM 5757 C CA . CYS B 1 248 ? 61.187 66.622 47.211 1.00 22.23 248 CYS B CA 1
ATOM 5758 C C . CYS B 1 248 ? 60.309 66.177 46.059 1.00 24.03 248 CYS B C 1
ATOM 5759 O O . CYS B 1 248 ? 60.708 66.251 44.902 1.00 22.35 248 CYS B O 1
ATOM 5762 N N . LEU B 1 249 ? 59.107 65.711 46.380 1.00 25.84 249 LEU B N 1
ATOM 5763 C CA . LEU B 1 249 ? 58.192 65.240 45.358 1.00 25.62 249 LEU B CA 1
ATOM 5764 C C . LEU B 1 249 ? 56.968 66.121 45.268 1.00 27.55 249 LEU B C 1
ATOM 5765 O O . LEU B 1 249 ? 56.602 66.794 46.234 1.00 26.23 249 LEU B O 1
ATOM 5770 N N . ASP B 1 250 ? 56.360 66.128 44.086 1.00 29.61 250 ASP B N 1
ATOM 5771 C CA . ASP B 1 250 ? 55.083 66.796 43.862 1.00 31.28 250 ASP B CA 1
ATOM 5772 C C . ASP B 1 250 ? 54.108 65.645 43.698 1.00 31.35 250 ASP B C 1
ATOM 5773 O O . ASP B 1 250 ? 54.338 64.751 42.873 1.00 30.10 250 ASP B O 1
ATOM 5778 N N . TYR B 1 251 ? 53.034 65.632 44.478 1.00 30.51 251 TYR B N 1
ATOM 5779 C CA . TYR B 1 251 ? 52.043 64.572 44.311 1.00 29.15 251 TYR B CA 1
ATOM 5780 C C . TYR B 1 251 ? 50.814 65.087 43.568 1.00 30.10 251 TYR B C 1
ATOM 5781 O O . TYR B 1 251 ? 50.248 66.124 43.908 1.00 29.97 251 TYR B O 1
ATOM 5790 N N . SER B 1 252 ? 50.396 64.347 42.554 1.00 31.18 252 SER B N 1
ATOM 5791 C CA . SER B 1 252 ? 49.238 64.732 41.761 1.00 31.30 252 SER B CA 1
ATOM 5792 C C . SER B 1 252 ? 47.965 64.078 42.299 1.00 29.87 252 SER B C 1
ATOM 5793 O O . SER B 1 252 ? 47.984 62.909 42.676 1.00 27.04 252 SER B O 1
ATOM 5796 N N . LYS B 1 253 ? 46.874 64.841 42.335 1.00 30.20 253 LYS B N 1
ATOM 5797 C CA . LYS B 1 253 ? 45.566 64.354 42.795 1.00 32.14 253 LYS B CA 1
ATOM 5798 C C . LYS B 1 253 ? 45.624 63.602 44.119 1.00 30.38 253 LYS B C 1
ATOM 5799 O O . LYS B 1 253 ? 44.972 62.573 44.280 1.00 29.80 253 LYS B O 1
ATOM 5805 N N . TRP B 1 254 ? 46.409 64.107 45.060 1.00 29.21 254 TRP B N 1
ATOM 5806 C CA . TRP B 1 254 ? 46.551 63.461 46.356 1.00 29.17 254 TRP B CA 1
ATOM 5807 C C . TRP B 1 254 ? 45.239 63.337 47.147 1.00 30.73 254 TRP B C 1
ATOM 5808 O O . TRP B 1 254 ? 44.793 62.231 47.417 1.00 32.22 254 TRP B O 1
ATOM 5819 N N . ASP B 1 255 ? 44.626 64.466 47.499 1.00 31.22 255 ASP B N 1
ATOM 5820 C CA . ASP B 1 255 ? 43.432 64.471 48.339 1.00 31.43 255 ASP B CA 1
ATOM 5821 C C . ASP B 1 255 ? 42.242 63.742 47.741 1.00 33.60 255 ASP B C 1
ATOM 5822 O O . ASP B 1 255 ? 41.379 63.266 48.472 1.00 34.28 255 ASP B O 1
ATOM 5827 N N . SER B 1 256 ? 42.175 63.670 46.415 1.00 34.25 256 SER B N 1
ATOM 5828 C CA . SER B 1 256 ? 41.035 63.033 45.753 1.00 32.06 256 SER B CA 1
ATOM 5829 C C . SER B 1 256 ? 41.202 61.525 45.561 1.00 31.01 256 SER B C 1
ATOM 5830 O O . SER B 1 256 ? 40.239 60.818 45.287 1.00 32.06 256 SER B O 1
ATOM 5833 N N . THR B 1 257 ? 42.414 61.019 45.719 1.00 30.98 257 THR B N 1
ATOM 5834 C CA . THR B 1 257 ? 42.617 59.585 45.567 1.00 31.15 257 THR B CA 1
ATOM 5835 C C . THR B 1 257 ? 42.966 58.860 46.859 1.00 30.70 257 THR B C 1
ATOM 5836 O O . THR B 1 257 ? 43.084 57.636 46.848 1.00 31.98 257 THR B O 1
ATOM 5840 N N . MET B 1 258 ? 43.126 59.591 47.962 1.00 27.80 258 MET B N 1
ATOM 5841 C CA . MET B 1 258 ? 43.519 58.959 49.220 1.00 26.46 258 MET B CA 1
ATOM 5842 C C . MET B 1 258 ? 42.609 57.777 49.562 1.00 27.21 258 MET B C 1
ATOM 5843 O O . MET B 1 258 ? 41.386 57.878 49.470 1.00 28.70 258 MET B O 1
ATOM 5848 N N . SER B 1 259 ? 43.213 56.646 49.914 1.00 26.02 259 SER B N 1
ATOM 5849 C CA . SER B 1 259 ? 42.450 55.443 50.234 1.00 26.40 259 SER B CA 1
ATOM 5850 C C . SER B 1 259 ? 41.872 55.529 51.634 1.00 26.67 259 SER B C 1
ATOM 5851 O O . SER B 1 259 ? 42.564 55.968 52.562 1.00 29.62 259 SER B O 1
ATOM 5854 N N . PRO B 1 260 ? 40.607 55.128 51.783 1.00 26.05 260 PRO B N 1
ATOM 5855 C CA . PRO B 1 260 ? 39.905 55.180 53.076 1.00 25.70 260 PRO B CA 1
ATOM 5856 C C . PRO B 1 260 ? 40.608 54.435 54.210 1.00 26.29 260 PRO B C 1
ATOM 5857 O O . PRO B 1 260 ? 40.600 54.935 55.338 1.00 28.04 260 PRO B O 1
ATOM 5861 N N . CYS B 1 261 ? 41.226 53.292 53.925 1.00 24.19 261 CYS B N 1
ATOM 5862 C CA . CYS B 1 261 ? 41.910 52.549 54.976 1.00 24.86 261 CYS B CA 1
ATOM 5863 C C . CYS B 1 261 ? 43.014 53.376 55.644 1.00 25.72 261 CYS B C 1
ATOM 5864 O O . CYS B 1 261 ? 43.207 53.310 56.860 1.00 27.50 261 CYS B O 1
ATOM 5867 N N . VAL B 1 262 ? 43.706 54.184 54.855 1.00 25.68 262 VAL B N 1
ATOM 5868 C CA . VAL B 1 262 ? 44.706 55.093 55.390 1.00 24.22 262 VAL B CA 1
ATOM 5869 C C . VAL B 1 262 ? 44.063 56.231 56.196 1.00 25.02 262 VAL B C 1
ATOM 5870 O O . VAL B 1 262 ? 44.571 56.596 57.253 1.00 25.03 262 VAL B O 1
ATOM 5874 N N . VAL B 1 263 ? 42.947 56.788 55.719 1.00 25.29 263 VAL B N 1
ATOM 5875 C CA . VAL B 1 263 ? 42.333 57.925 56.428 1.00 26.03 263 VAL B CA 1
ATOM 5876 C C . VAL B 1 263 ? 41.779 57.507 57.779 1.00 25.48 263 VAL B C 1
ATOM 5877 O O . VAL B 1 263 ? 41.932 58.217 58.776 1.00 23.38 263 VAL B O 1
ATOM 5881 N N . ARG B 1 264 ? 41.139 56.343 57.776 1.00 27.87 264 ARG B N 1
ATOM 5882 C CA . ARG B 1 264 ? 40.584 55.710 58.965 1.00 30.03 264 ARG B CA 1
ATOM 5883 C C . ARG B 1 264 ? 41.651 55.516 60.029 1.00 28.71 264 ARG B C 1
ATOM 5884 O O . ARG B 1 264 ? 41.450 55.885 61.186 1.00 29.39 264 ARG B O 1
ATOM 5892 N N . LEU B 1 265 ? 42.770 54.910 59.621 1.00 27.13 265 LEU B N 1
ATOM 5893 C CA . LEU B 1 265 ? 43.897 54.625 60.502 1.00 26.47 265 LEU B CA 1
ATOM 5894 C C . LEU B 1 265 ? 44.464 55.894 61.138 1.00 27.45 265 LEU B C 1
ATOM 5895 O O . LEU B 1 265 ? 44.708 55.933 62.343 1.00 27.50 265 LEU B O 1
ATOM 5900 N N . ALA B 1 266 ? 44.666 56.925 60.323 1.00 25.58 266 ALA B N 1
ATOM 5901 C CA . ALA B 1 266 ? 45.205 58.183 60.811 1.00 26.23 266 ALA B CA 1
ATOM 5902 C C . ALA B 1 266 ? 44.264 58.812 61.832 1.00 26.76 266 ALA B C 1
ATOM 5903 O O . ALA B 1 266 ? 44.719 59.364 62.847 1.00 26.78 266 ALA B O 1
ATOM 5905 N N . ILE B 1 267 ? 42.960 58.719 61.561 1.00 25.72 267 ILE B N 1
ATOM 5906 C CA . ILE B 1 267 ? 41.945 59.221 62.478 1.00 25.55 267 ILE B CA 1
ATOM 5907 C C . ILE B 1 267 ? 41.993 58.417 63.775 1.00 26.85 267 ILE B C 1
ATOM 5908 O O . ILE B 1 267 ? 41.942 58.993 64.863 1.00 27.59 267 ILE B O 1
ATOM 5913 N N . ASP B 1 268 ? 42.125 57.095 63.658 1.00 26.67 268 ASP B N 1
ATOM 5914 C CA . ASP B 1 268 ? 42.239 56.232 64.834 1.00 28.34 268 ASP B CA 1
ATOM 5915 C C . ASP B 1 268 ? 43.411 56.629 65.729 1.00 26.87 268 ASP B C 1
ATOM 5916 O O . ASP B 1 268 ? 43.275 56.649 66.944 1.00 26.82 268 ASP B O 1
ATOM 5921 N N . ILE B 1 269 ? 44.546 56.943 65.114 1.00 26.06 269 ILE B N 1
ATOM 5922 C CA . ILE B 1 269 ? 45.764 57.329 65.824 1.00 26.91 269 ILE B CA 1
ATOM 5923 C C . ILE B 1 269 ? 45.595 58.614 66.646 1.00 27.25 269 ILE B C 1
ATOM 5924 O O . ILE B 1 269 ? 45.948 58.656 67.831 1.00 24.48 269 ILE B O 1
ATOM 5929 N N . LEU B 1 270 ? 45.054 59.647 66.001 1.00 28.92 270 LEU B N 1
ATOM 5930 C CA . LEU B 1 270 ? 44.778 60.940 66.632 1.00 29.72 270 LEU B CA 1
ATOM 5931 C C . LEU B 1 270 ? 43.763 60.814 67.771 1.00 30.21 270 LEU B C 1
ATOM 5932 O O . LEU B 1 270 ? 43.953 61.361 68.856 1.00 29.93 270 LEU B O 1
ATOM 5937 N N . ALA B 1 271 ? 42.678 60.093 67.506 1.00 30.55 271 ALA B N 1
ATOM 5938 C CA . ALA B 1 271 ? 41.610 59.907 68.481 1.00 30.93 271 ALA B CA 1
ATOM 5939 C C . ALA B 1 271 ? 42.056 59.054 69.663 1.00 31.47 271 ALA B C 1
ATOM 5940 O O . ALA B 1 271 ? 41.524 59.172 70.762 1.00 30.34 271 ALA B O 1
ATOM 5942 N N . ASP B 1 272 ? 43.041 58.200 69.417 1.00 33.95 272 ASP B N 1
ATOM 5943 C CA . ASP B 1 272 ? 43.608 57.335 70.436 1.00 36.31 272 ASP B CA 1
ATOM 5944 C C . ASP B 1 272 ? 44.217 58.155 71.573 1.00 37.20 272 ASP B C 1
ATOM 5945 O O . ASP B 1 272 ? 44.414 57.655 72.676 1.00 34.92 272 ASP B O 1
ATOM 5950 N N . CYS B 1 273 ? 44.491 59.428 71.303 1.00 39.18 273 CYS B N 1
ATOM 5951 C CA . CYS B 1 273 ? 45.084 60.299 72.309 1.00 40.34 273 CYS B CA 1
ATOM 5952 C C . CYS B 1 273 ? 44.066 61.240 72.927 1.00 38.08 273 CYS B C 1
ATOM 5953 O O . CYS B 1 273 ? 44.425 62.159 73.649 1.00 40.01 273 CYS B O 1
ATOM 5956 N N . CYS B 1 274 ? 42.795 60.992 72.659 1.00 34.98 274 CYS B N 1
ATOM 5957 C CA . CYS B 1 274 ? 41.737 61.840 73.176 1.00 32.34 274 CYS B CA 1
ATOM 5958 C C . CYS B 1 274 ? 40.918 61.152 74.273 1.00 31.66 274 CYS B C 1
ATOM 5959 O O . CYS B 1 274 ? 40.923 59.925 74.387 1.00 31.46 274 CYS B O 1
ATOM 5962 N N . GLU B 1 275 ? 40.236 61.951 75.086 1.00 30.34 275 GLU B N 1
ATOM 5963 C CA . GLU B 1 275 ? 39.383 61.431 76.151 1.00 30.67 275 GLU B CA 1
ATOM 5964 C C . GLU B 1 275 ? 38.335 60.470 75.575 1.00 31.30 275 GLU B C 1
ATOM 5965 O O . GLU B 1 275 ? 37.642 60.800 74.611 1.00 29.91 275 GLU B O 1
ATOM 5971 N N . GLN B 1 276 ? 38.227 59.277 76.152 1.00 31.28 276 GLN B N 1
ATOM 5972 C CA . GLN B 1 276 ? 37.285 58.278 75.645 1.00 33.41 276 GLN B CA 1
ATOM 5973 C C . GLN B 1 276 ? 35.824 58.552 75.980 1.00 33.07 276 GLN B C 1
ATOM 5974 O O . GLN B 1 276 ? 35.185 57.764 76.675 1.00 33.44 276 GLN B O 1
ATOM 5980 N N . THR B 1 277 ? 35.295 59.660 75.478 1.00 32.64 277 THR B N 1
ATOM 5981 C CA . THR B 1 277 ? 33.898 59.998 75.703 1.00 32.00 277 THR B CA 1
ATOM 5982 C C . THR B 1 277 ? 33.072 59.529 74.536 1.00 31.19 277 THR B C 1
ATOM 5983 O O . THR B 1 277 ? 33.589 58.951 73.586 1.00 31.17 277 THR B O 1
ATOM 5987 N N . GLU B 1 278 ? 31.780 59.828 74.601 1.00 30.87 278 GLU B N 1
ATOM 5988 C CA . GLU B 1 278 ? 30.879 59.541 73.501 1.00 30.05 278 GLU B CA 1
ATOM 5989 C C . GLU B 1 278 ? 31.079 60.588 72.421 1.00 28.11 278 GLU B C 1
ATOM 5990 O O . GLU B 1 278 ? 30.780 60.338 71.262 1.00 30.44 278 GLU B O 1
ATOM 5996 N N . LEU B 1 279 ? 31.585 61.757 72.808 1.00 25.89 279 LEU B N 1
ATOM 5997 C CA . LEU B 1 279 ? 31.853 62.839 71.872 1.00 23.14 279 LEU B CA 1
ATOM 5998 C C . LEU B 1 279 ? 32.937 62.360 70.917 1.00 24.32 279 LEU B C 1
ATOM 5999 O O . LEU B 1 279 ? 32.757 62.408 69.692 1.00 24.29 279 LEU B O 1
ATOM 6004 N N . THR B 1 280 ? 34.047 61.885 71.486 1.00 23.67 280 THR B N 1
ATOM 6005 C CA . THR B 1 280 ? 35.154 61.339 70.702 1.00 23.38 280 THR B CA 1
ATOM 6006 C C . THR B 1 280 ? 34.698 60.220 69.772 1.00 23.66 280 THR B C 1
ATOM 6007 O O . THR B 1 280 ? 34.942 60.278 68.567 1.00 24.25 280 THR B O 1
ATOM 6011 N N . LYS B 1 281 ? 34.020 59.219 70.330 1.00 22.26 281 LYS B N 1
ATOM 6012 C CA . LYS B 1 281 ? 33.536 58.101 69.531 1.00 23.03 281 LYS B CA 1
ATOM 6013 C C . LYS B 1 281 ? 32.692 58.574 68.351 1.00 21.75 281 LYS B C 1
ATOM 6014 O O . LYS B 1 281 ? 32.900 58.150 67.218 1.00 19.11 281 LYS B O 1
ATOM 6020 N N . SER B 1 282 ? 31.739 59.454 68.637 1.00 20.99 282 SER B N 1
ATOM 6021 C CA . SER B 1 282 ? 30.863 59.985 67.620 1.00 21.96 282 SER B CA 1
ATOM 6022 C C . SER B 1 282 ? 31.650 60.643 66.495 1.00 23.00 282 SER B C 1
ATOM 6023 O O . SER B 1 282 ? 31.479 60.289 65.343 1.00 23.92 282 SER B O 1
ATOM 6026 N N . VAL B 1 283 ? 32.521 61.582 66.847 1.00 23.68 283 VAL B N 1
ATOM 6027 C CA . VAL B 1 283 ? 33.344 62.295 65.877 1.00 24.92 283 VAL B CA 1
ATOM 6028 C C . VAL B 1 283 ? 34.171 61.347 65.001 1.00 24.84 283 VAL B C 1
ATOM 6029 O O . VAL B 1 283 ? 34.240 61.512 63.781 1.00 24.77 283 VAL B O 1
ATOM 6033 N N . VAL B 1 284 ? 34.781 60.357 65.649 1.00 24.33 284 VAL B N 1
ATOM 6034 C CA . VAL B 1 284 ? 35.588 59.332 65.002 1.00 21.54 284 VAL B CA 1
ATOM 6035 C C . VAL B 1 284 ? 34.744 58.557 64.013 1.00 22.47 284 VAL B C 1
ATOM 6036 O O . VAL B 1 284 ? 35.127 58.399 62.849 1.00 25.00 284 VAL B O 1
ATOM 6040 N N . LEU B 1 285 ? 33.590 58.086 64.465 1.00 21.81 285 LEU B N 1
ATOM 6041 C CA . LEU B 1 285 ? 32.690 57.355 63.578 1.00 25.00 285 LEU B CA 1
ATOM 6042 C C . LEU B 1 285 ? 32.252 58.218 62.376 1.00 26.63 285 LEU B C 1
ATOM 6043 O O . LEU B 1 285 ? 32.127 57.710 61.250 1.00 26.64 285 LEU B O 1
ATOM 6048 N N . THR B 1 286 ? 32.049 59.515 62.602 1.00 24.86 286 THR B N 1
ATOM 6049 C CA . THR B 1 286 ? 31.614 60.370 61.513 1.00 28.64 286 THR B CA 1
ATOM 6050 C C . THR B 1 286 ? 32.716 60.580 60.492 1.00 28.21 286 THR B C 1
ATOM 6051 O O . THR B 1 286 ? 32.497 60.380 59.300 1.00 25.97 286 THR B O 1
ATOM 6055 N N . LEU B 1 287 ? 33.904 60.959 60.962 1.00 27.79 287 LEU B N 1
ATOM 6056 C CA . LEU B 1 287 ? 35.005 61.270 60.049 1.00 26.49 287 LEU B CA 1
ATOM 6057 C C . LEU B 1 287 ? 35.603 60.058 59.338 1.00 25.93 287 LEU B C 1
ATOM 6058 O O . LEU B 1 287 ? 36.207 60.206 58.287 1.00 27.63 287 LEU B O 1
ATOM 6063 N N . LYS B 1 288 ? 35.444 58.864 59.899 1.00 25.21 288 LYS B N 1
ATOM 6064 C CA . LYS B 1 288 ? 35.966 57.676 59.237 1.00 27.22 288 LYS B CA 1
ATOM 6065 C C . LYS B 1 288 ? 34.997 57.210 58.155 1.00 26.44 288 LYS B C 1
ATOM 6066 O O . LYS B 1 288 ? 35.345 56.426 57.278 1.00 26.89 288 LYS B O 1
ATOM 6072 N N . SER B 1 289 ? 33.771 57.698 58.225 1.00 25.33 289 SER B N 1
ATOM 6073 C CA . SER B 1 289 ? 32.771 57.291 57.268 1.00 26.24 289 SER B CA 1
ATOM 6074 C C . SER B 1 289 ? 32.907 58.082 55.966 1.00 23.87 289 SER B C 1
ATOM 6075 O O . SER B 1 289 ? 33.266 59.267 55.977 1.00 20.87 289 SER B O 1
ATOM 6078 N N . HIS B 1 290 ? 32.630 57.399 54.856 1.00 21.39 290 HIS B N 1
ATOM 6079 C CA . HIS B 1 290 ? 32.673 57.987 53.522 1.00 22.23 290 HIS B CA 1
ATOM 6080 C C . HIS B 1 290 ? 32.009 59.352 53.449 1.00 21.42 290 HIS B C 1
ATOM 6081 O O . HIS B 1 290 ? 30.807 59.479 53.655 1.00 22.57 290 HIS B O 1
ATOM 6088 N N . PRO B 1 291 ? 32.802 60.366 53.136 1.00 20.36 291 PRO B N 1
ATOM 6089 C CA . PRO B 1 291 ? 32.301 61.738 53.045 1.00 21.22 291 PRO B CA 1
ATOM 6090 C C . PRO B 1 291 ? 31.252 61.847 51.943 1.00 23.17 291 PRO B C 1
ATOM 6091 O O . PRO B 1 291 ? 31.342 61.168 50.931 1.00 21.53 291 PRO B O 1
ATOM 6095 N N . MET B 1 292 ? 30.252 62.685 52.157 1.00 23.91 292 MET B N 1
ATOM 6096 C CA . MET B 1 292 ? 29.233 62.916 51.156 1.00 23.61 292 MET B CA 1
ATOM 6097 C C . MET B 1 292 ? 29.210 64.407 50.952 1.00 22.81 292 MET B C 1
ATOM 6098 O O . MET B 1 292 ? 29.630 65.155 51.839 1.00 22.28 292 MET B O 1
ATOM 6103 N N . THR B 1 293 ? 28.666 64.836 49.822 1.00 20.11 293 THR B N 1
ATOM 6104 C CA . THR B 1 293 ? 28.484 66.258 49.556 1.00 25.08 293 THR B CA 1
ATOM 6105 C C . THR B 1 293 ? 27.206 66.573 48.810 1.00 25.20 293 THR B C 1
ATOM 6106 O O . THR B 1 293 ? 26.680 65.768 48.041 1.00 25.38 293 THR B O 1
ATOM 6110 N N . ILE B 1 294 ? 26.731 67.787 49.016 1.00 24.84 294 ILE B N 1
ATOM 6111 C CA . ILE B 1 294 ? 25.537 68.220 48.357 1.00 23.41 294 ILE B CA 1
ATOM 6112 C C . ILE B 1 294 ? 25.917 69.182 47.265 1.00 24.04 294 ILE B C 1
ATOM 6113 O O . ILE B 1 294 ? 26.530 70.207 47.518 1.00 24.99 294 ILE B O 1
ATOM 6118 N N . LEU B 1 295 ? 25.585 68.802 46.039 1.00 24.61 295 LEU B N 1
ATOM 6119 C CA . LEU B 1 295 ? 25.840 69.611 44.870 1.00 24.43 295 LEU B CA 1
ATOM 6120 C C . LEU B 1 295 ? 24.480 69.724 44.238 1.00 23.78 295 LEU B C 1
ATOM 6121 O O . LEU B 1 295 ? 23.817 68.716 44.036 1.00 26.29 295 LEU B O 1
ATOM 6126 N N . ASP B 1 296 ? 24.059 70.948 43.952 1.00 26.03 296 ASP B N 1
ATOM 6127 C CA . ASP B 1 296 ? 22.790 71.214 43.275 1.00 26.07 296 ASP B CA 1
ATOM 6128 C C . ASP B 1 296 ? 21.643 70.247 43.642 1.00 25.96 296 ASP B C 1
ATOM 6129 O O . ASP B 1 296 ? 21.170 69.479 42.805 1.00 23.72 296 ASP B O 1
ATOM 6134 N N . ALA B 1 297 ? 21.237 70.266 44.909 1.00 24.88 297 ALA B N 1
ATOM 6135 C CA . ALA B 1 297 ? 20.127 69.438 45.381 1.00 23.42 297 ALA B CA 1
ATOM 6136 C C . ALA B 1 297 ? 20.336 67.925 45.216 1.00 24.45 297 ALA B C 1
ATOM 6137 O O . ALA B 1 297 ? 19.367 67.154 45.130 1.00 24.38 297 ALA B O 1
ATOM 6139 N N . MET B 1 298 ? 21.594 67.506 45.147 1.00 23.13 298 MET B N 1
ATOM 6140 C CA . MET B 1 298 ? 21.923 66.093 45.042 1.00 25.00 298 MET B CA 1
ATOM 6141 C C . MET B 1 298 ? 22.932 65.733 46.106 1.00 25.44 298 MET B C 1
ATOM 6142 O O . MET B 1 298 ? 23.844 66.525 46.385 1.00 25.63 298 MET B O 1
ATOM 6147 N N . ILE B 1 299 ? 22.782 64.540 46.680 1.00 23.87 299 ILE B N 1
ATOM 6148 C CA . ILE B 1 299 ? 23.735 64.015 47.649 1.00 23.16 299 ILE B CA 1
ATOM 6149 C C . ILE B 1 299 ? 24.678 63.169 46.839 1.00 20.58 299 ILE B C 1
ATOM 6150 O O . ILE B 1 299 ? 24.246 62.263 46.153 1.00 16.75 299 ILE B O 1
ATOM 6155 N N . VAL B 1 300 ? 25.970 63.448 46.931 1.00 22.78 300 VAL B N 1
ATOM 6156 C CA . VAL B 1 300 ? 26.974 62.684 46.209 1.00 21.34 300 VAL B CA 1
ATOM 6157 C C . VAL B 1 300 ? 27.831 61.888 47.185 1.00 22.52 300 VAL B C 1
ATOM 6158 O O . VAL B 1 300 ? 28.533 62.456 48.013 1.00 25.20 300 VAL B O 1
ATOM 6162 N N . GLN B 1 301 ? 27.765 60.567 47.106 1.00 23.21 301 GLN B N 1
ATOM 6163 C CA . GLN B 1 301 ? 28.592 59.733 47.963 1.00 23.03 301 GLN B CA 1
ATOM 6164 C C . GLN B 1 301 ? 29.960 59.521 47.329 1.00 24.83 301 GLN B C 1
ATOM 6165 O O . GLN B 1 301 ? 30.171 59.775 46.137 1.00 25.03 301 GLN B O 1
ATOM 6171 N N . THR B 1 302 ? 30.875 58.987 48.117 1.00 24.28 302 THR B N 1
ATOM 6172 C CA . THR B 1 302 ? 32.233 58.853 47.659 1.00 23.79 302 THR B CA 1
ATOM 6173 C C . THR B 1 302 ? 32.806 57.489 48.033 1.00 22.85 302 THR B C 1
ATOM 6174 O O . THR B 1 302 ? 32.269 56.797 48.914 1.00 22.45 302 THR B O 1
ATOM 6178 N N . LYS B 1 303 ? 33.862 57.073 47.335 1.00 23.03 303 LYS B N 1
ATOM 6179 C CA . LYS B 1 303 ? 34.534 55.798 47.632 1.00 23.15 303 LYS B CA 1
ATOM 6180 C C . LYS B 1 303 ? 35.977 56.027 48.092 1.00 23.73 303 LYS B C 1
ATOM 6181 O O . LYS B 1 303 ? 36.593 55.154 48.689 1.00 26.18 303 LYS B O 1
ATOM 6187 N N . ARG B 1 304 ? 36.531 57.191 47.788 1.00 22.76 304 ARG B N 1
ATOM 6188 C CA . ARG B 1 304 ? 37.873 57.504 48.225 1.00 21.90 304 ARG B CA 1
ATOM 6189 C C . ARG B 1 304 ? 38.035 59.003 48.359 1.00 22.91 304 ARG B C 1
ATOM 6190 O O . ARG B 1 304 ? 37.114 59.769 48.046 1.00 21.32 304 ARG B O 1
ATOM 6198 N N . GLY B 1 305 ? 39.200 59.406 48.857 1.00 22.11 305 GLY B N 1
ATOM 6199 C CA . GLY B 1 305 ? 39.558 60.797 48.956 1.00 24.06 305 GLY B CA 1
ATOM 6200 C C . GLY B 1 305 ? 39.543 61.352 50.358 1.00 26.99 305 GLY B C 1
ATOM 6201 O O . GLY B 1 305 ? 38.954 60.782 51.263 1.00 30.15 305 GLY B O 1
ATOM 6202 N N . LEU B 1 306 ? 40.190 62.496 50.525 1.00 28.01 306 LEU B N 1
ATOM 6203 C CA . LEU B 1 306 ? 40.271 63.159 51.804 1.00 27.65 306 LEU B CA 1
ATOM 6204 C C . LEU B 1 306 ? 39.873 64.623 51.599 1.00 28.12 306 LEU B C 1
ATOM 6205 O O . LEU B 1 306 ? 40.659 65.407 51.075 1.00 31.64 306 LEU B O 1
ATOM 6210 N N . PRO B 1 307 ? 38.656 64.985 52.005 1.00 28.11 307 PRO B N 1
ATOM 6211 C CA . PRO B 1 307 ? 38.128 66.354 51.821 1.00 27.72 307 PRO B CA 1
ATOM 6212 C C . PRO B 1 307 ? 38.989 67.454 52.434 1.00 27.01 307 PRO B C 1
ATOM 6213 O O . PRO B 1 307 ? 39.323 67.374 53.605 1.00 27.66 307 PRO B O 1
ATOM 6217 N N . SER B 1 308 ? 39.320 68.478 51.647 1.00 27.91 308 SER B N 1
ATOM 6218 C CA . SER B 1 308 ? 40.166 69.593 52.098 1.00 25.32 308 SER B CA 1
ATOM 6219 C C . SER B 1 308 ? 39.457 70.499 53.099 1.00 25.79 308 SER B C 1
ATOM 6220 O O . SER B 1 308 ? 40.053 71.411 53.659 1.00 26.03 308 SER B O 1
ATOM 6223 N N . GLY B 1 309 ? 38.173 70.247 53.299 1.00 24.40 309 GLY B N 1
ATOM 6224 C CA . GLY B 1 309 ? 37.391 70.981 54.265 1.00 25.66 309 GLY B CA 1
ATOM 6225 C C . GLY B 1 309 ? 37.019 70.143 55.473 1.00 25.81 309 GLY B C 1
ATOM 6226 O O . GLY B 1 309 ? 36.249 70.602 56.311 1.00 25.88 309 GLY B O 1
ATOM 6227 N N . MET B 1 310 ? 37.545 68.919 55.562 1.00 25.09 310 MET B N 1
ATOM 6228 C CA . MET B 1 310 ? 37.310 68.092 56.758 1.00 26.81 310 MET B CA 1
ATOM 6229 C C . MET B 1 310 ? 37.989 68.757 57.965 1.00 24.19 310 MET B C 1
ATOM 6230 O O . MET B 1 310 ? 39.111 69.257 57.847 1.00 22.34 310 MET B O 1
ATOM 6235 N N . PRO B 1 311 ? 37.330 68.778 59.119 1.00 22.47 311 PRO B N 1
ATOM 6236 C CA . PRO B 1 311 ? 37.965 69.370 60.296 1.00 19.80 311 PRO B CA 1
ATOM 6237 C C . PRO B 1 311 ? 39.316 68.689 60.506 1.00 22.27 311 PRO B C 1
ATOM 6238 O O . PRO B 1 311 ? 39.422 67.454 60.410 1.00 21.32 311 PRO B O 1
ATOM 6242 N N . PHE B 1 312 ? 40.341 69.501 60.756 1.00 24.06 312 PHE B N 1
ATOM 6243 C CA . PHE B 1 312 ? 41.698 69.022 60.976 1.00 25.11 312 PHE B CA 1
ATOM 6244 C C . PHE B 1 312 ? 42.265 68.244 59.794 1.00 24.84 312 PHE B C 1
ATOM 6245 O O . PHE B 1 312 ? 43.016 67.290 59.978 1.00 26.66 312 PHE B O 1
ATOM 6253 N N . THR B 1 313 ? 41.920 68.664 58.585 1.00 23.94 313 THR B N 1
ATOM 6254 C CA . THR B 1 313 ? 42.338 67.926 57.398 1.00 24.56 313 THR B CA 1
ATOM 6255 C C . THR B 1 313 ? 43.834 67.932 57.218 1.00 22.04 313 THR B C 1
ATOM 6256 O O . THR B 1 313 ? 44.385 66.961 56.746 1.00 22.81 313 THR B O 1
ATOM 6260 N N . SER B 1 314 ? 44.483 69.017 57.619 1.00 20.75 314 SER B N 1
ATOM 6261 C CA . SER B 1 314 ? 45.924 69.175 57.463 1.00 20.66 314 SER B CA 1
ATOM 6262 C C . SER B 1 314 ? 46.707 68.206 58.330 1.00 21.95 314 SER B C 1
ATOM 6263 O O . SER B 1 314 ? 47.653 67.570 57.867 1.00 23.47 314 SER B O 1
ATOM 6266 N N . VAL B 1 315 ? 46.324 68.097 59.593 1.00 20.46 315 VAL B N 1
ATOM 6267 C CA . VAL B 1 315 ? 46.985 67.155 60.483 1.00 20.51 315 VAL B CA 1
ATOM 6268 C C . VAL B 1 315 ? 46.685 65.738 60.017 1.00 21.28 315 VAL B C 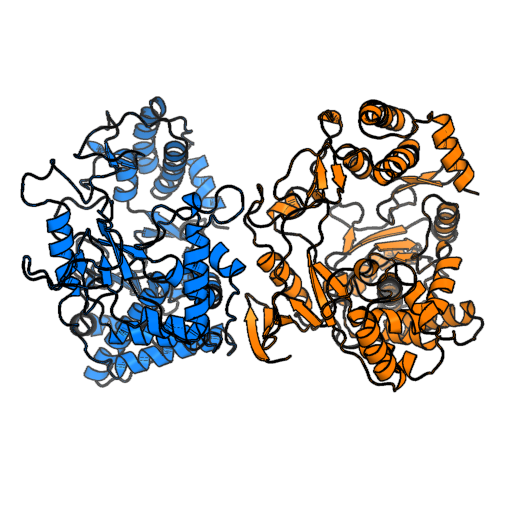1
ATOM 6269 O O . VAL B 1 315 ? 47.603 64.962 59.779 1.00 23.06 315 VAL B O 1
ATOM 6273 N N . ILE B 1 316 ? 45.407 65.424 59.830 1.00 21.75 316 ILE B N 1
ATOM 6274 C CA . ILE B 1 316 ? 45.007 64.080 59.437 1.00 24.00 316 ILE B CA 1
ATOM 6275 C C . ILE B 1 316 ? 45.659 63.650 58.134 1.00 25.41 316 ILE B C 1
ATOM 6276 O O . ILE B 1 316 ? 46.142 62.515 58.018 1.00 26.64 316 ILE B O 1
ATOM 6281 N N . ASN B 1 317 ? 45.716 64.570 57.176 1.00 24.97 317 ASN B N 1
ATOM 6282 C CA . ASN B 1 317 ? 46.320 64.290 55.869 1.00 25.03 317 ASN B CA 1
ATOM 6283 C C . ASN B 1 317 ? 47.839 64.131 55.986 1.00 21.45 317 ASN B C 1
ATOM 6284 O O . ASN B 1 317 ? 48.437 63.259 55.363 1.00 17.10 317 ASN B O 1
ATOM 6289 N N . SER B 1 318 ? 48.443 64.961 56.826 1.00 21.49 318 SER B N 1
ATOM 6290 C CA . SER B 1 318 ? 49.877 64.884 57.083 1.00 21.49 318 SER B CA 1
ATOM 6291 C C . SER B 1 318 ? 50.219 63.585 57.792 1.00 20.31 318 SER B C 1
ATOM 6292 O O . SER B 1 318 ? 51.326 63.063 57.629 1.00 20.06 318 SER B O 1
ATOM 6295 N N . ILE B 1 319 ? 49.271 63.056 58.563 1.00 19.42 319 ILE B N 1
ATOM 6296 C CA . ILE B 1 319 ? 49.480 61.758 59.190 1.00 20.64 319 ILE B CA 1
ATOM 6297 C C . ILE B 1 319 ? 49.429 60.675 58.108 1.00 21.46 319 ILE B C 1
ATOM 6298 O O . ILE B 1 319 ? 50.215 59.728 58.142 1.00 20.71 319 ILE B O 1
ATOM 6303 N N . CYS B 1 320 ? 48.536 60.844 57.131 1.00 21.59 320 CYS B N 1
ATOM 6304 C CA . CYS B 1 320 ? 48.404 59.884 56.031 1.00 23.33 320 CYS B CA 1
ATOM 6305 C C . CYS B 1 320 ? 49.678 59.882 55.194 1.00 24.03 320 CYS B C 1
ATOM 6306 O O . CYS B 1 320 ? 50.110 58.835 54.703 1.00 21.38 320 CYS B O 1
ATOM 6309 N N . HIS B 1 321 ? 50.270 61.065 55.035 1.00 24.69 321 HIS B N 1
ATOM 6310 C CA . HIS B 1 321 ? 51.476 61.216 54.234 1.00 25.76 321 HIS B CA 1
ATOM 6311 C C . HIS B 1 321 ? 52.623 60.522 54.922 1.00 26.26 321 HIS B C 1
ATOM 6312 O O . HIS B 1 321 ? 53.373 59.762 54.306 1.00 26.65 321 HIS B O 1
ATOM 6319 N N . TRP B 1 322 ? 52.756 60.813 56.208 1.00 24.94 322 TRP B N 1
ATOM 6320 C CA . TRP B 1 322 ? 53.797 60.237 57.026 1.00 25.82 322 TRP B CA 1
ATOM 6321 C C . TRP B 1 322 ? 53.669 58.715 56.953 1.00 26.91 322 TRP B C 1
ATOM 6322 O O . TRP B 1 322 ? 54.661 58.028 56.739 1.00 26.25 322 TRP B O 1
ATOM 6333 N N . LEU B 1 323 ? 52.451 58.194 57.083 1.00 26.26 323 LEU B N 1
ATOM 6334 C CA . LEU B 1 323 ? 52.262 56.754 57.035 1.00 26.12 323 LEU B CA 1
ATOM 6335 C C . LEU B 1 323 ? 52.796 56.208 55.724 1.00 26.43 323 LEU B C 1
ATOM 6336 O O . LEU B 1 323 ? 53.732 55.408 55.714 1.00 26.56 323 LEU B O 1
ATOM 6341 N N . LEU B 1 324 ? 52.227 56.684 54.625 1.00 25.34 324 LEU B N 1
ATOM 6342 C CA . LEU B 1 324 ? 52.581 56.203 53.294 1.00 26.17 324 LEU B CA 1
ATOM 6343 C C . LEU B 1 324 ? 54.079 56.269 52.990 1.00 25.79 324 LEU B C 1
ATOM 6344 O O . LEU B 1 324 ? 54.712 55.239 52.784 1.00 24.84 324 LEU B O 1
ATOM 6349 N N . TRP B 1 325 ? 54.638 57.474 52.992 1.00 26.11 325 TRP B N 1
ATOM 6350 C CA . TRP B 1 325 ? 56.059 57.659 52.738 1.00 26.00 325 TRP B CA 1
ATOM 6351 C C . TRP B 1 325 ? 56.901 56.779 53.655 1.00 26.90 325 TRP B C 1
ATOM 6352 O O . TRP B 1 325 ? 57.811 56.075 53.202 1.00 26.90 325 TRP B O 1
ATOM 6363 N N . SER B 1 326 ? 56.584 56.809 54.946 1.00 26.29 326 SER B N 1
ATOM 6364 C CA . SER B 1 326 ? 57.330 56.022 55.930 1.00 26.88 326 SER B CA 1
ATOM 6365 C C . SER B 1 326 ? 57.110 54.502 55.777 1.00 26.03 326 SER B C 1
ATOM 6366 O O . SER B 1 326 ? 57.948 53.710 56.179 1.00 26.62 326 SER B O 1
ATOM 6369 N N . ALA B 1 327 ? 56.001 54.101 55.169 1.00 27.02 327 ALA B N 1
ATOM 6370 C CA . ALA B 1 327 ? 55.756 52.685 54.917 1.00 27.17 327 ALA B CA 1
ATOM 6371 C C . ALA B 1 327 ? 56.446 52.249 53.630 1.00 27.08 327 ALA B C 1
ATOM 6372 O O . ALA B 1 327 ? 56.850 51.093 53.488 1.00 26.70 327 ALA B O 1
ATOM 6374 N N . ALA B 1 328 ? 56.566 53.185 52.693 1.00 26.55 328 ALA B N 1
ATOM 6375 C CA . ALA B 1 328 ? 57.215 52.930 51.418 1.00 26.22 328 ALA B CA 1
ATOM 6376 C C . ALA B 1 328 ? 58.688 52.613 51.621 1.00 26.52 328 ALA B C 1
ATOM 6377 O O . ALA B 1 328 ? 59.286 51.892 50.826 1.00 28.41 328 ALA B O 1
ATOM 6379 N N . VAL B 1 329 ? 59.264 53.153 52.691 1.00 26.30 329 VAL B N 1
ATOM 6380 C CA . VAL B 1 329 ? 60.663 52.917 53.025 1.00 25.55 329 VAL B CA 1
ATOM 6381 C C . VAL B 1 329 ? 60.836 51.584 53.752 1.00 25.27 329 VAL B C 1
ATOM 6382 O O . VAL B 1 329 ? 61.757 50.829 53.459 1.00 25.31 329 VAL B O 1
ATOM 6386 N N . TYR B 1 330 ? 59.929 51.299 54.682 1.00 26.21 330 TYR B N 1
ATOM 6387 C CA . TYR B 1 330 ? 59.950 50.065 55.468 1.00 27.03 330 TYR B CA 1
ATOM 6388 C C . TYR B 1 330 ? 59.757 48.812 54.608 1.00 27.86 330 TYR B C 1
ATOM 6389 O O . TYR B 1 330 ? 60.296 47.743 54.915 1.00 28.28 330 TYR B O 1
ATOM 6398 N N . LYS B 1 331 ? 58.980 48.949 53.539 1.00 28.34 331 LYS B N 1
ATOM 6399 C CA . LYS B 1 331 ? 58.729 47.850 52.612 1.00 28.92 331 LYS B CA 1
ATOM 6400 C C . LYS B 1 331 ? 59.932 47.683 51.707 1.00 29.35 331 LYS B C 1
ATOM 6401 O O . LYS B 1 331 ? 60.286 46.568 51.317 1.00 29.16 331 LYS B O 1
ATOM 6407 N N . SER B 1 332 ? 60.554 48.810 51.375 1.00 29.54 332 SER B N 1
ATOM 6408 C CA . SER B 1 332 ? 61.709 48.819 50.491 1.00 29.38 332 SER B CA 1
ATOM 6409 C C . SER B 1 332 ? 62.893 48.104 51.116 1.00 29.30 332 SER B C 1
ATOM 6410 O O . SER B 1 332 ? 63.612 47.364 50.434 1.00 29.20 332 SER B O 1
ATOM 6413 N N . CYS B 1 333 ? 63.081 48.323 52.415 1.00 29.65 333 CYS B N 1
ATOM 6414 C CA . CYS B 1 333 ? 64.175 47.701 53.152 1.00 30.61 333 CYS B CA 1
ATOM 6415 C C . CYS B 1 333 ? 64.022 46.179 53.172 1.00 31.58 333 CYS B C 1
ATOM 6416 O O . CYS B 1 333 ? 64.996 45.453 52.993 1.00 31.82 333 CYS B O 1
ATOM 6419 N N . ALA B 1 334 ? 62.791 45.709 53.357 1.00 32.89 334 ALA B N 1
ATOM 6420 C CA . ALA B 1 334 ? 62.499 44.278 53.415 1.00 33.89 334 ALA B CA 1
ATOM 6421 C C . ALA B 1 334 ? 62.671 43.581 52.069 1.00 34.27 334 ALA B C 1
ATOM 6422 O O . ALA B 1 334 ? 63.239 42.492 52.002 1.00 34.46 334 ALA B O 1
ATOM 6424 N N . GLU B 1 335 ? 62.183 44.225 51.013 1.00 35.14 335 GLU B N 1
ATOM 6425 C CA . GLU B 1 335 ? 62.232 43.697 49.652 1.00 36.46 335 GLU B CA 1
ATOM 6426 C C . GLU B 1 335 ? 63.657 43.348 49.240 1.00 37.89 335 GLU B C 1
ATOM 6427 O O . GLU B 1 335 ? 63.939 42.218 48.822 1.00 38.14 335 GLU B O 1
ATOM 6433 N N . ILE B 1 336 ? 64.560 44.313 49.377 1.00 38.85 336 ILE B N 1
ATOM 6434 C CA . ILE B 1 336 ? 65.949 44.083 49.002 1.00 38.63 336 ILE B CA 1
ATOM 6435 C C . ILE B 1 336 ? 66.722 43.316 50.080 1.00 39.71 336 ILE B C 1
ATOM 6436 O O . ILE B 1 336 ? 67.658 42.584 49.757 1.00 40.43 336 ILE B O 1
ATOM 6441 N N . GLY B 1 337 ? 66.329 43.454 51.347 1.00 40.37 337 GLY B N 1
ATOM 6442 C CA . GLY B 1 337 ? 66.973 42.666 52.387 1.00 42.09 337 GLY B CA 1
ATOM 6443 C C . GLY B 1 337 ? 67.107 43.169 53.816 1.00 43.17 337 GLY B C 1
ATOM 6444 O O . GLY B 1 337 ? 67.385 42.376 54.718 1.00 43.02 337 GLY B O 1
ATOM 6445 N N . LEU B 1 338 ? 66.902 44.461 54.046 1.00 44.03 338 LEU B N 1
ATOM 6446 C CA . LEU B 1 338 ? 67.127 45.025 55.378 1.00 45.19 338 LEU B CA 1
ATOM 6447 C C . LEU B 1 338 ? 65.887 45.184 56.246 1.00 46.25 338 LEU B C 1
ATOM 6448 O O . LEU B 1 338 ? 64.764 44.895 55.841 1.00 45.94 338 LEU B O 1
ATOM 6453 N N . HIS B 1 339 ? 66.126 45.649 57.464 1.00 48.05 339 HIS B N 1
ATOM 6454 C CA . HIS B 1 339 ? 65.063 45.970 58.395 1.00 50.03 339 HIS B CA 1
ATOM 6455 C C . HIS B 1 339 ? 65.373 47.370 58.901 1.00 50.54 339 HIS B C 1
ATOM 6456 O O . HIS B 1 339 ? 66.471 47.634 59.399 1.00 50.58 339 HIS B O 1
ATOM 6463 N N . CYS B 1 340 ? 64.442 48.293 58.729 1.00 50.70 340 CYS B N 1
ATOM 6464 C CA . CYS B 1 340 ? 64.678 49.622 59.260 1.00 51.26 340 CYS B CA 1
ATOM 6465 C C . CYS B 1 340 ? 63.471 50.100 60.047 1.00 50.24 340 CYS B C 1
ATOM 6466 O O . CYS B 1 340 ? 62.325 49.762 59.742 1.00 49.77 340 CYS B O 1
ATOM 6469 N N . SER B 1 341 ? 63.757 50.866 61.089 1.00 49.60 341 SER B N 1
ATOM 6470 C CA . SER B 1 341 ? 62.737 51.356 61.992 1.00 47.26 341 SER B CA 1
ATOM 6471 C C . SER B 1 341 ? 62.954 52.836 62.245 1.00 46.74 341 SER B C 1
ATOM 6472 O O . SER B 1 341 ? 63.991 53.384 61.869 1.00 45.57 341 SER B O 1
ATOM 6475 N N . ASN B 1 342 ? 61.960 53.465 62.870 1.00 46.79 342 ASN B N 1
ATOM 6476 C CA . ASN B 1 342 ? 61.975 54.888 63.207 1.00 45.97 342 ASN B CA 1
ATOM 6477 C C . ASN B 1 342 ? 62.542 55.740 62.089 1.00 45.52 342 ASN B C 1
ATOM 6478 O O . ASN B 1 342 ? 63.614 56.327 62.246 1.00 45.07 342 ASN B O 1
ATOM 6483 N N . LEU B 1 343 ? 61.834 55.796 60.966 1.00 44.83 343 LEU B N 1
ATOM 6484 C CA . LEU B 1 343 ? 62.278 56.568 59.811 1.00 45.32 343 LEU B CA 1
ATOM 6485 C C . LEU B 1 343 ? 62.693 57.992 60.190 1.00 46.23 343 LEU B C 1
ATOM 6486 O O . LEU B 1 343 ? 63.798 58.431 59.863 1.00 46.18 343 LEU B O 1
ATOM 6491 N N . TYR B 1 344 ? 61.820 58.683 60.920 1.00 46.86 344 TYR B N 1
ATOM 6492 C CA . TYR B 1 344 ? 62.050 60.071 61.335 1.00 47.49 344 TYR B CA 1
ATOM 6493 C C . TYR B 1 344 ? 63.224 60.313 62.280 1.00 47.69 344 TYR B C 1
ATOM 6494 O O . TYR B 1 344 ? 63.481 61.452 62.673 1.00 48.63 344 TYR B O 1
ATOM 6503 N N . GLU B 1 345 ? 63.936 59.252 62.639 1.00 46.77 345 GLU B N 1
ATOM 6504 C CA . GLU B 1 345 ? 65.076 59.384 63.527 1.00 46.72 345 GLU B CA 1
ATOM 6505 C C . GLU B 1 345 ? 66.368 59.051 62.783 1.00 46.21 345 GLU B C 1
ATOM 6506 O O . GLU B 1 345 ? 67.463 59.370 63.245 1.00 45.60 345 GLU B O 1
ATOM 6512 N N . ASP B 1 346 ? 66.233 58.404 61.628 1.00 45.05 346 ASP B N 1
ATOM 6513 C CA . ASP B 1 346 ? 67.385 58.094 60.787 1.00 42.94 346 ASP B CA 1
ATOM 6514 C C . ASP B 1 346 ? 67.407 59.073 59.620 1.00 41.06 346 ASP B C 1
ATOM 6515 O O . ASP B 1 346 ? 68.467 59.559 59.220 1.00 41.40 346 ASP B O 1
ATOM 6520 N N . ALA B 1 347 ? 66.227 59.366 59.087 1.00 37.45 347 ALA B N 1
ATOM 6521 C CA . ALA B 1 347 ? 66.103 60.340 58.011 1.00 35.10 347 ALA B CA 1
ATOM 6522 C C . ALA B 1 347 ? 64.878 61.221 58.213 1.00 33.00 347 ALA B C 1
ATOM 6523 O O . ALA B 1 347 ? 63.823 60.983 57.615 1.00 34.54 347 ALA B O 1
ATOM 6525 N N . PRO B 1 348 ? 65.028 62.247 59.045 1.00 30.38 348 PRO B N 1
ATOM 6526 C CA . PRO B 1 348 ? 63.932 63.163 59.372 1.00 28.04 348 PRO B CA 1
ATOM 6527 C C . PRO B 1 348 ? 63.250 63.725 58.133 1.00 25.75 348 PRO B C 1
ATOM 6528 O O . PRO B 1 348 ? 63.889 63.938 57.110 1.00 24.00 348 PRO B O 1
ATOM 6532 N N . PHE B 1 349 ? 61.948 63.955 58.232 1.00 23.56 349 PHE B N 1
ATOM 6533 C CA . PHE B 1 349 ? 61.185 64.464 57.106 1.00 21.12 349 PHE B CA 1
ATOM 6534 C C . PHE B 1 349 ? 60.009 65.292 57.586 1.00 21.45 349 PHE B C 1
ATOM 6535 O O . PHE B 1 349 ? 59.574 65.172 58.732 1.00 20.77 349 PHE B O 1
ATOM 6543 N N . TYR B 1 350 ? 59.490 66.130 56.702 1.00 21.33 350 TYR B N 1
ATOM 6544 C CA . TYR B 1 350 ? 58.360 66.968 57.048 1.00 22.63 350 TYR B CA 1
ATOM 6545 C C . TYR B 1 350 ? 57.198 66.776 56.074 1.00 23.20 350 TYR B C 1
ATOM 6546 O O . TYR B 1 350 ? 57.395 66.729 54.868 1.00 22.90 350 TYR B O 1
ATOM 6555 N N . THR B 1 351 ? 55.988 66.633 56.605 1.00 24.72 351 THR B N 1
ATOM 6556 C CA . THR B 1 351 ? 54.793 66.533 55.769 1.00 26.04 351 THR B CA 1
ATOM 6557 C C . THR B 1 351 ? 53.796 67.618 56.161 1.00 25.99 351 THR B C 1
ATOM 6558 O O . THR B 1 351 ? 53.719 68.019 57.322 1.00 26.13 351 THR B O 1
ATOM 6562 N N . TYR B 1 352 ? 53.059 68.104 55.172 1.00 26.48 352 TYR B N 1
ATOM 6563 C CA . TYR B 1 352 ? 51.980 69.063 55.376 1.00 26.11 352 TYR B CA 1
ATOM 6564 C C . TYR B 1 352 ? 50.984 68.737 54.285 1.00 26.66 352 TYR B C 1
ATOM 6565 O O . TYR B 1 352 ? 51.094 69.230 53.160 1.00 27.73 352 TYR B O 1
ATOM 6574 N N . GLY B 1 353 ? 50.015 67.896 54.616 1.00 26.93 353 GLY B N 1
ATOM 6575 C CA . GLY B 1 353 ? 49.091 67.393 53.616 1.00 27.75 353 GLY B CA 1
ATOM 6576 C C . GLY B 1 353 ? 49.871 66.669 52.521 1.00 28.70 353 GLY B C 1
ATOM 6577 O O . GLY B 1 353 ? 50.680 65.770 52.794 1.00 26.30 353 GLY B O 1
ATOM 6578 N N . ASP B 1 354 ? 49.677 67.114 51.283 1.00 28.70 354 ASP B N 1
ATOM 6579 C CA . ASP B 1 354 ? 50.317 66.495 50.134 1.00 28.32 354 ASP B CA 1
ATOM 6580 C C . ASP B 1 354 ? 51.724 66.986 49.849 1.00 27.50 354 ASP B C 1
ATOM 6581 O O . ASP B 1 354 ? 52.323 66.598 48.858 1.00 29.01 354 ASP B O 1
ATOM 6586 N N . ASP B 1 355 ? 52.254 67.854 50.691 1.00 27.49 355 ASP B N 1
ATOM 6587 C CA . ASP B 1 355 ? 53.589 68.346 50.438 1.00 27.90 355 ASP B CA 1
ATOM 6588 C C . ASP B 1 355 ? 54.560 67.693 51.398 1.00 28.95 355 ASP B C 1
ATOM 6589 O O . ASP B 1 355 ? 54.274 67.532 52.578 1.00 29.60 355 ASP B O 1
ATOM 6594 N N . GLY B 1 356 ? 55.715 67.298 50.880 1.00 30.26 356 GLY B N 1
ATOM 6595 C CA . GLY B 1 356 ? 56.714 66.677 51.716 1.00 29.23 356 GLY B CA 1
ATOM 6596 C C . GLY B 1 356 ? 58.131 66.999 51.308 1.00 29.11 356 GLY B C 1
ATOM 6597 O O . GLY B 1 356 ? 58.388 67.426 50.176 1.00 28.17 356 GLY B O 1
ATOM 6598 N N . VAL B 1 357 ? 59.044 66.818 52.257 1.00 27.50 357 VAL B N 1
ATOM 6599 C CA . VAL B 1 357 ? 60.466 66.971 52.020 1.00 28.27 357 VAL B CA 1
ATOM 6600 C C . VAL B 1 357 ? 61.135 65.916 52.886 1.00 27.96 357 VAL B C 1
ATOM 6601 O O . VAL B 1 357 ? 61.036 65.946 54.109 1.00 28.76 357 VAL B O 1
ATOM 6605 N N . TYR B 1 358 ? 61.796 64.963 52.245 1.00 26.77 358 TYR B N 1
ATOM 6606 C CA . TYR B 1 358 ? 62.359 63.841 52.970 1.00 24.42 358 TYR B CA 1
ATOM 6607 C C . TYR B 1 358 ? 63.870 63.740 52.890 1.00 23.37 358 TYR B C 1
ATOM 6608 O O . TYR B 1 358 ? 64.450 63.796 51.806 1.00 21.47 358 TYR B O 1
ATOM 6617 N N . ALA B 1 359 ? 64.501 63.566 54.045 1.00 22.59 359 ALA B N 1
ATOM 6618 C CA . ALA B 1 359 ? 65.937 63.369 54.092 1.00 21.33 359 ALA B CA 1
ATOM 6619 C C . ALA B 1 359 ? 66.201 61.964 53.577 1.00 22.30 359 ALA B C 1
ATOM 6620 O O . ALA B 1 359 ? 65.405 61.045 53.795 1.00 21.27 359 ALA B O 1
ATOM 6622 N N . MET B 1 360 ? 67.299 61.809 52.852 1.00 22.35 360 MET B N 1
ATOM 6623 C CA . MET B 1 360 ? 67.634 60.521 52.279 1.00 22.24 360 MET B CA 1
ATOM 6624 C C . MET B 1 360 ? 69.057 60.154 52.670 1.00 23.17 360 MET B C 1
ATOM 6625 O O . MET B 1 360 ? 69.997 60.872 52.336 1.00 23.43 360 MET B O 1
ATOM 6630 N N . THR B 1 361 ? 69.208 59.048 53.393 1.00 22.85 361 THR B N 1
ATOM 6631 C CA . THR B 1 361 ? 70.526 58.532 53.729 1.00 22.79 361 THR B CA 1
ATOM 6632 C C . THR B 1 361 ? 71.095 57.978 52.430 1.00 24.27 361 THR B C 1
ATOM 6633 O O . THR B 1 361 ? 70.340 57.792 51.475 1.00 24.88 361 THR B O 1
ATOM 6637 N N . PRO B 1 362 ? 72.405 57.734 52.356 1.00 24.95 362 PRO B N 1
ATOM 6638 C CA . PRO B 1 362 ? 72.994 57.174 51.134 1.00 25.86 362 PRO B CA 1
ATOM 6639 C C . PRO B 1 362 ? 72.286 55.876 50.759 1.00 26.18 362 PRO B C 1
ATOM 6640 O O . PRO B 1 362 ? 72.086 55.600 49.577 1.00 26.92 362 PRO B O 1
ATOM 6644 N N . MET B 1 363 ? 71.903 55.110 51.778 1.00 26.06 363 MET B N 1
ATOM 6645 C CA . MET B 1 363 ? 71.140 53.884 51.613 1.00 26.01 363 MET B CA 1
ATOM 6646 C C . MET B 1 363 ? 69.822 54.169 50.891 1.00 25.49 363 MET B C 1
ATOM 6647 O O . MET B 1 363 ? 69.476 53.488 49.926 1.00 24.63 363 MET B O 1
ATOM 6652 N N . MET B 1 364 ? 69.110 55.201 51.341 1.00 25.00 364 MET B N 1
ATOM 6653 C CA . MET B 1 364 ? 67.822 55.572 50.748 1.00 24.89 364 MET B CA 1
ATOM 6654 C C . MET B 1 364 ? 67.916 56.083 49.314 1.00 24.10 364 MET B C 1
ATOM 6655 O O . MET B 1 364 ? 66.943 56.004 48.566 1.00 23.51 364 MET B O 1
ATOM 6660 N N . VAL B 1 365 ? 69.080 56.607 48.939 1.00 23.82 365 VAL B N 1
ATOM 6661 C CA . VAL B 1 365 ? 69.304 57.089 47.580 1.00 24.29 365 VAL B CA 1
ATOM 6662 C C . VAL B 1 365 ? 69.353 55.925 46.588 1.00 25.01 365 VAL B C 1
ATOM 6663 O O . VAL B 1 365 ? 68.659 55.928 45.574 1.00 25.44 365 VAL B O 1
ATOM 6667 N N . SER B 1 366 ? 70.161 54.917 46.882 1.00 25.31 366 SER B N 1
ATOM 6668 C CA . SER B 1 366 ? 70.216 53.760 45.999 1.00 26.45 366 SER B CA 1
ATOM 6669 C C . SER B 1 366 ? 68.947 52.917 46.124 1.00 25.98 366 SER B C 1
ATOM 6670 O O . SER B 1 366 ? 68.596 52.176 45.206 1.00 27.20 366 SER B O 1
ATOM 6673 N N . LEU B 1 367 ? 68.248 53.055 47.249 1.00 23.91 367 LEU B N 1
ATOM 6674 C CA . LEU B 1 367 ? 67.016 52.311 47.477 1.00 24.01 367 LEU B CA 1
ATOM 6675 C C . LEU B 1 367 ? 65.811 53.081 46.931 1.00 24.84 367 LEU B C 1
ATOM 6676 O O . LEU B 1 367 ? 64.664 52.697 47.155 1.00 22.92 367 LEU B O 1
ATOM 6681 N N . LEU B 1 368 ? 66.090 54.154 46.194 1.00 27.16 368 LEU B N 1
ATOM 6682 C CA . LEU B 1 368 ? 65.057 55.056 45.656 1.00 29.11 368 LEU B CA 1
ATOM 6683 C C . LEU B 1 368 ? 64.040 54.473 44.657 1.00 28.82 368 LEU B C 1
ATOM 6684 O O . LEU B 1 368 ? 62.839 54.666 44.855 1.00 29.99 368 LEU B O 1
ATOM 6689 N N . PRO B 1 369 ? 64.488 53.800 43.591 1.00 28.71 369 PRO B N 1
ATOM 6690 C CA . PRO B 1 369 ? 63.558 53.259 42.589 1.00 28.93 369 PRO B CA 1
ATOM 6691 C C . PRO B 1 369 ? 62.467 52.389 43.200 1.00 29.57 369 PRO B C 1
ATOM 6692 O O . PRO B 1 369 ? 61.344 52.372 42.694 1.00 29.53 369 PRO B O 1
ATOM 6696 N N . ALA B 1 370 ? 62.804 51.674 44.270 1.00 30.22 370 ALA B N 1
ATOM 6697 C CA . ALA B 1 370 ? 61.847 50.833 44.974 1.00 30.94 370 ALA B CA 1
ATOM 6698 C C . ALA B 1 370 ? 60.888 51.704 45.783 1.00 30.84 370 ALA B C 1
ATOM 6699 O O . ALA B 1 370 ? 59.673 51.497 45.746 1.00 31.69 370 ALA B O 1
ATOM 6701 N N . ILE B 1 371 ? 61.443 52.678 46.502 1.00 30.20 371 ILE B N 1
ATOM 6702 C CA . ILE B 1 371 ? 60.649 53.599 47.311 1.00 29.60 371 ILE B CA 1
ATOM 6703 C C . ILE B 1 371 ? 59.528 54.222 46.488 1.00 30.25 371 ILE B C 1
ATOM 6704 O O . ILE B 1 371 ? 58.371 54.210 46.900 1.00 28.77 371 ILE B O 1
ATOM 6709 N N . ILE B 1 372 ? 59.871 54.742 45.313 1.00 31.77 372 ILE B N 1
ATOM 6710 C CA . ILE B 1 372 ? 58.876 55.353 44.438 1.00 34.06 372 ILE B CA 1
ATOM 6711 C C . ILE B 1 372 ? 57.851 54.331 43.984 1.00 34.44 372 ILE B C 1
ATOM 6712 O O . ILE B 1 372 ? 56.659 54.617 43.930 1.00 35.30 372 ILE B O 1
ATOM 6717 N N . GLU B 1 373 ? 58.319 53.128 43.679 1.00 34.89 373 GLU B N 1
ATOM 6718 C CA . GLU B 1 373 ? 57.431 52.087 43.204 1.00 35.00 373 GLU B CA 1
ATOM 6719 C C . GLU B 1 373 ? 56.449 51.670 44.287 1.00 33.49 373 GLU B C 1
ATOM 6720 O O . GLU B 1 373 ? 55.268 51.478 44.011 1.00 33.37 373 GLU B O 1
ATOM 6726 N N . ASN B 1 374 ? 56.929 51.553 45.520 1.00 31.48 374 ASN B N 1
ATOM 6727 C CA . ASN B 1 374 ? 56.053 51.206 46.631 1.00 31.75 374 ASN B CA 1
ATOM 6728 C C . ASN B 1 374 ? 55.078 52.350 46.939 1.00 32.07 374 ASN B C 1
ATOM 6729 O O . ASN B 1 374 ? 53.976 52.130 47.440 1.00 31.87 374 ASN B O 1
ATOM 6734 N N . LEU B 1 375 ? 55.498 53.566 46.604 1.00 31.57 375 LEU B N 1
ATOM 6735 C CA . LEU B 1 375 ? 54.702 54.766 46.777 1.00 31.40 375 LEU B CA 1
ATOM 6736 C C . LEU B 1 375 ? 53.558 54.726 45.770 1.00 31.47 375 LEU B C 1
ATOM 6737 O O . LEU B 1 375 ? 52.393 54.912 46.128 1.00 32.43 375 LEU B O 1
ATOM 6742 N N . ARG B 1 376 ? 53.899 54.458 44.512 1.00 31.17 376 ARG B N 1
ATOM 6743 C CA . ARG B 1 376 ? 52.914 54.370 43.433 1.00 31.12 376 ARG B CA 1
ATOM 6744 C C . ARG B 1 376 ? 51.900 53.256 43.666 1.00 31.08 376 ARG B C 1
ATOM 6745 O O . ARG B 1 376 ? 50.699 53.433 43.428 1.00 31.28 376 ARG B O 1
ATOM 6753 N N . ASP B 1 377 ? 52.390 52.118 44.148 1.00 29.15 377 ASP B N 1
ATOM 6754 C CA . ASP B 1 377 ? 51.537 50.985 44.471 1.00 28.71 377 ASP B CA 1
ATOM 6755 C C . ASP B 1 377 ? 50.742 51.218 45.759 1.00 29.27 377 ASP B C 1
ATOM 6756 O O . ASP B 1 377 ? 49.900 50.405 46.124 1.00 30.93 377 ASP B O 1
ATOM 6761 N N . TYR B 1 378 ? 51.014 52.316 46.457 1.00 28.55 378 TYR B N 1
ATOM 6762 C CA . TYR B 1 378 ? 50.202 52.673 47.614 1.00 29.45 378 TYR B CA 1
ATOM 6763 C C . TYR B 1 378 ? 49.101 53.608 47.135 1.00 29.12 378 TYR B C 1
ATOM 6764 O O . TYR B 1 378 ? 48.313 54.105 47.930 1.00 26.92 378 TYR B O 1
ATOM 6773 N N . GLY B 1 379 ? 49.067 53.841 45.821 1.00 29.54 379 GLY B N 1
ATOM 6774 C CA . GLY B 1 379 ? 48.053 54.674 45.201 1.00 29.28 379 GLY B CA 1
ATOM 6775 C C . GLY B 1 379 ? 48.492 56.078 44.826 1.00 28.73 379 GLY B C 1
ATOM 6776 O O . GLY B 1 379 ? 47.710 56.841 44.259 1.00 29.77 379 GLY B O 1
ATOM 6777 N N . LEU B 1 380 ? 49.745 56.415 45.115 1.00 27.72 380 LEU B N 1
ATOM 6778 C CA . LEU B 1 380 ? 50.244 57.763 44.873 1.00 26.70 380 LEU B CA 1
ATOM 6779 C C . LEU B 1 380 ? 50.848 57.954 43.487 1.00 27.98 380 LEU B C 1
ATOM 6780 O O . LEU B 1 380 ? 51.257 57.006 42.839 1.00 27.36 380 LEU B O 1
ATOM 6785 N N . SER B 1 381 ? 50.901 59.199 43.029 1.00 29.82 381 SER B N 1
ATOM 6786 C CA . SER B 1 381 ? 51.501 59.492 41.732 1.00 29.94 381 SER B CA 1
ATOM 6787 C C . SER B 1 381 ? 52.454 60.673 41.848 1.00 29.12 381 SER B C 1
ATOM 6788 O O . SER B 1 381 ? 52.120 61.794 41.485 1.00 29.19 381 SER B O 1
ATOM 6791 N N . PRO B 1 382 ? 53.649 60.421 42.357 1.00 29.80 382 PRO B N 1
ATOM 6792 C CA . PRO B 1 382 ? 54.645 61.481 42.532 1.00 29.05 382 PRO B CA 1
ATOM 6793 C C . PRO B 1 382 ? 55.309 61.935 41.231 1.00 27.56 382 PRO B C 1
ATOM 6794 O O . PRO B 1 382 ? 55.367 61.196 40.251 1.00 25.37 382 PRO B O 1
ATOM 6798 N N . THR B 1 383 ? 55.788 63.172 41.241 1.00 28.32 383 THR B N 1
ATOM 6799 C CA . THR B 1 383 ? 56.572 63.741 40.147 1.00 28.47 383 THR B CA 1
ATOM 6800 C C . THR B 1 383 ? 57.688 64.556 40.781 1.00 28.93 383 THR B C 1
ATOM 6801 O O . THR B 1 383 ? 57.679 64.778 41.989 1.00 29.29 383 THR B O 1
ATOM 6805 N N . ALA B 1 384 ? 58.646 65.000 39.977 1.00 30.36 384 ALA B N 1
ATOM 6806 C CA . ALA B 1 384 ? 59.769 65.777 40.490 1.00 33.01 384 ALA B CA 1
ATOM 6807 C C . ALA B 1 384 ? 59.325 67.179 40.880 1.00 34.34 384 ALA B C 1
ATOM 6808 O O . ALA B 1 384 ? 58.878 67.934 40.027 1.00 35.16 384 ALA B O 1
ATOM 6810 N N . ALA B 1 385 ? 59.456 67.533 42.158 1.00 35.99 385 ALA B N 1
ATOM 6811 C CA . ALA B 1 385 ? 59.090 68.877 42.620 1.00 38.58 385 ALA B CA 1
ATOM 6812 C C . ALA B 1 385 ? 59.875 69.941 41.871 1.00 40.24 385 ALA B C 1
ATOM 6813 O O . ALA B 1 385 ? 59.472 71.099 41.812 1.00 39.97 385 ALA B O 1
ATOM 6815 N N . ASP B 1 386 ? 60.995 69.522 41.289 1.00 44.01 386 ASP B N 1
ATOM 6816 C CA . ASP B 1 386 ? 61.845 70.388 40.487 1.00 47.91 386 ASP B CA 1
ATOM 6817 C C . ASP B 1 386 ? 61.138 70.728 39.173 1.00 49.11 386 ASP B C 1
ATOM 6818 O O . ASP B 1 386 ? 61.603 71.583 38.417 1.00 48.90 386 ASP B O 1
ATOM 6823 N N . LYS B 1 387 ? 60.020 70.041 38.923 1.00 49.88 387 LYS B N 1
ATOM 6824 C CA . LYS B 1 387 ? 59.194 70.204 37.723 1.00 50.78 387 LYS B CA 1
ATOM 6825 C C . LYS B 1 387 ? 59.889 69.722 36.456 1.00 50.64 387 LYS B C 1
ATOM 6826 O O . LYS B 1 387 ? 59.543 70.151 35.358 1.00 51.35 387 LYS B O 1
ATOM 6832 N N . THR B 1 388 ? 60.865 68.830 36.616 1.00 50.56 388 THR B N 1
ATOM 6833 C CA . THR B 1 388 ? 61.610 68.274 35.485 1.00 50.52 388 THR B CA 1
ATOM 6834 C C . THR B 1 388 ? 61.098 66.872 35.130 1.00 49.59 388 THR B C 1
ATOM 6835 O O . THR B 1 388 ? 60.286 66.306 35.861 1.00 50.00 388 THR B O 1
ATOM 6839 N N . GLU B 1 389 ? 61.570 66.315 34.018 1.00 48.62 389 GLU B N 1
ATOM 6840 C CA . GLU B 1 389 ? 61.082 65.014 33.546 1.00 48.50 389 GLU B CA 1
ATOM 6841 C C . GLU B 1 389 ? 61.367 63.843 34.494 1.00 47.18 389 GLU B C 1
ATOM 6842 O O . GLU B 1 389 ? 60.568 62.906 34.595 1.00 47.16 389 GLU B O 1
ATOM 6848 N N . PHE B 1 390 ? 62.485 63.903 35.209 1.00 44.81 390 PHE B N 1
ATOM 6849 C CA . PHE B 1 390 ? 62.851 62.801 36.091 1.00 43.37 390 PHE B CA 1
ATOM 6850 C C . PHE B 1 390 ? 62.983 63.202 37.548 1.00 41.30 390 PHE B C 1
ATOM 6851 O O . PHE B 1 390 ? 63.482 64.279 37.867 1.00 41.31 390 PHE B O 1
ATOM 6859 N N . ILE B 1 391 ? 62.554 62.312 38.432 1.00 38.85 391 ILE B N 1
ATOM 6860 C CA . ILE B 1 391 ? 62.654 62.570 39.857 1.00 37.03 391 ILE B CA 1
ATOM 6861 C C . ILE B 1 391 ? 63.830 61.827 40.477 1.00 35.52 391 ILE B C 1
ATOM 6862 O O . ILE B 1 391 ? 64.025 60.627 40.251 1.00 36.39 391 ILE B O 1
ATOM 6867 N N . ASP B 1 392 ? 64.655 62.570 41.204 1.00 32.35 392 ASP B N 1
ATOM 6868 C CA . ASP B 1 392 ? 65.739 61.986 41.988 1.00 29.98 392 ASP B CA 1
ATOM 6869 C C . ASP B 1 392 ? 66.098 62.954 43.095 1.00 27.25 392 ASP B C 1
ATOM 6870 O O . ASP B 1 392 ? 65.581 64.061 43.127 1.00 26.39 392 ASP B O 1
ATOM 6875 N N . VAL B 1 393 ? 66.982 62.539 43.992 1.00 25.24 393 VAL B N 1
ATOM 6876 C CA . VAL B 1 393 ? 67.382 63.378 45.109 1.00 23.86 393 VAL B CA 1
ATOM 6877 C C . VAL B 1 393 ? 68.033 64.691 44.674 1.00 23.72 393 VAL B C 1
ATOM 6878 O O . VAL B 1 393 ? 68.339 64.897 43.501 1.00 23.36 393 VAL B O 1
ATOM 6882 N N . CYS B 1 394 ? 68.222 65.586 45.633 1.00 23.27 394 CYS B N 1
ATOM 6883 C CA . CYS B 1 394 ? 68.833 66.873 45.361 1.00 24.28 394 CYS B CA 1
ATOM 6884 C C . CYS B 1 394 ? 69.506 67.345 46.640 1.00 24.99 394 CYS B C 1
ATOM 6885 O O . CYS B 1 394 ? 69.163 66.874 47.724 1.00 25.12 394 CYS B O 1
ATOM 6888 N N . PRO B 1 395 ? 70.478 68.246 46.527 1.00 25.64 395 PRO B N 1
ATOM 6889 C CA . PRO B 1 395 ? 71.151 68.793 47.711 1.00 26.72 395 PRO B CA 1
ATOM 6890 C C . PRO B 1 395 ? 70.250 69.764 48.473 1.00 27.98 395 PRO B C 1
ATOM 6891 O O . PRO B 1 395 ? 69.125 69.993 48.039 1.00 27.83 395 PRO B O 1
ATOM 6895 N N . LEU B 1 396 ? 70.715 70.328 49.584 1.00 29.63 396 LEU B N 1
ATOM 6896 C CA . LEU B 1 396 ? 69.887 71.293 50.308 1.00 33.32 396 LEU B CA 1
ATOM 6897 C C . LEU B 1 396 ? 69.637 72.557 49.488 1.00 33.27 396 LEU B C 1
ATOM 6898 O O . LEU B 1 396 ? 68.638 73.236 49.678 1.00 33.19 396 LEU B O 1
ATOM 6903 N N . ASN B 1 397 ? 70.557 72.840 48.570 1.00 34.91 397 ASN B N 1
ATOM 6904 C CA . ASN B 1 397 ? 70.511 74.020 47.719 1.00 35.47 397 ASN B CA 1
ATOM 6905 C C . ASN B 1 397 ? 69.210 74.154 46.945 1.00 34.10 397 ASN B C 1
ATOM 6906 O O . ASN B 1 397 ? 68.627 75.229 46.879 1.00 34.11 397 ASN B O 1
ATOM 6911 N N . LYS B 1 398 ? 68.765 73.052 46.353 1.00 34.69 398 LYS B N 1
ATOM 6912 C CA . LYS B 1 398 ? 67.559 73.055 45.536 1.00 34.04 398 LYS B CA 1
ATOM 6913 C C . LYS B 1 398 ? 66.341 72.530 46.287 1.00 32.14 398 LYS B C 1
ATOM 6914 O O . LYS B 1 398 ? 65.319 72.219 45.680 1.00 31.98 398 LYS B O 1
ATOM 6920 N N . ILE B 1 399 ? 66.433 72.435 47.607 1.00 30.12 399 ILE B N 1
ATOM 6921 C CA . ILE B 1 399 ? 65.294 71.933 48.370 1.00 31.11 399 ILE B CA 1
ATOM 6922 C C . ILE B 1 399 ? 64.055 72.845 48.257 1.00 29.00 399 ILE B C 1
ATOM 6923 O O . ILE B 1 399 ? 64.171 74.056 48.059 1.00 28.77 399 ILE B O 1
ATOM 6928 N N . SER B 1 400 ? 62.874 72.251 48.330 1.00 25.98 400 SER B N 1
ATOM 6929 C CA . SER B 1 400 ? 61.654 73.039 48.292 1.00 25.99 400 SER B CA 1
ATOM 6930 C C . SER B 1 400 ? 60.615 72.430 49.214 1.00 24.22 400 SER B C 1
ATOM 6931 O O . SER B 1 400 ? 60.545 71.204 49.366 1.00 24.80 400 SER B O 1
ATOM 6934 N N . PHE B 1 401 ? 59.831 73.298 49.842 1.00 21.45 401 PHE B N 1
ATOM 6935 C CA . PHE B 1 401 ? 58.807 72.883 50.785 1.00 20.38 401 PHE B CA 1
ATOM 6936 C C . PHE B 1 401 ? 57.877 74.060 50.986 1.00 21.13 401 PHE B C 1
ATOM 6937 O O . PHE B 1 401 ? 58.329 75.209 51.029 1.00 19.95 401 PHE B O 1
ATOM 6945 N N . LEU B 1 402 ? 56.586 73.761 51.112 1.00 20.96 402 LEU B N 1
ATOM 6946 C CA . LEU B 1 402 ? 55.544 74.769 51.241 1.00 23.11 402 LEU B CA 1
ATOM 6947 C C . LEU B 1 402 ? 55.698 75.873 50.211 1.00 23.78 402 LEU B C 1
ATOM 6948 O O . LEU B 1 402 ? 55.688 77.043 50.556 1.00 23.68 402 LEU B O 1
ATOM 6953 N N . LYS B 1 403 ? 55.872 75.487 48.951 1.00 26.43 403 LYS B N 1
ATOM 6954 C CA . LYS B 1 403 ? 55.987 76.430 47.832 1.00 29.95 403 LYS B CA 1
ATOM 6955 C C . LYS B 1 403 ? 57.165 77.392 47.974 1.00 29.01 403 LYS B C 1
ATOM 6956 O O . LYS B 1 403 ? 57.199 78.432 47.319 1.00 29.40 403 LYS B O 1
ATOM 6962 N N . ARG B 1 404 ? 58.124 77.049 48.832 1.00 28.54 404 ARG B N 1
ATOM 6963 C CA . ARG B 1 404 ? 59.278 77.911 49.069 1.00 27.39 404 ARG B CA 1
ATOM 6964 C C . ARG B 1 404 ? 60.600 77.219 48.835 1.00 24.09 404 ARG B C 1
ATOM 6965 O O . ARG B 1 404 ? 60.685 76.004 48.899 1.00 22.06 404 ARG B O 1
ATOM 6973 N N . THR B 1 405 ? 61.628 78.020 48.568 1.00 23.62 405 THR B N 1
ATOM 6974 C CA . THR B 1 405 ? 63.005 77.532 48.520 1.00 23.62 405 THR B CA 1
ATOM 6975 C C . THR B 1 405 ? 63.765 78.297 49.602 1.00 25.78 405 THR B C 1
ATOM 6976 O O . THR B 1 405 ? 63.278 79.311 50.136 1.00 24.36 405 THR B O 1
ATOM 6980 N N . PHE B 1 406 ? 64.954 77.821 49.940 1.00 26.32 406 PHE B N 1
ATOM 6981 C CA . PHE B 1 406 ? 65.687 78.417 51.052 1.00 27.68 406 PHE B CA 1
ATOM 6982 C C . PHE B 1 406 ? 67.104 78.849 50.678 1.00 29.23 406 PHE B C 1
ATOM 6983 O O . PHE B 1 406 ? 67.752 78.244 49.821 1.00 30.39 406 PHE B O 1
ATOM 6991 N N . GLU B 1 407 ? 67.564 79.915 51.319 1.00 30.73 407 GLU B N 1
ATOM 6992 C CA . GLU B 1 407 ? 68.869 80.493 51.044 1.00 32.79 407 GLU B CA 1
ATOM 6993 C C . GLU B 1 407 ? 69.530 80.898 52.351 1.00 33.01 407 GLU B C 1
ATOM 6994 O O . GLU B 1 407 ? 68.976 81.679 53.124 1.00 31.52 407 GLU B O 1
ATOM 7000 N N . LEU B 1 408 ? 70.710 80.348 52.602 1.00 33.96 408 LEU B N 1
ATOM 7001 C CA . LEU B 1 408 ? 71.451 80.650 53.820 1.00 35.17 408 LEU B CA 1
ATOM 7002 C C . LEU B 1 408 ? 72.011 82.069 53.769 1.00 35.75 408 LEU B C 1
ATOM 7003 O O . LEU B 1 408 ? 72.582 82.476 52.759 1.00 35.50 408 LEU B O 1
ATOM 7008 N N . THR B 1 409 ? 71.812 82.841 54.834 1.00 37.37 409 THR B N 1
ATOM 7009 C CA . THR B 1 409 ? 72.348 84.199 54.865 1.00 39.02 409 THR B CA 1
ATOM 7010 C C . THR B 1 409 ? 72.844 84.636 56.240 1.00 41.85 409 THR B C 1
ATOM 7011 O O . THR B 1 409 ? 73.058 83.828 57.148 1.00 42.19 409 THR B O 1
ATOM 7015 N N . ASP B 1 410 ? 73.003 85.953 56.355 1.00 44.35 410 ASP B N 1
ATOM 7016 C CA . ASP B 1 410 ? 73.416 86.646 57.567 1.00 46.54 410 ASP B CA 1
ATOM 7017 C C . ASP B 1 410 ? 72.352 86.563 58.662 1.00 46.38 410 ASP B C 1
ATOM 7018 O O . ASP B 1 410 ? 72.675 86.554 59.848 1.00 46.27 410 ASP B O 1
ATOM 7023 N N . ILE B 1 411 ? 71.084 86.522 58.257 1.00 45.75 411 ILE B N 1
ATOM 7024 C CA . ILE B 1 411 ? 69.967 86.410 59.193 1.00 45.59 411 ILE B CA 1
ATOM 7025 C C . ILE B 1 411 ? 69.702 84.930 59.474 1.00 43.71 411 ILE B C 1
ATOM 7026 O O . ILE B 1 411 ? 68.983 84.567 60.403 1.00 44.04 411 ILE B O 1
ATOM 7031 N N . GLY B 1 412 ? 70.334 84.076 58.681 1.00 42.14 412 GLY B N 1
ATOM 7032 C CA . GLY B 1 412 ? 70.138 82.645 58.782 1.00 38.09 412 GLY B CA 1
ATOM 7033 C C . GLY B 1 412 ? 69.425 82.207 57.520 1.00 36.56 412 GLY B C 1
ATOM 7034 O O . GLY B 1 412 ? 69.551 82.850 56.477 1.00 35.62 412 GLY B O 1
ATOM 7035 N N . TRP B 1 413 ? 68.669 81.120 57.607 1.00 34.49 413 TRP B N 1
ATOM 7036 C CA . TRP B 1 413 ? 67.947 80.622 56.446 1.00 32.81 413 TRP B CA 1
ATOM 7037 C C . TRP B 1 413 ? 66.744 81.503 56.113 1.00 32.13 413 TRP B C 1
ATOM 7038 O O . TRP B 1 413 ? 65.903 81.777 56.956 1.00 29.65 413 TRP B O 1
ATOM 7049 N N . VAL B 1 414 ? 66.676 81.961 54.875 1.00 31.66 414 VAL B N 1
ATOM 7050 C CA . VAL B 1 414 ? 65.560 82.784 54.456 1.00 30.32 414 VAL B CA 1
ATOM 7051 C C . VAL B 1 414 ? 64.668 81.954 53.548 1.00 29.02 414 VAL B C 1
ATOM 7052 O O . VAL B 1 414 ? 65.142 81.383 52.566 1.00 28.71 414 VAL B O 1
ATOM 7056 N N . SER B 1 415 ? 63.389 81.848 53.895 1.00 26.27 415 SER B N 1
ATOM 7057 C CA . SER B 1 415 ? 62.467 81.150 53.028 1.00 26.76 415 SER B CA 1
ATOM 7058 C C . SER B 1 415 ? 62.073 82.149 51.957 1.00 25.46 415 SER B C 1
ATOM 7059 O O . SER B 1 415 ? 61.999 83.343 52.212 1.00 26.99 415 SER B O 1
ATOM 7062 N N . LYS B 1 416 ? 61.855 81.672 50.744 1.00 26.26 416 LYS B N 1
ATOM 7063 C CA . LYS B 1 416 ? 61.567 82.564 49.637 1.00 25.59 416 LYS B CA 1
ATOM 7064 C C . LYS B 1 416 ? 60.378 82.060 48.854 1.00 26.34 416 LYS B C 1
ATOM 7065 O O . LYS B 1 416 ? 60.330 80.903 48.435 1.00 28.35 416 LYS B O 1
ATOM 7071 N N . LEU B 1 417 ? 59.396 82.926 48.679 1.00 27.75 417 LEU B N 1
ATOM 7072 C CA . LEU B 1 417 ? 58.224 82.578 47.908 1.00 27.73 417 LEU B CA 1
ATOM 7073 C C . LEU B 1 417 ? 58.561 82.851 46.460 1.00 28.39 417 LEU B C 1
ATOM 7074 O O . LEU B 1 417 ? 59.393 83.708 46.157 1.00 28.78 417 LEU B O 1
ATOM 7079 N N . ASP B 1 418 ? 57.919 82.110 45.573 1.00 29.61 418 ASP B N 1
ATOM 7080 C CA . ASP B 1 418 ? 58.068 82.300 44.149 1.00 31.08 418 ASP B CA 1
ATOM 7081 C C . ASP B 1 418 ? 57.758 83.757 43.854 1.00 30.02 418 ASP B C 1
ATOM 7082 O O . ASP B 1 418 ? 56.738 84.272 44.298 1.00 29.87 418 ASP B O 1
ATOM 7087 N N . LYS B 1 419 ? 58.653 84.423 43.128 1.00 30.92 419 LYS B N 1
ATOM 7088 C CA . LYS B 1 419 ? 58.504 85.840 42.806 1.00 30.32 419 LYS B CA 1
ATOM 7089 C C . LYS B 1 419 ? 57.156 86.185 42.189 1.00 30.98 419 LYS B C 1
ATOM 7090 O O . LYS B 1 419 ? 56.571 87.214 42.518 1.00 31.72 419 LYS B O 1
ATOM 7096 N N . SER B 1 420 ? 56.659 85.327 41.304 1.00 29.57 420 SER B N 1
ATOM 7097 C CA . SER B 1 420 ? 55.418 85.624 40.609 1.00 29.97 420 SER B CA 1
ATOM 7098 C C . SER B 1 420 ? 54.233 85.601 41.561 1.00 29.72 420 SER B C 1
ATOM 7099 O O . SER B 1 420 ? 53.240 86.282 41.324 1.00 30.43 420 SER B O 1
ATOM 7102 N N . SER B 1 421 ? 54.336 84.841 42.649 1.00 29.91 421 SER B N 1
ATOM 7103 C CA . SER B 1 421 ? 53.261 84.827 43.639 1.00 30.39 421 SER B CA 1
ATOM 7104 C C . SER B 1 421 ? 53.279 86.134 44.423 1.00 29.65 421 SER B C 1
ATOM 7105 O O . SER B 1 421 ? 52.258 86.574 44.952 1.00 31.59 421 SER B O 1
ATOM 7108 N N . ILE B 1 422 ? 54.448 86.761 44.479 1.00 28.40 422 ILE B N 1
ATOM 7109 C CA . ILE B 1 422 ? 54.581 88.073 45.091 1.00 26.62 422 ILE B CA 1
ATOM 7110 C C . ILE B 1 422 ? 54.041 89.139 44.117 1.00 26.03 422 ILE B C 1
ATOM 7111 O O . ILE B 1 422 ? 53.323 90.052 44.524 1.00 24.23 422 ILE B O 1
ATOM 7116 N N . LEU B 1 423 ? 54.344 88.998 42.824 1.00 23.69 423 LEU B N 1
ATOM 7117 C CA . LEU B 1 423 ? 53.861 89.965 41.828 1.00 23.55 423 LEU B CA 1
ATOM 7118 C C . LEU B 1 423 ? 52.332 89.961 41.655 1.00 24.28 423 LEU B C 1
ATOM 7119 O O . LEU B 1 423 ? 51.733 91.013 41.410 1.00 19.62 423 LEU B O 1
ATOM 7124 N N . ARG B 1 424 ? 51.707 88.785 41.790 1.00 24.87 424 ARG B N 1
ATOM 7125 C CA . ARG B 1 424 ? 50.248 88.670 41.649 1.00 26.62 424 ARG B CA 1
ATOM 7126 C C . ARG B 1 424 ? 49.499 89.504 42.660 1.00 27.03 424 ARG B C 1
ATOM 7127 O O . ARG B 1 424 ? 48.388 89.960 42.403 1.00 26.69 424 ARG B O 1
ATOM 7135 N N . GLN B 1 425 ? 50.111 89.684 43.825 1.00 28.19 425 GLN B N 1
ATOM 7136 C CA . GLN B 1 425 ? 49.498 90.478 44.873 1.00 27.26 425 GLN B CA 1
ATOM 7137 C C . GLN B 1 425 ? 49.518 91.954 44.486 1.00 25.95 425 GLN B C 1
ATOM 7138 O O . GLN B 1 425 ? 48.680 92.714 44.938 1.00 25.47 425 GLN B O 1
ATOM 7144 N N . LEU B 1 426 ? 50.469 92.359 43.643 1.00 24.08 426 LEU B N 1
ATOM 7145 C CA . LEU B 1 426 ? 50.460 93.724 43.135 1.00 24.76 426 LEU B CA 1
ATOM 7146 C C . LEU B 1 426 ? 49.444 93.836 42.012 1.00 25.47 426 LEU B C 1
ATOM 7147 O O . LEU B 1 426 ? 48.839 94.871 41.843 1.00 27.07 426 LEU B O 1
ATOM 7152 N N . GLU B 1 427 ? 49.277 92.778 41.227 1.00 25.86 427 GLU B N 1
ATOM 7153 C CA . GLU B 1 427 ? 48.376 92.835 40.080 1.00 26.37 427 GLU B CA 1
ATOM 7154 C C . GLU B 1 427 ? 46.909 92.606 40.445 1.00 27.86 427 GLU B C 1
ATOM 7155 O O . GLU B 1 427 ? 46.000 93.132 39.800 1.00 29.74 427 GLU B O 1
ATOM 7161 N N . TRP B 1 428 ? 46.668 91.831 41.489 1.00 27.40 428 TRP B N 1
ATOM 7162 C CA . TRP B 1 428 ? 45.309 91.478 41.812 1.00 25.49 428 TRP B CA 1
ATOM 7163 C C . TRP B 1 428 ? 44.964 91.875 43.217 1.00 27.16 428 TRP B C 1
ATOM 7164 O O . TRP B 1 428 ? 45.828 92.036 44.070 1.00 27.67 428 TRP B O 1
ATOM 7175 N N . SER B 1 429 ? 43.680 92.034 43.469 1.00 26.19 429 SER B N 1
ATOM 7176 C CA . SER B 1 429 ? 43.269 92.214 44.833 1.00 27.00 429 SER B CA 1
ATOM 7177 C C . SER B 1 429 ? 42.030 91.384 45.017 1.00 26.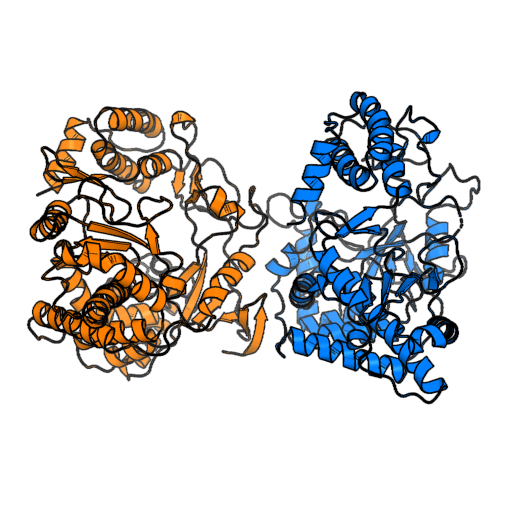33 429 SER B C 1
ATOM 7178 O O . SER B 1 429 ? 41.186 91.328 44.123 1.00 26.34 429 SER B O 1
ATOM 7181 N N . LYS B 1 430 ? 41.925 90.723 46.162 1.00 27.02 430 LYS B N 1
ATOM 7182 C CA . LYS B 1 430 ? 40.709 89.985 46.481 1.00 29.49 430 LYS B CA 1
ATOM 7183 C C . LYS B 1 430 ? 39.760 90.974 47.152 1.00 29.06 430 LYS B C 1
ATOM 7184 O O . LYS B 1 430 ? 40.076 91.508 48.211 1.00 30.93 430 LYS B O 1
ATOM 7190 N N . THR B 1 431 ? 38.620 91.239 46.524 1.00 28.91 431 THR B N 1
ATOM 7191 C CA . THR B 1 431 ? 37.652 92.204 47.045 1.00 30.44 431 THR B CA 1
ATOM 7192 C C . THR B 1 431 ? 36.520 91.509 47.800 1.00 32.92 431 THR B C 1
ATOM 7193 O O . THR B 1 431 ? 36.483 90.268 47.885 1.00 32.05 431 THR B O 1
ATOM 7197 N N . THR B 1 432 ? 35.590 92.304 48.333 1.00 33.58 432 THR B N 1
ATOM 7198 C CA . THR B 1 432 ? 34.435 91.748 49.049 1.00 36.38 432 THR B CA 1
ATOM 7199 C C . THR B 1 432 ? 33.215 91.671 48.147 1.00 36.69 432 THR B C 1
ATOM 7200 O O . THR B 1 432 ? 32.146 91.225 48.561 1.00 37.05 432 THR B O 1
ATOM 7204 N N . SER B 1 433 ? 33.367 92.120 46.914 1.00 37.40 433 SER B N 1
ATOM 7205 C CA . SER B 1 433 ? 32.247 92.087 45.995 1.00 38.95 433 SER B CA 1
ATOM 7206 C C . SER B 1 433 ? 32.517 91.025 44.953 1.00 38.72 433 SER B C 1
ATOM 7207 O O . SER B 1 433 ? 33.675 90.717 44.656 1.00 39.29 433 SER B O 1
ATOM 7210 N N . ARG B 1 434 ? 31.458 90.435 44.417 1.00 38.30 434 ARG B N 1
ATOM 7211 C CA . ARG B 1 434 ? 31.646 89.458 43.359 1.00 38.16 434 ARG B CA 1
ATOM 7212 C C . ARG B 1 434 ? 31.788 90.225 42.048 1.00 36.60 434 ARG B C 1
ATOM 7213 O O . ARG B 1 434 ? 31.259 91.329 41.897 1.00 35.98 434 ARG B O 1
ATOM 7221 N N . HIS B 1 435 ? 32.539 89.658 41.118 1.00 34.10 435 HIS B N 1
ATOM 7222 C CA . HIS B 1 435 ? 32.729 90.277 39.820 1.00 32.38 435 HIS B CA 1
ATOM 7223 C C . HIS B 1 435 ? 32.387 89.236 38.791 1.00 32.45 435 HIS B C 1
ATOM 7224 O O . HIS B 1 435 ? 32.943 88.134 38.801 1.00 35.01 435 HIS B O 1
ATOM 7231 N N . MET B 1 436 ? 31.461 89.583 37.909 1.00 31.56 436 MET B N 1
ATOM 7232 C CA . MET B 1 436 ? 31.001 88.662 36.889 1.00 30.23 436 MET B CA 1
ATOM 7233 C C . MET B 1 436 ? 31.907 88.693 35.673 1.00 27.91 436 MET B C 1
ATOM 7234 O O . MET B 1 436 ? 31.784 87.871 34.774 1.00 29.01 436 MET B O 1
ATOM 7239 N N . VAL B 1 437 ? 32.797 89.671 35.635 1.00 26.45 437 VAL B N 1
ATOM 7240 C CA . VAL B 1 437 ? 33.802 89.741 34.592 1.00 27.15 437 VAL B CA 1
ATOM 7241 C C . VAL B 1 437 ? 35.143 90.064 35.227 1.00 24.82 437 VAL B C 1
ATOM 7242 O O . VAL B 1 437 ? 35.206 90.457 36.390 1.00 26.50 437 VAL B O 1
ATOM 7246 N N . ILE B 1 438 ? 36.217 89.844 34.478 1.00 22.94 438 ILE B N 1
ATOM 7247 C CA . ILE B 1 438 ? 37.539 90.244 34.909 1.00 19.44 438 ILE B CA 1
ATOM 7248 C C . ILE B 1 438 ? 37.586 91.732 34.605 1.00 21.28 438 ILE B C 1
ATOM 7249 O O . ILE B 1 438 ? 37.306 92.151 33.468 1.00 20.33 438 ILE B O 1
ATOM 7254 N N . GLU B 1 439 ? 37.913 92.527 35.624 1.00 20.11 439 GLU B N 1
ATOM 7255 C CA . GLU B 1 439 ? 37.870 93.974 35.505 1.00 21.72 439 GLU B CA 1
ATOM 7256 C C . GLU B 1 439 ? 38.681 94.657 36.598 1.00 20.92 439 GLU B C 1
ATOM 7257 O O . GLU B 1 439 ? 39.233 94.009 37.485 1.00 20.14 439 GLU B O 1
ATOM 7263 N N . GLU B 1 440 ? 38.752 95.978 36.521 1.00 21.64 440 GLU B N 1
ATOM 7264 C CA . GLU B 1 440 ? 39.470 96.759 37.518 1.00 22.35 440 GLU B CA 1
ATOM 7265 C C . GLU B 1 440 ? 38.592 97.086 38.707 1.00 23.06 440 GLU B C 1
ATOM 7266 O O . GLU B 1 440 ? 37.372 97.171 38.595 1.00 25.29 440 GLU B O 1
ATOM 7272 N N . THR B 1 441 ? 39.213 97.229 39.867 1.00 24.43 441 THR B N 1
ATOM 7273 C CA . THR B 1 441 ? 38.482 97.662 41.034 1.00 23.94 441 THR B CA 1
ATOM 7274 C C . THR B 1 441 ? 39.193 98.874 41.557 1.00 26.62 441 THR B C 1
ATOM 7275 O O . THR B 1 441 ? 40.414 99.007 41.406 1.00 26.61 441 THR B O 1
ATOM 7279 N N . TYR B 1 442 ? 38.429 99.772 42.156 1.00 28.13 442 TYR B N 1
ATOM 7280 C CA . TYR B 1 442 ? 39.000 100.984 42.710 1.00 31.27 442 TYR B CA 1
ATOM 7281 C C . TYR B 1 442 ? 38.806 100.937 44.212 1.00 30.73 442 TYR B C 1
ATOM 7282 O O . TYR B 1 442 ? 39.133 101.869 44.923 1.00 28.92 442 TYR B O 1
ATOM 7291 N N . ASP B 1 443 ? 38.292 99.804 44.677 1.00 30.06 443 ASP B N 1
ATOM 7292 C CA . ASP B 1 443 ? 37.993 99.586 46.080 1.00 29.10 443 ASP B CA 1
ATOM 7293 C C . ASP B 1 443 ? 39.191 98.996 46.795 1.00 27.89 443 ASP B C 1
ATOM 7294 O O . ASP B 1 443 ? 39.143 97.870 47.261 1.00 25.02 443 ASP B O 1
ATOM 7299 N N . LEU B 1 444 ? 40.261 99.774 46.900 1.00 28.35 444 LEU B N 1
ATOM 7300 C CA . LEU B 1 444 ? 41.514 99.269 47.433 1.00 27.31 444 LEU B CA 1
ATOM 7301 C C . LEU B 1 444 ? 41.924 99.900 48.749 1.00 26.61 444 LEU B C 1
ATOM 7302 O O . LEU B 1 444 ? 42.963 99.557 49.305 1.00 26.03 444 LEU B O 1
ATOM 7307 N N . ALA B 1 445 ? 41.113 100.817 49.254 1.00 24.88 445 ALA B N 1
ATOM 7308 C CA . ALA B 1 445 ? 41.450 101.487 50.497 1.00 26.27 445 ALA B CA 1
ATOM 7309 C C . ALA B 1 445 ? 40.947 100.662 51.666 1.00 26.29 445 ALA B C 1
ATOM 7310 O O . ALA B 1 445 ? 40.092 101.099 52.425 1.00 28.00 445 ALA B O 1
ATOM 7312 N N . LYS B 1 446 ? 41.493 99.459 51.784 1.00 27.06 446 LYS B N 1
ATOM 7313 C CA . LYS B 1 446 ? 41.076 98.492 52.786 1.00 27.10 446 LYS B CA 1
ATOM 7314 C C . LYS B 1 446 ? 42.228 98.154 53.705 1.00 25.42 446 LYS B C 1
ATOM 7315 O O . LYS B 1 446 ? 43.331 97.859 53.244 1.00 24.24 446 LYS B O 1
ATOM 7321 N N . GLU B 1 447 ? 41.969 98.150 55.001 1.00 23.87 447 GLU B N 1
ATOM 7322 C CA . GLU B 1 447 ? 43.013 97.858 55.960 1.00 26.99 447 GLU B CA 1
ATOM 7323 C C . GLU B 1 447 ? 43.698 96.529 55.645 1.00 27.96 447 GLU B C 1
ATOM 7324 O O . GLU B 1 447 ? 44.915 96.397 55.783 1.00 26.76 447 GLU B O 1
ATOM 7330 N N . GLU B 1 448 ? 42.911 95.581 55.150 1.00 28.12 448 GLU B N 1
ATOM 7331 C CA . GLU B 1 448 ? 43.391 94.282 54.700 1.00 27.54 448 GLU B CA 1
ATOM 7332 C C . GLU B 1 448 ? 44.404 94.412 53.557 1.00 25.77 448 GLU B C 1
ATOM 7333 O O . GLU B 1 448 ? 45.418 93.730 53.558 1.00 27.62 448 GLU B O 1
ATOM 7339 N N . ARG B 1 449 ? 44.128 95.275 52.581 1.00 24.44 449 ARG B N 1
ATOM 7340 C CA . ARG B 1 449 ? 45.069 95.537 51.483 1.00 25.10 449 ARG B CA 1
ATOM 7341 C C . ARG B 1 449 ? 46.316 96.156 52.088 1.00 22.90 449 ARG B C 1
ATOM 7342 O O . ARG B 1 449 ? 47.434 95.841 51.686 1.00 24.76 449 ARG B O 1
ATOM 7350 N N . GLY B 1 450 ? 46.105 97.036 53.060 1.00 18.76 450 GLY B N 1
ATOM 7351 C CA . GLY B 1 450 ? 47.192 97.716 53.713 1.00 20.14 450 GLY B CA 1
ATOM 7352 C C . GLY B 1 450 ? 48.174 96.762 54.360 1.00 22.55 450 GLY B C 1
ATOM 7353 O O . GLY B 1 450 ? 49.365 96.826 54.052 1.00 25.29 450 GLY B O 1
ATOM 7354 N N . VAL B 1 451 ? 47.709 95.871 55.232 1.00 20.76 451 VAL B N 1
ATOM 7355 C CA . VAL B 1 451 ? 48.660 94.968 55.856 1.00 25.90 451 VAL B CA 1
ATOM 7356 C C . VAL B 1 451 ? 49.271 93.998 54.823 1.00 26.67 451 VAL B C 1
ATOM 7357 O O . VAL B 1 451 ? 50.449 93.662 54.930 1.00 26.48 451 VAL B O 1
ATOM 7361 N N . GLN B 1 452 ? 48.499 93.622 53.795 1.00 27.07 452 GLN B N 1
ATOM 7362 C CA . GLN B 1 452 ? 49.019 92.786 52.718 1.00 26.62 452 GLN B CA 1
ATOM 7363 C C . GLN B 1 452 ? 50.197 93.463 52.010 1.00 27.65 452 GLN B C 1
ATOM 7364 O O . GLN B 1 452 ? 51.248 92.850 51.805 1.00 27.07 452 GLN B O 1
ATOM 7370 N N . LEU B 1 453 ? 50.032 94.734 51.653 1.00 26.15 453 LEU B N 1
ATOM 7371 C CA . LEU B 1 453 ? 51.093 95.436 50.936 1.00 24.37 453 LEU B CA 1
ATOM 7372 C C . LEU B 1 453 ? 52.291 95.755 51.844 1.00 22.95 453 LEU B C 1
ATOM 7373 O O . LEU B 1 453 ? 53.399 95.974 51.369 1.00 21.82 453 LEU B O 1
ATOM 7378 N N . GLU B 1 454 ? 52.073 95.749 53.155 1.00 21.81 454 GLU B N 1
ATOM 7379 C CA . GLU B 1 454 ? 53.189 95.885 54.078 1.00 22.14 454 GLU B CA 1
ATOM 7380 C C . GLU B 1 454 ? 53.929 94.533 54.176 1.00 23.27 454 GLU B C 1
ATOM 7381 O O . GLU B 1 454 ? 55.164 94.467 54.080 1.00 20.54 454 GLU B O 1
ATOM 7387 N N . GLU B 1 455 ? 53.164 93.449 54.312 1.00 23.53 455 GLU B N 1
ATOM 7388 C CA . GLU B 1 455 ? 53.750 92.119 54.397 1.00 24.63 455 GLU B CA 1
ATOM 7389 C C . GLU B 1 455 ? 54.490 91.758 53.109 1.00 24.02 455 GLU B C 1
ATOM 7390 O O . GLU B 1 455 ? 55.504 91.066 53.140 1.00 25.16 455 GLU B O 1
ATOM 7396 N N . LEU B 1 456 ? 54.022 92.282 51.984 1.00 21.78 456 LEU B N 1
ATOM 7397 C CA . LEU B 1 456 ? 54.640 91.972 50.704 1.00 23.10 456 LEU B CA 1
ATOM 7398 C C . LEU B 1 456 ? 56.102 92.435 50.650 1.00 24.40 456 LEU B C 1
ATOM 7399 O O . LEU B 1 456 ? 56.926 91.837 49.964 1.00 22.70 456 LEU B O 1
ATOM 7404 N N . GLN B 1 457 ? 56.406 93.502 51.386 1.00 25.36 457 GLN B N 1
ATOM 7405 C CA . GLN B 1 457 ? 57.761 94.042 51.474 1.00 25.57 457 GLN B CA 1
ATOM 7406 C C . GLN B 1 457 ? 58.702 93.056 52.139 1.00 26.20 457 GLN B C 1
ATOM 7407 O O . GLN B 1 457 ? 59.868 92.964 51.777 1.00 25.53 457 GLN B O 1
ATOM 7413 N N . VAL B 1 458 ? 58.179 92.331 53.122 1.00 26.04 458 VAL B N 1
ATOM 7414 C CA . VAL B 1 458 ? 58.956 91.361 53.856 1.00 25.11 458 VAL B CA 1
ATOM 7415 C C . VAL B 1 458 ? 59.250 90.204 52.917 1.00 25.41 458 VAL B C 1
ATOM 7416 O O . VAL B 1 458 ? 60.397 89.794 52.770 1.00 26.83 458 VAL B O 1
ATOM 7420 N N . ALA B 1 459 ? 58.213 89.720 52.244 1.00 25.16 459 ALA B N 1
ATOM 7421 C CA . ALA B 1 459 ? 58.354 88.646 51.271 1.00 25.59 459 ALA B CA 1
ATOM 7422 C C . ALA B 1 459 ? 59.272 89.047 50.132 1.00 25.94 459 ALA B C 1
ATOM 7423 O O . ALA B 1 459 ? 60.044 88.237 49.657 1.00 25.63 459 ALA B O 1
ATOM 7425 N N . ALA B 1 460 ? 59.193 90.304 49.703 1.00 26.85 460 ALA B N 1
ATOM 7426 C CA . ALA B 1 460 ? 60.035 90.767 48.610 1.00 25.59 460 ALA B CA 1
ATOM 7427 C C . ALA B 1 460 ? 61.491 90.916 49.053 1.00 25.10 460 ALA B C 1
ATOM 7428 O O . ALA B 1 460 ? 62.398 90.691 48.261 1.00 23.49 460 ALA B O 1
ATOM 7430 N N . ALA B 1 461 ? 61.696 91.273 50.322 1.00 24.10 461 ALA B N 1
ATOM 7431 C CA . ALA B 1 461 ? 63.030 91.514 50.873 1.00 25.52 461 ALA B CA 1
ATOM 7432 C C . ALA B 1 461 ? 63.854 90.232 50.946 1.00 26.48 461 ALA B C 1
ATOM 7433 O O . ALA B 1 461 ? 65.086 90.266 51.061 1.00 24.42 461 ALA B O 1
ATOM 7435 N N . ALA B 1 462 ? 63.146 89.105 50.892 1.00 26.50 462 ALA B N 1
ATOM 7436 C CA . ALA B 1 462 ? 63.751 87.786 50.911 1.00 24.93 462 ALA B CA 1
ATOM 7437 C C . ALA B 1 462 ? 64.468 87.492 49.587 1.00 25.18 462 ALA B C 1
ATOM 7438 O O . ALA B 1 462 ? 65.273 86.570 49.494 1.00 26.46 462 ALA B O 1
ATOM 7440 N N . HIS B 1 463 ? 64.164 88.276 48.560 1.00 24.22 463 HIS B N 1
ATOM 7441 C CA . HIS B 1 463 ? 64.767 88.085 47.253 1.00 21.36 463 HIS B CA 1
ATOM 7442 C C . HIS B 1 463 ? 65.863 89.111 46.978 1.00 19.88 463 HIS B C 1
ATOM 7443 O O . HIS B 1 463 ? 66.349 89.220 45.853 1.00 18.66 463 HIS B O 1
ATOM 7450 N N . GLY B 1 464 ? 66.253 89.875 47.989 1.00 18.06 464 GLY B N 1
ATOM 7451 C CA . GLY B 1 464 ? 67.315 90.844 47.781 1.00 18.10 464 GLY B CA 1
ATOM 7452 C C . GLY B 1 464 ? 66.820 92.203 47.311 1.00 19.10 464 GLY B C 1
ATOM 7453 O O . GLY B 1 464 ? 65.661 92.354 46.884 1.00 18.40 464 GLY B O 1
ATOM 7454 N N . GLN B 1 465 ? 67.721 93.182 47.367 1.00 18.48 465 GLN B N 1
ATOM 7455 C CA . GLN B 1 465 ? 67.402 94.589 47.124 1.00 19.97 465 GLN B CA 1
ATOM 7456 C C . GLN B 1 465 ? 66.791 94.939 45.768 1.00 20.21 465 GLN B C 1
ATOM 7457 O O . GLN B 1 465 ? 65.780 95.632 45.714 1.00 22.00 465 GLN B O 1
ATOM 7463 N N . GLU B 1 466 ? 67.394 94.460 44.688 1.00 21.51 466 GLU B N 1
ATOM 7464 C CA . GLU B 1 466 ? 66.880 94.708 43.346 1.00 23.70 466 GLU B CA 1
ATOM 7465 C C . GLU B 1 466 ? 65.406 94.318 43.214 1.00 23.55 466 GLU B C 1
ATOM 7466 O O . GLU B 1 466 ? 64.597 95.106 42.738 1.00 24.31 466 GLU B O 1
ATOM 7472 N N . PHE B 1 467 ? 65.049 93.122 43.668 1.00 23.61 467 PHE B N 1
ATOM 7473 C CA . PHE B 1 467 ? 63.662 92.676 43.573 1.00 23.95 467 PHE B CA 1
ATOM 7474 C C . PHE B 1 467 ? 62.791 93.456 44.544 1.00 26.15 467 PHE B C 1
ATOM 7475 O O . PHE B 1 467 ? 61.611 93.705 44.264 1.00 26.14 467 PHE B O 1
ATOM 7483 N N . PHE B 1 468 ? 63.370 93.832 45.685 1.00 26.28 468 PHE B N 1
ATOM 7484 C CA . PHE B 1 468 ? 62.638 94.594 46.689 1.00 25.13 468 PHE B CA 1
ATOM 7485 C C . PHE B 1 468 ? 62.283 95.961 46.117 1.00 25.19 468 PHE B C 1
ATOM 7486 O O . PHE B 1 468 ? 61.116 96.380 46.185 1.00 21.45 468 PHE B O 1
ATOM 7494 N N . ASN B 1 469 ? 63.292 96.634 45.551 1.00 22.60 469 ASN B N 1
ATOM 7495 C CA . ASN B 1 469 ? 63.109 97.934 44.909 1.00 25.44 469 ASN B CA 1
ATOM 7496 C C . ASN B 1 469 ? 62.074 97.884 43.778 1.00 24.94 469 ASN B C 1
ATOM 7497 O O . ASN B 1 469 ? 61.212 98.754 43.661 1.00 26.75 469 ASN B O 1
ATOM 7502 N N . PHE B 1 470 ? 62.163 96.850 42.956 1.00 23.75 470 PHE B N 1
ATOM 7503 C CA . PHE B 1 470 ? 61.241 96.655 41.851 1.00 24.31 470 PHE B CA 1
ATOM 7504 C C . PHE B 1 470 ? 59.792 96.621 42.349 1.00 25.04 470 PHE B C 1
ATOM 7505 O O . PHE B 1 470 ? 58.890 97.218 41.751 1.00 25.54 470 PHE B O 1
ATOM 7513 N N . VAL B 1 471 ? 59.593 95.926 43.461 1.00 22.27 471 VAL B N 1
ATOM 7514 C CA . VAL B 1 471 ? 58.286 95.779 44.051 1.00 21.84 471 VAL B CA 1
ATOM 7515 C C . VAL B 1 471 ? 57.833 97.093 44.715 1.00 23.24 471 VAL B C 1
ATOM 7516 O O . VAL B 1 471 ? 56.690 97.541 44.520 1.00 20.91 471 VAL B O 1
ATOM 7520 N N . CYS B 1 472 ? 58.731 97.723 45.472 1.00 22.44 472 CYS B N 1
ATOM 7521 C CA . CYS B 1 472 ? 58.381 98.954 46.184 1.00 24.15 472 CYS B CA 1
ATOM 7522 C C . CYS B 1 472 ? 58.038 100.139 45.272 1.00 25.62 472 CYS B C 1
ATOM 7523 O O . CYS B 1 472 ? 57.265 100.997 45.650 1.00 24.67 472 CYS B O 1
ATOM 7526 N N . ARG B 1 473 ? 58.578 100.163 44.060 1.00 27.26 473 ARG B N 1
ATOM 7527 C CA . ARG B 1 473 ? 58.237 101.209 43.112 1.00 29.63 473 ARG B CA 1
ATOM 7528 C C . ARG B 1 473 ? 56.733 101.148 42.861 1.00 28.00 473 ARG B C 1
ATOM 7529 O O . ARG B 1 473 ? 56.050 102.173 42.866 1.00 27.55 473 ARG B O 1
ATOM 7537 N N . GLU B 1 474 ? 56.219 99.940 42.646 1.00 27.46 474 GLU B N 1
ATOM 7538 C CA . GLU B 1 474 ? 54.790 99.751 42.401 1.00 26.34 474 GLU B CA 1
ATOM 7539 C C . GLU B 1 474 ? 53.980 99.923 43.686 1.00 27.26 474 GLU B C 1
ATOM 7540 O O . GLU B 1 474 ? 52.850 100.387 43.662 1.00 27.83 474 GLU B O 1
ATOM 7546 N N . LEU B 1 475 ? 54.574 99.570 44.815 1.00 26.63 475 LEU B N 1
ATOM 7547 C CA . LEU B 1 475 ? 53.898 99.739 46.076 1.00 28.83 475 LEU B CA 1
ATOM 7548 C C . LEU B 1 475 ? 53.662 101.215 46.341 1.00 28.12 475 LEU B C 1
ATOM 7549 O O . LEU B 1 475 ? 52.571 101.621 46.721 1.00 25.81 475 LEU B O 1
ATOM 7554 N N . GLU B 1 476 ? 54.697 102.016 46.113 1.00 28.74 476 GLU B N 1
ATOM 7555 C CA . GLU B 1 476 ? 54.635 103.442 46.381 1.00 28.59 476 GLU B CA 1
ATOM 7556 C C . GLU B 1 476 ? 53.581 104.119 45.523 1.00 25.99 476 GLU B C 1
ATOM 7557 O O . GLU B 1 476 ? 52.853 104.998 45.965 1.00 26.21 476 GLU B O 1
ATOM 7563 N N . ARG B 1 477 ? 53.498 103.668 44.291 1.00 22.88 477 ARG B N 1
ATOM 7564 C CA . ARG B 1 477 ? 52.488 104.119 43.373 1.00 22.54 477 ARG B CA 1
ATOM 7565 C C . ARG B 1 477 ? 51.105 103.685 43.869 1.00 22.92 477 ARG B C 1
ATOM 7566 O O . ARG B 1 477 ? 50.135 104.439 43.793 1.00 22.06 477 ARG B O 1
ATOM 7574 N N . GLN B 1 478 ? 51.016 102.476 44.405 1.00 22.22 478 GLN B N 1
ATOM 7575 C CA . GLN B 1 478 ? 49.745 101.994 44.931 1.00 23.20 478 GLN B CA 1
ATOM 7576 C C . GLN B 1 478 ? 49.333 102.646 46.236 1.00 23.73 478 GLN B C 1
ATOM 7577 O O . GLN B 1 478 ? 48.198 102.475 46.682 1.00 24.58 478 GLN B O 1
ATOM 7583 N N . GLN B 1 479 ? 50.242 103.420 46.832 1.00 22.52 479 GLN B N 1
ATOM 7584 C CA . GLN B 1 479 ? 49.919 104.195 48.019 1.00 21.09 479 GLN B CA 1
ATOM 7585 C C . GLN B 1 479 ? 48.915 105.297 47.688 1.00 21.07 479 GLN B C 1
ATOM 7586 O O . GLN B 1 479 ? 48.389 105.951 48.576 1.00 19.42 479 GLN B O 1
ATOM 7592 N N . ALA B 1 480 ? 48.661 105.515 46.401 1.00 22.58 480 ALA B N 1
ATOM 7593 C CA . ALA B 1 480 ? 47.595 106.418 45.985 1.00 21.20 480 ALA B CA 1
ATOM 7594 C C . ALA B 1 480 ? 46.237 105.756 46.183 1.00 21.32 480 ALA B C 1
ATOM 7595 O O . ALA B 1 480 ? 45.222 106.444 46.201 1.00 24.17 480 ALA B O 1
ATOM 7597 N N . TYR B 1 481 ? 46.222 104.432 46.341 1.00 19.51 481 TYR B N 1
ATOM 7598 C CA . TYR B 1 481 ? 44.975 103.650 46.403 1.00 20.50 481 TYR B CA 1
ATOM 7599 C C . TYR B 1 481 ? 44.736 103.015 47.762 1.00 22.24 481 TYR B C 1
ATOM 7600 O O . TYR B 1 481 ? 43.601 102.707 48.124 1.00 23.03 481 TYR B O 1
ATOM 7609 N N . THR B 1 482 ? 45.818 102.773 48.492 1.00 22.72 482 THR B N 1
ATOM 7610 C CA . THR B 1 482 ? 45.734 102.089 49.761 1.00 22.38 482 THR B CA 1
ATOM 7611 C C . THR B 1 482 ? 46.609 102.780 50.790 1.00 23.51 482 THR B C 1
ATOM 7612 O O . THR B 1 482 ? 47.747 103.101 50.498 1.00 24.31 482 THR B O 1
ATOM 7616 N N . GLN B 1 483 ? 46.082 103.028 51.987 1.00 23.14 483 GLN B N 1
ATOM 7617 C CA . GLN B 1 483 ? 46.875 103.693 53.007 1.00 21.47 483 GLN B CA 1
ATOM 7618 C C . GLN B 1 483 ? 47.757 102.676 53.731 1.00 23.09 483 GLN B C 1
ATOM 7619 O O . GLN B 1 483 ? 47.266 101.805 54.464 1.00 22.99 483 GLN B O 1
ATOM 7625 N N . PHE B 1 484 ? 49.059 102.785 53.502 1.00 23.21 484 PHE B N 1
ATOM 7626 C CA . PHE B 1 484 ? 50.021 101.894 54.131 1.00 24.92 484 PHE B CA 1
ATOM 7627 C C . PHE B 1 484 ? 51.424 102.489 54.117 1.00 26.51 484 PHE B C 1
ATOM 7628 O O . PHE B 1 484 ? 51.657 103.534 53.507 1.00 27.39 484 PHE B O 1
ATOM 7636 N N . SER B 1 485 ? 52.354 101.853 54.823 1.00 25.64 485 SER B N 1
ATOM 7637 C CA . SER B 1 485 ? 53.714 102.368 54.890 1.00 22.65 485 SER B CA 1
ATOM 7638 C C . SER B 1 485 ? 54.691 101.586 54.010 1.00 23.73 485 SER B C 1
ATOM 7639 O O . SER B 1 485 ? 54.645 100.353 53.948 1.00 24.84 485 SER B O 1
ATOM 7642 N N . VAL B 1 486 ? 55.580 102.311 53.335 1.00 23.19 486 VAL B N 1
ATOM 7643 C CA . VAL B 1 486 ? 56.648 101.682 52.568 1.00 22.23 486 VAL B CA 1
ATOM 7644 C C . VAL B 1 486 ? 57.976 101.834 53.302 1.00 21.90 486 VAL B C 1
ATOM 7645 O O . VAL B 1 486 ? 58.489 102.929 53.481 1.00 23.20 486 VAL B O 1
ATOM 7649 N N . TYR B 1 487 ? 58.533 100.715 53.730 1.00 23.83 487 TYR B N 1
ATOM 7650 C CA . TYR B 1 487 ? 59.766 100.729 54.488 1.00 23.30 487 TYR B CA 1
ATOM 7651 C C . TYR B 1 487 ? 60.955 100.563 53.571 1.00 23.64 487 TYR B C 1
ATOM 7652 O O . TYR B 1 487 ? 60.797 100.242 52.399 1.00 27.76 487 TYR B O 1
ATOM 7661 N N . SER B 1 488 ? 62.146 100.805 54.103 1.00 23.00 488 SER B N 1
ATOM 7662 C CA . SER B 1 488 ? 63.377 100.681 53.333 1.00 22.23 488 SER B CA 1
ATOM 7663 C C . SER B 1 488 ? 63.779 99.219 53.282 1.00 23.00 488 SER B C 1
ATOM 7664 O O . SER B 1 488 ? 63.224 98.384 53.997 1.00 21.40 488 SER B O 1
ATOM 7667 N N . TYR B 1 489 ? 64.759 98.912 52.445 1.00 24.84 489 TYR B N 1
ATOM 7668 C CA . TYR B 1 489 ? 65.211 97.537 52.296 1.00 25.08 489 TYR B CA 1
ATOM 7669 C C . TYR B 1 489 ? 65.798 97.047 53.601 1.00 25.54 489 TYR B C 1
ATOM 7670 O O . TYR B 1 489 ? 65.480 95.952 54.058 1.00 25.82 489 TYR B O 1
ATOM 7679 N N . ASP B 1 490 ? 66.629 97.887 54.209 1.00 26.59 490 ASP B N 1
ATOM 7680 C CA . ASP B 1 490 ? 67.247 97.574 55.488 1.00 26.69 490 ASP B CA 1
ATOM 7681 C C . ASP B 1 490 ? 66.205 97.324 56.556 1.00 26.05 490 ASP B C 1
ATOM 7682 O O . ASP B 1 490 ? 66.375 96.444 57.397 1.00 26.19 490 ASP B O 1
ATOM 7687 N N . ALA B 1 491 ? 65.129 98.101 56.521 1.00 25.57 491 ALA B N 1
ATOM 7688 C CA . ALA B 1 491 ? 64.068 97.940 57.503 1.00 28.07 491 ALA B CA 1
ATOM 7689 C C . ALA B 1 491 ? 63.323 96.618 57.279 1.00 26.32 491 ALA B C 1
ATOM 7690 O O . ALA B 1 491 ? 63.005 95.904 58.228 1.00 28.38 491 ALA B O 1
ATOM 7692 N N . ALA B 1 492 ? 63.081 96.279 56.020 1.00 25.00 492 ALA B N 1
ATOM 7693 C CA . ALA B 1 492 ? 62.434 95.020 55.691 1.00 23.01 492 ALA B CA 1
ATOM 7694 C C . ALA B 1 492 ? 63.329 93.864 56.116 1.00 23.55 492 ALA B C 1
ATOM 7695 O O . ALA B 1 492 ? 62.863 92.894 56.711 1.00 26.15 492 ALA B O 1
ATOM 7697 N N . ARG B 1 493 ? 64.618 93.969 55.831 1.00 23.39 493 ARG B N 1
ATOM 7698 C CA . ARG B 1 493 ? 65.552 92.950 56.297 1.00 25.14 493 ARG B CA 1
ATOM 7699 C C . ARG B 1 493 ? 65.539 92.868 57.830 1.00 24.75 493 ARG B C 1
ATOM 7700 O O . ARG B 1 493 ? 65.636 91.785 58.397 1.00 24.99 493 ARG B O 1
ATOM 7708 N N . LYS B 1 494 ? 65.400 94.013 58.491 1.00 25.04 494 LYS B N 1
ATOM 7709 C CA . LYS B 1 494 ? 65.353 94.060 59.949 1.00 27.13 494 LYS B CA 1
ATOM 7710 C C . LYS B 1 494 ? 64.139 93.297 60.504 1.00 27.94 494 LYS B C 1
ATOM 7711 O O . LYS B 1 494 ? 64.267 92.545 61.474 1.00 25.02 494 LYS B O 1
ATOM 7717 N N . ILE B 1 495 ? 62.972 93.498 59.891 1.00 29.45 495 ILE B N 1
ATOM 7718 C CA . ILE B 1 495 ? 61.769 92.757 60.264 1.00 32.65 495 ILE B CA 1
ATOM 7719 C C . ILE B 1 495 ? 62.022 91.255 60.128 1.00 35.45 495 ILE B C 1
ATOM 7720 O O . ILE B 1 495 ? 61.711 90.467 61.026 1.00 39.11 495 ILE B O 1
ATOM 7725 N N . LEU B 1 496 ? 62.605 90.865 59.003 1.00 34.60 496 LEU B N 1
ATOM 7726 C CA . LEU B 1 496 ? 62.943 89.479 58.770 1.00 35.27 496 LEU B CA 1
ATOM 7727 C C . LEU B 1 496 ? 63.858 88.985 59.898 1.00 36.41 496 LEU B C 1
ATOM 7728 O O . LEU B 1 496 ? 63.624 87.926 60.490 1.00 38.11 496 LEU B O 1
ATOM 7733 N N . ALA B 1 497 ? 64.890 89.761 60.208 1.00 35.88 497 ALA B N 1
ATOM 7734 C CA . ALA B 1 497 ? 65.839 89.375 61.251 1.00 36.29 497 ALA B CA 1
ATOM 7735 C C . ALA B 1 497 ? 65.177 89.244 62.620 1.00 35.87 497 ALA B C 1
ATOM 7736 O O . ALA B 1 497 ? 65.388 88.264 63.320 1.00 35.28 497 ALA B O 1
ATOM 7738 N N . ASP B 1 498 ? 64.361 90.224 62.986 1.00 36.48 498 ASP B N 1
ATOM 7739 C CA . ASP B 1 498 ? 63.649 90.185 64.258 1.00 37.13 498 ASP B CA 1
ATOM 7740 C C . ASP B 1 498 ? 62.792 88.925 64.381 1.00 36.90 498 ASP B C 1
ATOM 7741 O O . ASP B 1 498 ? 62.806 88.261 65.411 1.00 36.90 498 ASP B O 1
ATOM 7746 N N . ARG B 1 499 ? 62.068 88.590 63.312 1.00 38.05 499 ARG B N 1
ATOM 7747 C CA . ARG B 1 499 ? 61.215 87.401 63.282 1.00 37.45 499 ARG B CA 1
ATOM 7748 C C . ARG B 1 499 ? 62.001 86.105 63.501 1.00 38.99 499 ARG B C 1
ATOM 7749 O O . ARG B 1 499 ? 61.478 85.133 64.045 1.00 38.75 499 ARG B O 1
ATOM 7757 N N . LYS B 1 500 ? 63.268 86.110 63.100 1.00 41.10 500 LYS B N 1
ATOM 7758 C CA . LYS B 1 500 ? 64.138 84.943 63.243 1.00 42.96 500 LYS B CA 1
ATOM 7759 C C . LYS B 1 500 ? 64.415 84.588 64.697 1.00 44.94 500 LYS B C 1
ATOM 7760 O O . LYS B 1 500 ? 65.022 83.558 64.983 1.00 46.21 500 LYS B O 1
ATOM 7766 N N . ARG B 1 501 ? 63.977 85.446 65.612 1.00 46.97 501 ARG B N 1
ATOM 7767 C CA . ARG B 1 501 ? 64.152 85.201 67.035 1.00 48.24 501 ARG B CA 1
ATOM 7768 C C . ARG B 1 501 ? 62.877 85.541 67.813 1.00 48.64 501 ARG B C 1
ATOM 7769 O O . ARG B 1 501 ? 62.875 85.726 69.029 1.00 48.06 501 ARG B O 1
#

Radius of gyration: 34.13 Å; Cα contacts (8 Å, |Δi|>4): 1929; chains: 2; bounding box: 85×74×93 Å

Nearest PDB structures (foldseek):
  1khw-assembly1_A  TM=1.001E+00  e=3.261E-92  Rabbit hemorrhagic disease virus
  1khw-assembly2_B  TM=9.794E-01  e=1.053E-83  Rabbit hemorrhagic disease virus
  2ckw-assembly1_A  TM=9.237E-01  e=3.890E-37  Sapporo virus
  2uut-assembly1_A  TM=9.275E-01  e=4.504E-36  Sapporo virus
  2uuw-assembly1_A  TM=9.279E-01  e=8.998E-36  Sapporo virus

Secondary structure (DSSP, 8-state):
-EEEEEEETTEEEEEE-SS---PPPPSEEEEEPTT--GGG----EES--GGGSS-TT--HHHHHHHHHHGGGSPPS-SS--HHHHHHHHHHHHHHHHHTTTPEEPPP-HHHHHHHS-SS-B--SSS-SBGGGTS-SSS--HHHHHHHHHHHHHHHTT-----EEEEEE---EE------PEEEEE-HHHHHHHHHHHHHHHHHHHHTTTTSSB-TT--TTSTHHHHHHHHHHHH-SEEEEEEETTHHHH--HHHHHHHHHHHHTTB--SHHHHHHHHHHHS--EEE-SSEEE--SS---TTSTTHHHHHHHHHHHHHHHHHHHHHHHTT-----HHHHS-EEEETTEEEEEE-HHHHHTHHHHHHHHHHTT--EEESSTTS-S--B-GGG-EETTEEEEEETTEEEEEE-HHHHHHHHHEEEEEEEESSS-B------HHHHHHHHHHHHHHHTT-HHHHHHHHHHHHHHTTTS------HHHHHHHHHHH--/--SSEEEETTEEEEE-TT--------SEEEEEPTT--GGG--SEEES---SS-SS----HHHHHHHHHHHTTSPPS-SS--HHHHHHHHHHHHHHHHHHTT--BPPPPHHHHHHHS-TT-B--SSS-SBGGGTBSSSSB-HHHHHHHHHHHHHHTTTPPPP-EEEEEE---EEEHHHHHTT-PPEEEEE-HHHHHHHHHHHHHHHHHHHHTGGG-SB-TT--TTTTHHHHHHHHHHTT-SEEE-EEESSHHHH--HHHHHHHHHHHHTTB--SHHHHHHHHHHHS--EEEETTEEE--SS---TTSTTHHHHHHHHHHHHHHHHHHHHHHHHT-----HHHHS-EEEETTEEEEEE-HHHHHTHHHHHHHHHTTT--EEETT-SSS---B-GGG-EETTEEEEE-SSSEEEEE-HHHHHHHHHEEEEEEEESS--B------HHHHHHHHHHHHHHHTT-HHHHHHHHHHHHHHTTTS------HHHHHHHHHHHT-

Sequence (990 aa):
FCGEPIDYRGITAHRLVGAEPRPPVSGTRYAKVPGVPDEYKTGYRPANLGRSDPDSDKSLMNIAVKNLQVYQQEPKLDKVDEFIERAAADVLGYLRFLTKGERQANLNFKAAFNTLDLSTSCGPFVPGKKIDHVKDGVMDQVLAKHLYKCWSVANSGKALHHIYACGLKDELRPLDGKKRLLWGCDVGVAVCAAAVFHNICYKLKMVARFGPIAVGVDMTSRDVDVIINNLTSKASDFLCLDYSKWDSTMSPCVVRLAIDILADCCEQTELTKSVVLTLKSHPMTILDAMIVQTKRGLPSGMPFTSVINSICHWLLWSAAVYKSCAEIGLHCSNLYEDAPFYTYGDDGVYAMTPMMVSLLPAIIENLRDYGLSPTAADKTEFIDVCPLNKISFLKRTFELTDIGWVSKLDKSSILRQLEWSKTTSRHMVIEETYDLAKEERGVQLEELQVAAAAHGQEFFNFVCRELERQQAYTQFSVYSYDAARKILADRKRFCGEPIDYRGITAHRLVGAEPRPPVSGTRYAKVPGVPDEYKTGYRPANLGRSDPDSDKSLMNIAVKNLQVYQQEPKLDKVDEFIERAAADVLGYLRFLTKGERQANLNFKAAFNTLDLSTSCGPFVPGKKIDHVKDGVMDQVLAKHLYKCWSVANSGKALHHIYACGLKDELRPLDKVKEGKKRLLWGCDVGVAVCAAAVFHNICYKLKMVARFGPIAVGVDMTSRDVDVIINNLTSKASDFLCLDYSKWDSTMSPCVVRLAIDILADCCEQTELTKSVVLTLKSHPMTILDAMIVQTKRGLPSGMPFTSVINSICHWLLWSAAVYKSCAEIGLHCSNLYEDAPFYTYGDDGVYAMTPMMVSLLPAIIENLRDYGLSPTAADKTEFIDVCPLNKISFLKRTFELTDIGWVSKLDKSSILRQLEWSKTTSRHMVIEETYDLAKEERGVQLEELQVAAAAHGQEFFNFVCRELERQQAYTQFSVYSYDAARKILADRKR

Solvent-accessible surface area: 43496 Å² total; per-residue (Å²): 80,47,29,123,82,49,136,78,127,64,5,64,1,42,143,19,77,73,29,143,57,47,89,20,97,58,6,1,72,28,0,40,5,6,52,11,61,113,137,9,82,49,43,49,65,2,5,16,21,16,169,32,26,129,66,118,69,87,52,21,71,21,10,0,3,109,0,0,50,31,10,20,109,126,25,116,25,133,168,25,44,108,26,0,104,50,0,8,64,15,0,37,36,34,0,118,152,31,5,145,63,33,67,1,0,6,5,35,55,83,23,0,18,34,47,30,85,106,81,45,58,0,0,2,54,2,80,37,104,13,82,66,19,35,134,132,66,108,49,29,124,82,0,26,130,36,2,161,129,19,50,50,65,0,67,60,7,135,50,20,120,9,8,1,13,8,6,14,84,8,38,20,83,69,98,165,79,80,28,91,7,69,8,19,22,5,5,0,4,16,1,1,0,2,0,1,0,42,2,0,13,67,41,5,109,102,38,2,93,97,6,4,6,0,28,31,22,67,20,51,22,145,26,2,17,32,5,1,89,40,0,49,76,117,15,88,47,0,0,12,2,42,9,58,98,4,15,2,11,4,2,24,21,0,10,98,40,0,0,60,3,0,8,46,7,0,14,118,41,77,4,5,111,0,1,18,79,0,4,40,48,103,11,65,0,0,0,43,54,15,0,0,32,5,76,30,8,0,1,55,24,8,16,50,18,40,6,0,4,0,0,0,1,0,0,0,1,0,0,0,0,0,46,1,4,41,119,86,67,74,139,26,45,70,3,37,88,78,0,10,3,0,0,75,10,33,23,0,0,0,0,0,40,106,78,7,45,89,20,15,95,36,0,10,90,8,0,108,78,4,23,11,30,8,66,4,5,75,135,128,108,188,39,95,32,14,64,50,121,120,4,20,3,24,117,60,62,23,80,116,28,152,38,25,25,10,20,38,51,53,99,41,12,0,20,62,46,0,9,5,6,101,12,107,57,87,19,86,45,43,71,110,9,157,83,2,81,70,148,111,9,4,93,56,0,46,77,3,0,4,17,0,0,6,40,23,98,151,14,6,80,65,0,10,183,4,0,103,77,0,71,97,53,3,172,18,64,40,66,69,41,112,37,0,69,113,45,18,17,68,87,7,166,142,65,27,121,58,0,14,2,42,37,0,61,1,24,39,36,121,72,36,140,50,108,68,24,100,36,0,0,57,37,0,43,5,5,50,9,32,114,110,1,75,40,54,65,12,0,2,1,0,2,115,51,14,87,63,8,117,86,13,10,12,38,4,2,2,138,34,2,65,45,16,17,97,119,30,122,27,113,153,34,43,106,23,0,100,90,0,9,67,18,0,44,37,32,0,113,128,31,10,151,59,118,147,17,54,25,32,106,58,160,39,0,14,111,50,22,107,99,74,38,51,0,1,17,100,1,78,45,93,9,67,76,14,12,145,132,65,114,42,51,150,71,0,27,104,28,1,144,119,12,51,55,39,0,62,76,8,133,37,22,136,7,13,0,12,25,22,25,80,21,28,30,12,43,70,88,61,3,103,88,9,110,5,124,17,75,12,12,12,4,0,0,2,15,2,1,0,1,0,1,0,61,40,0,13,108,73,3,106,101,33,2,88,96,4,4,3,0,29,28,26,67,15,34,20,130,22,0,8,37,5,4,81,46,7,47,70,101,12,88,42,2,0,8,4,63,19,51,120,6,46,17,23,4,4,23,19,0,12,102,40,0,0,57,7,0,7,50,6,0,72,114,46,83,5,6,109,0,2,16,74,2,4,47,43,87,13,22,1,22,6,7,5,0,7,4,57,9,86,37,6,1,1,66,28,5,16,50,25,35,8,0,8,0,0,0,1,0,0,1,1,0,0,0,0,2,50,0,5,52,108,129,63,77,160,28,58,62,1,44,98,82,0,9,3,1,0,76,8,59,28,0,3,0,0,0,23,105,72,11,48,86,9,24,84,28,0,15,90,9,0,113,72,10,23,13,46,5,74,3,19,48,183,77,156,155,30,87,36,11,68,53,111,121,3,32,5,34,176,40,58,14,81,115,39,138,24,14,24,5,11,41,49,78,98,32,28,0,19,31,53,0,7,10,8,97,9,111,57,93,15,97,71,50,70,97,10,166,66,0,82,93,157,136,8,4,95,57,0,48,77,4,0,6,17,0,0,9,35,22,97,155,19,5,80,71,0,6,130,0,0,93,71,0,71,87,51,3,176,22,51,44,86,67,40,111,38,0,47,116,51,10,27,62,80,11,206

Organism: Rabbit hemorrhagic disease virus (strain Rabbit/Germany/FRG/1989) (NCBI:txid314536)

B-factor: mean 30.16, std 10.3, range [3.57, 99.96]